Protein AF-0000000087746848 (afdb_homodimer)

Secondary structure (DSSP, 8-state):
-HHHHHHHHHHHHHHHH-SSHHHHHHHHHHHHHHTT-EEPPTTSPP-PPTT-EEEEEETTTEEEEEE--SS-TTS-EEEEEEE----EEEEEEEEEEE-GGGEEEEEEEEESS--GGGGTT--EEEEEEEEE--SSTTS-EEEEEE--S--BB-PPPPGGG-TTGGG-----TTTTTPPEEEE-SSGGGGTTHHHHHHHHHHTS-GGGEEEEEEEEEE-SPPEEESTTS-EEEETTHHHHHHHHHHHHHHHT----SSEEEEEEES-GGGTS-STTSTTSSHHHHHHHHHHHHTT--HHHHHHHHHT-EEEEE--EEPPPTT-GGGS-SSS---TTS--EEEE-TTSSSS--HHHHHHHHHHHHHHT---EEEE--TTSPPPP-HHHHHTTTS--EEEEEE-EEESTTSSSEEEEHHHHHHHHHHHHHHHH-/-HHHHHHHHHHHHHHHH-SSHHHHHHHHHHHHHHTT-EEPPTTSPP-PPTT-EEEEEETTTEEEEEE--SS-TTS-EEEEEEE----EEEEEEEEEEE-GGGEEEEEEEEESS--GGGGTT--EEEEEEEEEEEEETTEEEEEEEE--S--BB-PPPPGGG-TTGGG-----TTTTTPPEEEE-SSGGGGTTHHHHHHHHHHTS-GGGEEEEEEEEEE-SPPEEESTTS-EEEETTHHHHHHHHHHHHHHHT----SSEEEEEEES-GGGTS-STTSTTSSHHHHHHHHHHHHTT--HHHHHHHHHT-EEEEE--EEPPPTT-GGGS-SSS---TTS--EEEE-TTSSSS--HHHHHHHHHHHHHHT---EEEE--TTSPPPP-HHHHHTTTS--EEEEEE-EEESTTSSSEEEEHHHHHHHHHHHHHHHH-

Organism: NCBI:txid2094150

Solvent-accessible surface area (backbone atoms only — not comparable to full-atom values): 42728 Å² total; per-residue (Å²): 109,71,64,35,54,51,49,43,51,52,48,36,51,53,45,62,62,26,70,43,23,43,38,34,38,51,50,50,48,54,56,38,48,75,71,63,36,40,79,55,60,89,88,54,88,75,83,67,48,71,61,34,45,35,29,39,72,38,93,61,26,15,39,38,35,36,34,33,26,67,68,52,30,49,44,20,38,40,35,38,31,26,30,41,40,56,50,41,42,30,55,44,95,85,22,79,41,78,36,82,70,30,33,30,29,36,42,49,42,80,37,51,67,50,44,62,65,50,53,38,46,40,55,19,23,48,33,33,39,38,34,28,69,44,96,39,91,92,53,56,40,78,43,78,50,72,53,93,55,38,29,25,35,24,65,43,78,31,36,83,82,40,81,54,48,52,64,33,51,59,62,48,71,81,47,60,64,42,31,38,35,45,72,36,93,46,77,76,64,51,67,55,46,67,49,48,52,53,17,59,76,69,72,52,60,56,85,40,52,73,48,72,53,39,30,48,35,74,62,71,68,47,45,57,24,20,82,76,49,49,26,36,36,28,52,44,48,57,20,43,52,41,41,50,30,44,52,50,19,62,74,72,43,78,51,34,62,26,24,36,33,36,39,33,21,19,46,59,63,71,70,9,82,42,81,44,11,46,59,24,60,54,64,53,51,49,55,48,50,54,16,42,49,57,74,29,54,72,68,28,37,57,49,8,38,70,61,21,43,32,40,24,34,48,57,38,68,21,57,46,79,67,47,62,86,69,45,28,93,85,35,56,28,32,50,62,46,21,30,27,41,36,46,39,96,84,51,40,27,47,25,44,73,67,35,45,50,51,51,51,50,36,21,54,73,47,71,35,58,69,33,44,35,37,62,22,89,88,47,77,72,72,77,50,65,36,38,43,31,44,74,65,38,82,57,50,28,28,24,25,20,43,29,27,36,11,51,46,32,61,28,24,37,32,25,31,56,19,55,48,37,39,28,42,26,44,29,44,55,53,50,89,109,70,64,34,54,52,48,43,52,52,48,33,52,52,44,63,60,27,71,43,25,44,38,35,36,51,51,51,47,53,54,39,48,76,71,62,37,41,78,55,60,89,88,53,88,74,84,66,48,71,61,34,44,35,28,41,73,38,94,60,27,16,38,40,35,38,35,33,24,68,68,51,30,48,47,19,39,40,34,37,32,26,31,41,41,54,52,40,41,30,54,45,94,85,23,81,41,78,34,80,68,30,33,29,30,37,43,46,42,79,36,51,66,48,42,62,64,50,54,38,46,39,55,18,23,48,34,33,40,36,33,27,69,44,97,40,92,93,53,55,39,78,45,77,51,73,51,93,54,36,30,27,35,23,63,43,78,31,36,83,82,39,80,56,49,51,64,30,52,60,62,49,72,82,48,59,62,42,30,39,36,43,72,38,92,45,76,77,63,51,67,56,45,67,50,48,51,52,17,61,76,70,72,51,57,56,86,41,52,73,50,70,53,39,31,48,36,73,62,71,69,46,44,58,24,18,81,77,48,49,27,36,35,27,52,44,48,58,20,43,53,41,41,51,31,45,51,51,20,61,72,72,43,79,50,36,62,26,24,37,32,38,38,32,21,20,46,59,63,73,69,9,82,42,83,46,11,46,60,25,60,56,65,53,52,49,54,47,49,53,17,42,50,56,71,28,54,72,66,28,36,57,49,9,39,70,61,20,43,32,39,24,35,47,58,38,69,21,59,46,80,66,48,62,86,68,47,29,93,83,36,55,27,32,50,61,44,21,29,28,41,37,47,40,96,84,51,42,26,46,26,44,75,67,36,45,48,51,53,51,49,35,19,54,75,48,72,35,60,70,34,44,34,37,63,22,89,88,47,75,71,73,78,48,64,36,38,43,31,44,74,65,36,83,56,49,29,26,24,26,19,45,28,27,36,10,50,46,32,60,27,22,37,30,25,32,55,18,54,45,37,38,29,43,26,43,30,42,56,55,49,90

InterPro domains:
  IPR001948 Peptidase M18 [PF02127] (14-430)
  IPR001948 Peptidase M18 [PR00932] (77-93)
  IPR001948 Peptidase M18 [PR00932] (111-131)
  IPR001948 Peptidase M18 [PR00932] (148-165)
  IPR001948 Peptidase M18 [PR00932] (265-283)
  IPR001948 Peptidase M18 [PR00932] (308-324)
  IPR001948 Peptidase M18 [PR00932] (397-412)
  IPR001948 Peptidase M18 [PTHR28570] (4-431)
  IPR023358 Peptidase M18, domain 2 [G3DSA:2.30.250.10] (88-221)

Sequence (864 aa):
MEDIKVTARNLMEFLNESPVNFLAVKTVRRHLDAAGFTMLDPAARWQLQPGGKYYLVKNSSAIFAFTVTTEGPDAGFRIISAHSDSPCLRIKPKAEMISEGGVVRLNVEVYGGPILYTWFDRPLSVAGRVVLRGEDPLHPRTEIVKFDRPLLIIPHLAIHFNRAVNEGNPLSKQKDMLPVIAIVRDAAEKDNLLLRTVADALGCRVDDILDFDLSLFDTTPACTVGLDDEFLTSGRLDDLSMVHGAMTALLETSSTAQTRVMAVFDNEETGSGTKQGAASPVLAQLLRRIVGCLGGCEEDYLRSIDKSFMISADNAHAFHPNYAEKYDPTNHPVVGGGPVIKINANCKYMTDAESAAVFRSICDKAGVPCQYFVNHSDVAGGSTLGNILTSQIDLRGVDMGEAIWAMHSIRETMATKDHAYTIAAFKTFFDLMEDIKVTARNLMEFLNESPVNFLAVKTVRRHLDAAGFTMLDPAARWQLQPGGKYYLVKNSSAIFAFTVTTEGPDAGFRIISAHSDSPCLRIKPKAEMISEGGVVRLNVEVYGGPILYTWFDRPLSVAGRVVLRGEDPLHPRTEIVKFDRPLLIIPHLAIHFNRAVNEGNPLSKQKDMLPVIAIVRDAAEKDNLLLRTVADALGCRVDDILDFDLSLFDTTPACTVGLDDEFLTSGRLDDLSMVHGAMTALLETSSTAQTRVMAVFDNEETGSGTKQGAASPVLAQLLRRIVGCLGGCEEDYLRSIDKSFMISADNAHAFHPNYAEKYDPTNHPVVGGGPVIKINANCKYMTDAESAAVFRSICDKAGVPCQYFVNHSDVAGGSTLGNILTSQIDLRGVDMGEAIWAMHSIRETMATKDHAYTIAAFKTFFDL

Structure (mmCIF, N/CA/C/O backbone):
data_AF-0000000087746848-model_v1
#
loop_
_entity.id
_entity.type
_entity.pdbx_description
1 polymer 'M18 family aminopeptidase'
#
loop_
_atom_site.group_PDB
_atom_site.id
_atom_site.type_symbol
_atom_site.label_atom_id
_atom_site.label_alt_id
_atom_site.label_comp_id
_atom_site.label_asym_id
_atom_site.label_entity_id
_atom_site.label_seq_id
_atom_site.pdbx_PDB_ins_code
_atom_site.Cartn_x
_atom_site.Cartn_y
_atom_site.Cartn_z
_atom_site.occupancy
_atom_site.B_iso_or_equiv
_atom_site.auth_seq_id
_atom_site.auth_comp_id
_atom_site.auth_asym_id
_atom_site.auth_atom_id
_atom_site.pdbx_PDB_model_num
ATOM 1 N N . MET A 1 1 ? -23.5 17.422 -1.558 1 66.38 1 MET A N 1
ATOM 2 C CA . MET A 1 1 ? -22.828 16.219 -2.045 1 66.38 1 MET A CA 1
ATOM 3 C C . MET A 1 1 ? -21.766 16.578 -3.076 1 66.38 1 MET A C 1
ATOM 5 O O . MET A 1 1 ? -20.609 16.141 -2.971 1 66.38 1 MET A O 1
ATOM 9 N N . GLU A 1 2 ? -22.141 17.453 -3.986 1 74.5 2 GLU A N 1
ATOM 10 C CA . GLU A 1 2 ? -21.172 17.859 -5.016 1 74.5 2 GLU A CA 1
ATOM 11 C C . GLU A 1 2 ? -20.047 18.672 -4.422 1 74.5 2 GLU A C 1
ATOM 13 O O . GLU A 1 2 ? -18.875 18.5 -4.785 1 74.5 2 GLU A O 1
ATOM 18 N N . ASP A 1 3 ? -20.344 19.438 -3.373 1 89.25 3 ASP A N 1
ATOM 19 C CA . ASP A 1 3 ? -19.344 20.281 -2.732 1 89.25 3 ASP A CA 1
ATOM 20 C C . ASP A 1 3 ? -18.312 19.438 -1.961 1 89.25 3 ASP A C 1
ATOM 22 O O . ASP A 1 3 ? -17.125 19.734 -1.996 1 89.25 3 ASP A O 1
ATOM 26 N N . ILE A 1 4 ? -18.828 18.359 -1.446 1 94.56 4 ILE A N 1
ATOM 27 C CA . ILE A 1 4 ? -17.969 17.453 -0.682 1 94.56 4 ILE A CA 1
ATOM 28 C C . ILE A 1 4 ? -16.984 16.766 -1.622 1 94.56 4 ILE A C 1
ATOM 30 O O . ILE A 1 4 ? -15.805 16.625 -1.309 1 94.56 4 ILE A O 1
ATOM 34 N N . LYS A 1 5 ? -17.469 16.344 -2.799 1 94.25 5 LYS A N 1
ATOM 35 C CA . LYS A 1 5 ? -16.625 15.656 -3.773 1 94.25 5 LYS A CA 1
ATOM 36 C C . LYS A 1 5 ? -15.539 16.578 -4.309 1 94.25 5 LYS A C 1
ATOM 38 O O . LYS A 1 5 ? -14.398 16.141 -4.504 1 94.25 5 LYS A O 1
ATOM 43 N N . VAL A 1 6 ? -15.938 17.812 -4.551 1 96.31 6 VAL A N 1
ATOM 44 C CA . VAL A 1 6 ? -14.977 18.781 -5.062 1 96.31 6 VAL A CA 1
ATOM 45 C C . VAL A 1 6 ? -13.906 19.062 -4.008 1 96.31 6 VAL A C 1
ATOM 47 O O . VAL A 1 6 ? -12.711 19.109 -4.32 1 96.31 6 VAL A O 1
ATOM 50 N N . THR A 1 7 ? -14.328 19.25 -2.764 1 97.38 7 THR A N 1
ATOM 51 C CA . THR A 1 7 ? -13.398 19.5 -1.664 1 97.38 7 THR A CA 1
ATOM 52 C C . THR A 1 7 ? -12.445 18.312 -1.495 1 97.38 7 THR A C 1
ATOM 54 O O . THR A 1 7 ? -11.242 18.516 -1.283 1 97.38 7 THR A O 1
ATOM 57 N N . ALA A 1 8 ? -13 17.141 -1.567 1 97.81 8 ALA A N 1
ATOM 58 C CA . ALA A 1 8 ? -12.18 15.93 -1.451 1 97.81 8 ALA A CA 1
ATOM 59 C C . ALA A 1 8 ? -11.141 15.859 -2.572 1 97.81 8 ALA A C 1
ATOM 61 O O . ALA A 1 8 ? -9.984 15.508 -2.336 1 97.81 8 ALA A O 1
ATOM 62 N N . ARG A 1 9 ? -11.547 16.141 -3.779 1 97.81 9 ARG A N 1
ATOM 63 C CA . ARG A 1 9 ? -10.641 16.141 -4.922 1 97.81 9 ARG A CA 1
ATOM 64 C C . ARG A 1 9 ? -9.516 17.156 -4.734 1 97.81 9 ARG A C 1
ATOM 66 O O . ARG A 1 9 ? -8.359 16.859 -5.047 1 97.81 9 ARG A O 1
ATOM 73 N N . ASN A 1 10 ? -9.875 18.344 -4.27 1 98.44 10 ASN A N 1
ATOM 74 C CA . ASN A 1 10 ? -8.867 19.375 -4.031 1 98.44 10 ASN A CA 1
ATOM 75 C C . ASN A 1 10 ? -7.859 18.938 -2.971 1 98.44 10 ASN A C 1
ATOM 77 O O . ASN A 1 10 ? -6.66 19.188 -3.104 1 98.44 10 ASN A O 1
ATOM 81 N N . LEU A 1 11 ? -8.367 18.359 -1.938 1 98.69 11 LEU A N 1
ATOM 82 C CA . LEU A 1 11 ? -7.473 17.859 -0.902 1 98.69 11 LEU A CA 1
ATOM 83 C C . LEU A 1 11 ? -6.551 16.781 -1.46 1 98.69 11 LEU A C 1
ATOM 85 O O . LEU A 1 11 ? -5.352 16.766 -1.166 1 98.69 11 LEU A O 1
ATOM 89 N N . MET A 1 12 ? -7.113 15.82 -2.215 1 98.69 12 MET A N 1
ATOM 90 C CA . MET A 1 12 ? -6.316 14.742 -2.791 1 98.69 12 MET A CA 1
ATOM 91 C C . MET A 1 12 ? -5.203 15.297 -3.674 1 98.69 12 MET A C 1
ATOM 93 O O . MET A 1 12 ? -4.074 14.812 -3.637 1 98.69 12 MET A O 1
ATOM 97 N N . GLU A 1 13 ? -5.52 16.281 -4.465 1 98.5 13 GLU A N 1
ATOM 98 C CA . GLU A 1 13 ? -4.512 16.906 -5.305 1 98.5 13 GLU A CA 1
ATOM 99 C C . GLU A 1 13 ? -3.412 17.547 -4.461 1 98.5 13 GLU A C 1
ATOM 101 O O . GLU A 1 13 ? -2.227 17.406 -4.773 1 98.5 13 GLU A O 1
ATOM 106 N N . PHE A 1 14 ? -3.809 18.312 -3.459 1 98.75 14 PHE A N 1
ATOM 107 C CA . PHE A 1 14 ? -2.854 18.938 -2.551 1 98.75 14 PHE A CA 1
ATOM 108 C C . PHE A 1 14 ? -1.935 17.891 -1.929 1 98.75 14 PHE A C 1
ATOM 110 O O . PHE A 1 14 ? -0.719 18.078 -1.866 1 98.75 14 PHE A O 1
ATOM 117 N N . LEU A 1 15 ? -2.502 16.781 -1.419 1 98.69 15 LEU A N 1
ATOM 118 C CA . LEU A 1 15 ? -1.746 15.703 -0.785 1 98.69 15 LEU A CA 1
ATOM 119 C C . LEU A 1 15 ? -0.771 15.07 -1.772 1 98.69 15 LEU A C 1
ATOM 121 O O . LEU A 1 15 ? 0.383 14.812 -1.429 1 98.69 15 LEU A O 1
ATOM 125 N N . ASN A 1 16 ? -1.223 14.812 -2.996 1 98.44 16 ASN A N 1
ATOM 126 C CA . ASN A 1 16 ? -0.386 14.188 -4.016 1 98.44 16 ASN A CA 1
ATOM 127 C C . ASN A 1 16 ? 0.803 15.07 -4.383 1 98.44 16 ASN A C 1
ATOM 129 O O . ASN A 1 16 ? 1.878 14.57 -4.715 1 98.44 16 ASN A O 1
ATOM 133 N N . GLU A 1 17 ? 0.638 16.375 -4.27 1 98.12 17 GLU A N 1
ATOM 134 C CA . GLU A 1 17 ? 1.69 17.328 -4.621 1 98.12 17 GLU A CA 1
ATOM 135 C C . GLU A 1 17 ? 2.625 17.578 -3.439 1 98.12 17 GLU A C 1
ATOM 137 O O . GLU A 1 17 ? 3.67 18.203 -3.59 1 98.12 17 GLU A O 1
ATOM 142 N N . SER A 1 18 ? 2.281 17.047 -2.275 1 98.62 18 SER A N 1
ATOM 143 C CA . SER A 1 18 ? 2.986 17.391 -1.047 1 98.62 18 SER A CA 1
ATOM 144 C C . SER A 1 18 ? 3.463 16.156 -0.312 1 98.62 18 SER A C 1
ATOM 146 O O . SER A 1 18 ? 3.1 15.93 0.845 1 98.62 18 SER A O 1
ATOM 148 N N . PRO A 1 19 ? 4.367 15.406 -0.892 1 97.94 19 PRO A N 1
ATOM 149 C CA . PRO A 1 19 ? 4.758 14.133 -0.292 1 97.94 19 PRO A CA 1
ATOM 150 C C . PRO A 1 19 ? 5.691 14.305 0.907 1 97.94 19 PRO A C 1
ATOM 152 O O . PRO A 1 19 ? 5.895 13.359 1.673 1 97.94 19 PRO A O 1
ATOM 155 N N . VAL A 1 20 ? 6.316 15.484 1.051 1 97.94 20 VAL A N 1
ATOM 156 C CA . VAL A 1 20 ? 7.156 15.805 2.201 1 97.94 20 VAL A CA 1
ATOM 157 C C . VAL A 1 20 ? 6.926 17.25 2.617 1 97.94 20 VAL A C 1
ATOM 159 O O . VAL A 1 20 ? 6.309 18.031 1.881 1 97.94 20 VAL A O 1
ATOM 162 N N . ASN A 1 21 ? 7.406 17.641 3.775 1 98.44 21 ASN A N 1
ATOM 163 C CA . ASN A 1 21 ? 7.152 18.953 4.355 1 98.44 21 ASN A CA 1
ATOM 164 C C . ASN A 1 21 ? 7.617 20.062 3.428 1 98.44 21 ASN A C 1
ATOM 166 O O . ASN A 1 21 ? 6.914 21.062 3.254 1 98.44 21 ASN A O 1
ATOM 170 N N . PHE A 1 22 ? 8.805 19.938 2.719 1 98.44 22 PHE A N 1
ATOM 171 C CA . PHE A 1 22 ? 9.328 20.953 1.817 1 98.44 22 PHE A CA 1
ATOM 172 C C . PHE A 1 22 ? 8.375 21.188 0.65 1 98.44 22 PHE A C 1
ATOM 174 O O . PHE A 1 22 ? 8.148 22.328 0.245 1 98.44 22 PHE A O 1
ATOM 181 N N . LEU A 1 23 ? 7.902 20.125 0.123 1 98.62 23 LEU A N 1
ATOM 182 C CA . LEU A 1 23 ? 6.977 20.219 -1 1 98.62 23 LEU A CA 1
ATOM 183 C C . LEU A 1 23 ? 5.617 20.734 -0.539 1 98.62 23 LEU A C 1
ATOM 185 O O . LEU A 1 23 ? 4.934 21.453 -1.282 1 98.62 23 LEU A O 1
ATOM 189 N N . ALA A 1 24 ? 5.184 20.375 0.688 1 98.75 24 ALA A N 1
ATOM 190 C CA . ALA A 1 24 ? 3.951 20.938 1.237 1 98.75 24 ALA A CA 1
ATOM 191 C C . ALA A 1 24 ? 4.004 22.453 1.273 1 98.75 24 ALA A C 1
ATOM 193 O O . ALA A 1 24 ? 3.068 23.125 0.835 1 98.75 24 ALA A O 1
ATOM 194 N N . VAL A 1 25 ? 5.094 22.969 1.78 1 98.75 25 VAL A N 1
ATOM 195 C CA . VAL A 1 25 ? 5.262 24.406 1.874 1 98.75 25 VAL A CA 1
ATOM 196 C C . VAL A 1 25 ? 5.328 25.016 0.473 1 98.75 25 VAL A C 1
ATOM 198 O O . VAL A 1 25 ? 4.738 26.062 0.216 1 98.75 25 VAL A O 1
ATOM 201 N N . LYS A 1 26 ? 6.066 24.375 -0.442 1 98.56 26 LYS A N 1
ATOM 202 C CA . LYS A 1 26 ? 6.133 24.828 -1.826 1 98.56 26 LYS A CA 1
ATOM 203 C C . LY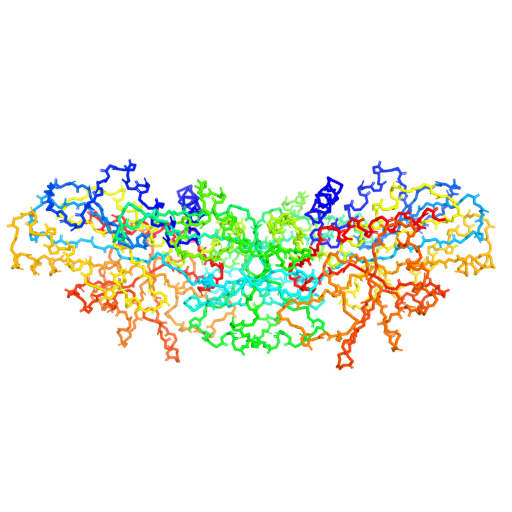S A 1 26 ? 4.746 24.891 -2.455 1 98.56 26 LYS A C 1
ATOM 205 O O . LYS A 1 26 ? 4.422 25.828 -3.182 1 98.56 26 LYS A O 1
ATOM 210 N N . THR A 1 27 ? 3.939 23.891 -2.193 1 98.75 27 THR A N 1
ATOM 211 C CA . THR A 1 27 ? 2.58 23.828 -2.723 1 98.75 27 THR A CA 1
ATOM 212 C C . THR A 1 27 ? 1.734 24.969 -2.148 1 98.75 27 THR A C 1
ATOM 214 O O . THR A 1 27 ? 0.999 25.641 -2.881 1 98.75 27 THR A O 1
ATOM 217 N N . VAL A 1 28 ? 1.801 25.188 -0.864 1 98.88 28 VAL A N 1
ATOM 218 C CA . VAL A 1 28 ? 1.076 26.281 -0.228 1 98.88 28 VAL A CA 1
ATOM 219 C C . VAL A 1 28 ? 1.511 27.609 -0.839 1 98.88 28 VAL A C 1
ATOM 221 O O . VAL A 1 28 ? 0.673 28.453 -1.157 1 98.88 28 VAL A O 1
ATOM 224 N N . ARG A 1 29 ? 2.801 27.812 -1.017 1 98.62 29 ARG A N 1
ATOM 225 C CA . ARG A 1 29 ? 3.34 29.031 -1.606 1 98.62 29 ARG A CA 1
ATOM 226 C C . ARG A 1 29 ? 2.732 29.297 -2.98 1 98.62 29 ARG A C 1
ATOM 228 O O . ARG A 1 29 ? 2.373 30.422 -3.303 1 98.62 29 ARG A O 1
ATOM 235 N N . ARG A 1 30 ? 2.686 28.25 -3.781 1 98.62 30 ARG A N 1
ATOM 236 C CA . ARG A 1 30 ? 2.123 28.391 -5.121 1 98.62 30 ARG A CA 1
ATOM 237 C C . ARG A 1 30 ? 0.692 28.906 -5.062 1 98.62 30 ARG A C 1
ATOM 239 O O . ARG A 1 30 ? 0.31 29.781 -5.852 1 98.62 30 ARG A O 1
ATOM 246 N N . HIS A 1 31 ? -0.113 28.406 -4.164 1 98.81 31 HIS A N 1
ATOM 247 C CA . HIS A 1 31 ? -1.493 28.859 -4.012 1 98.81 31 HIS A CA 1
ATOM 248 C C . HIS A 1 31 ? -1.552 30.297 -3.521 1 98.81 31 HIS A C 1
ATOM 250 O O . HIS A 1 31 ? -2.387 31.078 -3.982 1 98.81 31 HIS A O 1
ATOM 256 N N . LEU A 1 32 ? -0.706 30.641 -2.582 1 98.81 32 LEU A N 1
ATOM 257 C CA . LEU A 1 32 ? -0.66 32 -2.064 1 98.81 32 LEU A CA 1
ATOM 258 C C . LEU A 1 32 ? -0.259 33 -3.158 1 98.81 32 LEU A C 1
ATOM 260 O O . LEU A 1 32 ? -0.88 34.031 -3.307 1 98.81 32 LEU A O 1
ATOM 264 N N . ASP A 1 33 ? 0.78 32.656 -3.928 1 98.75 33 ASP A N 1
ATOM 265 C CA . ASP A 1 33 ? 1.215 33.469 -5.039 1 98.75 33 ASP A CA 1
ATOM 266 C C . ASP A 1 33 ? 0.076 33.719 -6.027 1 98.75 33 ASP A C 1
ATOM 268 O O . ASP A 1 33 ? -0.153 34.844 -6.465 1 98.75 33 ASP A O 1
ATOM 272 N N . ALA A 1 34 ? -0.58 32.688 -6.363 1 98.62 34 ALA A N 1
ATOM 273 C CA . ALA A 1 34 ? -1.685 32.75 -7.312 1 98.62 34 ALA A CA 1
ATOM 274 C C . ALA A 1 34 ? -2.795 33.656 -6.785 1 98.62 34 ALA A C 1
ATOM 276 O O . ALA A 1 34 ? -3.521 34.281 -7.566 1 98.62 34 ALA A O 1
ATOM 277 N N . ALA A 1 35 ? -2.914 33.781 -5.465 1 98.5 35 ALA A N 1
ATOM 278 C CA . ALA A 1 35 ? -3.971 34.562 -4.84 1 98.5 35 ALA A CA 1
ATOM 279 C C . ALA A 1 35 ? -3.496 35.969 -4.547 1 98.5 35 ALA A C 1
ATOM 281 O O . ALA A 1 35 ? -4.211 36.75 -3.914 1 98.5 35 ALA A O 1
ATOM 282 N N . GLY A 1 36 ? -2.264 36.312 -4.914 1 98.38 36 GLY A N 1
ATOM 283 C CA . GLY A 1 36 ? -1.792 37.688 -4.836 1 98.38 36 GLY A CA 1
ATOM 284 C C . GLY A 1 36 ? -1.058 38 -3.547 1 98.38 36 GLY A C 1
ATOM 285 O O . GLY A 1 36 ? -0.837 39.156 -3.215 1 98.38 36 GLY A O 1
ATOM 286 N N . PHE A 1 37 ? -0.725 37 -2.752 1 98.81 37 PHE A N 1
ATOM 287 C CA . PHE A 1 37 ? 0.089 37.25 -1.565 1 98.81 37 PHE A CA 1
ATOM 288 C C . PHE A 1 37 ? 1.521 37.594 -1.95 1 98.81 37 PHE A C 1
ATOM 290 O O . PHE A 1 37 ? 2.053 37.062 -2.93 1 98.81 37 PHE A O 1
ATOM 297 N N . THR A 1 38 ? 2.127 38.406 -1.121 1 98.5 38 THR A N 1
ATOM 298 C CA . THR A 1 38 ? 3.508 38.812 -1.343 1 98.5 38 THR A CA 1
ATOM 299 C C . THR A 1 38 ? 4.438 38.188 -0.312 1 98.5 38 THR A C 1
ATOM 301 O O . THR A 1 38 ? 4.188 38.281 0.892 1 98.5 38 THR A O 1
ATOM 304 N N . MET A 1 39 ? 5.48 37.531 -0.773 1 98.38 39 MET A N 1
ATOM 305 C CA . MET A 1 39 ? 6.473 36.969 0.133 1 98.38 39 MET A CA 1
ATOM 306 C C . MET A 1 39 ? 7.324 38.062 0.769 1 98.38 39 MET A C 1
ATOM 308 O O . MET A 1 39 ? 7.812 38.969 0.075 1 98.38 39 MET A O 1
ATOM 312 N N . LEU A 1 40 ? 7.508 38.031 2.01 1 98.31 40 LEU A N 1
ATOM 313 C CA . LEU A 1 40 ? 8.305 39 2.75 1 98.31 40 LEU A CA 1
ATOM 314 C C . LEU A 1 40 ? 9.711 38.438 3.014 1 98.31 40 LEU A C 1
ATOM 316 O O . LEU A 1 40 ? 9.883 37.25 3.264 1 98.31 40 LEU A O 1
ATOM 320 N N . ASP A 1 41 ? 10.664 39.312 2.947 1 96.06 41 ASP A N 1
ATOM 321 C CA . ASP A 1 41 ? 12.023 39.031 3.404 1 96.06 41 ASP A CA 1
ATOM 322 C C . ASP A 1 41 ? 12.156 39.281 4.902 1 96.06 41 ASP A C 1
ATOM 324 O O . ASP A 1 41 ? 12.023 40.438 5.359 1 96.06 41 ASP A O 1
ATOM 328 N N . PRO A 1 42 ? 12.469 38.25 5.633 1 93.88 42 PRO A N 1
ATOM 329 C CA . PRO A 1 42 ? 12.531 38.406 7.086 1 93.88 42 PRO A CA 1
ATOM 330 C C . PRO A 1 42 ? 13.609 39.406 7.52 1 93.88 42 PRO A C 1
ATOM 332 O O . PRO A 1 42 ? 13.531 39.969 8.617 1 93.88 42 PRO A O 1
ATOM 335 N N . ALA A 1 43 ? 14.555 39.656 6.723 1 94.12 43 ALA A N 1
ATOM 336 C CA . ALA A 1 43 ? 15.672 40.531 7.09 1 94.12 43 ALA A CA 1
ATOM 337 C C . ALA A 1 43 ? 15.383 41.969 6.691 1 94.12 43 ALA A C 1
ATOM 339 O O . ALA A 1 43 ? 16.078 42.906 7.133 1 94.12 43 ALA A O 1
ATOM 340 N N . ALA A 1 44 ? 14.398 42.219 5.969 1 96.38 44 ALA A N 1
ATOM 341 C CA . ALA A 1 44 ? 14.078 43.562 5.48 1 96.38 44 ALA A CA 1
ATOM 342 C C . ALA A 1 44 ? 13.086 44.25 6.402 1 96.38 44 ALA A C 1
ATOM 344 O O . ALA A 1 44 ? 12.383 43.594 7.176 1 96.38 44 ALA A O 1
ATOM 345 N N . ARG A 1 45 ? 13.055 45.594 6.277 1 96.94 45 ARG A N 1
ATOM 346 C CA . ARG A 1 45 ? 11.961 46.344 6.887 1 96.94 45 ARG A CA 1
ATOM 347 C C . ARG A 1 45 ? 10.672 46.156 6.098 1 96.94 45 ARG A C 1
ATOM 349 O O . ARG A 1 45 ? 10.648 46.375 4.883 1 96.94 45 ARG A O 1
ATOM 356 N N . TRP A 1 46 ? 9.625 45.844 6.848 1 97.44 46 TRP A N 1
ATOM 357 C CA . TRP A 1 46 ? 8.359 45.594 6.18 1 97.44 46 TRP A CA 1
ATOM 358 C C . TRP A 1 46 ? 7.516 46.844 6.086 1 97.44 46 TRP A C 1
ATOM 360 O O . TRP A 1 46 ? 7.582 47.719 6.965 1 97.44 46 TRP A O 1
ATOM 370 N N . GLN A 1 47 ? 6.902 47.062 4.961 1 95.75 47 GLN A N 1
ATOM 371 C CA . GLN A 1 47 ? 5.836 48.031 4.789 1 95.75 47 GLN A CA 1
ATOM 372 C C . GLN A 1 47 ? 4.5 47.344 4.504 1 95.75 47 GLN A C 1
ATOM 374 O O . GLN A 1 47 ? 4.094 47.219 3.346 1 95.75 47 GLN A O 1
ATOM 379 N N . LEU A 1 48 ? 3.824 47.094 5.566 1 97.81 48 LEU A N 1
ATOM 380 C CA . LEU A 1 48 ? 2.555 46.375 5.426 1 97.81 48 LEU A CA 1
ATOM 381 C C . LEU A 1 48 ? 1.41 47.375 5.203 1 97.81 48 LEU A C 1
ATOM 383 O O . LEU A 1 48 ? 1.37 48.438 5.82 1 97.81 48 LEU A O 1
ATOM 387 N N . GLN A 1 49 ? 0.553 47.062 4.305 1 96.81 49 GLN A N 1
ATOM 388 C CA . GLN A 1 49 ? -0.631 47.875 4.035 1 96.81 49 GLN A CA 1
ATOM 389 C C . GLN A 1 49 ? -1.875 47.25 4.664 1 96.81 49 GLN A C 1
ATOM 391 O O . GLN A 1 49 ? -2.031 46.031 4.676 1 96.81 49 GLN A O 1
ATOM 396 N N . PRO A 1 50 ? -2.752 48.156 5.246 1 96.38 50 PRO A N 1
ATOM 397 C CA . PRO A 1 50 ? -4.043 47.594 5.672 1 96.38 50 PRO A CA 1
ATOM 398 C C . PRO A 1 50 ? -4.742 46.812 4.562 1 96.38 50 PRO A C 1
ATOM 400 O O . PRO A 1 50 ? -4.828 47.281 3.428 1 96.38 50 PRO A O 1
ATOM 403 N N . GLY A 1 51 ? -5.168 45.625 4.883 1 97.12 51 GLY A N 1
ATOM 404 C CA . GLY A 1 51 ? -5.82 44.781 3.898 1 97.12 51 GLY A CA 1
ATOM 405 C C . GLY A 1 51 ? -4.844 44.031 3.027 1 97.12 51 GLY A C 1
ATOM 406 O O . GLY A 1 51 ? -5.246 43.156 2.238 1 97.12 51 GLY A O 1
ATOM 407 N N . GLY A 1 52 ? -3.629 44.281 3.189 1 98.19 52 GLY A N 1
ATOM 408 C CA . GLY A 1 52 ? -2.605 43.656 2.387 1 98.19 52 GLY A CA 1
ATOM 409 C C . GLY A 1 52 ? -2.439 42.156 2.713 1 98.19 52 GLY A C 1
ATOM 410 O O . GLY A 1 52 ? -2.799 41.719 3.805 1 98.19 52 GLY A O 1
ATOM 411 N N . LYS A 1 53 ? -1.967 41.375 1.765 1 98.69 53 LYS A N 1
ATOM 412 C CA . LYS A 1 53 ? -1.747 39.938 1.874 1 98.69 53 LYS A CA 1
ATOM 413 C C . LYS A 1 53 ? -0.261 39.594 1.799 1 98.69 53 LYS A C 1
ATOM 415 O O . LYS A 1 53 ? 0.413 39.969 0.83 1 98.69 53 LYS A O 1
ATOM 420 N N . TYR A 1 54 ? 0.251 38.875 2.814 1 98.88 54 TYR A N 1
ATOM 421 C CA . TYR A 1 54 ? 1.685 38.594 2.895 1 98.88 54 TYR A CA 1
ATOM 422 C C . TYR A 1 54 ? 1.959 37.219 3.445 1 98.88 54 TYR A C 1
ATOM 424 O O . TYR A 1 54 ? 1.077 36.594 4.043 1 98.88 54 TYR A O 1
ATOM 432 N N . TYR A 1 55 ? 3.174 36.688 3.15 1 98.75 55 TYR A N 1
ATOM 433 C CA . TYR A 1 55 ? 3.611 35.469 3.822 1 98.75 55 TYR A CA 1
ATOM 434 C C . TYR A 1 55 ? 5.129 35.406 3.945 1 98.75 55 TYR A C 1
ATOM 436 O O . TYR A 1 55 ? 5.832 36.188 3.291 1 98.75 55 TYR A O 1
ATOM 444 N N . LEU A 1 56 ? 5.602 34.625 4.805 1 97.5 56 LEU A N 1
ATOM 445 C CA . LEU A 1 56 ? 7.023 34.312 4.965 1 97.5 56 LEU A CA 1
ATOM 446 C C . LEU A 1 56 ? 7.258 32.812 5.074 1 97.5 56 LEU A C 1
ATOM 448 O O . LEU A 1 56 ? 6.367 32.062 5.496 1 97.5 56 LEU A O 1
ATOM 452 N N . VAL A 1 57 ? 8.398 32.375 4.609 1 97.44 57 VAL A N 1
ATOM 453 C CA . VAL A 1 57 ? 8.82 30.969 4.676 1 97.44 57 VAL A CA 1
ATOM 454 C C . VAL A 1 57 ? 10.039 30.828 5.582 1 97.44 57 VAL A C 1
ATOM 456 O O . VAL A 1 57 ? 10.945 31.656 5.539 1 97.44 57 VAL A O 1
ATOM 459 N N . LYS A 1 58 ? 9.977 29.844 6.469 1 96 58 LYS A N 1
ATOM 460 C CA . LYS A 1 58 ? 11.109 29.531 7.34 1 96 58 LYS A CA 1
ATOM 461 C C . LYS A 1 58 ? 11.664 28.141 7.043 1 96 58 LYS A C 1
ATOM 463 O O . LYS A 1 58 ? 10.914 27.172 7.016 1 96 58 LYS A O 1
ATOM 468 N N . ASN A 1 59 ? 12.984 28.031 6.785 1 94.31 59 ASN A N 1
ATOM 469 C CA . ASN A 1 59 ? 13.727 26.781 6.598 1 94.31 59 ASN A CA 1
ATOM 470 C C . ASN A 1 59 ? 13.141 25.938 5.469 1 94.31 59 ASN A C 1
ATOM 472 O O . ASN A 1 59 ? 13.227 24.719 5.496 1 94.31 59 ASN A O 1
ATOM 476 N N . SER A 1 60 ? 12.391 26.516 4.57 1 95.62 60 SER A N 1
ATOM 477 C CA . SER A 1 60 ? 11.742 25.891 3.428 1 95.62 60 SER A CA 1
ATOM 478 C C . SER A 1 60 ? 10.672 24.891 3.877 1 95.62 60 SER A C 1
ATOM 480 O O . SER A 1 60 ? 10.062 24.219 3.049 1 95.62 60 SER A O 1
ATOM 482 N N . SER A 1 61 ? 10.414 24.75 5.195 1 97.81 61 SER A N 1
ATOM 483 C CA . SER A 1 61 ? 9.547 23.688 5.68 1 97.81 61 SER A CA 1
ATOM 484 C C . SER A 1 61 ? 8.43 24.234 6.566 1 97.81 61 SER A C 1
ATOM 486 O O . SER A 1 61 ? 7.566 23.484 7.027 1 97.81 61 SER A O 1
ATOM 488 N N . ALA A 1 62 ? 8.414 25.516 6.879 1 98.44 62 ALA A N 1
ATOM 489 C CA . ALA A 1 62 ? 7.348 26.219 7.59 1 98.44 62 ALA A CA 1
ATOM 490 C C . ALA A 1 62 ? 6.914 27.469 6.836 1 98.44 62 ALA A C 1
ATOM 492 O O . ALA A 1 62 ? 7.711 28.078 6.117 1 98.44 62 ALA A O 1
ATOM 493 N N . ILE A 1 63 ? 5.656 27.828 6.984 1 98.81 63 ILE A N 1
ATOM 494 C CA . ILE A 1 63 ? 5.141 28.969 6.242 1 98.81 63 ILE A CA 1
ATOM 495 C C . ILE A 1 63 ? 4.082 29.688 7.07 1 98.81 63 ILE A C 1
ATOM 497 O O . ILE A 1 63 ? 3.264 29.047 7.734 1 98.81 63 ILE A O 1
ATOM 501 N N . PHE A 1 64 ? 4.121 31.016 7.094 1 98.81 64 PHE A N 1
ATOM 502 C CA . PHE A 1 64 ? 3.217 31.906 7.816 1 98.81 64 PHE A CA 1
ATOM 503 C C . PHE A 1 64 ? 2.609 32.938 6.875 1 98.81 64 PHE A C 1
ATOM 505 O O . PHE A 1 64 ? 3.326 33.75 6.305 1 98.81 64 PHE A O 1
ATOM 512 N N . ALA A 1 65 ? 1.338 32.844 6.68 1 98.94 65 ALA A N 1
ATOM 513 C CA . ALA A 1 65 ? 0.623 33.75 5.781 1 98.94 65 ALA A CA 1
ATOM 514 C C . ALA A 1 65 ? -0.431 34.562 6.539 1 98.94 65 ALA A C 1
ATOM 516 O O . ALA A 1 65 ? -1.027 34.062 7.496 1 98.94 65 ALA A O 1
ATOM 517 N N . PHE A 1 66 ? -0.647 35.812 6.09 1 98.81 66 PHE A N 1
ATOM 518 C CA . PHE A 1 66 ? -1.616 36.625 6.816 1 98.81 66 PHE A CA 1
ATOM 519 C C . PHE A 1 66 ? -2.182 37.719 5.922 1 98.81 66 PHE A C 1
ATOM 521 O O . PHE A 1 66 ? -1.549 38.125 4.938 1 98.81 66 PHE A O 1
ATOM 528 N N . THR A 1 67 ? -3.379 38.125 6.199 1 98.69 67 THR A N 1
ATOM 529 C CA . THR A 1 67 ? -4.035 39.312 5.656 1 98.69 67 THR A CA 1
ATOM 530 C C . THR A 1 67 ? -4.211 40.375 6.742 1 98.69 67 THR A C 1
ATOM 532 O O . THR A 1 67 ? -4.844 40.125 7.766 1 98.69 67 THR A O 1
ATOM 535 N N . VAL A 1 68 ? -3.734 41.562 6.488 1 98.44 68 VAL A N 1
ATOM 536 C CA . VAL A 1 68 ? -3.6 42.594 7.496 1 98.44 68 VAL A CA 1
ATOM 537 C C . VAL A 1 68 ? -4.961 43.25 7.762 1 98.44 68 VAL A C 1
ATOM 539 O O . VAL A 1 68 ? -5.719 43.531 6.828 1 98.44 68 VAL A O 1
ATOM 542 N N . THR A 1 69 ? -5.281 43.438 9.039 1 98.25 69 THR A N 1
ATOM 543 C CA . THR A 1 69 ? -6.5 44.125 9.445 1 98.25 69 THR A CA 1
ATOM 544 C C . THR A 1 69 ? -6.523 45.562 8.914 1 98.25 69 THR A C 1
ATOM 546 O O . THR A 1 69 ? -5.469 46.156 8.641 1 98.25 69 THR A O 1
ATOM 549 N N . THR A 1 70 ? -7.77 46.156 8.797 1 97.94 70 THR A N 1
ATOM 550 C CA . THR A 1 70 ? -7.938 47.562 8.445 1 9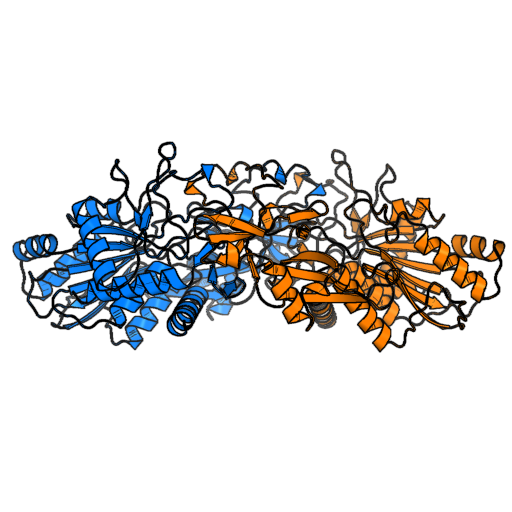7.94 70 THR A CA 1
ATOM 551 C C . THR A 1 70 ? -8.344 48.375 9.664 1 97.94 70 THR A C 1
ATOM 553 O O . THR A 1 70 ? -8.617 49.562 9.555 1 97.94 70 THR A O 1
ATOM 556 N N . GLU A 1 71 ? -8.359 47.781 10.867 1 97.38 71 GLU A N 1
ATOM 557 C CA . GLU A 1 71 ? -8.969 48.406 12.031 1 97.38 71 GLU A CA 1
ATOM 558 C C . GLU A 1 71 ? -7.906 49 12.945 1 97.38 71 GLU A C 1
ATOM 560 O O . GLU A 1 71 ? -8.234 49.781 13.867 1 97.38 71 GLU A O 1
ATOM 565 N N . GLY A 1 72 ? -6.637 48.656 12.734 1 95.94 72 GLY A N 1
ATOM 566 C CA . GLY A 1 72 ? -5.582 49.281 13.531 1 95.94 72 GLY A CA 1
ATOM 567 C C . GLY A 1 72 ? -4.688 48.281 14.219 1 95.94 72 GLY A C 1
ATOM 568 O O . GLY A 1 72 ? -4.902 47.062 14.102 1 95.94 72 GLY A O 1
ATOM 569 N N . PRO A 1 73 ? -3.705 48.75 14.891 1 96.56 73 PRO A N 1
ATOM 570 C CA . PRO A 1 73 ? -2.652 47.875 15.414 1 96.56 73 PRO A CA 1
ATOM 571 C C . PRO A 1 73 ? -3.125 47.031 16.594 1 96.56 73 PRO A C 1
ATOM 573 O O . PRO A 1 73 ? -2.48 46.031 16.938 1 96.56 73 PRO A O 1
ATOM 576 N N . ASP A 1 74 ? -4.199 47.406 17.234 1 96.69 74 ASP A N 1
ATOM 577 C CA . ASP A 1 74 ? -4.633 46.656 18.406 1 96.69 74 ASP A CA 1
ATOM 578 C C . ASP A 1 74 ? -5.879 45.812 18.094 1 96.69 74 ASP A C 1
ATOM 580 O O . ASP A 1 74 ? -6.578 45.375 19.016 1 96.69 74 ASP A O 1
ATOM 584 N N . ALA A 1 75 ? -6.16 45.625 16.859 1 97.12 75 ALA A N 1
ATOM 585 C CA . ALA A 1 75 ? -7.402 44.969 16.438 1 97.12 75 ALA A CA 1
ATOM 586 C C . ALA A 1 75 ? -7.414 43.5 16.828 1 97.12 75 ALA A C 1
ATOM 588 O O . ALA A 1 75 ? -8.477 42.906 17.031 1 97.12 75 ALA A O 1
ATOM 589 N N . GLY A 1 76 ? -6.238 42.906 16.891 1 97.69 76 GLY A N 1
ATOM 590 C CA . GLY A 1 76 ? -6.152 41.5 17.234 1 97.69 76 GLY A CA 1
ATOM 591 C C . GLY A 1 76 ? -5.945 40.594 16.047 1 97.69 76 GLY A C 1
ATOM 592 O O . GLY A 1 76 ? -5.848 41.062 14.906 1 97.69 76 GLY A O 1
ATOM 593 N N . PHE A 1 77 ? -5.84 39.281 16.375 1 98.31 77 PHE A N 1
ATOM 594 C CA . PHE A 1 77 ? -5.523 38.281 15.359 1 98.31 77 PHE A CA 1
ATOM 595 C C . PHE A 1 77 ? -6.508 37.125 15.414 1 98.31 77 PHE A C 1
ATOM 597 O O . PHE A 1 77 ? -6.977 36.75 16.484 1 98.31 77 PHE A O 1
ATOM 604 N N . ARG A 1 78 ? -6.883 36.594 14.289 1 98.56 78 ARG A N 1
ATOM 605 C CA . ARG A 1 78 ? -7.453 35.25 14.141 1 98.56 78 ARG A CA 1
ATOM 606 C C . ARG A 1 78 ? -6.441 34.312 13.516 1 98.56 78 ARG A C 1
ATOM 608 O O . ARG A 1 78 ? -6.062 34.469 12.352 1 98.56 78 ARG A O 1
ATOM 615 N N . ILE A 1 79 ? -6.102 33.25 14.281 1 98.38 79 ILE A N 1
ATOM 616 C CA . ILE A 1 79 ? -4.969 32.438 13.891 1 98.38 79 ILE A CA 1
ATOM 617 C C . ILE A 1 79 ? -5.414 30.969 13.727 1 98.38 79 ILE A C 1
ATOM 619 O O . ILE A 1 79 ? -6.129 30.438 14.578 1 98.38 79 ILE A O 1
ATOM 623 N N . ILE A 1 80 ? -5.102 30.359 12.609 1 98.69 80 ILE A N 1
ATOM 624 C CA . ILE A 1 80 ? -5.18 28.922 12.461 1 98.69 80 ILE A CA 1
ATOM 625 C C . ILE A 1 80 ? -3.775 28.344 12.281 1 98.69 80 ILE A C 1
ATOM 627 O O . ILE A 1 80 ? -3.047 28.734 11.367 1 98.69 80 ILE A O 1
ATOM 631 N N . SER A 1 81 ? -3.396 27.469 13.172 1 97.81 81 SER A N 1
ATOM 632 C CA . SER A 1 81 ? -2.076 26.859 13.109 1 97.81 81 SER A CA 1
ATOM 633 C C . SER A 1 81 ? -2.172 25.375 12.758 1 97.81 81 SER A C 1
ATOM 635 O O . SER A 1 81 ? -3.164 24.719 13.078 1 97.81 81 SER A O 1
ATOM 637 N N . ALA A 1 82 ? -1.235 24.844 12.062 1 98.25 82 ALA A N 1
ATOM 638 C CA . ALA A 1 82 ? -1.073 23.453 11.664 1 98.25 82 ALA A CA 1
ATOM 639 C C . ALA A 1 82 ? 0.401 23.109 11.477 1 98.25 82 ALA A C 1
ATOM 641 O O . ALA A 1 82 ? 1.282 23.859 11.891 1 98.25 82 ALA A O 1
ATOM 642 N N . HIS A 1 83 ? 0.704 21.875 11.023 1 98.12 83 HIS A N 1
ATOM 643 C CA . HIS A 1 83 ? 2.107 21.547 10.805 1 98.12 83 HIS A CA 1
ATOM 644 C C . HIS A 1 83 ? 2.303 20.812 9.492 1 98.12 83 HIS A C 1
ATOM 646 O O . HIS A 1 83 ? 1.399 20.109 9.031 1 98.12 83 HIS A O 1
ATOM 652 N N . SER A 1 84 ? 3.494 20.953 8.953 1 98.44 84 SER A N 1
ATOM 653 C CA . SER A 1 84 ? 3.764 20.5 7.594 1 98.44 84 SER A CA 1
ATOM 654 C C . SER A 1 84 ? 4.367 19.094 7.578 1 98.44 84 SER A C 1
ATOM 656 O O . SER A 1 84 ? 4.344 18.422 6.547 1 98.44 84 SER A O 1
ATOM 658 N N . ASP A 1 85 ? 4.957 18.688 8.703 1 97.69 85 ASP A N 1
ATOM 659 C CA . ASP A 1 85 ? 5.734 17.453 8.703 1 97.69 85 ASP A CA 1
ATOM 660 C C . ASP A 1 85 ? 4.855 16.25 9.039 1 97.69 85 ASP A C 1
ATOM 662 O O . ASP A 1 85 ? 3.736 16.422 9.531 1 97.69 85 ASP A O 1
ATOM 666 N N . SER A 1 86 ? 5.23 15.117 8.695 1 97.69 86 SER A N 1
ATOM 667 C CA . SER A 1 86 ? 4.652 13.812 9 1 97.69 86 SER A CA 1
ATOM 668 C C . SER A 1 86 ? 5.738 12.773 9.281 1 97.69 86 SER A C 1
ATOM 670 O O . SER A 1 86 ? 6.871 12.914 8.805 1 97.69 86 SER A O 1
ATOM 672 N N . PRO A 1 87 ? 5.441 11.75 10.078 1 97.62 87 PRO A N 1
ATOM 673 C CA . PRO A 1 87 ? 6.43 10.688 10.25 1 97.62 87 PRO A CA 1
ATOM 674 C C . PRO A 1 87 ? 6.887 10.078 8.93 1 97.62 87 PRO A C 1
ATOM 676 O O . PRO A 1 87 ? 6.082 9.914 8.008 1 97.62 87 PRO A O 1
ATOM 679 N N . CYS A 1 88 ? 8.195 9.773 8.875 1 97.88 88 CYS A N 1
ATOM 680 C CA . CYS A 1 88 ? 8.734 9.219 7.641 1 97.88 88 CYS A CA 1
ATOM 681 C C . CYS A 1 88 ? 10.109 8.602 7.879 1 97.88 88 CYS A C 1
ATOM 683 O O . CYS A 1 88 ? 10.523 8.43 9.023 1 97.88 88 CYS A O 1
ATOM 685 N N . LEU A 1 89 ? 10.742 8.094 6.828 1 98.12 89 LEU A N 1
ATOM 686 C CA . LEU A 1 89 ? 12.117 7.605 6.816 1 98.12 89 LEU A CA 1
ATOM 687 C C . LEU A 1 89 ? 13.023 8.57 6.062 1 98.12 89 LEU A C 1
ATOM 689 O O . LEU A 1 89 ? 12.758 8.898 4.902 1 98.12 89 LEU A O 1
ATOM 693 N N . ARG A 1 90 ? 14.078 9.023 6.688 1 97.62 90 ARG A N 1
ATOM 694 C CA . ARG A 1 90 ? 15.016 9.969 6.102 1 97.62 90 ARG A CA 1
ATOM 695 C C . ARG A 1 90 ? 16.312 9.281 5.695 1 97.62 90 ARG A C 1
ATOM 697 O O . ARG A 1 90 ? 16.812 8.414 6.414 1 97.62 90 ARG A O 1
ATOM 704 N N . ILE A 1 91 ? 16.812 9.617 4.551 1 97.5 91 ILE A N 1
ATOM 705 C CA . ILE A 1 91 ? 18.047 9.023 4.051 1 97.5 91 ILE A CA 1
ATOM 706 C C . ILE A 1 91 ? 19.25 9.664 4.754 1 97.5 91 ILE A C 1
ATOM 708 O O . ILE A 1 91 ? 19.344 10.883 4.848 1 97.5 91 ILE A O 1
ATOM 712 N N . LYS A 1 92 ? 20.125 8.844 5.266 1 95.62 92 LYS A N 1
ATOM 713 C CA . LYS A 1 92 ? 21.328 9.328 5.938 1 95.62 92 LYS A CA 1
ATOM 714 C C . LYS A 1 92 ? 22.344 9.852 4.93 1 95.62 92 LYS A C 1
ATOM 716 O O . LYS A 1 92 ? 22.266 9.539 3.74 1 95.62 92 LYS A O 1
ATOM 721 N N . PRO A 1 93 ? 23.328 10.695 5.328 1 91.69 93 PRO A N 1
ATOM 722 C CA . PRO A 1 93 ? 24.281 11.328 4.41 1 91.69 93 PRO A CA 1
ATOM 723 C C . PRO A 1 93 ? 25.094 10.305 3.613 1 91.69 93 PRO A C 1
ATOM 725 O O . PRO A 1 93 ? 25.266 10.469 2.4 1 91.69 93 PRO A O 1
ATOM 728 N N . LYS A 1 94 ? 25.656 9.305 4.246 1 91.44 94 LYS A N 1
ATOM 729 C CA . LYS A 1 94 ? 26.312 8.164 3.607 1 91.44 94 LYS A CA 1
ATOM 730 C C . LYS A 1 94 ? 25.406 6.938 3.602 1 91.44 94 LYS A C 1
ATOM 732 O O . LYS A 1 94 ? 25.516 6.078 4.48 1 91.44 94 LYS A O 1
ATOM 737 N N . ALA A 1 95 ? 24.641 6.809 2.533 1 92.75 95 ALA A N 1
ATOM 738 C CA . ALA A 1 95 ? 23.469 5.957 2.65 1 92.75 95 ALA A CA 1
ATOM 739 C C . ALA A 1 95 ? 23.688 4.621 1.951 1 92.75 95 ALA A C 1
ATOM 741 O O . ALA A 1 95 ? 23.078 3.611 2.33 1 92.75 95 ALA A O 1
ATOM 742 N N . GLU A 1 96 ? 24.484 4.496 0.975 1 93.38 96 GLU A N 1
ATOM 743 C CA . GLU A 1 96 ? 24.5 3.334 0.092 1 93.38 96 GLU A CA 1
ATOM 744 C C . GLU A 1 96 ? 25.219 2.158 0.748 1 93.38 96 GLU A C 1
ATOM 746 O O . GLU A 1 96 ? 26.344 2.301 1.218 1 93.38 96 GLU A O 1
ATOM 751 N N . MET A 1 97 ? 24.531 1.092 0.814 1 93.62 97 MET A N 1
ATOM 752 C CA . MET A 1 97 ? 25.047 -0.173 1.331 1 93.62 97 MET A CA 1
ATOM 753 C C . MET A 1 97 ? 24.828 -1.301 0.327 1 93.62 97 MET A C 1
ATOM 755 O O . MET A 1 97 ? 23.734 -1.445 -0.223 1 93.62 97 MET A O 1
ATOM 759 N N . ILE A 1 98 ? 25.812 -2.145 0.083 1 92.25 98 ILE A N 1
ATOM 760 C CA . ILE A 1 98 ? 25.688 -3.221 -0.895 1 92.25 98 ILE A CA 1
ATOM 761 C C . ILE A 1 98 ? 25.531 -4.559 -0.175 1 92.25 98 ILE A C 1
ATOM 763 O O . ILE A 1 98 ? 26.188 -4.812 0.831 1 92.25 98 ILE A O 1
ATOM 767 N N . SER A 1 99 ? 24.578 -5.312 -0.657 1 91.44 99 SER A N 1
ATOM 768 C CA . SER A 1 99 ? 24.328 -6.66 -0.157 1 91.44 99 SER A CA 1
ATOM 769 C C . SER A 1 99 ? 24.656 -7.711 -1.213 1 91.44 99 SER A C 1
ATOM 771 O O . SER A 1 99 ? 25.109 -7.375 -2.312 1 91.44 99 SER A O 1
ATOM 773 N N . GLU A 1 100 ? 24.562 -8.953 -0.792 1 89.06 100 GLU A N 1
ATOM 774 C CA . GLU A 1 100 ? 24.766 -10.062 -1.718 1 89.06 100 GLU A CA 1
ATOM 775 C C . GLU A 1 100 ? 23.922 -9.906 -2.973 1 89.06 100 GLU A C 1
ATOM 777 O O . GLU A 1 100 ? 22.781 -9.445 -2.898 1 89.06 100 GLU A O 1
ATOM 782 N N . GLY A 1 101 ? 24.531 -10.328 -4.098 1 87.44 101 GLY A N 1
ATOM 783 C CA . GLY A 1 101 ? 23.828 -10.234 -5.371 1 87.44 101 GLY A CA 1
ATOM 784 C C . GLY A 1 101 ? 23.891 -8.844 -5.98 1 87.44 101 GLY A C 1
ATOM 785 O O . GLY A 1 101 ? 23.297 -8.602 -7.035 1 87.44 101 GLY A O 1
ATOM 786 N N . GLY A 1 102 ? 24.578 -7.938 -5.273 1 91.75 102 GLY A N 1
ATOM 787 C CA . GLY A 1 102 ? 24.719 -6.59 -5.805 1 91.75 102 GLY A CA 1
ATOM 788 C C . GLY A 1 102 ? 23.547 -5.695 -5.469 1 91.75 102 GLY A C 1
ATOM 789 O O . GLY A 1 102 ? 23.422 -4.598 -6.016 1 91.75 102 GLY A O 1
ATOM 790 N N . VAL A 1 103 ? 22.672 -6.172 -4.613 1 94.38 103 VAL A N 1
ATOM 791 C CA . VAL A 1 103 ? 21.516 -5.383 -4.223 1 94.38 103 VAL A CA 1
ATOM 792 C C . VAL A 1 103 ? 21.953 -4.188 -3.383 1 94.38 103 VAL A C 1
ATOM 794 O O . VAL A 1 103 ? 22.688 -4.348 -2.406 1 94.38 103 VAL A O 1
ATOM 797 N N . VAL A 1 104 ? 21.578 -2.973 -3.799 1 95.31 104 VAL A N 1
ATOM 798 C CA . VAL A 1 104 ? 21.953 -1.752 -3.096 1 95.31 104 VAL A CA 1
ATOM 799 C C . VAL A 1 104 ? 20.812 -1.306 -2.186 1 95.31 104 VAL A C 1
ATOM 801 O O . VAL A 1 104 ? 19.688 -1.115 -2.645 1 95.31 104 VAL A O 1
ATOM 804 N N . ARG A 1 105 ? 21.109 -1.206 -0.882 1 96.12 105 ARG A N 1
ATOM 805 C CA . ARG A 1 105 ? 20.188 -0.669 0.116 1 96.12 105 ARG A CA 1
ATOM 806 C C . ARG A 1 105 ? 20.625 0.716 0.577 1 96.12 105 ARG A C 1
ATOM 808 O O . ARG A 1 105 ? 21.797 1.08 0.439 1 96.12 105 ARG A O 1
ATOM 815 N N . LEU A 1 106 ? 19.703 1.481 1.029 1 96.69 106 LEU A N 1
ATOM 816 C CA . LEU A 1 106 ? 20.016 2.803 1.56 1 96.69 106 LEU A CA 1
ATOM 817 C C . LEU A 1 106 ? 19.875 2.83 3.078 1 96.69 106 LEU A C 1
ATOM 819 O O . LEU A 1 106 ? 18.875 2.338 3.617 1 96.69 106 LEU A O 1
ATOM 823 N N . ASN A 1 107 ? 20.875 3.33 3.805 1 97.12 107 ASN A N 1
ATOM 824 C CA . ASN A 1 107 ? 20.797 3.621 5.23 1 97.12 107 ASN A CA 1
ATOM 825 C C . ASN A 1 107 ? 19.828 4.762 5.523 1 97.12 107 ASN A C 1
ATOM 827 O O . ASN A 1 107 ? 20 5.867 5 1 97.12 107 ASN A O 1
ATOM 831 N N . VAL A 1 108 ? 18.828 4.512 6.348 1 97.56 108 VAL A N 1
ATOM 832 C CA . VAL A 1 108 ? 17.812 5.52 6.645 1 97.56 108 VAL A CA 1
ATOM 833 C C . VAL A 1 108 ? 17.641 5.652 8.156 1 97.56 108 VAL A C 1
ATOM 835 O O . VAL A 1 108 ? 18.109 4.801 8.914 1 97.56 108 VAL A O 1
ATOM 838 N N . GLU A 1 109 ? 17.062 6.699 8.57 1 96.88 109 GLU A N 1
ATOM 839 C CA . GLU A 1 109 ? 16.688 6.945 9.961 1 96.88 109 GLU A CA 1
ATOM 840 C C . GLU A 1 109 ? 15.219 7.301 10.086 1 96.88 109 GLU A C 1
ATOM 842 O O . GLU A 1 109 ? 14.664 7.98 9.219 1 96.88 109 GLU A O 1
ATOM 847 N N . VAL A 1 110 ? 14.641 6.828 11.156 1 96.81 110 VAL A N 1
ATOM 848 C CA . VAL A 1 110 ? 13.219 7.055 11.406 1 96.81 110 VAL A CA 1
ATOM 849 C C . VAL A 1 110 ? 13 8.484 11.891 1 96.81 110 VAL A C 1
ATOM 851 O O . VAL A 1 110 ? 13.719 8.969 12.773 1 96.81 110 VAL A O 1
ATOM 854 N N . TYR A 1 111 ? 12.117 9.188 11.273 1 96.56 111 TYR A N 1
ATOM 855 C CA . TYR A 1 111 ? 11.664 10.516 11.688 1 96.56 111 TYR A CA 1
ATOM 856 C C . TYR A 1 111 ? 10.273 10.445 12.312 1 96.56 111 TYR A C 1
ATOM 858 O O . TYR A 1 111 ? 9.336 9.961 11.688 1 96.56 111 TYR A O 1
ATOM 866 N N . GLY A 1 112 ? 10.117 10.961 13.539 1 95.19 112 GLY A N 1
ATOM 867 C CA . GLY A 1 112 ? 8.836 10.922 14.234 1 95.19 112 GLY A CA 1
ATOM 868 C C . GLY A 1 112 ? 8.477 9.531 14.727 1 95.19 112 GLY A C 1
ATOM 869 O O . GLY A 1 112 ? 9.352 8.773 15.148 1 95.19 112 GLY A O 1
ATOM 870 N N . GLY A 1 113 ? 7.18 9.297 14.922 1 95.19 113 GLY A N 1
ATOM 871 C CA . GLY A 1 113 ? 6.688 8.031 15.445 1 95.19 113 GLY A CA 1
ATOM 872 C C . GLY A 1 113 ? 5.824 7.27 14.453 1 95.19 113 GLY A C 1
ATOM 873 O O . GLY A 1 113 ? 4.629 7.078 14.688 1 95.19 113 GLY A O 1
ATOM 874 N N . PRO A 1 114 ? 6.461 6.793 13.367 1 96.94 114 PRO A N 1
ATOM 875 C CA . PRO A 1 114 ? 5.68 6.062 12.367 1 96.94 114 PRO A CA 1
ATOM 876 C C . PRO A 1 114 ? 5.328 4.645 12.812 1 96.94 114 PRO A C 1
ATOM 878 O O . PRO A 1 114 ? 5.988 4.09 13.695 1 96.94 114 PRO A O 1
ATOM 881 N N . ILE A 1 115 ? 4.199 4.105 12.297 1 97.25 115 ILE A N 1
ATOM 882 C CA . ILE A 1 115 ? 3.953 2.666 12.328 1 97.25 115 ILE A CA 1
ATOM 883 C C . ILE A 1 115 ? 4.789 1.979 11.25 1 97.25 115 ILE A C 1
ATOM 885 O O . ILE A 1 115 ? 4.387 1.912 10.086 1 97.25 115 ILE A O 1
ATOM 889 N N . LEU A 1 116 ? 5.879 1.379 11.648 1 96.88 116 LEU A N 1
ATOM 890 C CA . LEU A 1 116 ? 6.93 0.942 10.727 1 96.88 116 LEU A CA 1
ATOM 891 C C . LEU A 1 116 ? 6.422 -0.164 9.812 1 96.88 116 LEU A C 1
ATOM 893 O O . LEU A 1 116 ? 6.762 -0.195 8.625 1 96.88 116 LEU A O 1
ATOM 897 N N . TYR A 1 117 ? 5.57 -1.045 10.273 1 94.69 117 TYR A N 1
ATOM 898 C CA . TYR A 1 117 ? 5.098 -2.184 9.5 1 94.69 117 TYR A CA 1
ATOM 899 C C . TYR A 1 117 ? 4.355 -1.722 8.25 1 94.69 117 TYR A C 1
ATOM 901 O O . TYR A 1 117 ? 4.34 -2.424 7.234 1 94.69 117 TYR A O 1
ATOM 909 N N . THR A 1 118 ? 3.771 -0.571 8.32 1 96.69 118 THR A N 1
ATOM 910 C CA . THR A 1 118 ? 2.93 -0.104 7.223 1 96.69 118 THR A CA 1
ATOM 911 C C . THR A 1 118 ? 3.785 0.374 6.055 1 96.69 118 THR A C 1
ATOM 913 O O . THR A 1 118 ? 3.264 0.646 4.969 1 96.69 118 THR A O 1
ATOM 916 N N . TRP A 1 119 ? 5.105 0.412 6.184 1 97.62 119 TRP A N 1
ATOM 917 C CA . TRP A 1 119 ? 6.016 0.881 5.145 1 97.62 119 TRP A CA 1
ATOM 918 C C . TRP A 1 119 ? 6.477 -0.274 4.262 1 97.62 119 TRP A C 1
ATOM 920 O O . TRP A 1 119 ? 7.035 -0.055 3.184 1 97.62 119 TRP A O 1
ATOM 930 N N . PHE A 1 120 ? 6.293 -1.553 4.73 1 97.88 120 PHE A N 1
ATOM 931 C CA . PHE A 1 120 ? 6.777 -2.711 3.988 1 97.88 120 PHE A CA 1
ATOM 932 C C . PHE A 1 120 ? 5.965 -2.918 2.717 1 97.88 120 PHE A C 1
ATOM 934 O O . PHE A 1 120 ? 4.746 -2.723 2.711 1 97.88 120 PHE A O 1
ATOM 941 N N . ASP A 1 121 ? 6.684 -3.311 1.702 1 98.06 121 ASP A N 1
ATOM 942 C CA . ASP A 1 121 ? 6.109 -3.842 0.471 1 98.06 121 ASP A CA 1
ATOM 943 C C . ASP A 1 121 ? 5.176 -2.824 -0.182 1 98.06 121 ASP A C 1
ATOM 945 O O . ASP A 1 121 ? 4.043 -3.152 -0.539 1 98.06 121 ASP A O 1
ATOM 949 N N . ARG A 1 122 ? 5.586 -1.584 -0.237 1 97.44 122 ARG A N 1
ATOM 950 C CA . ARG A 1 122 ? 4.969 -0.483 -0.97 1 97.44 122 ARG A CA 1
ATOM 951 C C . ARG A 1 122 ? 5.957 0.142 -1.951 1 97.44 122 ARG A C 1
ATOM 953 O O . ARG A 1 122 ? 7.145 0.273 -1.647 1 97.44 122 ARG A O 1
ATOM 960 N N . PRO A 1 123 ? 5.41 0.458 -3.184 1 97.69 123 PRO A N 1
ATOM 961 C CA . PRO A 1 123 ? 6.277 1.291 -4.02 1 97.69 123 PRO A CA 1
ATOM 962 C C . PRO A 1 123 ? 6.578 2.65 -3.391 1 97.69 123 PRO A C 1
ATOM 964 O O . PRO A 1 123 ? 5.664 3.443 -3.158 1 97.69 123 PRO A O 1
ATOM 967 N N . LEU A 1 124 ? 7.805 2.869 -3.049 1 98.56 124 LEU A N 1
ATOM 968 C CA . LEU A 1 124 ? 8.227 4.109 -2.412 1 98.56 124 LEU A CA 1
ATOM 969 C C . LEU A 1 124 ? 9.07 4.949 -3.365 1 98.56 124 LEU A C 1
ATOM 971 O O . LEU A 1 124 ? 9.562 4.441 -4.375 1 98.56 124 LEU A O 1
ATOM 975 N N . SER A 1 125 ? 9.203 6.207 -3.113 1 98.56 125 SER A N 1
ATOM 976 C CA . SER A 1 125 ? 10.086 7.121 -3.834 1 98.56 125 SER A CA 1
ATOM 977 C C . SER A 1 125 ? 10.742 8.117 -2.885 1 98.56 125 SER A C 1
ATOM 979 O O . SER A 1 125 ? 10.758 7.906 -1.67 1 98.56 125 SER A O 1
ATOM 981 N N . VAL A 1 126 ? 11.422 9.125 -3.477 1 98.12 126 VAL A N 1
ATOM 982 C CA . VAL A 1 126 ? 12.234 10.055 -2.699 1 98.12 126 VAL A CA 1
ATOM 983 C C . VAL A 1 126 ? 11.859 11.492 -3.047 1 98.12 126 VAL A C 1
ATOM 985 O O . VAL A 1 126 ? 11.594 11.812 -4.207 1 98.12 126 VAL A O 1
ATOM 988 N N . ALA A 1 127 ? 11.797 12.328 -2.053 1 98.56 127 ALA A N 1
ATOM 989 C CA . ALA A 1 127 ? 11.633 13.766 -2.219 1 98.56 127 ALA A CA 1
ATOM 990 C C . ALA A 1 127 ? 12.289 14.531 -1.066 1 98.56 127 ALA A C 1
ATOM 992 O O . ALA A 1 127 ? 12.539 13.961 -0.002 1 98.56 127 ALA A O 1
ATOM 993 N N . GLY A 1 128 ? 12.594 15.75 -1.32 1 98.19 128 GLY A N 1
ATOM 994 C CA . GLY A 1 128 ? 13.164 16.594 -0.285 1 98.19 128 GLY A CA 1
ATOM 995 C C . GLY A 1 128 ? 13.922 17.797 -0.84 1 98.19 128 GLY A C 1
ATOM 996 O O . GLY A 1 128 ? 13.547 18.344 -1.879 1 98.19 128 GLY A O 1
ATOM 997 N N . ARG A 1 129 ? 14.852 18.281 -0.083 1 97.75 129 ARG A N 1
ATOM 998 C CA . ARG A 1 129 ? 15.641 19.438 -0.516 1 97.75 129 ARG A CA 1
ATOM 999 C C . ARG A 1 129 ? 17.109 19.047 -0.678 1 97.75 129 ARG A C 1
ATOM 1001 O O . ARG A 1 129 ? 17.609 18.156 0.013 1 97.75 129 ARG A O 1
ATOM 1008 N N . VAL A 1 130 ? 17.75 19.656 -1.599 1 97.25 130 VAL A N 1
ATOM 1009 C CA . VAL A 1 130 ? 19.172 19.531 -1.884 1 97.25 130 VAL A CA 1
ATOM 1010 C C . VAL A 1 130 ? 19.844 20.891 -1.784 1 97.25 130 VAL A C 1
ATOM 1012 O O . VAL A 1 130 ? 19.312 21.891 -2.277 1 97.25 130 VAL A O 1
ATOM 1015 N N . VAL A 1 131 ? 20.938 21 -1.054 1 96.31 131 VAL A N 1
ATOM 1016 C CA . VAL A 1 131 ? 21.688 22.234 -0.884 1 96.31 131 VAL A CA 1
ATOM 1017 C C . VAL A 1 131 ? 22.891 22.25 -1.829 1 96.31 131 VAL A C 1
ATOM 1019 O O . VAL A 1 131 ? 23.766 21.375 -1.749 1 96.31 131 VAL A O 1
ATOM 1022 N N . LEU A 1 132 ? 22.938 23.156 -2.693 1 96.38 132 LEU A N 1
ATOM 1023 C CA . LEU A 1 132 ? 23.969 23.297 -3.705 1 96.38 132 LEU A CA 1
ATOM 1024 C C . LEU A 1 132 ? 24.922 24.438 -3.352 1 96.38 132 LEU A C 1
ATOM 1026 O O . LEU A 1 132 ? 24.531 25.375 -2.643 1 96.38 132 LEU A O 1
ATOM 1030 N N . ARG A 1 133 ? 26.094 24.312 -3.885 1 94.38 133 ARG A N 1
ATOM 1031 C CA . ARG A 1 133 ? 27.062 25.391 -3.73 1 94.38 133 ARG A CA 1
ATOM 1032 C C . ARG A 1 133 ? 26.531 26.688 -4.336 1 94.38 133 ARG A C 1
ATOM 1034 O O . ARG A 1 133 ? 25.969 26.688 -5.43 1 94.38 133 ARG A O 1
ATOM 1041 N N . GLY A 1 134 ? 26.609 27.734 -3.537 1 91.62 134 GLY A N 1
ATOM 1042 C CA . GLY A 1 134 ? 26.25 29.078 -4.008 1 91.62 134 GLY A CA 1
ATOM 1043 C C . GLY A 1 134 ? 27.469 29.953 -4.246 1 91.62 134 GLY A C 1
ATOM 1044 O O . GLY A 1 134 ? 28.594 29.469 -4.293 1 91.62 134 GLY A O 1
ATOM 1045 N N . GLU A 1 135 ? 27.172 31.219 -4.527 1 91.06 135 GLU A N 1
ATOM 1046 C CA . GLU A 1 135 ? 28.25 32.188 -4.742 1 91.06 135 GLU A CA 1
ATOM 1047 C C . GLU A 1 135 ? 28.969 32.5 -3.441 1 91.06 135 GLU A C 1
ATOM 1049 O O . GLU A 1 135 ? 30.172 32.781 -3.449 1 91.06 135 GLU A O 1
ATOM 1054 N N . ASP A 1 136 ? 28.266 32.438 -2.402 1 91.94 136 ASP A N 1
ATOM 1055 C CA . ASP A 1 136 ? 28.797 32.719 -1.07 1 91.94 136 ASP A CA 1
ATOM 1056 C C . ASP A 1 136 ? 28.547 31.547 -0.122 1 91.94 136 ASP A C 1
ATOM 1058 O O . ASP A 1 136 ? 27.453 30.984 -0.096 1 91.94 136 ASP A O 1
ATOM 1062 N N . PRO A 1 137 ? 29.531 31.219 0.636 1 89.5 137 PRO A N 1
ATOM 1063 C CA . PRO A 1 137 ? 29.422 30.047 1.516 1 89.5 137 PRO A CA 1
ATOM 1064 C C . PRO A 1 137 ? 28.328 30.203 2.568 1 89.5 137 PRO A C 1
ATOM 1066 O O . PRO A 1 137 ? 27.828 29.219 3.088 1 89.5 137 PRO A O 1
ATOM 1069 N N . LEU A 1 138 ? 27.969 31.391 2.928 1 92.31 138 LEU A N 1
ATOM 1070 C CA . LEU A 1 138 ? 26.953 31.609 3.949 1 92.31 138 LEU A CA 1
ATOM 1071 C C . LEU A 1 138 ? 25.547 31.547 3.35 1 92.31 138 LEU A C 1
ATOM 1073 O O . LEU A 1 138 ? 24.562 31.469 4.082 1 92.31 138 LEU A O 1
ATOM 1077 N N . HIS A 1 139 ? 25.469 31.547 2.066 1 92.25 139 HIS A N 1
ATOM 1078 C CA . HIS A 1 139 ? 24.188 31.531 1.378 1 92.25 139 HIS A CA 1
ATOM 1079 C C . HIS A 1 139 ? 24.172 30.5 0.254 1 92.25 139 HIS A C 1
ATOM 1081 O O . HIS A 1 139 ? 24.094 30.859 -0.923 1 92.25 139 HIS A O 1
ATOM 1087 N N . PRO A 1 140 ? 24.141 29.234 0.671 1 92.94 140 PRO A N 1
ATOM 1088 C CA . PRO A 1 140 ? 24.016 28.188 -0.352 1 92.94 140 PRO A CA 1
ATOM 1089 C C . PRO A 1 140 ? 22.656 28.188 -1.04 1 92.94 140 PRO A C 1
ATOM 1091 O O . PRO A 1 140 ? 21.734 28.859 -0.585 1 92.94 140 PRO A O 1
ATOM 1094 N N . ARG A 1 141 ? 22.609 27.578 -2.182 1 94.75 141 ARG A N 1
ATOM 1095 C CA . ARG A 1 141 ? 21.359 27.5 -2.947 1 94.75 141 ARG A CA 1
ATOM 1096 C C . ARG A 1 141 ? 20.578 26.234 -2.582 1 94.75 141 ARG A C 1
ATOM 1098 O O . ARG A 1 141 ? 21.156 25.156 -2.463 1 94.75 141 ARG A O 1
ATOM 1105 N N . THR A 1 142 ? 19.281 26.422 -2.311 1 95.38 142 THR A N 1
ATOM 1106 C CA . THR A 1 142 ? 18.422 25.297 -1.961 1 95.38 142 THR A CA 1
ATOM 1107 C C . THR A 1 142 ? 17.516 24.938 -3.125 1 95.38 142 THR A C 1
ATOM 1109 O O . THR A 1 142 ? 16.859 25.812 -3.701 1 95.38 142 THR A O 1
ATOM 1112 N N . GLU A 1 143 ? 17.5 23.656 -3.516 1 96.81 143 GLU A N 1
ATOM 1113 C CA . GLU A 1 143 ? 16.609 23.125 -4.535 1 96.81 143 GLU A CA 1
ATOM 1114 C C . GLU A 1 143 ? 15.719 22.016 -3.969 1 96.81 143 GLU A C 1
ATOM 1116 O O . GLU A 1 143 ? 16.156 21.25 -3.113 1 96.81 143 GLU A O 1
ATOM 1121 N N . ILE A 1 144 ? 14.453 22.047 -4.371 1 97.5 144 ILE A N 1
ATOM 1122 C CA . ILE A 1 144 ? 13.523 21 -3.977 1 97.5 144 ILE A CA 1
ATOM 1123 C C . ILE A 1 144 ? 13.43 19.938 -5.082 1 97.5 144 ILE A C 1
ATOM 1125 O O . ILE A 1 144 ? 13.305 20.281 -6.262 1 97.5 144 ILE A O 1
ATOM 1129 N N . VAL A 1 145 ? 13.555 18.641 -4.766 1 97.31 145 VAL A N 1
ATOM 1130 C CA . VAL A 1 145 ? 13.5 17.562 -5.738 1 97.31 145 VAL A CA 1
ATOM 1131 C C . VAL A 1 145 ? 12.406 16.578 -5.352 1 97.31 145 VAL A C 1
ATOM 1133 O O . VAL A 1 145 ? 12.125 16.375 -4.164 1 97.31 145 VAL A O 1
ATOM 1136 N N . LYS A 1 146 ? 11.727 16.031 -6.258 1 97.88 146 LYS A N 1
ATOM 1137 C CA . LYS A 1 146 ? 10.734 14.969 -6.121 1 97.88 146 LYS A CA 1
ATOM 1138 C C . LYS A 1 146 ? 10.812 13.992 -7.289 1 97.88 146 LYS A C 1
ATOM 1140 O O . LYS A 1 146 ? 10.781 14.398 -8.453 1 97.88 146 LYS A O 1
ATOM 1145 N N . PHE A 1 147 ? 10.969 12.734 -7.012 1 97.12 147 PHE A N 1
ATOM 1146 C CA . PHE A 1 147 ? 10.883 11.711 -8.047 1 97.12 147 PHE A CA 1
ATOM 1147 C C . PHE A 1 147 ? 9.477 11.133 -8.125 1 97.12 147 PHE A C 1
ATOM 1149 O O . PHE A 1 147 ? 8.977 10.586 -7.137 1 97.12 147 PHE A O 1
ATOM 1156 N N . ASP A 1 148 ? 8.828 11.125 -9.289 1 94.25 148 ASP A N 1
ATOM 1157 C CA . ASP A 1 148 ? 7.41 10.805 -9.438 1 94.25 148 ASP A CA 1
ATOM 1158 C C . ASP A 1 148 ? 7.215 9.312 -9.719 1 94.25 148 ASP A C 1
ATOM 1160 O O . ASP A 1 148 ? 6.082 8.836 -9.789 1 94.25 148 ASP A O 1
ATOM 1164 N N . ARG A 1 149 ? 8.203 8.555 -9.859 1 95.31 149 ARG A N 1
ATOM 1165 C CA . ARG A 1 149 ? 8.102 7.121 -10.109 1 95.31 149 ARG A CA 1
ATOM 1166 C C . ARG A 1 149 ? 8.609 6.32 -8.914 1 95.31 149 ARG A C 1
ATOM 1168 O O . ARG A 1 149 ? 9.43 6.805 -8.133 1 95.31 149 ARG A O 1
ATOM 1175 N N . PRO A 1 150 ? 8.117 5.043 -8.758 1 97.5 150 PRO A N 1
ATOM 1176 C CA . PRO A 1 150 ? 8.656 4.199 -7.691 1 97.5 150 PRO A CA 1
ATOM 1177 C C . PRO A 1 150 ? 10.156 3.924 -7.855 1 97.5 150 PRO A C 1
ATOM 1179 O O . PRO A 1 150 ? 10.586 3.469 -8.914 1 97.5 150 PRO A O 1
ATOM 1182 N N . LEU A 1 151 ? 10.953 4.23 -6.809 1 97.5 151 LEU A N 1
ATOM 1183 C CA . LEU A 1 151 ? 12.398 4.055 -6.863 1 97.5 151 LEU A CA 1
ATOM 1184 C C . LEU A 1 151 ? 12.859 2.998 -5.867 1 97.5 151 LEU A C 1
ATOM 1186 O O . LEU A 1 151 ? 13.922 2.396 -6.039 1 97.5 151 LEU A O 1
ATOM 1190 N N . LEU A 1 152 ? 12.055 2.842 -4.84 1 97.38 152 LEU A N 1
ATOM 1191 C CA . LEU A 1 152 ? 12.523 2.039 -3.719 1 97.38 152 LEU A CA 1
ATOM 1192 C C . LEU A 1 152 ? 11.422 1.108 -3.217 1 97.38 152 LEU A C 1
ATOM 1194 O O . LEU A 1 152 ? 10.242 1.373 -3.426 1 97.38 152 LEU A O 1
ATOM 1198 N N . ILE A 1 153 ? 11.852 0.077 -2.521 1 98.19 153 ILE A N 1
ATOM 1199 C CA . ILE A 1 153 ? 10.938 -0.808 -1.802 1 98.19 153 ILE A CA 1
ATOM 1200 C C . ILE A 1 153 ? 11.633 -1.358 -0.558 1 98.19 153 ILE A C 1
ATOM 1202 O O . ILE A 1 153 ? 12.844 -1.578 -0.562 1 98.19 153 ILE A O 1
ATOM 1206 N N . ILE A 1 154 ? 10.938 -1.438 0.494 1 98.38 154 ILE A N 1
ATOM 1207 C CA . ILE A 1 154 ? 11.375 -2.164 1.681 1 98.38 154 ILE A CA 1
ATOM 1208 C C . ILE A 1 154 ? 10.672 -3.516 1.748 1 98.38 154 ILE A C 1
ATOM 1210 O O . ILE A 1 154 ? 9.539 -3.609 2.23 1 98.38 154 ILE A O 1
ATOM 1214 N N . PRO A 1 155 ? 11.32 -4.547 1.288 1 97.75 155 PRO A N 1
ATOM 1215 C CA . PRO A 1 155 ? 10.641 -5.848 1.295 1 97.75 155 PRO A CA 1
ATOM 1216 C C . PRO A 1 155 ? 10.523 -6.441 2.695 1 97.75 155 PRO A C 1
ATOM 1218 O O . PRO A 1 155 ? 11.477 -6.375 3.48 1 97.75 155 PRO A O 1
ATOM 1221 N N . HIS A 1 156 ? 9.414 -6.996 3.01 1 96.69 156 HIS A N 1
ATOM 1222 C CA . HIS A 1 156 ? 9.227 -7.777 4.227 1 96.69 156 HIS A CA 1
ATOM 1223 C C . HIS A 1 156 ? 9.961 -9.109 4.145 1 96.69 156 HIS A C 1
ATOM 1225 O O . HIS A 1 156 ? 10.25 -9.602 3.049 1 96.69 156 HIS A O 1
ATOM 1231 N N . LEU A 1 157 ? 10.289 -9.664 5.266 1 94.62 157 LEU A N 1
ATOM 1232 C CA . LEU A 1 157 ? 10.742 -11.055 5.312 1 94.62 157 LEU A CA 1
ATOM 1233 C C . LEU A 1 157 ? 9.594 -12.008 5.012 1 94.62 157 LEU A C 1
ATOM 1235 O O . LEU A 1 157 ? 8.477 -11.82 5.508 1 94.62 157 LEU A O 1
ATOM 1239 N N . ALA A 1 158 ? 9.875 -13 4.152 1 93.19 158 ALA A N 1
ATOM 1240 C CA . ALA A 1 158 ? 8.859 -14.008 3.863 1 93.19 158 ALA A CA 1
ATOM 1241 C C . ALA A 1 158 ? 8.375 -14.68 5.145 1 93.19 158 ALA A C 1
ATOM 1243 O O . ALA A 1 158 ? 9.164 -14.961 6.047 1 93.19 158 ALA A O 1
ATOM 1244 N N . ILE A 1 159 ? 7.105 -15.031 5.172 1 92.5 159 ILE A N 1
ATOM 1245 C CA . ILE A 1 159 ? 6.492 -15.594 6.371 1 92.5 159 ILE A CA 1
ATOM 1246 C C . ILE A 1 159 ? 7.156 -16.938 6.707 1 92.5 159 ILE A C 1
ATOM 1248 O O . ILE A 1 159 ? 7.215 -17.328 7.875 1 92.5 159 ILE A O 1
ATOM 1252 N N . HIS A 1 160 ? 7.652 -17.609 5.695 1 89.56 160 HIS A N 1
ATOM 1253 C CA . HIS A 1 160 ? 8.258 -18.938 5.848 1 89.56 160 HIS A CA 1
ATOM 1254 C C . HIS A 1 160 ? 9.5 -18.859 6.73 1 89.56 160 HIS A C 1
ATOM 1256 O O . HIS A 1 160 ? 9.938 -19.891 7.277 1 89.56 160 HIS A O 1
ATOM 1262 N N . PHE A 1 161 ? 10.094 -17.688 6.898 1 90.88 161 PHE A N 1
ATOM 1263 C CA . PHE A 1 161 ? 11.281 -17.516 7.719 1 90.88 161 PHE A CA 1
ATOM 1264 C C . PHE A 1 161 ? 10.922 -16.953 9.086 1 90.88 161 PHE A C 1
ATOM 1266 O O . PHE A 1 161 ? 11.781 -16.812 9.961 1 90.88 161 PHE A O 1
ATOM 1273 N N . ASN A 1 162 ? 9.711 -16.562 9.25 1 89.69 162 ASN A N 1
ATOM 1274 C CA . ASN A 1 162 ? 9.141 -16.109 10.516 1 89.69 162 ASN A CA 1
ATOM 1275 C C . ASN A 1 162 ? 7.648 -16.422 10.602 1 89.69 162 ASN A C 1
ATOM 1277 O O . ASN A 1 162 ? 6.816 -15.516 10.508 1 89.69 162 ASN A O 1
ATOM 1281 N N . ARG A 1 163 ? 7.281 -17.625 10.898 1 88.5 163 ARG A N 1
ATOM 1282 C CA . ARG A 1 163 ? 5.906 -18.109 10.891 1 88.5 163 ARG A CA 1
ATOM 1283 C C . ARG A 1 163 ? 5.078 -17.422 11.977 1 88.5 163 ARG A C 1
ATOM 1285 O O . ARG A 1 163 ? 3.852 -17.344 11.867 1 88.5 163 ARG A O 1
ATOM 1292 N N . ALA A 1 164 ? 5.754 -16.891 12.984 1 90 164 ALA A N 1
ATOM 1293 C CA . ALA A 1 164 ? 5.074 -16.234 14.102 1 90 164 ALA A CA 1
ATOM 1294 C C . ALA A 1 164 ? 4.945 -14.742 13.867 1 90 164 ALA A C 1
ATOM 1296 O O . ALA A 1 164 ? 4.668 -13.977 14.797 1 90 164 ALA A O 1
ATOM 1297 N N . VAL A 1 165 ? 5.125 -14.32 12.695 1 92.38 165 VAL A N 1
ATOM 1298 C CA . VAL A 1 165 ? 5.164 -12.898 12.367 1 92.38 165 VAL A CA 1
ATOM 1299 C C . VAL A 1 165 ? 3.869 -12.234 12.828 1 92.38 165 VAL A C 1
ATOM 1301 O O . VAL A 1 165 ? 3.887 -11.094 13.297 1 92.38 165 VAL A O 1
ATOM 1304 N N . ASN A 1 166 ? 2.73 -12.891 12.75 1 93.75 166 ASN A N 1
ATOM 1305 C CA . ASN A 1 166 ? 1.432 -12.305 13.062 1 93.75 166 ASN A CA 1
ATOM 1306 C C . ASN A 1 166 ? 1.16 -12.32 14.562 1 93.75 166 ASN A C 1
ATOM 1308 O O . ASN A 1 166 ? 0.206 -11.695 15.031 1 93.75 166 ASN A O 1
ATOM 1312 N N . GLU A 1 167 ? 1.98 -12.992 15.297 1 92.5 167 GLU A N 1
ATOM 1313 C CA . GLU A 1 167 ? 1.866 -13.039 16.75 1 92.5 167 GLU A CA 1
ATOM 1314 C C . GLU A 1 167 ? 2.67 -11.922 17.406 1 92.5 167 GLU A C 1
ATOM 1316 O O . GLU A 1 167 ? 2.648 -11.766 18.625 1 92.5 167 GLU A O 1
ATOM 1321 N N . GLY A 1 168 ? 3.26 -11.125 16.672 1 89.19 168 GLY A N 1
ATOM 1322 C CA . GLY A 1 168 ? 4.102 -10.031 17.141 1 89.19 168 GLY A CA 1
ATOM 1323 C C . GLY A 1 168 ? 5.551 -10.172 16.719 1 89.19 168 GLY A C 1
ATOM 1324 O O . GLY A 1 168 ? 6.176 -11.211 16.938 1 89.19 168 GLY A O 1
ATOM 1325 N N . ASN A 1 169 ? 6.09 -9.242 15.953 1 89.06 169 ASN A N 1
ATOM 1326 C CA . ASN A 1 169 ? 7.457 -9.234 15.453 1 89.06 169 ASN A CA 1
ATOM 1327 C C . ASN A 1 169 ? 8.125 -7.879 15.664 1 89.06 169 ASN A C 1
ATOM 1329 O O . ASN A 1 169 ? 7.801 -6.91 14.977 1 89.06 169 ASN A O 1
ATOM 1333 N N . PRO A 1 170 ? 9.047 -7.844 16.625 1 92.81 170 PRO A N 1
ATOM 1334 C CA . PRO A 1 170 ? 9.75 -6.57 16.812 1 92.81 170 PRO A CA 1
ATOM 1335 C C . PRO A 1 170 ? 10.57 -6.164 15.594 1 92.81 170 PRO A C 1
ATOM 1337 O O . PRO A 1 170 ? 11.195 -7.016 14.953 1 92.81 170 PRO A O 1
ATOM 1340 N N . LEU A 1 171 ? 10.594 -4.938 15.297 1 94.94 171 LEU A N 1
ATOM 1341 C CA . LEU A 1 171 ? 11.359 -4.422 14.164 1 94.94 171 LEU A CA 1
ATOM 1342 C C . LEU A 1 171 ? 12.539 -3.576 14.648 1 94.94 171 LEU A C 1
ATOM 1344 O O . LEU A 1 171 ? 12.398 -2.787 15.586 1 94.94 171 LEU A O 1
ATOM 1348 N N . SER A 1 172 ? 13.695 -3.844 14.047 1 95.5 172 SER A N 1
ATOM 1349 C CA . SER A 1 172 ? 14.852 -2.975 14.227 1 95.5 172 SER A CA 1
ATOM 1350 C C . SER A 1 172 ? 14.82 -1.803 13.25 1 95.5 172 SER A C 1
ATOM 1352 O O . SER A 1 172 ? 14.875 -1.997 12.039 1 95.5 172 SER A O 1
ATOM 1354 N N . LYS A 1 173 ? 14.852 -0.584 13.773 1 94.31 173 LYS A N 1
ATOM 1355 C CA . LYS A 1 173 ? 14.875 0.618 12.945 1 94.31 173 LYS A CA 1
ATOM 1356 C C . LYS A 1 173 ? 16.141 0.662 12.078 1 94.31 173 LYS A C 1
ATOM 1358 O O . LYS A 1 173 ? 16.094 1.119 10.938 1 94.31 173 LYS A O 1
ATOM 1363 N N . GLN A 1 174 ? 17.203 0.175 12.586 1 94.69 174 GLN A N 1
ATOM 1364 C CA . GLN A 1 174 ? 18.516 0.238 11.93 1 94.69 174 GLN A CA 1
ATOM 1365 C C . GLN A 1 174 ? 18.641 -0.857 10.875 1 94.69 174 GLN A C 1
ATOM 1367 O O . GLN A 1 174 ? 19.344 -0.674 9.867 1 94.69 174 GLN A O 1
ATOM 1372 N N . LYS A 1 175 ? 17.984 -1.919 11.039 1 95 175 LYS A N 1
ATOM 1373 C CA . LYS A 1 175 ? 18.281 -3.098 10.227 1 95 175 LYS A CA 1
ATOM 1374 C C . LYS A 1 175 ? 17.125 -3.41 9.281 1 95 175 LYS A C 1
ATOM 1376 O O . LYS A 1 175 ? 17.328 -3.639 8.086 1 95 175 LYS A O 1
ATOM 1381 N N . ASP A 1 176 ? 15.922 -3.402 9.789 1 95.94 176 ASP A N 1
ATOM 1382 C CA . ASP A 1 176 ? 14.797 -4.004 9.078 1 95.94 176 ASP A CA 1
ATOM 1383 C C . ASP A 1 176 ? 14.188 -3.018 8.086 1 95.94 176 ASP A C 1
ATOM 1385 O O . ASP A 1 176 ? 13.477 -3.42 7.16 1 95.94 176 ASP A O 1
ATOM 1389 N N . MET A 1 177 ? 14.445 -1.737 8.219 1 96.44 177 MET A N 1
ATOM 1390 C CA . MET A 1 177 ? 13.68 -0.724 7.5 1 96.44 177 MET A CA 1
ATOM 1391 C C . MET A 1 177 ? 14.477 -0.178 6.32 1 96.44 177 MET A C 1
ATOM 1393 O O . MET A 1 177 ? 14.109 0.846 5.738 1 96.44 177 MET A O 1
ATOM 1397 N N . LEU A 1 178 ? 15.594 -0.829 5.938 1 97.94 178 LEU A N 1
ATOM 1398 C CA . LEU A 1 178 ? 16.453 -0.32 4.871 1 97.94 178 LEU A CA 1
ATOM 1399 C C . LEU A 1 178 ? 15.836 -0.603 3.504 1 97.94 178 LEU A C 1
ATOM 1401 O O . LEU A 1 178 ? 15.625 -1.762 3.143 1 97.94 178 LEU A O 1
ATOM 1405 N N . PRO A 1 179 ? 15.562 0.413 2.678 1 98.19 179 PRO A N 1
ATOM 1406 C CA . PRO A 1 179 ? 14.977 0.223 1.349 1 98.19 179 PRO A CA 1
ATOM 1407 C C . PRO A 1 179 ? 16 -0.21 0.305 1 98.19 179 PRO A C 1
ATOM 1409 O O . PRO A 1 179 ? 17.172 0.2 0.37 1 98.19 179 PRO A O 1
ATOM 1412 N N . VAL A 1 180 ? 15.555 -0.993 -0.651 1 97.75 180 VAL A N 1
ATOM 1413 C CA . VAL A 1 180 ? 16.344 -1.407 -1.806 1 97.75 180 VAL A CA 1
ATOM 1414 C C . VAL A 1 180 ? 16.094 -0.457 -2.973 1 97.75 180 VAL A C 1
ATOM 1416 O O . VAL A 1 180 ? 14.953 -0.087 -3.244 1 97.75 180 VAL A O 1
ATOM 1419 N N . ILE A 1 181 ? 17.172 -0.094 -3.727 1 96.31 181 ILE A N 1
ATOM 1420 C CA . ILE A 1 181 ? 16.984 0.926 -4.75 1 96.31 181 ILE A CA 1
ATOM 1421 C C . ILE A 1 181 ? 17.547 0.427 -6.082 1 96.31 181 ILE A C 1
ATOM 1423 O O . ILE A 1 181 ? 17.188 0.939 -7.145 1 96.31 181 ILE A O 1
ATOM 1427 N N . ALA A 1 182 ? 18.453 -0.617 -6.059 1 95.12 182 ALA A N 1
ATOM 1428 C CA . ALA A 1 182 ? 19.094 -1.009 -7.312 1 95.12 182 ALA A CA 1
ATOM 1429 C C . ALA A 1 182 ? 19.781 -2.365 -7.18 1 95.12 182 ALA A C 1
ATOM 1431 O O . ALA A 1 182 ? 19.922 -2.891 -6.07 1 95.12 182 ALA A O 1
ATOM 1432 N N . ILE A 1 183 ? 20.062 -2.965 -8.289 1 93.25 183 ILE A N 1
ATOM 1433 C CA . ILE A 1 183 ? 21.016 -4.055 -8.422 1 93.25 183 ILE A CA 1
ATOM 1434 C C . ILE A 1 183 ? 22.219 -3.588 -9.242 1 93.25 183 ILE A C 1
ATOM 1436 O O . ILE A 1 183 ? 22.062 -3.086 -10.352 1 93.25 183 ILE A O 1
ATOM 1440 N N . VAL A 1 184 ? 23.359 -3.709 -8.672 1 91 184 VAL A N 1
ATOM 1441 C CA . VAL A 1 184 ? 24.562 -3.299 -9.391 1 91 184 VAL A CA 1
ATOM 1442 C C . VAL A 1 184 ? 25.453 -4.516 -9.648 1 91 184 VAL A C 1
ATOM 1444 O O . VAL A 1 184 ? 25.359 -5.516 -8.93 1 91 184 VAL A O 1
ATOM 1447 N N . ARG A 1 185 ? 26.281 -4.438 -10.625 1 81.88 185 ARG A N 1
ATOM 1448 C CA . ARG A 1 185 ? 27.172 -5.531 -11 1 81.88 185 ARG A CA 1
ATOM 1449 C C . ARG A 1 185 ? 28.453 -5.512 -10.156 1 81.88 185 ARG A C 1
ATOM 1451 O O . ARG A 1 185 ? 29 -6.566 -9.828 1 81.88 185 ARG A O 1
ATOM 1458 N N . ASP A 1 186 ? 28.906 -4.336 -9.969 1 80.62 186 ASP A N 1
ATOM 1459 C CA . ASP A 1 186 ? 30.109 -4.195 -9.164 1 80.62 186 ASP A CA 1
ATOM 1460 C C . ASP A 1 186 ? 29.969 -3.07 -8.141 1 80.62 186 ASP A C 1
ATOM 1462 O O . ASP A 1 186 ? 29.172 -2.146 -8.336 1 80.62 186 ASP A O 1
ATOM 1466 N N . ALA A 1 187 ? 30.766 -3.248 -7.16 1 74.94 187 ALA A N 1
ATOM 1467 C CA . ALA A 1 187 ? 30.703 -2.305 -6.047 1 74.94 187 ALA A CA 1
ATOM 1468 C C . ALA A 1 187 ? 31 -0.884 -6.516 1 74.94 187 ALA A C 1
ATOM 1470 O O . ALA A 1 187 ? 30.469 0.083 -5.961 1 74.94 187 ALA A O 1
ATOM 1471 N N . ALA A 1 188 ? 31.797 -0.785 -7.504 1 72.44 188 ALA A N 1
ATOM 1472 C CA . ALA A 1 188 ? 32.188 0.537 -7.988 1 72.44 188 ALA A CA 1
ATOM 1473 C C . ALA A 1 188 ? 31 1.271 -8.594 1 72.44 188 ALA A C 1
ATOM 1475 O O . ALA A 1 188 ? 30.953 2.504 -8.578 1 72.44 188 ALA A O 1
ATOM 1476 N N . GLU A 1 189 ? 30 0.508 -8.953 1 76.81 189 GLU A N 1
ATOM 1477 C CA . GLU A 1 189 ? 28.844 1.094 -9.625 1 76.81 189 GLU A CA 1
ATOM 1478 C C . GLU A 1 189 ? 27.891 1.725 -8.617 1 76.81 189 GLU A C 1
ATOM 1480 O O . GLU A 1 189 ? 27.047 2.541 -8.984 1 76.81 189 GLU A O 1
ATOM 1485 N N . LYS A 1 190 ? 28.141 1.308 -7.441 1 72.06 190 LYS A N 1
ATOM 1486 C CA . LYS A 1 190 ? 27.219 1.824 -6.43 1 72.06 190 LYS A CA 1
ATOM 1487 C C . LYS A 1 190 ? 27.625 3.229 -5.988 1 72.06 190 LYS A C 1
ATOM 1489 O O . LYS A 1 190 ? 26.797 3.977 -5.453 1 72.06 190 LYS A O 1
ATOM 1494 N N . ASP A 1 191 ? 28.844 3.539 -6.246 1 78 191 ASP A N 1
ATOM 1495 C CA . ASP A 1 191 ? 29.344 4.777 -5.656 1 78 191 ASP A CA 1
ATOM 1496 C C . ASP A 1 191 ? 28.578 5.988 -6.18 1 78 191 ASP A C 1
ATOM 1498 O O . ASP A 1 191 ? 28.625 6.289 -7.375 1 78 191 ASP A O 1
ATOM 1502 N N . ASN A 1 192 ? 27.859 6.672 -5.289 1 85.62 192 ASN A N 1
ATOM 1503 C CA . ASN A 1 192 ? 27.125 7.918 -5.465 1 85.62 192 ASN A CA 1
ATOM 1504 C C . ASN A 1 192 ? 25.922 7.73 -6.387 1 85.62 192 ASN A C 1
ATOM 1506 O O . ASN A 1 192 ? 25.578 8.625 -7.156 1 85.62 192 ASN A O 1
ATOM 1510 N N . LEU A 1 193 ? 25.453 6.539 -6.305 1 90.44 193 LEU A N 1
ATOM 1511 C CA . LEU A 1 193 ? 24.312 6.246 -7.152 1 90.44 193 LEU A CA 1
ATOM 1512 C C . LEU A 1 193 ? 23.156 7.215 -6.871 1 90.44 193 LEU A C 1
ATOM 1514 O O . LEU A 1 193 ? 22.578 7.777 -7.801 1 90.44 193 LEU A O 1
ATOM 1518 N N . LEU A 1 194 ? 22.844 7.406 -5.656 1 90.69 194 LEU A N 1
ATOM 1519 C CA . LEU A 1 194 ? 21.75 8.289 -5.27 1 90.69 194 LEU A CA 1
ATOM 1520 C C . LEU A 1 194 ? 22.062 9.734 -5.652 1 90.69 194 LEU A C 1
ATOM 1522 O O . LEU A 1 194 ? 21.219 10.422 -6.227 1 90.69 194 LEU A O 1
ATOM 1526 N N . LEU A 1 195 ? 23.266 10.172 -5.363 1 92.94 195 LEU A N 1
ATOM 1527 C CA . LEU A 1 195 ? 23.656 11.547 -5.645 1 92.94 195 LEU A CA 1
ATOM 1528 C C . LEU A 1 195 ? 23.656 11.82 -7.145 1 92.94 195 LEU A C 1
ATOM 1530 O O . LEU A 1 195 ? 23.266 12.898 -7.59 1 92.94 195 LEU A O 1
ATOM 1534 N N . ARG A 1 196 ? 24.156 10.828 -7.867 1 94.62 196 ARG A N 1
ATOM 1535 C CA . ARG A 1 196 ? 24.141 10.961 -9.32 1 94.62 196 ARG A CA 1
ATOM 1536 C C . ARG A 1 196 ? 22.719 11.094 -9.844 1 94.62 196 ARG A C 1
ATOM 1538 O O . ARG A 1 196 ? 22.438 11.914 -10.727 1 94.62 196 ARG A O 1
ATOM 1545 N N . THR A 1 197 ? 21.891 10.32 -9.297 1 94.75 197 THR A N 1
ATOM 1546 C CA . THR A 1 197 ? 20.484 10.359 -9.695 1 94.75 197 THR A CA 1
ATOM 1547 C C . THR A 1 197 ? 19.875 11.727 -9.375 1 94.75 197 THR A C 1
ATOM 1549 O O . THR A 1 197 ? 19.172 12.297 -10.195 1 94.75 197 THR A O 1
ATOM 1552 N N . VAL A 1 198 ? 20.141 12.273 -8.227 1 96.5 198 VAL A N 1
ATOM 1553 C CA . VAL A 1 198 ? 19.625 13.57 -7.789 1 96.5 198 VAL A CA 1
ATOM 1554 C C . VAL A 1 198 ? 20.219 14.672 -8.656 1 96.5 198 VAL A C 1
ATOM 1556 O O . VAL A 1 198 ? 19.516 15.586 -9.086 1 96.5 198 VAL A O 1
ATOM 1559 N N . ALA A 1 199 ? 21.531 14.602 -8.938 1 96.88 199 ALA A N 1
ATOM 1560 C CA . ALA A 1 199 ? 22.219 15.594 -9.766 1 96.88 199 ALA A CA 1
ATOM 1561 C C . ALA A 1 199 ? 21.609 15.641 -11.164 1 96.88 199 ALA A C 1
ATOM 1563 O O . ALA A 1 199 ? 21.391 16.719 -11.719 1 96.88 199 ALA A O 1
ATOM 1564 N N . ASP A 1 200 ? 21.359 14.469 -11.68 1 96.31 200 ASP A N 1
ATOM 1565 C CA . ASP A 1 200 ? 20.75 14.383 -13 1 96.31 200 ASP A CA 1
ATOM 1566 C C . ASP A 1 200 ? 19.375 15.047 -13.016 1 96.31 200 ASP A C 1
ATOM 1568 O O . ASP A 1 200 ? 19.031 15.781 -13.945 1 96.31 200 ASP A O 1
ATOM 1572 N N . ALA A 1 201 ? 18.562 14.812 -11.992 1 95.94 201 ALA A N 1
ATOM 1573 C CA . ALA A 1 201 ? 17.219 15.375 -11.891 1 95.94 201 ALA A CA 1
ATOM 1574 C C . ALA A 1 201 ? 17.266 16.906 -11.789 1 95.94 201 ALA A C 1
ATOM 1576 O O . ALA A 1 201 ? 16.391 17.594 -12.297 1 95.94 201 ALA A O 1
ATOM 1577 N N . LEU A 1 202 ? 18.297 17.422 -11.172 1 96.56 202 LEU A N 1
ATOM 1578 C CA . LEU A 1 202 ? 18.406 18.859 -10.922 1 96.56 202 LEU A CA 1
ATOM 1579 C C . LEU A 1 202 ? 19.203 19.547 -12.016 1 96.56 202 LEU A C 1
ATOM 1581 O O . LEU A 1 202 ? 19.297 20.781 -12.062 1 96.56 202 LEU A O 1
ATOM 1585 N N . GLY A 1 203 ? 19.812 18.766 -12.922 1 96.69 203 GLY A N 1
ATOM 1586 C CA . GLY A 1 203 ? 20.641 19.344 -13.961 1 96.69 203 GLY A CA 1
ATOM 1587 C C . GLY A 1 203 ? 21.906 20 -13.43 1 96.69 203 GLY A C 1
ATOM 1588 O O . GLY A 1 203 ? 22.281 21.078 -13.891 1 96.69 203 GLY A O 1
ATOM 1589 N N . CYS A 1 204 ? 22.516 19.438 -12.438 1 95.62 204 CYS A N 1
ATOM 1590 C CA . CYS A 1 204 ? 23.75 19.969 -11.867 1 95.62 204 CYS A CA 1
ATOM 1591 C C . CYS A 1 204 ? 24.828 18.906 -11.781 1 95.62 204 CYS A C 1
ATOM 1593 O O . CYS A 1 204 ? 24.594 17.75 -12.141 1 95.62 204 CYS A O 1
ATOM 1595 N N . ARG A 1 205 ? 26.172 19.344 -11.422 1 94.38 205 ARG A N 1
ATOM 1596 C CA . ARG A 1 205 ? 27.234 18.391 -11.18 1 94.38 205 ARG A CA 1
ATOM 1597 C C . ARG A 1 205 ? 27.125 17.781 -9.789 1 94.38 205 ARG A C 1
ATOM 1599 O O . ARG A 1 205 ? 26.703 18.453 -8.844 1 94.38 205 ARG A O 1
ATOM 1606 N N . VAL A 1 206 ? 27.391 16.516 -9.547 1 95.06 206 VAL A N 1
ATOM 1607 C CA . VAL A 1 206 ? 27.375 15.836 -8.25 1 95.06 206 VAL A CA 1
ATOM 1608 C C . VAL A 1 206 ? 28.156 16.656 -7.23 1 95.06 206 VAL A C 1
ATOM 1610 O O . VAL A 1 206 ? 27.75 16.797 -6.078 1 95.06 206 VAL A O 1
ATOM 1613 N N . ASP A 1 207 ? 29.25 17.266 -7.68 1 94 207 ASP A N 1
ATOM 1614 C CA . ASP A 1 207 ? 30.141 17.984 -6.785 1 94 207 ASP A CA 1
ATOM 1615 C C . ASP A 1 207 ? 29.516 19.297 -6.332 1 94 207 ASP A C 1
ATOM 1617 O O . ASP A 1 207 ? 29.984 19.922 -5.375 1 94 207 ASP A O 1
ATOM 1621 N N . ASP A 1 208 ? 28.562 19.734 -7.039 1 95.12 208 ASP A N 1
ATOM 1622 C CA . ASP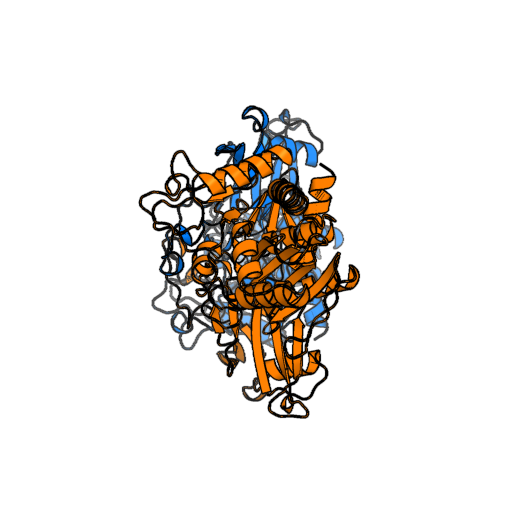 A 1 208 ? 27.859 20.953 -6.645 1 95.12 208 ASP A CA 1
ATOM 1623 C C . ASP A 1 208 ? 26.969 20.688 -5.434 1 95.12 208 ASP A C 1
ATOM 1625 O O . ASP A 1 208 ? 26.531 21.641 -4.766 1 95.12 208 ASP A O 1
ATOM 1629 N N . ILE A 1 209 ? 26.594 19.406 -5.188 1 95.38 209 ILE A N 1
ATOM 1630 C CA . ILE A 1 209 ? 25.734 19.047 -4.074 1 95.38 209 ILE A CA 1
ATOM 1631 C C . ILE A 1 209 ? 26.531 19.031 -2.773 1 95.38 209 ILE A C 1
ATOM 1633 O O . ILE A 1 209 ? 27.453 18.234 -2.621 1 95.38 209 ILE A O 1
ATOM 1637 N N . LEU A 1 210 ? 26.203 19.938 -1.877 1 94.69 210 LEU A N 1
ATOM 1638 C CA . LEU A 1 210 ? 26.906 20.031 -0.598 1 94.69 210 LEU A CA 1
ATOM 1639 C C . LEU A 1 210 ? 26.25 19.125 0.441 1 94.69 210 LEU A C 1
ATOM 1641 O O . LEU A 1 210 ? 26.938 18.562 1.292 1 94.69 210 LEU A O 1
ATOM 1645 N N . ASP A 1 211 ? 24.953 19.109 0.448 1 94.25 211 ASP A N 1
ATOM 1646 C CA . ASP A 1 211 ? 24.172 18.328 1.406 1 94.25 211 ASP A CA 1
ATOM 1647 C C . ASP A 1 211 ? 22.734 18.156 0.937 1 94.25 211 ASP A C 1
ATOM 1649 O O . ASP A 1 211 ? 22.328 18.734 -0.074 1 94.25 211 ASP A O 1
ATOM 1653 N N . PHE A 1 212 ? 21.984 17.25 1.652 1 96 212 PHE A N 1
ATOM 1654 C CA . PHE A 1 212 ? 20.594 17.047 1.277 1 96 212 PHE A CA 1
ATOM 1655 C C . PHE A 1 212 ? 19.766 16.625 2.482 1 96 212 PHE A C 1
ATOM 1657 O O . PHE A 1 212 ? 20.312 16.156 3.486 1 96 212 PHE A O 1
ATOM 1664 N N . ASP A 1 213 ? 18.438 16.875 2.518 1 96.88 213 ASP A N 1
ATOM 1665 C CA . ASP A 1 213 ? 17.375 16.312 3.34 1 96.88 213 ASP A CA 1
ATOM 1666 C C . ASP A 1 213 ? 16.359 15.578 2.48 1 96.88 213 ASP A C 1
ATOM 1668 O O . ASP A 1 213 ? 15.398 16.188 1.995 1 96.88 213 ASP A O 1
ATOM 1672 N N . LEU A 1 214 ? 16.594 14.273 2.346 1 97.81 214 LEU A N 1
ATOM 1673 C CA . LEU A 1 214 ? 15.719 13.469 1.502 1 97.81 214 LEU A CA 1
ATOM 1674 C C . LEU A 1 214 ? 14.93 12.461 2.336 1 97.81 214 LEU A C 1
ATOM 1676 O O . LEU A 1 214 ? 15.477 11.852 3.26 1 97.81 214 LEU A O 1
ATOM 1680 N N . SER A 1 215 ? 13.648 12.375 2.062 1 98.25 215 SER A N 1
ATOM 1681 C CA . SER A 1 215 ? 12.758 11.445 2.758 1 98.25 215 SER A CA 1
ATOM 1682 C C . SER A 1 215 ? 12.031 10.539 1.775 1 98.25 215 SER A C 1
ATOM 1684 O O . SER A 1 215 ? 11.852 10.898 0.608 1 98.25 215 SER A O 1
ATOM 1686 N N . LEU A 1 216 ? 11.688 9.359 2.289 1 98.5 216 LEU A N 1
ATOM 1687 C CA . LEU A 1 216 ? 10.891 8.43 1.499 1 98.5 216 LEU A CA 1
ATOM 1688 C C . LEU A 1 216 ? 9.406 8.766 1.601 1 98.5 216 LEU A C 1
ATOM 1690 O O . LEU A 1 216 ? 8.961 9.344 2.594 1 98.5 216 LEU A O 1
ATOM 1694 N N . PHE A 1 217 ? 8.648 8.461 0.562 1 98.44 217 PHE A N 1
ATOM 1695 C CA . PHE A 1 217 ? 7.195 8.57 0.601 1 98.44 217 PHE A CA 1
ATOM 1696 C C . PHE A 1 217 ? 6.551 7.484 -0.25 1 98.44 217 PHE A C 1
ATOM 1698 O O . PHE A 1 217 ? 7.195 6.914 -1.135 1 98.44 217 PHE A O 1
ATOM 1705 N N . ASP A 1 218 ? 5.32 7.102 0.129 1 97.88 218 ASP A N 1
ATOM 1706 C CA . ASP A 1 218 ? 4.496 6.16 -0.623 1 97.88 218 ASP A CA 1
ATOM 1707 C C . ASP A 1 218 ? 4.012 6.781 -1.932 1 97.88 218 ASP A C 1
ATOM 1709 O O . ASP A 1 218 ? 3.4 7.852 -1.93 1 97.88 218 ASP A O 1
ATOM 1713 N N . THR A 1 219 ? 4.238 6.078 -3.104 1 97.19 219 THR A N 1
ATOM 1714 C CA . THR A 1 219 ? 3.891 6.648 -4.402 1 97.19 219 THR A CA 1
ATOM 1715 C C . THR A 1 219 ? 2.418 6.41 -4.719 1 97.19 219 THR A C 1
ATOM 1717 O O . THR A 1 219 ? 1.883 6.98 -5.672 1 97.19 219 THR A O 1
ATOM 1720 N N . THR A 1 220 ? 1.688 5.543 -3.951 1 96.38 220 THR A N 1
ATOM 1721 C CA . THR A 1 220 ? 0.262 5.328 -4.172 1 96.38 220 THR A CA 1
ATOM 1722 C C . THR A 1 220 ? -0.522 6.617 -3.945 1 96.38 220 THR A C 1
ATOM 1724 O O . THR A 1 220 ? -0.48 7.191 -2.855 1 96.38 220 THR A O 1
ATOM 1727 N N . PRO A 1 221 ? -1.261 7.098 -4.938 1 97.25 221 PRO A N 1
ATOM 1728 C CA . PRO A 1 221 ? -1.948 8.383 -4.801 1 97.25 221 PRO A CA 1
ATOM 1729 C C . PRO A 1 221 ? -3.09 8.336 -3.789 1 97.25 221 PRO A C 1
ATOM 1731 O O . PRO A 1 221 ? -3.609 7.262 -3.484 1 97.25 221 PRO A O 1
ATOM 1734 N N . ALA A 1 222 ? -3.406 9.508 -3.254 1 98.38 222 ALA A N 1
ATOM 1735 C CA . ALA A 1 222 ? -4.641 9.641 -2.484 1 98.38 222 ALA A CA 1
ATOM 1736 C C . ALA A 1 222 ? -5.848 9.172 -3.295 1 98.38 222 ALA A C 1
ATOM 1738 O O . ALA A 1 222 ? -5.879 9.328 -4.52 1 98.38 222 ALA A O 1
ATOM 1739 N N . CYS A 1 223 ? -6.812 8.594 -2.596 1 98 223 CYS A N 1
ATOM 1740 C CA . CYS A 1 223 ? -8.023 8.172 -3.299 1 98 223 CYS A CA 1
ATOM 1741 C C . CYS A 1 223 ? -9.203 8.062 -2.34 1 98 223 CYS A C 1
ATOM 1743 O O . CYS A 1 223 ? -9.023 8.109 -1.121 1 98 223 CYS A O 1
ATOM 1745 N N . THR A 1 224 ? -10.406 8.039 -2.912 1 97.69 224 THR A N 1
ATOM 1746 C CA . THR A 1 224 ? -11.594 7.754 -2.113 1 97.69 224 THR A CA 1
ATOM 1747 C C . THR A 1 224 ? -11.844 6.254 -2.033 1 97.69 224 THR A C 1
ATOM 1749 O O . THR A 1 224 ? -11.398 5.496 -2.898 1 97.69 224 THR A O 1
ATOM 1752 N N . VAL A 1 225 ? -12.43 5.855 -0.964 1 97.19 225 VAL A N 1
ATOM 1753 C CA . VAL A 1 225 ? -12.805 4.469 -0.69 1 97.19 225 VAL A CA 1
ATOM 1754 C C . VAL A 1 225 ? -14.219 4.414 -0.125 1 97.19 225 VAL A C 1
ATOM 1756 O O . VAL A 1 225 ? -14.711 5.402 0.423 1 97.19 225 VAL A O 1
ATOM 1759 N N . GLY A 1 226 ? -14.836 3.258 -0.234 1 95.75 226 GLY A N 1
ATOM 1760 C CA . GLY A 1 226 ? -16.188 3.057 0.262 1 95.75 226 GLY A CA 1
ATOM 1761 C C . GLY A 1 226 ? -17.219 2.941 -0.845 1 95.75 226 GLY A C 1
ATOM 1762 O O . GLY A 1 226 ? -16.938 3.295 -1.993 1 95.75 226 GLY A O 1
ATOM 1763 N N . LEU A 1 227 ? -18.406 2.467 -0.538 1 94.25 227 LEU A N 1
ATOM 1764 C CA . LEU A 1 227 ? -19.469 2.232 -1.523 1 94.25 227 LEU A CA 1
ATOM 1765 C C . LEU A 1 227 ? -19.891 3.541 -2.174 1 94.25 227 LEU A C 1
ATOM 1767 O O . LEU A 1 227 ? -20.219 3.57 -3.365 1 94.25 227 LEU A O 1
ATOM 1771 N N . ASP A 1 228 ? -19.828 4.645 -1.403 1 92.56 228 ASP A N 1
ATOM 1772 C CA . ASP A 1 228 ? -20.25 5.945 -1.916 1 92.56 228 ASP A CA 1
ATOM 1773 C C . ASP A 1 228 ? -19.109 6.965 -1.804 1 92.56 228 ASP A C 1
ATOM 1775 O O . ASP A 1 228 ? -19.359 8.148 -1.572 1 92.56 228 ASP A O 1
ATOM 1779 N N . ASP A 1 229 ? -17.906 6.449 -1.814 1 94.38 229 ASP A N 1
ATOM 1780 C CA . ASP A 1 229 ? -16.75 7.324 -1.717 1 94.38 229 ASP A CA 1
ATOM 1781 C C . ASP A 1 229 ? -16.797 8.156 -0.438 1 94.38 229 ASP A C 1
ATOM 1783 O O . ASP A 1 229 ? -16.469 9.352 -0.453 1 94.38 229 ASP A O 1
ATOM 1787 N N . GLU A 1 230 ? -17.188 7.492 0.663 1 94.81 230 GLU A N 1
ATOM 1788 C CA . GLU A 1 230 ? -17.375 8.188 1.934 1 94.81 230 GLU A CA 1
ATOM 1789 C C . GLU A 1 230 ? -16.047 8.492 2.596 1 94.81 230 GLU A C 1
ATOM 1791 O O . GLU A 1 230 ? -15.953 9.383 3.447 1 94.81 230 GLU A O 1
ATOM 1796 N N . PHE A 1 231 ? -15.031 7.715 2.205 1 97.81 231 PHE A N 1
ATOM 1797 C CA . PHE A 1 231 ? -13.75 7.84 2.883 1 97.81 231 PHE A CA 1
ATOM 1798 C C . PHE A 1 231 ? -12.68 8.352 1.926 1 97.81 231 PHE A C 1
ATOM 1800 O O . PHE A 1 231 ? -12.773 8.148 0.714 1 97.81 231 PHE A O 1
ATOM 1807 N N . LEU A 1 232 ? -11.781 9.086 2.414 1 98.56 232 LEU A N 1
ATOM 1808 C CA . LEU A 1 232 ? -10.555 9.5 1.738 1 98.56 232 LEU A CA 1
ATOM 1809 C C . LEU A 1 232 ? -9.328 8.93 2.438 1 98.56 232 LEU A C 1
ATOM 1811 O O . LEU A 1 232 ? -9.203 9.031 3.658 1 98.56 232 LEU A O 1
ATOM 1815 N N . THR A 1 233 ? -8.5 8.211 1.693 1 98.62 233 THR A N 1
ATOM 1816 C CA . THR A 1 233 ? -7.293 7.621 2.262 1 98.62 233 THR A CA 1
ATOM 1817 C C . THR A 1 233 ? -6.047 8.141 1.547 1 98.62 233 THR A C 1
ATOM 1819 O O . THR A 1 233 ? -6.047 8.297 0.325 1 98.62 233 THR A O 1
ATOM 1822 N N . SER A 1 234 ? -5.047 8.492 2.311 1 98.44 234 SER A N 1
ATOM 1823 C CA . SER A 1 234 ? -3.797 9.055 1.807 1 98.44 234 SER A CA 1
ATOM 1824 C C . SER A 1 234 ? -2.715 9.055 2.883 1 98.44 234 SER A C 1
ATOM 1826 O O . SER A 1 234 ? -2.994 8.773 4.051 1 98.44 234 SER A O 1
ATOM 1828 N N . GLY A 1 235 ? -1.485 9.273 2.389 1 97.5 235 GLY A N 1
ATOM 1829 C CA . GLY A 1 235 ? -0.45 9.641 3.342 1 97.5 235 GLY A CA 1
ATOM 1830 C C . GLY A 1 235 ? -0.572 11.07 3.834 1 97.5 235 GLY A C 1
ATOM 1831 O O . GLY A 1 235 ? -1.054 11.938 3.109 1 97.5 235 GLY A O 1
ATOM 1832 N N . ARG A 1 236 ? -0.221 11.289 5.109 1 98.31 236 ARG A N 1
ATOM 1833 C CA . ARG A 1 236 ? 0.066 12.602 5.676 1 98.31 236 ARG A CA 1
ATOM 1834 C C . ARG A 1 236 ? -1.218 13.391 5.91 1 98.31 236 ARG A C 1
ATOM 1836 O O . ARG A 1 236 ? -1.205 14.625 5.914 1 98.31 236 ARG A O 1
ATOM 1843 N N . LEU A 1 237 ? -2.404 12.648 6.008 1 98.69 237 LEU A N 1
ATOM 1844 C CA . LEU A 1 237 ? -3.57 13.406 6.449 1 98.69 237 LEU A CA 1
ATOM 1845 C C . LEU A 1 237 ? -3.254 14.219 7.703 1 98.69 237 LEU A C 1
ATOM 1847 O O . LEU A 1 237 ? -3.643 15.383 7.812 1 98.69 237 LEU A O 1
ATOM 1851 N N . ASP A 1 238 ? -2.588 13.555 8.617 1 97.62 238 ASP A N 1
ATOM 1852 C CA . ASP A 1 238 ? -1.992 14.227 9.766 1 97.62 238 ASP A CA 1
ATOM 1853 C C . ASP A 1 238 ? -0.664 14.883 9.391 1 97.62 238 ASP A C 1
ATOM 1855 O O . ASP A 1 238 ? 0.347 14.195 9.227 1 97.62 238 ASP A O 1
ATOM 1859 N N . ASP A 1 239 ? -0.589 16.125 9.125 1 97.94 239 ASP A N 1
ATOM 1860 C CA . ASP A 1 239 ? -1.595 17.141 9.414 1 97.94 239 ASP A CA 1
ATOM 1861 C C . ASP A 1 239 ? -1.928 17.969 8.172 1 97.94 239 ASP A C 1
ATOM 1863 O O . ASP A 1 239 ? -2.371 19.109 8.281 1 97.94 239 ASP A O 1
ATOM 1867 N N . LEU A 1 240 ? -1.631 17.422 7.023 1 98.81 240 LEU A N 1
ATOM 1868 C CA . LEU A 1 240 ? -1.737 18.203 5.797 1 98.81 240 LEU A CA 1
ATOM 1869 C C . LEU A 1 240 ? -3.197 18.484 5.457 1 98.81 240 LEU A C 1
ATOM 1871 O O . LEU A 1 240 ? -3.496 19.438 4.719 1 98.81 240 LEU A O 1
ATOM 1875 N N . SER A 1 241 ? -4.125 17.688 5.965 1 98.81 241 SER A N 1
ATOM 1876 C CA . SER A 1 241 ? -5.523 18.062 5.777 1 98.81 241 SER A CA 1
ATOM 1877 C C . SER A 1 241 ? -5.836 19.391 6.465 1 98.81 241 SER A C 1
ATOM 1879 O O . SER A 1 241 ? -6.574 20.203 5.926 1 98.81 241 SER A O 1
ATOM 1881 N N . MET A 1 242 ? -5.246 19.609 7.625 1 98.75 242 MET A N 1
ATOM 1882 C CA . MET A 1 242 ? -5.449 20.859 8.352 1 98.75 242 MET A CA 1
ATOM 1883 C C . MET A 1 242 ? -4.758 22.016 7.648 1 98.75 242 MET A C 1
ATOM 1885 O O . MET A 1 242 ? -5.289 23.125 7.602 1 98.75 242 MET A O 1
ATOM 1889 N N . VAL A 1 243 ? -3.566 21.734 7.113 1 98.88 243 VAL A N 1
ATOM 1890 C CA . VAL A 1 243 ? -2.873 22.75 6.332 1 98.88 243 VAL A CA 1
ATOM 1891 C C . VAL A 1 243 ? -3.74 23.172 5.148 1 98.88 243 VAL A C 1
ATOM 1893 O O . VAL A 1 243 ? -3.924 24.375 4.906 1 98.88 243 VAL A O 1
ATOM 1896 N N . HIS A 1 244 ? -4.277 22.203 4.449 1 98.94 244 HIS A N 1
ATOM 1897 C CA . HIS A 1 244 ? -5.145 22.484 3.309 1 98.94 244 HIS A CA 1
ATOM 1898 C C . HIS A 1 244 ? -6.379 23.266 3.73 1 98.94 244 HIS A C 1
ATOM 1900 O O . HIS A 1 244 ? -6.793 24.203 3.039 1 98.94 244 HIS A O 1
ATOM 1906 N N . GLY A 1 245 ? -6.996 22.875 4.812 1 98.81 245 GLY A N 1
ATOM 1907 C CA . GLY A 1 245 ? -8.164 23.578 5.32 1 98.81 245 GLY A CA 1
ATOM 1908 C C . GLY A 1 245 ? -7.883 25.016 5.684 1 98.81 245 GLY A C 1
ATOM 1909 O O . GLY A 1 245 ? -8.641 25.922 5.316 1 98.81 245 GLY A O 1
ATOM 1910 N N . ALA A 1 246 ? -6.812 25.25 6.438 1 98.88 246 ALA A N 1
ATOM 1911 C CA . ALA A 1 246 ? -6.43 26.594 6.848 1 98.88 246 ALA A CA 1
ATOM 1912 C C . ALA A 1 246 ? -6.141 27.484 5.633 1 98.88 246 ALA A C 1
ATOM 1914 O O . ALA A 1 246 ? -6.574 28.625 5.578 1 98.88 246 ALA A O 1
ATOM 1915 N N . MET A 1 247 ? -5.383 26.906 4.688 1 98.88 247 MET A N 1
ATOM 1916 C CA . MET A 1 247 ? -5.055 27.641 3.465 1 98.88 247 MET A CA 1
ATOM 1917 C C . MET A 1 247 ? -6.316 28 2.693 1 98.88 247 MET A C 1
ATOM 1919 O O . MET A 1 247 ? -6.477 29.141 2.26 1 98.88 247 MET A O 1
ATOM 1923 N N . THR A 1 248 ? -7.203 27.016 2.557 1 98.81 248 THR A N 1
ATOM 1924 C CA . THR A 1 248 ? -8.453 27.25 1.834 1 98.81 248 THR A CA 1
ATOM 1925 C C . THR A 1 248 ? -9.266 28.359 2.498 1 98.81 248 THR A C 1
ATOM 1927 O O . THR A 1 248 ? -9.789 29.234 1.818 1 98.81 248 THR A O 1
ATOM 1930 N N . ALA A 1 249 ? -9.375 28.297 3.779 1 98.88 249 ALA A N 1
ATOM 1931 C CA . ALA A 1 249 ? -10.133 29.312 4.516 1 98.88 249 ALA A CA 1
ATOM 1932 C C . ALA A 1 249 ? -9.523 30.703 4.332 1 98.88 249 ALA A C 1
ATOM 1934 O O . ALA A 1 249 ? -10.242 31.672 4.105 1 98.88 249 ALA A O 1
ATOM 1935 N N . LEU A 1 250 ? -8.211 30.797 4.441 1 98.81 250 LEU A N 1
ATOM 1936 C CA . LEU A 1 250 ? -7.539 32.094 4.293 1 98.81 250 LEU A CA 1
ATOM 1937 C C . LEU A 1 250 ? -7.785 32.656 2.91 1 98.81 250 LEU A C 1
ATOM 1939 O O . LEU A 1 250 ? -8.008 33.875 2.775 1 98.81 250 LEU A O 1
ATOM 1943 N N . LEU A 1 251 ? -7.738 31.828 1.902 1 98.69 251 LEU A N 1
ATOM 1944 C CA . LEU A 1 251 ? -7.852 32.25 0.516 1 98.69 251 LEU A CA 1
ATOM 1945 C C . LEU A 1 251 ? -9.289 32.625 0.175 1 98.69 251 LEU A C 1
ATOM 1947 O O . LEU A 1 251 ? -9.531 33.438 -0.723 1 98.69 251 LEU A O 1
ATOM 1951 N N . GLU A 1 252 ? -10.234 32.062 0.948 1 98.19 252 GLU A N 1
ATOM 1952 C CA . GLU A 1 252 ? -11.625 32.188 0.524 1 98.19 252 GLU A CA 1
ATOM 1953 C C . GLU A 1 252 ? -12.406 33.094 1.477 1 98.19 252 GLU A C 1
ATOM 1955 O O . GLU A 1 252 ? -13.641 33.125 1.441 1 98.19 252 GLU A O 1
ATOM 1960 N N . THR A 1 253 ? -11.781 33.75 2.35 1 98.25 253 THR A N 1
ATOM 1961 C CA . THR A 1 253 ? -12.422 34.75 3.225 1 98.25 253 THR A CA 1
ATOM 1962 C C . THR A 1 253 ? -11.836 36.125 3.004 1 98.25 253 THR A C 1
ATOM 1964 O O . THR A 1 253 ? -10.742 36.281 2.459 1 98.25 253 THR A O 1
ATOM 1967 N N . SER A 1 254 ? -12.641 37.188 3.438 1 96.31 254 SER A N 1
ATOM 1968 C CA . SER A 1 254 ? -12.219 38.531 3.061 1 96.31 254 SER A CA 1
ATOM 1969 C C . SER A 1 254 ? -12.336 39.5 4.234 1 96.31 254 SER A C 1
ATOM 1971 O O . SER A 1 254 ? -12 40.656 4.113 1 96.31 254 SER A O 1
ATOM 1973 N N . SER A 1 255 ? -12.711 38.969 5.414 1 96.12 255 SER A N 1
ATOM 1974 C CA . SER A 1 255 ? -12.836 39.875 6.555 1 96.12 255 SER A CA 1
ATOM 1975 C C . SER A 1 255 ? -11.508 40.531 6.883 1 96.12 255 SER A C 1
ATOM 1977 O O . SER A 1 255 ? -10.453 39.906 6.812 1 96.12 255 SER A O 1
ATOM 1979 N N . THR A 1 256 ? -11.594 41.844 7.258 1 94.62 256 THR A N 1
ATOM 1980 C CA . THR A 1 256 ? -10.406 42.562 7.668 1 94.62 256 THR A CA 1
ATOM 1981 C C . THR A 1 256 ? -10.586 43.156 9.07 1 94.62 256 THR A C 1
ATOM 1983 O O . THR A 1 256 ? -9.852 44.062 9.469 1 94.62 256 THR A O 1
ATOM 1986 N N . ALA A 1 257 ? -11.547 42.562 9.773 1 96.25 257 ALA A N 1
ATOM 1987 C CA . ALA A 1 257 ? -11.805 43.031 11.125 1 96.25 257 ALA A CA 1
ATOM 1988 C C . ALA A 1 257 ? -10.602 42.781 12.031 1 96.25 257 ALA A C 1
ATOM 1990 O O . ALA A 1 257 ? -10.273 43.625 12.875 1 96.25 257 ALA A O 1
ATOM 1991 N N . GLN A 1 258 ? -10.016 41.688 11.875 1 97.81 258 GLN A N 1
ATOM 1992 C CA . GLN A 1 258 ? -8.758 41.344 12.516 1 97.81 258 GLN A CA 1
ATOM 1993 C C . GLN A 1 258 ? -7.777 40.75 11.508 1 97.81 258 GLN A C 1
ATOM 1995 O O . GLN A 1 258 ? -8.164 40.375 10.391 1 97.81 258 GLN A O 1
ATOM 2000 N N . THR A 1 259 ? -6.48 40.812 11.859 1 98.5 259 THR A N 1
ATOM 2001 C CA . THR A 1 259 ? -5.504 40.156 11 1 98.5 259 THR A CA 1
ATOM 2002 C C . THR A 1 259 ? -5.707 38.656 11.008 1 98.5 259 THR A C 1
ATOM 2004 O O . THR A 1 259 ? -5.723 38.031 12.078 1 98.5 259 THR A O 1
ATOM 2007 N N . ARG A 1 260 ? -6.008 38.031 9.82 1 98.81 260 ARG A N 1
ATOM 2008 C CA . ARG A 1 260 ? -6.121 36.594 9.68 1 98.81 260 ARG A CA 1
ATOM 2009 C C . ARG A 1 260 ? -4.762 35.969 9.406 1 98.81 260 ARG A C 1
ATOM 2011 O O . ARG A 1 260 ? -4.062 36.375 8.469 1 98.81 260 ARG A O 1
ATOM 2018 N N . VAL A 1 261 ? -4.395 34.938 10.203 1 98.75 261 VAL A N 1
ATOM 2019 C CA . VAL A 1 261 ? -3.055 34.375 10.141 1 98.75 261 VAL A CA 1
ATOM 2020 C C . VAL A 1 261 ? -3.148 32.844 9.992 1 98.75 261 VAL A C 1
ATOM 2022 O O . VAL A 1 261 ? -3.832 32.188 10.781 1 98.75 261 VAL A O 1
ATOM 2025 N N . MET A 1 262 ? -2.582 32.281 8.977 1 98.88 262 MET A N 1
ATOM 2026 C CA . MET A 1 262 ? -2.281 30.859 8.891 1 98.88 262 MET A CA 1
ATOM 2027 C C . MET A 1 262 ? -0.833 30.594 9.281 1 98.88 262 MET A C 1
ATOM 2029 O O . MET A 1 262 ? 0.092 31.141 8.68 1 98.88 262 MET A O 1
ATOM 2033 N N . ALA A 1 263 ? -0.628 29.812 10.273 1 98.56 263 ALA A N 1
ATOM 2034 C CA . ALA A 1 263 ? 0.702 29.453 10.758 1 98.56 263 ALA A CA 1
ATOM 2035 C C . ALA A 1 263 ? 0.955 27.953 10.602 1 98.56 263 ALA A C 1
ATOM 2037 O O . ALA A 1 263 ? 0.478 27.156 11.406 1 98.56 263 ALA A O 1
ATOM 2038 N N . VAL A 1 264 ? 1.736 27.578 9.625 1 98.69 264 VAL A N 1
ATOM 2039 C CA . VAL A 1 264 ? 2.104 26.172 9.406 1 98.69 264 VAL A CA 1
ATOM 2040 C C . VAL A 1 264 ? 3.533 25.938 9.883 1 98.69 264 VAL A C 1
ATOM 2042 O O . VAL A 1 264 ? 4.488 26.406 9.25 1 98.69 264 VAL A O 1
ATOM 2045 N N . PHE A 1 265 ? 3.672 25.188 10.938 1 97.88 265 PHE A N 1
ATOM 2046 C CA . PHE A 1 265 ? 4.965 24.906 11.547 1 97.88 265 PHE A CA 1
ATOM 2047 C C . PHE A 1 265 ? 5.543 23.594 11.023 1 97.88 265 PHE A C 1
ATOM 2049 O O . PHE A 1 265 ? 4.848 22.828 10.359 1 97.88 265 PHE A O 1
ATOM 2056 N N . ASP A 1 266 ? 6.84 23.375 11.211 1 96.75 266 ASP A N 1
ATOM 2057 C CA . ASP A 1 266 ? 7.512 22.109 10.984 1 96.75 266 ASP A CA 1
ATOM 2058 C C . ASP A 1 266 ? 7.934 21.453 12.305 1 96.75 266 ASP A C 1
ATOM 2060 O O . ASP A 1 266 ? 7.863 22.094 13.359 1 96.75 266 ASP A O 1
ATOM 2064 N N . ASN A 1 267 ? 8.219 20.141 12.234 1 95.44 267 ASN A N 1
ATOM 2065 C CA . ASN A 1 267 ? 8.875 19.344 13.273 1 95.44 267 ASN A CA 1
ATOM 2066 C C . ASN A 1 267 ? 7.953 19.141 14.469 1 95.44 267 ASN A C 1
ATOM 2068 O O . ASN A 1 267 ? 8.422 19.016 15.602 1 95.44 267 ASN A O 1
ATOM 2072 N N . GLU A 1 268 ? 6.676 19.188 14.219 1 92.31 268 GLU A N 1
ATOM 2073 C CA . GLU A 1 268 ? 5.723 18.828 15.273 1 92.31 268 GLU A CA 1
ATOM 2074 C C . GLU A 1 268 ? 5.914 17.391 15.727 1 92.31 268 GLU A C 1
ATOM 2076 O O . GLU A 1 268 ? 5.859 17.094 16.922 1 92.31 268 GLU A O 1
ATOM 2081 N N . GLU A 1 269 ? 6.258 16.5 14.844 1 92.19 269 GLU A N 1
ATOM 2082 C CA . GLU A 1 269 ? 6.328 15.07 15.086 1 92.19 269 GLU A CA 1
ATOM 2083 C C . GLU A 1 269 ? 7.543 14.711 15.938 1 92.19 269 GLU A C 1
ATOM 2085 O O . GLU A 1 269 ? 7.68 13.578 16.391 1 92.19 269 GLU A O 1
ATOM 2090 N N . THR A 1 270 ? 8.391 15.711 16.047 1 91.62 270 THR A N 1
ATOM 2091 C CA . THR A 1 270 ? 9.594 15.453 16.844 1 91.62 270 THR A CA 1
ATOM 2092 C C . THR A 1 270 ? 9.648 16.391 18.047 1 91.62 270 THR A C 1
ATOM 2094 O O . THR A 1 270 ? 10.719 16.578 18.641 1 91.62 270 THR A O 1
ATOM 2097 N N . GLY A 1 271 ? 8.562 17.109 18.344 1 88.5 271 GLY A N 1
ATOM 2098 C CA . GLY A 1 271 ? 8.5 17.859 19.594 1 88.5 271 GLY A CA 1
ATOM 2099 C C . GLY A 1 271 ? 8.508 19.359 19.375 1 88.5 271 GLY A C 1
ATOM 2100 O O . GLY A 1 271 ? 8.398 20.125 20.344 1 88.5 271 GLY A O 1
ATOM 2101 N N . SER A 1 272 ? 8.719 19.859 18.141 1 91.06 272 SER A N 1
ATOM 2102 C CA . SER A 1 272 ? 8.547 21.25 17.75 1 91.06 272 SER A CA 1
ATOM 2103 C C . SER A 1 272 ? 9.672 22.125 18.281 1 91.06 272 SER A C 1
ATOM 2105 O O . SER A 1 272 ? 9.609 23.359 18.203 1 91.06 272 SER A O 1
ATOM 2107 N N . GLY A 1 273 ? 10.734 21.547 18.875 1 88.94 273 GLY A N 1
ATOM 2108 C CA . GLY A 1 273 ? 11.836 22.297 19.469 1 88.94 273 GLY A CA 1
ATOM 2109 C C . GLY A 1 273 ? 12.898 22.703 18.469 1 88.94 273 GLY A C 1
ATOM 2110 O O . GLY A 1 273 ? 14.086 22.453 18.672 1 88.94 273 GLY A O 1
ATOM 2111 N N . THR A 1 274 ? 12.531 23.266 17.359 1 90.69 274 THR A N 1
ATOM 2112 C CA . THR A 1 274 ? 13.414 23.75 16.312 1 90.69 274 THR A CA 1
ATOM 2113 C C . THR A 1 274 ? 13.117 25.203 15.969 1 90.69 274 THR A C 1
ATOM 2115 O O . THR A 1 274 ? 12.172 25.797 16.516 1 90.69 274 THR A O 1
ATOM 2118 N N . LYS A 1 275 ? 13.906 25.859 15.109 1 90.88 275 LYS A N 1
ATOM 2119 C CA . LYS A 1 275 ? 13.742 27.281 14.766 1 90.88 275 LYS A CA 1
ATOM 2120 C C . LYS A 1 275 ? 12.461 27.5 13.969 1 90.88 275 LYS A C 1
ATOM 2122 O O . LYS A 1 275 ? 11.969 28.625 13.875 1 90.88 275 LYS A O 1
ATOM 2127 N N . GLN A 1 276 ? 11.984 26.484 13.281 1 92 276 GLN A N 1
ATOM 2128 C CA . GLN A 1 276 ? 10.742 26.594 12.523 1 92 276 GLN A CA 1
ATOM 2129 C C . GLN A 1 276 ? 9.609 25.844 13.203 1 92 276 GLN A C 1
ATOM 2131 O O . GLN A 1 276 ? 8.539 25.656 12.625 1 92 276 GLN A O 1
ATOM 2136 N N . GLY A 1 277 ? 9.812 25.344 14.375 1 93.38 277 GLY A N 1
ATOM 2137 C CA . GLY A 1 277 ? 8.797 24.625 15.133 1 93.38 277 GLY A CA 1
ATOM 2138 C C . GLY A 1 277 ? 7.945 25.531 15.992 1 93.38 277 GLY A C 1
ATOM 2139 O O . GLY A 1 277 ? 8.266 26.719 16.172 1 93.38 277 GLY A O 1
ATOM 2140 N N . ALA A 1 278 ? 6.93 24.969 16.531 1 92.81 278 ALA A N 1
ATOM 2141 C CA . ALA A 1 278 ? 5.945 25.734 17.281 1 92.81 278 ALA A CA 1
ATOM 2142 C C . ALA A 1 278 ? 6.531 26.234 18.609 1 92.81 278 ALA A C 1
ATOM 2144 O O . ALA A 1 278 ? 6 27.172 19.219 1 92.81 278 ALA A O 1
ATOM 2145 N N . ALA A 1 279 ? 7.551 25.578 19.047 1 91.06 279 ALA A N 1
ATOM 2146 C CA . ALA A 1 279 ? 8.172 26.016 20.297 1 91.06 279 ALA A CA 1
ATOM 2147 C C . ALA A 1 279 ? 9.109 27.203 20.062 1 91.06 279 ALA A C 1
ATOM 2149 O O . ALA A 1 279 ? 9.648 27.766 21.016 1 91.06 279 ALA A O 1
ATOM 2150 N N . SER A 1 280 ? 9.297 27.578 18.859 1 91.06 280 SER A N 1
ATOM 2151 C CA . SER A 1 280 ? 10.141 28.719 18.531 1 91.06 280 SER A CA 1
ATOM 2152 C C . SER A 1 280 ? 9.375 30.031 18.672 1 91.06 280 SER A C 1
ATOM 2154 O O . SER A 1 280 ? 8.141 30.031 18.734 1 91.06 280 SER A O 1
ATOM 2156 N N . PRO A 1 281 ? 10.086 31.125 18.75 1 93.25 281 PRO A N 1
ATOM 2157 C CA . PRO A 1 281 ? 9.398 32.406 18.875 1 93.25 281 PRO A CA 1
ATOM 2158 C C . PRO A 1 281 ? 8.922 32.969 17.531 1 93.25 281 PRO A C 1
ATOM 2160 O O . PRO A 1 281 ? 8.539 34.156 17.453 1 93.25 281 PRO A O 1
ATOM 2163 N N . VAL A 1 282 ? 8.938 32.188 16.531 1 93.44 282 VAL A N 1
ATOM 2164 C CA . VAL A 1 282 ? 8.711 32.688 15.18 1 93.44 282 VAL A CA 1
ATOM 2165 C C . VAL A 1 282 ? 7.332 33.344 15.086 1 93.44 282 VAL A C 1
ATOM 2167 O O . VAL A 1 282 ? 7.199 34.438 14.555 1 93.44 282 VAL A O 1
ATOM 2170 N N . LEU A 1 283 ? 6.301 32.719 15.57 1 95.62 283 LEU A N 1
ATOM 2171 C CA . LEU A 1 283 ? 4.961 33.281 15.477 1 95.62 283 LEU A CA 1
ATOM 2172 C C . LEU A 1 283 ? 4.84 34.562 16.328 1 95.62 283 LEU A C 1
ATOM 2174 O O . LEU A 1 283 ? 4.289 35.562 15.875 1 95.62 283 LEU A O 1
ATOM 2178 N N . ALA A 1 284 ? 5.34 34.531 17.531 1 95.62 284 ALA A N 1
ATOM 2179 C CA . ALA A 1 284 ? 5.309 35.688 18.422 1 95.62 284 ALA A CA 1
ATOM 2180 C C . ALA A 1 284 ? 5.988 36.906 17.781 1 95.62 284 ALA A C 1
ATOM 2182 O O . ALA A 1 284 ? 5.477 38 17.844 1 95.62 284 ALA A O 1
ATOM 2183 N N . GLN A 1 285 ? 7.105 36.625 17.266 1 95.94 285 GLN A N 1
ATOM 2184 C CA . GLN A 1 285 ? 7.867 37.688 16.625 1 95.94 285 GLN A CA 1
ATOM 2185 C C . GLN A 1 285 ? 7.137 38.219 15.398 1 95.94 285 GLN A C 1
ATOM 2187 O O . GLN A 1 285 ? 7.141 39.438 15.148 1 95.94 285 GLN A O 1
ATOM 2192 N N . LEU A 1 286 ? 6.539 37.312 14.625 1 97 286 LEU A N 1
ATOM 2193 C CA . LEU A 1 286 ? 5.766 37.75 13.461 1 97 286 LEU A CA 1
ATOM 2194 C C . LEU A 1 286 ? 4.629 38.656 13.867 1 97 286 LEU A C 1
ATOM 2196 O O . LEU A 1 286 ? 4.449 39.719 13.273 1 97 286 LEU A O 1
ATOM 2200 N N . LEU A 1 287 ? 3.855 38.312 14.867 1 97.69 287 LEU A N 1
ATOM 2201 C CA . LEU A 1 287 ? 2.713 39.094 15.312 1 97.69 287 LEU A CA 1
ATOM 2202 C C . LEU A 1 287 ? 3.162 40.469 15.82 1 97.69 287 LEU A C 1
ATOM 2204 O O . LEU A 1 287 ? 2.521 41.469 15.531 1 97.69 287 LEU A O 1
ATOM 2208 N N . ARG A 1 288 ? 4.25 40.469 16.547 1 97.19 288 ARG A N 1
ATOM 2209 C CA . ARG A 1 288 ? 4.805 41.719 17.047 1 97.19 288 ARG A CA 1
ATOM 2210 C C . ARG A 1 288 ? 5.191 42.656 15.898 1 97.19 288 ARG A C 1
ATOM 2212 O O . ARG A 1 288 ? 4.934 43.875 15.953 1 97.19 288 ARG A O 1
ATOM 2219 N N . ARG A 1 289 ? 5.793 42.094 14.922 1 97.88 289 ARG A N 1
ATOM 2220 C CA . ARG A 1 289 ? 6.23 42.875 13.781 1 97.88 289 ARG A CA 1
ATOM 2221 C C . ARG A 1 289 ? 5.039 43.438 13.008 1 97.88 289 ARG A C 1
ATOM 2223 O O . ARG A 1 289 ? 5.082 44.562 12.508 1 97.88 289 ARG A O 1
ATOM 2230 N N . ILE A 1 290 ? 3.982 42.656 12.867 1 98 290 ILE A N 1
ATOM 2231 C CA . ILE A 1 290 ? 2.777 43.094 12.188 1 98 290 ILE A CA 1
ATOM 2232 C C . ILE A 1 290 ? 2.207 44.312 12.914 1 98 290 ILE A C 1
ATOM 2234 O O . ILE A 1 290 ? 1.91 45.344 12.281 1 98 290 ILE A O 1
ATOM 2238 N N . VAL A 1 291 ? 2.107 44.281 14.219 1 98 291 VAL A N 1
ATOM 2239 C CA . VAL A 1 291 ? 1.581 45.375 15.023 1 98 291 VAL A CA 1
ATOM 2240 C C . VAL A 1 291 ? 2.457 46.625 14.852 1 98 291 VAL A C 1
ATOM 2242 O O . VAL A 1 291 ? 1.948 47.719 14.688 1 98 291 VAL A O 1
ATOM 2245 N N . GLY A 1 292 ? 3.73 46.406 14.875 1 97.56 292 GLY A N 1
ATOM 2246 C CA . GLY A 1 292 ? 4.66 47.5 14.672 1 97.56 292 GLY A CA 1
ATOM 2247 C C . GLY A 1 292 ? 4.5 48.156 13.312 1 97.56 292 GLY A C 1
ATOM 2248 O O . GLY A 1 292 ? 4.547 49.375 13.219 1 97.56 292 GLY A O 1
ATOM 2249 N N . CYS A 1 293 ? 4.34 47.469 12.281 1 97 293 CYS A N 1
ATOM 2250 C CA . CYS A 1 293 ? 4.184 47.969 10.922 1 97 293 CYS A CA 1
ATOM 2251 C C . CYS A 1 293 ? 2.91 48.812 10.797 1 97 293 CYS A C 1
ATOM 2253 O O . CYS A 1 293 ? 2.805 49.656 9.922 1 97 293 CYS A O 1
ATOM 2255 N N . LEU A 1 294 ? 1.968 48.562 11.672 1 96.62 294 LEU A N 1
ATOM 2256 C CA . LEU A 1 294 ? 0.702 49.281 11.656 1 96.62 294 LEU A CA 1
ATOM 2257 C C . LEU A 1 294 ? 0.762 50.5 12.57 1 96.62 294 LEU A C 1
ATOM 2259 O O . LEU A 1 294 ? -0.263 51.156 12.836 1 96.62 294 LEU A O 1
ATOM 2263 N N . GLY A 1 295 ? 1.96 50.781 13.094 1 96.81 295 GLY A N 1
ATOM 2264 C CA . GLY A 1 295 ? 2.176 51.969 13.922 1 96.81 295 GLY A CA 1
ATOM 2265 C C . GLY A 1 295 ? 1.915 51.719 15.391 1 96.81 295 GLY A C 1
ATOM 2266 O O . GLY A 1 295 ? 1.828 52.656 16.188 1 96.81 295 GLY A O 1
ATOM 2267 N N . GLY A 1 296 ? 1.746 50.438 15.727 1 97.31 296 GLY A N 1
ATOM 2268 C CA . GLY A 1 296 ? 1.476 50.125 17.109 1 97.31 296 GLY A CA 1
ATOM 2269 C C . GLY A 1 296 ? 2.734 49.938 17.938 1 97.31 296 GLY A C 1
ATOM 2270 O O . GLY A 1 296 ? 3.816 49.719 17.391 1 97.31 296 GLY A O 1
ATOM 2271 N N . CYS A 1 297 ? 2.564 50.031 19.312 1 97.44 297 CYS A N 1
ATOM 2272 C CA . CYS A 1 297 ? 3.65 49.781 20.25 1 97.44 297 CYS A CA 1
ATOM 2273 C C . CYS A 1 297 ? 3.441 48.5 21.016 1 97.44 297 CYS A C 1
ATOM 2275 O O . CYS A 1 297 ? 2.559 47.688 20.672 1 97.44 297 CYS A O 1
ATOM 2277 N N . GLU A 1 298 ? 4.293 48.25 22.016 1 97.12 298 GLU A N 1
ATOM 2278 C CA . GLU A 1 298 ? 4.25 47.031 22.797 1 97.12 298 GLU A CA 1
ATOM 2279 C C . GLU A 1 298 ? 2.902 46.875 23.5 1 97.12 298 GLU A C 1
ATOM 2281 O O . GLU A 1 298 ? 2.373 45.75 23.578 1 97.12 298 GLU A O 1
ATOM 2286 N N . GLU A 1 299 ? 2.4 48 23.922 1 97.75 299 GLU A N 1
ATOM 2287 C CA . GLU A 1 299 ? 1.094 47.938 24.562 1 97.75 299 GLU A CA 1
ATOM 2288 C C . GLU A 1 299 ? 0.002 47.531 23.594 1 97.75 299 GLU A C 1
ATOM 2290 O O . GLU A 1 299 ? -0.906 46.781 23.953 1 97.75 299 GLU A O 1
ATOM 2295 N N . ASP A 1 300 ? 0.086 47.969 22.422 1 97.38 300 ASP A N 1
ATOM 2296 C CA . ASP A 1 300 ? -0.868 47.562 21.375 1 97.38 300 ASP A CA 1
ATOM 2297 C C . ASP A 1 300 ? -0.738 46.094 21.047 1 97.38 300 ASP A C 1
ATOM 2299 O O . ASP A 1 300 ? -1.738 45.406 20.812 1 97.38 300 ASP A O 1
ATOM 2303 N N . TYR A 1 301 ? 0.486 45.656 21.047 1 96.81 301 TYR A N 1
ATOM 2304 C CA . TYR A 1 301 ? 0.733 44.25 20.812 1 96.81 301 TYR A CA 1
ATOM 2305 C C . TYR A 1 301 ? 0.075 43.375 21.891 1 96.81 301 TYR A C 1
ATOM 2307 O O . TYR A 1 301 ? -0.65 42.438 21.578 1 96.81 301 TYR A O 1
ATOM 2315 N N . LEU A 1 302 ? 0.281 43.719 23.109 1 96.62 302 LEU A N 1
ATOM 2316 C CA . LEU A 1 302 ? -0.263 42.938 24.234 1 96.62 302 LEU A CA 1
ATOM 2317 C C . LEU A 1 302 ? -1.788 42.969 24.219 1 96.62 302 LEU A C 1
ATOM 2319 O O . LEU A 1 302 ? -2.432 41.938 24.469 1 96.62 302 LEU A O 1
ATOM 2323 N N . ARG A 1 303 ? -2.363 44.094 23.906 1 97.06 303 ARG A N 1
ATOM 2324 C CA . ARG A 1 303 ? -3.814 44.219 23.797 1 97.06 303 ARG A CA 1
ATOM 2325 C C . ARG A 1 303 ? -4.34 43.406 22.625 1 97.06 303 ARG A C 1
ATOM 2327 O O . ARG A 1 303 ? -5.41 42.781 22.703 1 97.06 303 ARG A O 1
ATOM 2334 N N . SER A 1 304 ? -3.605 43.438 21.562 1 96.94 304 SER A N 1
ATOM 2335 C CA . SER A 1 304 ? -3.982 42.625 20.406 1 96.94 304 SER A CA 1
ATOM 2336 C C . SER A 1 304 ? -4.02 41.156 20.734 1 96.94 304 SER A C 1
ATOM 2338 O O . SER A 1 304 ? -4.914 40.438 20.281 1 96.94 304 SER A O 1
ATOM 2340 N N . ILE A 1 305 ? -3.041 40.656 21.453 1 96.62 305 ILE A N 1
ATOM 2341 C CA . ILE A 1 305 ? -2.969 39.25 21.844 1 96.62 305 ILE A CA 1
ATOM 2342 C C . ILE A 1 305 ? -4.199 38.875 22.656 1 96.62 305 ILE A C 1
ATOM 2344 O O . ILE A 1 305 ? -4.805 37.812 22.438 1 96.62 305 ILE A O 1
ATOM 2348 N N . ASP A 1 306 ? -4.609 39.75 23.547 1 95.69 306 ASP A N 1
ATOM 2349 C CA . ASP A 1 306 ? -5.754 39.5 24.422 1 95.69 306 ASP A CA 1
ATOM 2350 C C . ASP A 1 306 ? -7.051 39.438 23.609 1 95.69 306 ASP A C 1
ATOM 2352 O O . ASP A 1 306 ? -8.023 38.812 24.031 1 95.69 306 ASP A O 1
ATOM 2356 N N . LYS A 1 307 ? -7.105 40.062 22.484 1 96.94 307 LYS A N 1
ATOM 2357 C CA . LYS A 1 307 ? -8.289 40.062 21.625 1 96.94 307 LYS A CA 1
ATOM 2358 C C . LYS A 1 307 ? -8.258 38.906 20.625 1 96.94 307 LYS A C 1
ATOM 2360 O O . LYS A 1 307 ? -9.219 38.719 19.891 1 96.94 307 LYS A O 1
ATOM 2365 N N . SER A 1 308 ? -7.207 38.188 20.672 1 97.12 308 SER A N 1
ATOM 2366 C CA . SER A 1 308 ? -6.957 37.188 19.641 1 97.12 308 SER A CA 1
ATOM 2367 C C . SER A 1 308 ? -7.457 35.812 20.047 1 97.12 308 SER A C 1
ATOM 2369 O O . SER A 1 308 ? -7.68 35.562 21.234 1 97.12 308 SER A O 1
ATOM 2371 N N . PHE A 1 309 ? -7.688 34.906 19.094 1 97.31 309 PHE A N 1
ATOM 2372 C CA . PHE A 1 309 ? -8.062 33.531 19.281 1 97.31 309 PHE A CA 1
ATOM 2373 C C . PHE A 1 309 ? -7.355 32.625 18.266 1 97.31 309 PHE A C 1
ATOM 2375 O O . PHE A 1 309 ? -7.223 33 17.094 1 97.31 309 PHE A O 1
ATOM 2382 N N . MET A 1 310 ? -6.887 31.516 18.734 1 97.31 310 MET A N 1
ATOM 2383 C CA . MET A 1 310 ? -6.172 30.594 17.844 1 97.31 310 MET A CA 1
ATOM 2384 C C . MET A 1 310 ? -6.891 29.25 17.766 1 97.31 310 MET A C 1
ATOM 2386 O O . MET A 1 310 ? -7.34 28.734 18.797 1 97.31 310 MET A O 1
ATOM 2390 N N . ILE A 1 311 ? -7.066 28.797 16.578 1 98.19 311 ILE A N 1
ATOM 2391 C CA . ILE A 1 311 ? -7.406 27.406 16.344 1 98.19 311 ILE A CA 1
ATOM 2392 C C . ILE A 1 311 ? -6.133 26.609 16.062 1 98.19 311 ILE A C 1
ATOM 2394 O O . ILE A 1 311 ? -5.504 26.766 15.023 1 98.19 311 ILE A O 1
ATOM 2398 N N . SER A 1 312 ? -5.742 25.859 17.062 1 97.56 312 SER A N 1
ATOM 2399 C CA . SER A 1 312 ? -4.672 24.891 16.859 1 97.56 312 SER A CA 1
ATOM 2400 C C . SER A 1 312 ? -5.191 23.641 16.156 1 97.56 312 SER A C 1
ATOM 2402 O O . SER A 1 312 ? -5.715 22.734 16.812 1 97.56 312 SER A O 1
ATOM 2404 N N . ALA A 1 313 ? -5.004 23.656 14.859 1 98 313 ALA A N 1
ATOM 2405 C CA . ALA A 1 313 ? -5.551 22.578 14.031 1 98 313 ALA A CA 1
ATOM 2406 C C . ALA A 1 313 ? -4.566 21.422 13.906 1 98 313 ALA A C 1
ATOM 2408 O O . ALA A 1 313 ? -3.574 21.516 13.18 1 98 313 ALA A O 1
ATOM 2409 N N . ASP A 1 314 ? -4.789 20.391 14.547 1 96.12 314 ASP A N 1
ATOM 2410 C CA . ASP A 1 314 ? -4.035 19.141 14.617 1 96.12 314 ASP A CA 1
ATOM 2411 C C . ASP A 1 314 ? -4.969 17.938 14.719 1 96.12 314 ASP A C 1
ATOM 2413 O O . ASP A 1 314 ? -5.676 17.781 15.719 1 96.12 314 ASP A O 1
ATOM 2417 N N . ASN A 1 315 ? -4.965 17.047 13.773 1 97.19 315 ASN A N 1
ATOM 2418 C CA . ASN A 1 315 ? -5.996 16.016 13.609 1 97.19 315 ASN A CA 1
ATOM 2419 C C . ASN A 1 315 ? -6.203 15.219 14.883 1 97.19 315 ASN A C 1
ATOM 2421 O O . ASN A 1 315 ? -5.332 15.188 15.758 1 97.19 315 ASN A O 1
ATOM 2425 N N . ALA A 1 316 ? -7.422 14.672 14.992 1 96.25 316 ALA A N 1
ATOM 2426 C CA . ALA A 1 316 ? -7.848 13.883 16.141 1 96.25 316 ALA A CA 1
ATOM 2427 C C . ALA A 1 316 ? -8 12.406 15.758 1 96.25 316 ALA A C 1
ATOM 2429 O O . ALA A 1 316 ? -7.988 12.062 14.578 1 96.25 316 ALA A O 1
ATOM 2430 N N . HIS A 1 317 ? -8.125 11.57 16.797 1 95.56 317 HIS A N 1
ATOM 2431 C CA . HIS A 1 317 ? -8.312 10.141 16.578 1 95.56 317 HIS A CA 1
ATOM 2432 C C . HIS A 1 317 ? -9.789 9.797 16.422 1 95.56 317 HIS A C 1
ATOM 2434 O O . HIS A 1 317 ? -10.602 10.086 17.312 1 95.56 317 HIS A O 1
ATOM 2440 N N . ALA A 1 318 ? -10.086 9.164 15.344 1 97.25 318 ALA A N 1
ATOM 2441 C CA . ALA A 1 318 ? -11.438 8.633 15.18 1 97.25 318 ALA A CA 1
ATOM 2442 C C . ALA A 1 318 ? -11.617 7.34 15.961 1 97.25 318 ALA A C 1
ATOM 2444 O O . ALA A 1 318 ? -10.695 6.52 16.031 1 97.25 318 ALA A O 1
ATOM 2445 N N . PHE A 1 319 ? -12.836 7.195 16.438 1 96.56 319 PHE A N 1
ATOM 2446 C CA . PHE A 1 319 ? -13.211 5.902 17 1 96.56 319 PHE A CA 1
ATOM 2447 C C . PHE A 1 319 ? -12.906 4.777 16.016 1 96.56 319 PHE A C 1
ATOM 2449 O O . PHE A 1 319 ? -13.352 4.812 14.867 1 96.56 319 PHE A O 1
ATOM 2456 N N . HIS A 1 320 ? -12.094 3.895 16.422 1 96.38 320 HIS A N 1
ATOM 2457 C CA . HIS A 1 320 ? -11.719 2.781 15.555 1 96.38 320 HIS A CA 1
ATOM 2458 C C . HIS A 1 320 ? -12.75 1.659 15.625 1 96.38 320 HIS A C 1
ATOM 2460 O O . HIS A 1 320 ? -13.023 1.131 16.703 1 96.38 320 HIS A O 1
ATOM 2466 N N . PRO A 1 321 ? -13.242 1.238 14.562 1 94.69 321 PRO A N 1
ATOM 2467 C CA . PRO A 1 321 ? -14.336 0.261 14.586 1 94.69 321 PRO A CA 1
ATOM 2468 C C . PRO A 1 321 ? -13.883 -1.11 15.094 1 94.69 321 PRO A C 1
ATOM 2470 O O . PRO A 1 321 ? -14.711 -1.901 15.555 1 94.69 321 PRO A O 1
ATOM 2473 N N . ASN A 1 322 ? -12.594 -1.479 15.023 1 95.06 322 ASN A N 1
ATOM 2474 C CA . ASN A 1 322 ? -12.102 -2.791 15.438 1 95.06 322 ASN A CA 1
ATOM 2475 C C . ASN A 1 322 ? -11.484 -2.746 16.828 1 95.06 322 ASN A C 1
ATOM 2477 O O . ASN A 1 322 ? -11.094 -3.779 17.375 1 95.06 322 ASN A O 1
ATOM 2481 N N . TYR A 1 323 ? -11.312 -1.542 17.453 1 94.94 323 TYR A N 1
ATOM 2482 C CA . TYR A 1 323 ? -10.609 -1.402 18.719 1 94.94 323 TYR A CA 1
ATOM 2483 C C . TYR A 1 323 ? -11.383 -0.506 19.688 1 94.94 323 TYR A C 1
ATOM 2485 O O . TYR A 1 323 ? -10.828 0.438 20.25 1 94.94 323 TYR A O 1
ATOM 2493 N N . ALA A 1 324 ? -12.594 -0.811 19.891 1 92.81 324 ALA A N 1
ATOM 2494 C CA . ALA A 1 324 ? -13.477 0.004 20.719 1 92.81 324 ALA A CA 1
ATOM 2495 C C . ALA A 1 324 ? -12.922 0.146 22.141 1 92.81 324 ALA A C 1
ATOM 2497 O O . ALA A 1 324 ? -13.07 1.196 22.766 1 92.81 324 ALA A O 1
ATOM 2498 N N . GLU A 1 325 ? -12.211 -0.871 22.625 1 91.94 325 GLU A N 1
ATOM 2499 C CA . GLU A 1 325 ? -11.727 -0.937 24 1 91.94 325 GLU A CA 1
ATOM 2500 C C . GLU A 1 325 ? -10.648 0.108 24.25 1 91.94 325 GLU A C 1
ATOM 2502 O O . GLU A 1 325 ? -10.328 0.401 25.406 1 91.94 325 GLU A O 1
ATOM 2507 N N . LYS A 1 326 ? -10.102 0.747 23.219 1 93.19 326 LYS A N 1
ATOM 2508 C CA . LYS A 1 326 ? -9 1.7 23.375 1 93.19 326 LYS A CA 1
ATOM 2509 C C . LYS A 1 326 ? -9.531 3.113 23.594 1 93.19 326 LYS A C 1
ATOM 2511 O O . LYS A 1 326 ? -8.773 4.016 23.969 1 93.19 326 LYS A O 1
ATOM 2516 N N . TYR A 1 327 ? -10.805 3.334 23.5 1 93.12 327 TYR A N 1
ATOM 2517 C CA . TYR A 1 327 ? -11.359 4.684 23.5 1 93.12 327 TYR A CA 1
ATOM 2518 C C . TYR A 1 327 ? -12.188 4.938 24.75 1 93.12 327 TYR A C 1
ATOM 2520 O O . TYR A 1 327 ? -12.68 3.998 25.375 1 93.12 327 TYR A O 1
ATOM 2528 N N . ASP A 1 328 ? -12.242 6.238 25.125 1 92.94 328 ASP A N 1
ATOM 2529 C CA . ASP A 1 328 ? -13.195 6.633 26.156 1 92.94 328 ASP A CA 1
ATOM 2530 C C . ASP A 1 328 ? -14.609 6.184 25.797 1 92.94 328 ASP A C 1
ATOM 2532 O O . ASP A 1 328 ? -15.031 6.309 24.641 1 92.94 328 ASP A O 1
ATOM 2536 N N . PRO A 1 329 ? -15.336 5.699 26.719 1 91.44 329 PRO A N 1
ATOM 2537 C CA . PRO A 1 329 ? -16.625 5.086 26.406 1 91.44 329 PRO A CA 1
ATOM 2538 C C . PRO A 1 329 ? -17.656 6.105 25.938 1 91.44 329 PRO A C 1
ATOM 2540 O O . PRO A 1 329 ? -18.609 5.746 25.234 1 91.44 329 PRO A O 1
ATOM 2543 N N . THR A 1 330 ? -17.484 7.43 26.297 1 91.88 330 THR A N 1
ATOM 2544 C CA . THR A 1 330 ? -18.578 8.367 26 1 91.88 330 THR A CA 1
ATOM 2545 C C . THR A 1 330 ? -18.047 9.578 25.234 1 91.88 330 THR A C 1
ATOM 2547 O O . THR A 1 330 ? -18.828 10.352 24.672 1 91.88 330 THR A O 1
ATOM 2550 N N . ASN A 1 331 ? -16.766 9.781 25.25 1 92.38 331 ASN A N 1
ATOM 2551 C CA . ASN A 1 331 ? -16.172 10.961 24.641 1 92.38 331 ASN A CA 1
ATOM 2552 C C . ASN A 1 331 ? -15.203 10.586 23.516 1 92.38 331 ASN A C 1
ATOM 2554 O O . ASN A 1 331 ? -14 10.812 23.625 1 92.38 331 ASN A O 1
ATOM 2558 N N . HIS A 1 332 ? -15.734 9.961 22.516 1 94.62 332 HIS A N 1
ATOM 2559 C CA . HIS A 1 332 ? -14.93 9.586 21.359 1 94.62 332 HIS A CA 1
ATOM 2560 C C . HIS A 1 332 ? -15.602 10 20.047 1 94.62 332 HIS A C 1
ATOM 2562 O O . HIS A 1 332 ? -16.812 9.789 19.875 1 94.62 332 HIS A O 1
ATOM 2568 N N . PRO A 1 333 ? -14.82 10.641 19.172 1 96.81 333 PRO A N 1
ATOM 2569 C CA . PRO A 1 333 ? -15.391 11.07 17.891 1 96.81 333 PRO A CA 1
ATOM 2570 C C . PRO A 1 333 ? -15.469 9.945 16.859 1 96.81 333 PRO A C 1
ATOM 2572 O O . PRO A 1 333 ? -14.68 8.992 16.922 1 96.81 333 PRO A O 1
ATOM 2575 N N . VAL A 1 334 ? -16.391 10.031 15.953 1 96.94 334 VAL A N 1
ATOM 2576 C CA . VAL A 1 334 ? -16.531 9.078 14.859 1 96.94 334 VAL A CA 1
ATOM 2577 C C . VAL A 1 334 ? -16.234 9.766 13.531 1 96.94 334 VAL A C 1
ATOM 2579 O O . VAL A 1 334 ? -16.375 10.984 13.414 1 96.94 334 VAL A O 1
ATOM 2582 N N . VAL A 1 335 ? -15.766 9.023 12.578 1 97.06 335 VAL A N 1
ATOM 2583 C CA . VAL A 1 335 ? -15.602 9.57 11.234 1 97.06 335 VAL A CA 1
ATOM 2584 C C . VAL A 1 335 ? -16.953 10.039 10.703 1 97.06 335 VAL A C 1
ATOM 2586 O O . VAL A 1 335 ? -17.984 9.398 10.93 1 97.06 335 VAL A O 1
ATOM 2589 N N . GLY A 1 336 ? -16.922 11.133 10.016 1 96.12 336 GLY A N 1
ATOM 2590 C CA . GLY A 1 336 ? -18.141 11.68 9.438 1 96.12 336 GLY A CA 1
ATOM 2591 C C . GLY A 1 336 ? -18.938 12.516 10.414 1 96.12 336 GLY A C 1
ATOM 2592 O O . GLY A 1 336 ? -19.953 13.094 10.047 1 96.12 336 GLY A O 1
ATOM 2593 N N . GLY A 1 337 ? -18.406 12.648 11.617 1 96.75 337 GLY A N 1
ATOM 2594 C CA . GLY A 1 337 ? -19.141 13.359 12.648 1 96.75 337 GLY A CA 1
ATOM 2595 C C . GLY A 1 337 ? -18.766 14.828 12.75 1 96.75 337 GLY A C 1
ATOM 2596 O O . GLY A 1 337 ? -19.297 15.555 13.594 1 96.75 337 GLY A O 1
ATOM 2597 N N . GLY A 1 338 ? -17.828 15.289 11.945 1 97.31 338 GLY A N 1
ATOM 2598 C CA . GLY A 1 338 ? -17.438 16.688 11.93 1 97.31 338 GLY A CA 1
ATOM 2599 C C . GLY A 1 338 ? -16.188 16.984 12.742 1 97.31 338 GLY A C 1
ATOM 2600 O O . GLY A 1 338 ? -15.539 16.062 13.234 1 97.31 338 GLY A O 1
ATOM 2601 N N . PRO A 1 339 ? -15.82 18.281 12.844 1 98.38 339 PRO A N 1
ATOM 2602 C CA . PRO A 1 339 ? -14.625 18.672 13.594 1 98.38 339 PRO A CA 1
ATOM 2603 C C . PRO A 1 339 ? -14.664 18.203 15.047 1 98.38 339 PRO A C 1
ATOM 2605 O O . PRO A 1 339 ? -15.742 18.109 15.641 1 98.38 339 PRO A O 1
ATOM 2608 N N . VAL A 1 340 ? -13.469 17.953 15.586 1 98.44 340 VAL A N 1
ATOM 2609 C CA . VAL A 1 340 ? -13.336 17.359 16.922 1 98.44 340 VAL A CA 1
ATOM 2610 C C . VAL A 1 340 ? -12.602 18.328 17.844 1 98.44 340 VAL A C 1
ATOM 2612 O O . VAL A 1 340 ? -11.461 18.719 17.578 1 98.44 340 VAL A O 1
ATOM 2615 N N . ILE A 1 341 ? -13.219 18.734 18.906 1 97.5 341 ILE A N 1
ATOM 2616 C CA . ILE A 1 341 ? -12.555 19.469 19.984 1 97.5 341 ILE A CA 1
ATOM 2617 C C . ILE A 1 341 ? -11.797 18.5 20.875 1 97.5 341 ILE A C 1
ATOM 2619 O O . ILE A 1 341 ? -12.367 17.531 21.375 1 97.5 341 ILE A O 1
ATOM 2623 N N . LYS A 1 342 ? -10.516 18.734 21.094 1 94.5 342 LYS A N 1
ATOM 2624 C CA . LYS A 1 342 ? -9.68 17.875 21.938 1 94.5 342 LYS A CA 1
ATOM 2625 C C . LYS A 1 342 ? -9.5 18.469 23.328 1 94.5 342 LYS A C 1
ATOM 2627 O O . LYS A 1 342 ? -9.062 19.625 23.469 1 94.5 342 LYS A O 1
ATOM 2632 N N . ILE A 1 343 ? -9.82 17.688 24.266 1 91.19 343 ILE A N 1
ATOM 2633 C CA . ILE A 1 343 ? -9.758 18.125 25.656 1 91.19 343 ILE A CA 1
ATOM 2634 C C . ILE A 1 343 ? -8.891 17.172 26.469 1 91.19 343 ILE A C 1
ATOM 2636 O O . ILE A 1 343 ? -8.898 15.961 26.219 1 91.19 343 ILE A O 1
ATOM 2640 N N . ASN A 1 344 ? -8.078 17.688 27.312 1 88.06 344 ASN A N 1
ATOM 2641 C CA . ASN A 1 344 ? -7.289 16.922 28.266 1 88.06 344 ASN A CA 1
ATOM 2642 C C . ASN A 1 344 ? -7.195 17.625 29.609 1 88.06 344 ASN A C 1
ATOM 2644 O O . ASN A 1 344 ? -6.762 18.781 29.672 1 88.06 344 ASN A O 1
ATOM 2648 N N . ALA A 1 345 ? -7.516 16.969 30.656 1 82.62 345 ALA A N 1
ATOM 2649 C CA . ALA A 1 345 ? -7.562 17.578 31.984 1 82.62 345 ALA A CA 1
ATOM 2650 C C . ALA A 1 345 ? -6.168 17.953 32.469 1 82.62 345 ALA A C 1
ATOM 2652 O O . ALA A 1 345 ? -6.012 18.844 33.312 1 82.62 345 ALA A O 1
ATOM 2653 N N . ASN A 1 346 ? -5.176 17.312 31.953 1 79.81 346 ASN A N 1
ATOM 2654 C CA . ASN A 1 346 ? -3.801 17.594 32.344 1 79.81 346 ASN A CA 1
ATOM 2655 C C . ASN A 1 346 ? -3.148 18.625 31.438 1 79.81 346 ASN A C 1
ATOM 2657 O O . ASN A 1 346 ? -1.921 18.719 31.375 1 79.81 346 ASN A O 1
ATOM 2661 N N . CYS A 1 347 ? -3.928 19.266 30.594 1 76.94 347 CYS A N 1
ATOM 2662 C CA . CYS A 1 347 ? -3.559 20.438 29.812 1 76.94 347 CYS A CA 1
ATOM 2663 C C . CYS A 1 347 ? -2.559 20.078 28.719 1 76.94 347 CYS A C 1
ATOM 2665 O O . CYS A 1 347 ? -1.631 20.828 28.438 1 76.94 347 CYS A O 1
ATOM 2667 N N . LYS A 1 348 ? -2.713 18.891 28.234 1 79.75 348 LYS A N 1
ATOM 2668 C CA . LYS A 1 348 ? -1.928 18.516 27.062 1 79.75 348 LYS A CA 1
ATOM 2669 C C . LYS A 1 348 ? -2.455 19.203 25.812 1 79.75 348 LYS A C 1
ATOM 2671 O O . LYS A 1 348 ? -1.801 19.188 24.766 1 79.75 348 LYS A O 1
ATOM 2676 N N . TYR A 1 349 ? -3.619 19.75 25.984 1 87.62 349 TYR A N 1
ATOM 2677 C CA . TYR A 1 349 ? -4.199 20.641 24.969 1 87.62 349 TYR A CA 1
ATOM 2678 C C . TYR A 1 349 ? -4.426 22.031 25.547 1 87.62 349 TYR A C 1
ATOM 2680 O O . TYR A 1 349 ? -4.539 22.203 26.766 1 87.62 349 TYR A O 1
ATOM 2688 N N . MET A 1 350 ? -4.523 23 24.656 1 89.5 350 MET A N 1
ATOM 2689 C CA . MET A 1 350 ? -4.762 24.359 25.125 1 89.5 350 MET A CA 1
ATOM 2690 C C . MET A 1 350 ? -6.242 24.594 25.406 1 89.5 350 MET A C 1
ATOM 2692 O O . MET A 1 350 ? -6.617 25.609 25.984 1 89.5 350 MET A O 1
ATOM 2696 N N . THR A 1 351 ? -7.016 23.625 25.125 1 91.75 351 THR A N 1
ATOM 2697 C CA . THR A 1 351 ? -8.469 23.75 25.188 1 91.75 351 THR A CA 1
ATOM 2698 C C . THR A 1 351 ? -8.953 23.797 26.625 1 91.75 351 THR A C 1
ATOM 2700 O O . THR A 1 351 ? -8.57 22.953 27.453 1 91.75 351 THR A O 1
ATOM 2703 N N . ASP A 1 352 ? -9.703 24.766 26.938 1 90.62 352 ASP A N 1
ATOM 2704 C CA . ASP A 1 352 ? -10.5 24.812 28.156 1 90.62 352 ASP A CA 1
ATOM 2705 C C . ASP A 1 352 ? -11.977 25.016 27.844 1 90.62 352 ASP A C 1
ATOM 2707 O O . ASP A 1 352 ? -12.383 25 26.688 1 90.62 352 ASP A O 1
ATOM 2711 N N . ALA A 1 353 ? -12.766 25.141 28.922 1 91.56 353 ALA A N 1
ATOM 2712 C CA . ALA A 1 353 ? -14.211 25.203 28.734 1 91.56 353 ALA A CA 1
ATOM 2713 C C . ALA A 1 353 ? -14.602 26.406 27.891 1 91.56 353 ALA A C 1
ATOM 2715 O O . ALA A 1 353 ? -15.508 26.328 27.062 1 91.56 353 ALA A O 1
ATOM 2716 N N . GLU A 1 354 ? -14.047 27.516 28.156 1 92.38 354 GLU A N 1
ATOM 2717 C CA . GLU A 1 354 ? -14.367 28.75 27.422 1 92.38 354 GLU A CA 1
ATOM 2718 C C . GLU A 1 354 ? -13.984 28.625 25.953 1 92.38 354 GLU A C 1
ATOM 2720 O O . GLU A 1 354 ? -14.789 28.953 25.078 1 92.38 354 GLU A O 1
ATOM 2725 N N . SER A 1 355 ? -12.766 28.203 25.688 1 94.38 355 SER A N 1
ATOM 2726 C CA . SER A 1 355 ? -12.297 28.141 24.312 1 94.38 355 SER A CA 1
ATOM 2727 C C . SER A 1 355 ? -13.031 27.047 23.531 1 94.38 355 SER A C 1
ATOM 2729 O O . SER A 1 355 ? -13.273 27.172 22.344 1 94.38 355 SER A O 1
ATOM 2731 N N . ALA A 1 356 ? -13.383 25.953 24.188 1 95.5 356 ALA A N 1
ATOM 2732 C CA . ALA A 1 356 ? -14.219 24.922 23.562 1 95.5 356 ALA A CA 1
ATOM 2733 C C . ALA A 1 356 ? -15.57 25.5 23.141 1 95.5 356 ALA A C 1
ATOM 2735 O O . ALA A 1 356 ? -16.062 25.203 22.062 1 95.5 356 ALA A O 1
ATOM 2736 N N . ALA A 1 357 ? -16.156 26.297 24.016 1 96.38 357 ALA A N 1
ATOM 2737 C CA . ALA A 1 357 ? -17.453 26.922 23.719 1 96.38 357 ALA A CA 1
ATOM 2738 C C . ALA A 1 357 ? -17.344 27.844 22.516 1 96.38 357 ALA A C 1
ATOM 2740 O O . ALA A 1 357 ? -18.281 27.938 21.703 1 96.38 357 ALA A O 1
ATOM 2741 N N . VAL A 1 358 ? -16.281 28.516 22.484 1 96.75 358 VAL A N 1
ATOM 2742 C CA . VAL A 1 358 ? -16.047 29.406 21.359 1 96.75 358 VAL A CA 1
ATOM 2743 C C . VAL A 1 358 ? -16.062 28.609 20.047 1 96.75 358 VAL A C 1
ATOM 2745 O O . VAL A 1 358 ? -16.781 28.953 19.109 1 96.75 358 VAL A O 1
ATOM 2748 N N . PHE A 1 359 ? -15.312 27.531 19.984 1 97.94 359 PHE A N 1
ATOM 2749 C CA . PHE A 1 359 ? -15.227 26.766 18.75 1 97.94 359 PHE A CA 1
ATOM 2750 C C . PHE A 1 359 ? -16.562 26.094 18.438 1 97.94 359 PHE A C 1
ATOM 2752 O O . PHE A 1 359 ? -16.953 25.984 17.281 1 97.94 359 PHE A O 1
ATOM 2759 N N . ARG A 1 360 ? -17.219 25.578 19.422 1 97.44 360 ARG A N 1
ATOM 2760 C CA . ARG A 1 360 ? -18.547 25.016 19.219 1 97.44 360 ARG A CA 1
ATOM 2761 C C . ARG A 1 360 ? -19.5 26.047 18.594 1 97.44 360 ARG A C 1
ATOM 2763 O O . ARG A 1 360 ? -20.281 25.719 17.703 1 97.44 360 ARG A O 1
ATOM 2770 N N . SER A 1 361 ? -19.453 27.25 19.094 1 98.19 361 SER A N 1
ATOM 2771 C CA . SER A 1 361 ? -20.281 28.328 18.562 1 98.19 361 SER A CA 1
ATOM 2772 C C . SER A 1 361 ? -19.938 28.609 17.094 1 98.19 361 SER A C 1
ATOM 2774 O O . SER A 1 361 ? -20.812 28.922 16.297 1 98.19 361 SER A O 1
ATOM 2776 N N . ILE A 1 362 ? -18.641 28.578 16.844 1 98.31 362 ILE A N 1
ATOM 2777 C CA . ILE A 1 362 ? -18.188 28.766 15.461 1 98.31 362 ILE A CA 1
ATOM 2778 C C . ILE A 1 362 ? -18.781 27.672 14.578 1 98.31 362 ILE A C 1
ATOM 2780 O O . ILE A 1 362 ? -19.281 27.953 13.484 1 98.31 362 ILE A O 1
ATOM 2784 N N . CYS A 1 363 ? -18.719 26.406 14.977 1 98.44 363 CYS A N 1
ATOM 2785 C CA . CYS A 1 363 ? -19.312 25.297 14.227 1 98.44 363 CYS A CA 1
ATOM 2786 C C . CYS A 1 363 ? -20.812 25.5 14.031 1 98.44 363 CYS A C 1
ATOM 2788 O O . CYS A 1 363 ? -21.328 25.281 12.938 1 98.44 363 CYS A O 1
ATOM 2790 N N . ASP A 1 364 ? -21.5 25.953 15.094 1 97.69 364 ASP A N 1
ATOM 2791 C CA . ASP A 1 364 ? -22.922 26.234 15.008 1 97.69 364 ASP A CA 1
ATOM 2792 C C . ASP A 1 364 ? -23.219 27.297 13.953 1 97.69 364 ASP A C 1
ATOM 2794 O O . ASP A 1 364 ? -24.125 27.125 13.133 1 97.69 364 ASP A O 1
ATOM 2798 N N . LYS A 1 365 ? -22.5 28.328 14.031 1 97.88 365 LYS A N 1
ATOM 2799 C CA . LYS A 1 365 ? -22.688 29.406 13.07 1 97.88 365 LYS A CA 1
ATOM 2800 C C . LYS A 1 365 ? -22.422 28.922 11.648 1 97.88 365 LYS A C 1
ATOM 2802 O O . LYS A 1 365 ? -23.062 29.391 10.703 1 97.88 365 LYS A O 1
ATOM 2807 N N . ALA A 1 366 ? -21.438 28.062 11.484 1 97.94 366 ALA A N 1
ATOM 2808 C CA . ALA A 1 366 ? -21.078 27.5 10.18 1 97.94 366 ALA A CA 1
ATOM 2809 C C . ALA A 1 366 ? -22.109 26.469 9.727 1 97.94 366 ALA A C 1
ATOM 2811 O O . ALA A 1 366 ? -22.125 26.078 8.562 1 97.94 366 ALA A O 1
ATOM 2812 N N . GLY A 1 367 ? -23 26.016 10.609 1 98 367 GLY A N 1
ATOM 2813 C CA . GLY A 1 367 ? -23.984 24.984 10.305 1 98 367 GLY A CA 1
ATOM 2814 C C . GLY A 1 367 ? -23.375 23.594 10.188 1 98 367 GLY A C 1
ATOM 2815 O O . GLY A 1 367 ? -23.812 22.797 9.367 1 98 367 GLY A O 1
ATOM 2816 N N . VAL A 1 368 ? -22.297 23.312 10.922 1 97.94 368 VAL A N 1
ATOM 2817 C CA . VAL A 1 368 ? -21.656 22.016 10.859 1 97.94 368 VAL A CA 1
ATOM 2818 C C . VAL A 1 368 ? -21.672 21.359 12.242 1 97.94 368 VAL A C 1
ATOM 2820 O O . VAL A 1 368 ? -21.734 22.062 13.258 1 97.94 368 VAL A O 1
ATOM 2823 N N . PRO A 1 369 ? -21.641 19.984 12.273 1 97.81 369 PRO A N 1
ATOM 2824 C CA . PRO A 1 369 ? -21.578 19.312 13.578 1 97.81 369 PRO A CA 1
ATOM 2825 C C . PRO A 1 369 ? -20.234 19.531 14.281 1 97.81 369 PRO A C 1
ATOM 2827 O O . PRO A 1 369 ? -19.312 20.109 13.703 1 97.81 369 PRO A O 1
ATOM 2830 N N . CYS A 1 370 ? -20.156 19.141 15.555 1 97.56 370 CYS A N 1
ATOM 2831 C CA . CYS A 1 370 ? -18.953 19.234 16.359 1 97.56 370 CYS A CA 1
ATOM 2832 C C . CYS A 1 370 ? -18.891 18.109 17.391 1 97.56 370 CYS A C 1
ATOM 2834 O O . CYS A 1 370 ? -19.906 17.75 17.984 1 97.56 370 CYS A O 1
ATOM 2836 N N . GLN A 1 371 ? -17.719 17.516 17.5 1 97.69 371 GLN A N 1
ATOM 2837 C CA . GLN A 1 371 ? -17.5 16.375 18.391 1 97.69 371 GLN A CA 1
ATOM 2838 C C . GLN A 1 371 ? -16.438 16.703 19.453 1 97.69 371 GLN A C 1
ATOM 2840 O O . GLN A 1 371 ? -15.805 17.766 19.406 1 97.69 371 GLN A O 1
ATOM 2845 N N . TYR A 1 372 ? -16.375 15.844 20.438 1 95.81 372 TYR A N 1
ATOM 2846 C CA . TYR A 1 372 ? -15.367 15.945 21.484 1 95.81 372 TYR A CA 1
ATOM 2847 C C . TYR A 1 372 ? -14.508 14.688 21.547 1 95.81 372 TYR A C 1
ATOM 2849 O O . TYR A 1 372 ? -14.992 13.586 21.281 1 95.81 372 TYR A O 1
ATOM 2857 N N . PHE A 1 373 ? -13.273 14.859 21.828 1 95.56 373 PHE A N 1
ATOM 2858 C CA . PHE A 1 373 ? -12.344 13.766 22.078 1 95.56 373 PHE A CA 1
ATOM 2859 C C . PHE A 1 373 ? -11.672 13.93 23.438 1 95.56 373 PHE A C 1
ATOM 2861 O O . PHE A 1 373 ? -11.094 14.984 23.734 1 95.56 373 PHE A O 1
ATOM 2868 N N . VAL A 1 374 ? -11.734 12.938 24.219 1 92.19 374 VAL A N 1
ATOM 2869 C CA . VAL A 1 374 ? -10.969 12.781 25.453 1 92.19 374 VAL A CA 1
ATOM 2870 C C . VAL A 1 374 ? -10.305 11.406 25.469 1 92.19 374 VAL A C 1
ATOM 2872 O O . VAL A 1 374 ? -10.93 10.406 25.109 1 92.19 374 VAL A O 1
ATOM 2875 N N . ASN A 1 375 ? -9.086 11.344 25.766 1 89.69 375 ASN A N 1
ATOM 2876 C CA . ASN A 1 375 ? -8.367 10.07 25.812 1 89.69 375 ASN A CA 1
ATOM 2877 C C . ASN A 1 375 ? -8.984 9.117 26.828 1 89.69 375 ASN A C 1
ATOM 2879 O O . ASN A 1 375 ? -9.57 9.555 27.828 1 89.69 375 ASN A O 1
ATOM 2883 N N . HIS A 1 376 ? -8.797 7.824 26.469 1 89.5 376 HIS A N 1
ATOM 2884 C CA . HIS A 1 376 ? -9.039 6.844 27.516 1 89.5 376 HIS A CA 1
ATOM 2885 C C . HIS A 1 376 ? -8.242 7.176 28.781 1 89.5 376 HIS A C 1
ATOM 2887 O O . HIS A 1 376 ? -7.07 7.539 28.703 1 89.5 376 HIS A O 1
ATOM 2893 N N . SER A 1 377 ? -8.82 7.059 29.875 1 86.62 377 SER A N 1
ATOM 2894 C CA . SER A 1 377 ? -8.219 7.566 31.109 1 86.62 377 SER A CA 1
ATOM 2895 C C . SER A 1 377 ? -6.93 6.824 31.438 1 86.62 377 SER A C 1
ATOM 2897 O O . SER A 1 377 ? -6.105 7.316 32.219 1 86.62 377 SER A O 1
ATOM 2899 N N . ASP A 1 378 ? -6.781 5.637 30.875 1 84.38 378 ASP A N 1
ATOM 2900 C CA . ASP A 1 378 ? -5.582 4.848 31.156 1 84.38 378 ASP A CA 1
ATOM 2901 C C . ASP A 1 378 ? -4.457 5.207 30.188 1 84.38 378 ASP A C 1
ATOM 2903 O O . ASP A 1 378 ? -3.342 4.703 30.312 1 84.38 378 ASP A O 1
ATOM 2907 N N . VAL A 1 379 ? -4.754 5.91 29.172 1 81.5 379 VAL A N 1
ATOM 2908 C CA . VAL A 1 379 ? -3.789 6.219 28.125 1 81.5 379 VAL A CA 1
ATOM 2909 C C . VAL A 1 379 ? -3.422 7.699 28.172 1 81.5 379 VAL A C 1
ATOM 2911 O O . VAL A 1 379 ? -4.301 8.562 28.25 1 81.5 379 VAL A O 1
ATOM 2914 N N . ALA A 1 380 ? -2.049 7.836 28.203 1 73.12 380 ALA A N 1
ATOM 2915 C CA . ALA A 1 380 ? -1.571 9.219 28.172 1 73.12 380 ALA A CA 1
ATOM 2916 C C . ALA A 1 380 ? -1.77 9.836 26.781 1 73.12 380 ALA A C 1
ATOM 2918 O O . ALA A 1 380 ? -1.608 9.156 25.766 1 73.12 380 ALA A O 1
ATOM 2919 N N . GLY A 1 381 ? -2.457 10.898 26.672 1 67.5 381 GLY A N 1
ATOM 2920 C CA . GLY A 1 381 ? -2.604 11.586 25.406 1 67.5 381 GLY A CA 1
ATOM 2921 C C . GLY A 1 381 ? -1.336 12.281 24.953 1 67.5 381 GLY A C 1
ATOM 2922 O O . GLY A 1 381 ? -0.344 12.312 25.688 1 67.5 381 GLY A O 1
ATOM 2923 N N . GLY A 1 382 ? -1.18 12.516 23.516 1 66.75 382 GLY A N 1
ATOM 2924 C CA . GLY A 1 382 ? -0.048 13.258 22.984 1 66.75 382 GLY A CA 1
ATOM 2925 C C . GLY A 1 382 ? -0.186 14.758 23.141 1 66.75 382 GLY A C 1
ATOM 2926 O O . GLY A 1 382 ? -1.196 15.242 23.641 1 66.75 382 GLY A O 1
ATOM 2927 N N . SER A 1 383 ? 0.994 15.461 22.969 1 73.12 383 SER A N 1
ATOM 2928 C CA . SER A 1 383 ? 0.992 16.922 22.953 1 73.12 383 SER A CA 1
ATOM 2929 C C . SER A 1 383 ? 0.734 17.453 21.547 1 73.12 383 SER A C 1
ATOM 2931 O O . SER A 1 383 ? 0.928 16.734 20.562 1 73.12 383 SER A O 1
ATOM 2933 N N . THR A 1 384 ? 0.085 18.562 21.578 1 79.69 384 THR A N 1
ATOM 2934 C CA . THR A 1 384 ? -0.236 19.172 20.281 1 79.69 384 THR A CA 1
ATOM 2935 C C . THR A 1 384 ? 0.494 20.5 20.109 1 79.69 384 THR A C 1
ATOM 2937 O O . THR A 1 384 ? 1.205 20.953 21.016 1 79.69 384 THR A O 1
ATOM 2940 N N . LEU A 1 385 ? 0.344 21.109 18.984 1 84.94 385 LEU A N 1
ATOM 2941 C CA . LEU A 1 385 ? 0.854 22.422 18.609 1 84.94 385 LEU A CA 1
ATOM 2942 C C . LEU A 1 385 ? 0.391 23.484 19.594 1 84.94 385 LEU A C 1
ATOM 2944 O O . LEU A 1 385 ? 1.178 24.344 20 1 84.94 385 LEU A O 1
ATOM 2948 N N . GLY A 1 386 ? -0.81 23.422 20.031 1 84.19 386 GLY A N 1
ATOM 2949 C CA . GLY A 1 386 ? -1.437 24.469 20.828 1 84.19 386 GLY A CA 1
ATOM 2950 C C . GLY A 1 386 ? -0.769 24.656 22.172 1 84.19 386 GLY A C 1
ATOM 2951 O O . GLY A 1 386 ? -0.422 25.781 22.547 1 84.19 386 GLY A O 1
ATOM 2952 N N . ASN A 1 387 ? -0.57 23.594 22.828 1 82.62 387 ASN A N 1
ATOM 2953 C CA . ASN A 1 387 ? 0.015 23.688 24.156 1 82.62 387 ASN A CA 1
ATOM 2954 C C . ASN A 1 387 ? 1.462 24.172 24.094 1 82.62 387 ASN A C 1
ATOM 2956 O O . ASN A 1 387 ? 1.919 24.891 24.984 1 82.62 387 ASN A O 1
ATOM 2960 N N . ILE A 1 388 ? 2.109 23.844 23.062 1 84.81 388 ILE A N 1
ATOM 2961 C CA . ILE A 1 388 ? 3.496 24.266 22.906 1 84.81 388 ILE A CA 1
ATOM 2962 C C . ILE A 1 388 ? 3.545 25.766 22.578 1 84.81 388 ILE A C 1
ATOM 2964 O O . ILE A 1 388 ? 4.375 26.5 23.109 1 84.81 388 ILE A O 1
ATOM 2968 N N . LEU A 1 389 ? 2.672 26.156 21.797 1 87.38 389 LEU A N 1
ATOM 2969 C CA . LEU A 1 389 ? 2.629 27.547 21.344 1 87.38 389 LEU A CA 1
ATOM 2970 C C . LEU A 1 389 ? 2.273 28.469 22.5 1 87.38 389 LEU A C 1
ATOM 2972 O O . LEU A 1 389 ? 2.705 29.625 22.516 1 87.38 389 LEU A O 1
ATOM 2976 N N . THR A 1 390 ? 1.5 28.016 23.453 1 83.25 390 THR A N 1
ATOM 2977 C CA . THR A 1 390 ? 1.066 28.844 24.578 1 83.25 390 THR A CA 1
ATOM 2978 C C . THR A 1 390 ? 2.248 29.203 25.469 1 83.25 390 THR A C 1
ATOM 2980 O O . THR A 1 390 ? 2.172 30.141 26.25 1 83.25 390 THR A O 1
ATOM 2983 N N . SER A 1 391 ? 3.232 28.453 25.312 1 83.44 391 SER A N 1
ATOM 2984 C CA . SER A 1 391 ? 4.438 28.797 26.062 1 83.44 391 SER A CA 1
ATOM 2985 C C . SER A 1 391 ? 5.137 30 25.469 1 83.44 391 SER A C 1
ATOM 2987 O O . SER A 1 391 ? 5.941 30.656 26.141 1 83.44 391 SER A O 1
ATOM 2989 N N . GLN A 1 392 ? 4.844 30.328 24.281 1 86.75 392 GLN A N 1
ATOM 2990 C CA . GLN A 1 392 ? 5.477 31.438 23.594 1 86.75 392 GLN A CA 1
ATOM 2991 C C . GLN A 1 392 ? 4.57 32.688 23.578 1 86.75 392 GLN A C 1
ATOM 2993 O O . GLN A 1 392 ? 5.055 33.812 23.547 1 86.75 392 GLN A O 1
ATOM 2998 N N . ILE A 1 393 ? 3.324 32.438 23.484 1 91.25 393 ILE A N 1
ATOM 2999 C CA . ILE A 1 393 ? 2.342 33.5 23.359 1 91.25 393 ILE A CA 1
ATOM 3000 C C . ILE A 1 393 ? 1.154 33.219 24.281 1 91.25 393 ILE A C 1
ATOM 3002 O O . ILE A 1 393 ? 0.606 32.125 24.266 1 91.25 393 ILE A O 1
ATOM 3006 N N . ASP A 1 394 ? 0.791 34.188 25.125 1 89.75 394 ASP A N 1
ATOM 3007 C CA . ASP A 1 394 ? -0.393 34.062 25.969 1 89.75 394 ASP A CA 1
ATOM 3008 C C . ASP A 1 394 ? -1.671 34.25 25.156 1 89.75 394 ASP A C 1
ATOM 3010 O O . ASP A 1 394 ? -2.291 35.312 25.188 1 89.75 394 ASP A O 1
ATOM 3014 N N . LEU A 1 395 ? -2.105 33.25 24.484 1 90.81 395 LEU A N 1
ATOM 3015 C CA . LEU A 1 395 ? -3.211 33.281 23.531 1 90.81 395 LEU A CA 1
ATOM 3016 C C . LEU A 1 395 ? -4.324 32.312 23.969 1 90.81 395 LEU A C 1
ATOM 3018 O O . LEU A 1 395 ? -4.059 31.203 24.422 1 90.81 395 LEU A O 1
ATOM 3022 N N . ARG A 1 396 ? -5.57 32.812 23.859 1 93.62 396 ARG A N 1
ATOM 3023 C CA . ARG A 1 396 ? -6.707 31.906 23.938 1 93.62 396 ARG A CA 1
ATOM 3024 C C . ARG A 1 396 ? -6.805 31.031 22.688 1 93.62 396 ARG A C 1
ATOM 3026 O O . ARG A 1 396 ? -6.562 31.516 21.578 1 93.62 396 ARG A O 1
ATOM 3033 N N . GLY A 1 397 ? -7.129 29.781 22.938 1 94.88 397 GLY A N 1
ATOM 3034 C CA . GLY A 1 397 ? -7.262 28.953 21.734 1 94.88 397 GLY A CA 1
ATOM 3035 C C . GLY A 1 397 ? -7.852 27.578 22.031 1 94.88 397 GLY A C 1
ATOM 3036 O O . GLY A 1 397 ? -8.156 27.25 23.172 1 94.88 397 GLY A O 1
ATOM 3037 N N . VAL A 1 398 ? -8.086 26.844 20.969 1 96.5 398 VAL A N 1
ATOM 3038 C CA . VAL A 1 398 ? -8.695 25.516 21.031 1 96.5 398 VAL A CA 1
ATOM 3039 C C . VAL A 1 398 ? -7.875 24.547 20.188 1 96.5 398 VAL A C 1
ATOM 3041 O O . VAL A 1 398 ? -7.383 24.891 19.109 1 96.5 398 VAL A O 1
ATOM 3044 N N . ASP A 1 399 ? -7.613 23.391 20.781 1 96.5 399 ASP A N 1
ATOM 3045 C CA . ASP A 1 399 ? -7.086 22.281 19.984 1 96.5 399 ASP A CA 1
ATOM 3046 C C . ASP A 1 399 ? -8.219 21.484 19.344 1 96.5 399 ASP A C 1
ATOM 3048 O O . ASP A 1 399 ? -9.117 21 20.016 1 96.5 399 ASP A O 1
ATOM 3052 N N . MET A 1 400 ? -8.148 21.438 18.078 1 97.38 400 MET A N 1
ATOM 3053 C CA . MET A 1 400 ? -9.164 20.688 17.359 1 97.38 400 MET A CA 1
ATOM 3054 C C . MET A 1 400 ? -8.57 20 16.125 1 97.38 400 MET A C 1
ATOM 3056 O O . MET A 1 400 ? -7.453 20.328 15.711 1 97.38 400 MET A O 1
ATOM 3060 N N . GLY A 1 401 ? -9.234 19.078 15.547 1 97.62 401 GLY A N 1
ATOM 3061 C CA . GLY A 1 401 ? -8.828 18.406 14.32 1 97.62 401 GLY A CA 1
ATOM 3062 C C . GLY A 1 401 ? -9.945 17.594 13.703 1 97.62 401 GLY A C 1
ATOM 3063 O O . GLY A 1 401 ? -11.094 17.656 14.141 1 97.62 401 GLY A O 1
ATOM 3064 N N . GLU A 1 402 ? -9.664 16.984 12.609 1 98.19 402 GLU A N 1
ATOM 3065 C CA . GLU A 1 402 ? -10.562 16.031 11.977 1 98.19 402 GLU A CA 1
ATOM 3066 C C . GLU A 1 402 ? -10.336 14.617 12.508 1 98.19 402 GLU A C 1
ATOM 3068 O O . GLU A 1 402 ? -9.219 14.273 12.906 1 98.19 402 GLU A O 1
ATOM 3073 N N . ALA A 1 403 ? -11.406 13.805 12.539 1 97.81 403 ALA A N 1
ATOM 3074 C CA . ALA A 1 403 ? -11.297 12.422 12.992 1 97.81 403 ALA A CA 1
ATOM 3075 C C . ALA A 1 403 ? -10.672 11.531 11.922 1 97.81 403 ALA A C 1
ATOM 3077 O O . ALA A 1 403 ? -11.227 11.391 10.828 1 97.81 403 ALA A O 1
ATOM 3078 N N . ILE A 1 404 ? -9.523 10.93 12.234 1 98.25 404 ILE A N 1
ATOM 3079 C CA . ILE A 1 404 ? -8.883 10.078 11.234 1 98.25 404 ILE A CA 1
ATOM 3080 C C . ILE A 1 404 ? -8.531 8.727 11.859 1 98.25 404 ILE A C 1
ATOM 3082 O O . ILE A 1 404 ? -8.359 8.625 13.078 1 98.25 404 ILE A O 1
ATOM 3086 N N . TRP A 1 405 ? -8.547 7.688 11.055 1 98.12 405 TRP A N 1
ATOM 3087 C CA . TRP A 1 405 ? -8.031 6.375 11.43 1 98.12 405 TRP A CA 1
ATOM 3088 C C . TRP A 1 405 ? -6.547 6.254 11.086 1 98.12 405 TRP A C 1
ATOM 3090 O O . TRP A 1 405 ? -6.062 6.922 10.172 1 98.12 405 TRP A O 1
ATOM 3100 N N . ALA A 1 406 ? -5.832 5.438 11.852 1 98.25 406 ALA A N 1
ATOM 3101 C CA . ALA A 1 406 ? -4.496 4.945 11.539 1 98.25 406 ALA A CA 1
ATOM 3102 C C . ALA A 1 406 ? -3.48 6.086 11.531 1 98.25 406 ALA A C 1
ATOM 3104 O O . ALA A 1 406 ? -2.557 6.098 10.711 1 98.25 406 ALA A O 1
ATOM 3105 N N . MET A 1 407 ? -3.697 7.098 12.438 1 97.31 407 MET A N 1
ATOM 3106 C CA . MET A 1 407 ? -2.754 8.211 12.539 1 97.31 407 MET A CA 1
ATOM 3107 C C . MET A 1 407 ? -1.324 7.695 12.68 1 97.31 407 MET A C 1
ATOM 3109 O O . MET A 1 407 ? -1.059 6.789 13.469 1 97.31 407 MET A O 1
ATOM 3113 N N . HIS A 1 408 ? -0.373 8.219 11.914 1 97.12 408 HIS A N 1
ATOM 3114 C CA . HIS A 1 408 ? 1.059 7.941 11.883 1 97.12 408 HIS A CA 1
ATOM 3115 C C . HIS A 1 408 ? 1.359 6.691 11.062 1 97.12 408 HIS A C 1
ATOM 3117 O O . HIS A 1 408 ? 2.51 6.258 10.984 1 97.12 408 HIS A O 1
ATOM 3123 N N . SER A 1 409 ? 0.354 6.043 10.516 1 98.12 409 SER A N 1
ATOM 3124 C CA . SER A 1 409 ? 0.585 5.074 9.445 1 98.12 409 SER A CA 1
ATOM 3125 C C . SER A 1 409 ? 1.095 5.758 8.18 1 98.12 409 SER A C 1
ATOM 3127 O O . SER A 1 409 ? 0.969 6.973 8.031 1 98.12 409 SER A O 1
ATOM 3129 N N . ILE A 1 410 ? 1.764 4.965 7.336 1 98 410 ILE A N 1
ATOM 3130 C CA . ILE A 1 410 ? 2.197 5.527 6.059 1 98 410 ILE A CA 1
ATOM 3131 C C . ILE A 1 410 ? 0.982 6 5.266 1 98 410 ILE A C 1
ATOM 3133 O O . ILE A 1 410 ? 1.101 6.863 4.395 1 98 410 ILE A O 1
ATOM 3137 N N . ARG A 1 411 ? -0.198 5.48 5.57 1 98.31 411 ARG A N 1
ATOM 3138 C CA . ARG A 1 411 ? -1.475 5.867 4.98 1 98.31 411 ARG A CA 1
ATOM 3139 C C . ARG A 1 411 ? -2.566 5.945 6.039 1 98.31 411 ARG A C 1
ATOM 3141 O O . ARG A 1 411 ? -2.697 5.047 6.875 1 98.31 411 ARG A O 1
ATOM 3148 N N . GLU A 1 412 ? -3.291 7.031 6.039 1 98.69 412 GLU A N 1
ATOM 3149 C CA . GLU A 1 412 ? -4.363 7.324 6.984 1 98.69 412 GLU A CA 1
ATOM 3150 C C . GLU A 1 412 ? -5.703 7.477 6.27 1 98.69 412 GLU A C 1
ATOM 3152 O O . GLU A 1 412 ? -5.75 7.543 5.039 1 98.69 412 GLU A O 1
ATOM 3157 N N . THR A 1 413 ? -6.832 7.438 7.078 1 98.69 413 THR A N 1
ATOM 3158 C CA . THR A 1 413 ? -8.148 7.5 6.457 1 98.69 413 THR A CA 1
ATOM 3159 C C . THR A 1 413 ? -9.07 8.438 7.242 1 98.69 413 THR A C 1
ATOM 3161 O O . THR A 1 413 ? -9.062 8.43 8.477 1 98.69 413 THR A O 1
ATOM 3164 N N . MET A 1 414 ? -9.812 9.242 6.547 1 98.44 414 MET A N 1
ATOM 3165 C CA . MET A 1 414 ? -10.828 10.125 7.121 1 98.44 414 MET A CA 1
ATOM 3166 C C . MET A 1 414 ? -12.117 10.062 6.316 1 98.44 414 MET A C 1
ATOM 3168 O O . MET A 1 414 ? -12.156 9.484 5.23 1 98.44 414 MET A O 1
ATOM 3172 N N . ALA A 1 415 ? -13.203 10.555 6.875 1 97.94 415 ALA A N 1
ATOM 3173 C CA . ALA A 1 415 ? -14.422 10.766 6.09 1 97.94 415 ALA A CA 1
ATOM 3174 C C . ALA A 1 415 ? -14.312 12.023 5.234 1 97.94 415 ALA A C 1
ATOM 3176 O O . ALA A 1 415 ? -13.867 13.07 5.711 1 97.94 415 ALA A O 1
ATOM 3177 N N . THR A 1 416 ? -14.781 11.961 3.988 1 97.56 416 THR A N 1
ATOM 3178 C CA . THR A 1 416 ? -14.695 13.094 3.074 1 97.56 416 THR A CA 1
ATOM 3179 C C . THR A 1 416 ? -15.5 14.281 3.605 1 97.56 416 THR A C 1
ATOM 3181 O O . THR A 1 416 ? -15.078 15.43 3.479 1 97.56 416 THR A O 1
ATOM 3184 N N . LYS A 1 417 ? -16.578 14.047 4.242 1 97.06 417 LYS A N 1
ATOM 3185 C CA . LYS A 1 417 ? -17.453 15.125 4.719 1 97.06 417 LYS A CA 1
ATOM 3186 C C . LYS A 1 417 ? -16.797 15.906 5.852 1 97.06 417 LYS A C 1
ATOM 3188 O O . LYS A 1 417 ? -17.047 17.094 6.016 1 97.06 417 LYS A O 1
ATOM 3193 N N . ASP A 1 418 ? -15.969 15.242 6.629 1 98.25 418 ASP A N 1
ATOM 3194 C CA . ASP A 1 418 ? -15.336 15.898 7.766 1 98.25 418 ASP A CA 1
ATOM 3195 C C . ASP A 1 418 ? -14.453 17.062 7.305 1 98.25 418 ASP A C 1
ATOM 3197 O O . ASP A 1 418 ? -14.375 18.094 7.977 1 98.25 418 ASP A O 1
ATOM 3201 N N . HIS A 1 419 ? -13.781 16.859 6.191 1 98.56 419 HIS A N 1
ATOM 3202 C CA . HIS A 1 419 ? -12.922 17.922 5.68 1 98.56 419 HIS A CA 1
ATOM 3203 C C . HIS A 1 419 ? -13.75 19.125 5.223 1 98.56 419 HIS A C 1
ATOM 3205 O O . HIS A 1 419 ? -13.367 20.266 5.449 1 98.56 419 HIS A O 1
ATOM 3211 N N . ALA A 1 420 ? -14.852 18.859 4.586 1 98.31 420 ALA A N 1
ATOM 3212 C CA . ALA A 1 420 ? -15.742 19.938 4.164 1 98.31 420 ALA A CA 1
ATOM 3213 C C . ALA A 1 420 ? -16.281 20.703 5.367 1 98.31 420 ALA A C 1
ATOM 3215 O O . ALA A 1 420 ? -16.344 21.922 5.352 1 98.31 420 ALA A O 1
ATOM 3216 N N . TYR A 1 421 ? -16.703 19.969 6.375 1 98.5 421 TYR A N 1
ATOM 3217 C CA . TYR A 1 421 ? -17.188 20.594 7.605 1 98.5 421 TYR A CA 1
ATOM 3218 C C . TYR A 1 421 ? -16.109 21.484 8.219 1 98.5 421 TYR A C 1
ATOM 3220 O O . TYR A 1 421 ? -16.391 22.594 8.656 1 98.5 421 TYR A O 1
ATOM 3228 N N . THR A 1 422 ? -14.922 20.969 8.266 1 98.62 422 THR A N 1
ATOM 3229 C CA . THR A 1 422 ? -13.82 21.703 8.891 1 98.62 422 THR A CA 1
ATOM 3230 C C . THR A 1 422 ? -13.531 23 8.133 1 98.62 422 THR A C 1
ATOM 3232 O O . THR A 1 422 ? -13.336 24.047 8.75 1 98.62 422 THR A O 1
ATOM 3235 N N . ILE A 1 423 ? -13.508 22.922 6.824 1 98.75 423 ILE A N 1
ATOM 3236 C CA . ILE A 1 423 ? -13.25 24.109 6.016 1 98.75 423 ILE A CA 1
ATOM 3237 C C . ILE A 1 423 ? -14.344 25.141 6.262 1 98.75 423 ILE A C 1
ATOM 3239 O O . ILE A 1 423 ? -14.055 26.344 6.387 1 98.75 423 ILE A O 1
ATOM 3243 N N . ALA A 1 424 ? -15.594 24.688 6.344 1 98.62 424 ALA A N 1
ATOM 3244 C CA . ALA A 1 424 ? -16.703 25.594 6.625 1 98.62 424 ALA A CA 1
ATOM 3245 C C . ALA A 1 424 ? -16.5 26.297 7.969 1 98.62 424 ALA A C 1
ATOM 3247 O O . ALA A 1 424 ? -16.734 27.5 8.086 1 98.62 424 ALA A O 1
ATOM 3248 N N . ALA A 1 425 ? -16.062 25.562 8.961 1 98.81 425 ALA A N 1
ATOM 3249 C CA . ALA A 1 425 ? -15.805 26.141 10.281 1 98.81 425 ALA A CA 1
ATOM 3250 C C . ALA A 1 425 ? -14.656 27.141 10.219 1 98.81 425 ALA A C 1
ATOM 3252 O O . ALA A 1 425 ? -14.734 28.219 10.82 1 98.81 425 ALA A O 1
ATOM 3253 N N . PHE A 1 426 ? -13.586 26.812 9.523 1 98.88 426 PHE A N 1
ATOM 3254 C CA . PHE A 1 426 ? -12.414 27.688 9.406 1 98.88 426 PHE A CA 1
ATOM 3255 C C . PHE A 1 426 ? -12.773 28.984 8.703 1 98.88 426 PHE A C 1
ATOM 3257 O O . PHE A 1 426 ? -12.328 30.062 9.109 1 98.88 426 PHE A O 1
ATOM 3264 N N . LYS A 1 427 ? -13.602 28.859 7.641 1 98.81 427 LYS A N 1
ATOM 3265 C CA . LYS A 1 427 ? -14.039 30.062 6.93 1 98.81 427 LYS A CA 1
ATOM 3266 C C . LYS A 1 427 ? -14.867 30.969 7.836 1 98.81 427 LYS A C 1
ATOM 3268 O O . LYS A 1 427 ? -14.68 32.188 7.84 1 98.81 427 LYS A O 1
ATOM 3273 N N . THR A 1 428 ? -15.75 30.328 8.562 1 98.75 428 THR A N 1
ATOM 3274 C CA . THR A 1 428 ? -16.578 31.094 9.492 1 98.75 428 THR A CA 1
ATOM 3275 C C . THR A 1 428 ? -15.727 31.797 10.523 1 98.75 428 THR A C 1
ATOM 3277 O O . THR A 1 428 ? -15.953 32.969 10.828 1 98.75 428 THR A O 1
ATOM 3280 N N . PHE A 1 429 ? -14.727 31.172 11.07 1 98.75 429 PHE A N 1
ATOM 3281 C CA . PHE A 1 429 ? -13.812 31.734 12.062 1 98.75 429 PHE A CA 1
ATOM 3282 C C . PHE A 1 429 ? -13.094 32.969 11.5 1 98.75 429 PHE A C 1
ATOM 3284 O O . PHE A 1 429 ? -13.078 34 12.133 1 98.75 429 PHE A O 1
ATOM 3291 N N . PHE A 1 430 ? -12.516 32.812 10.305 1 98.62 430 PHE A N 1
ATOM 3292 C CA . PHE A 1 430 ? -11.734 33.875 9.703 1 98.62 430 PHE A CA 1
ATOM 3293 C C . PHE A 1 430 ? -12.633 35.062 9.344 1 98.62 430 PHE A C 1
ATOM 3295 O O . PHE A 1 430 ? -12.18 36.188 9.312 1 98.62 430 PHE A O 1
ATOM 3302 N N . ASP A 1 431 ? -13.938 34.812 9.211 1 97.56 431 ASP A N 1
ATOM 3303 C CA . ASP A 1 431 ? -14.844 35.875 8.773 1 97.56 431 ASP A CA 1
ATOM 3304 C C . ASP A 1 431 ? -15.5 36.562 9.961 1 97.56 431 ASP A C 1
ATOM 3306 O O . ASP A 1 431 ? -16.25 37.531 9.789 1 97.56 431 ASP A O 1
ATOM 3310 N N . LEU A 1 432 ? -15.297 36.062 11.078 1 94.12 432 LEU A N 1
ATOM 3311 C CA . LEU A 1 432 ? -15.844 36.719 12.258 1 94.12 432 LEU A CA 1
ATOM 3312 C C . LEU A 1 432 ? -15.188 38.094 12.469 1 94.12 432 LEU A C 1
ATOM 3314 O O . LEU A 1 432 ? -14.023 38.281 12.133 1 94.12 432 LEU A O 1
ATOM 3318 N N . MET B 1 1 ? 17.453 -6.305 -23.25 1 65.06 1 MET B N 1
ATOM 3319 C CA . MET B 1 1 ? 16.875 -5.281 -22.391 1 65.06 1 MET B CA 1
ATOM 3320 C C . MET B 1 1 ? 15.43 -4.98 -22.781 1 65.06 1 MET B C 1
ATOM 3322 O O . MET B 1 1 ? 14.531 -4.984 -21.938 1 65.06 1 MET B O 1
ATOM 3326 N N . GLU B 1 2 ? 15.211 -4.852 -24.078 1 73.5 2 GLU B N 1
ATOM 3327 C CA . GLU B 1 2 ? 13.859 -4.559 -24.547 1 73.5 2 GLU B CA 1
ATOM 3328 C C . GLU B 1 2 ? 12.93 -5.75 -24.328 1 73.5 2 GLU B C 1
ATOM 3330 O O . GLU B 1 2 ? 11.773 -5.582 -23.922 1 73.5 2 GLU B O 1
ATOM 3335 N N . ASP B 1 3 ? 13.492 -6.949 -24.391 1 89.06 3 ASP B N 1
ATOM 3336 C CA . ASP B 1 3 ? 12.703 -8.164 -24.219 1 89.06 3 ASP B CA 1
ATOM 3337 C C . ASP B 1 3 ? 12.273 -8.344 -22.766 1 89.06 3 ASP B C 1
ATOM 3339 O O . ASP B 1 3 ? 11.133 -8.727 -22.484 1 89.06 3 ASP B O 1
ATOM 3343 N N . ILE B 1 4 ? 13.148 -7.859 -21.906 1 94.56 4 ILE B N 1
ATOM 3344 C CA . ILE B 1 4 ? 12.867 -7.965 -20.484 1 94.56 4 ILE B CA 1
ATOM 3345 C C . ILE B 1 4 ? 11.734 -7.008 -20.109 1 94.56 4 ILE B C 1
ATOM 3347 O O . ILE B 1 4 ? 10.836 -7.367 -19.344 1 94.56 4 ILE B O 1
ATOM 3351 N N . LYS B 1 5 ? 11.766 -5.801 -20.672 1 94.31 5 LYS B N 1
ATOM 3352 C CA . LYS B 1 5 ? 10.742 -4.797 -20.375 1 94.31 5 LYS B CA 1
ATOM 3353 C C . LYS B 1 5 ? 9.375 -5.238 -20.891 1 94.31 5 LYS B C 1
ATOM 3355 O O . LYS B 1 5 ? 8.359 -5.02 -20.219 1 94.31 5 LYS B O 1
ATOM 3360 N N . VAL B 1 6 ? 9.391 -5.832 -22.062 1 96.38 6 VAL B N 1
ATOM 3361 C CA . VAL B 1 6 ? 8.141 -6.301 -22.656 1 96.38 6 VAL B CA 1
ATOM 3362 C C . VAL B 1 6 ? 7.57 -7.441 -21.812 1 96.38 6 VAL B C 1
ATOM 3364 O O . VAL B 1 6 ? 6.371 -7.477 -21.531 1 96.38 6 VAL B O 1
ATOM 3367 N N . THR B 1 7 ? 8.43 -8.375 -21.422 1 97.31 7 THR B N 1
ATOM 3368 C CA . THR B 1 7 ? 8.016 -9.492 -20.594 1 97.31 7 THR B CA 1
ATOM 3369 C C . THR B 1 7 ? 7.449 -9.008 -19.266 1 97.31 7 THR B C 1
ATOM 3371 O O . THR B 1 7 ? 6.434 -9.516 -18.797 1 97.31 7 THR B O 1
ATOM 3374 N N . ALA B 1 8 ? 8.141 -8.055 -18.688 1 97.81 8 ALA B N 1
ATOM 3375 C CA . ALA B 1 8 ? 7.684 -7.48 -17.422 1 97.81 8 ALA B CA 1
ATOM 3376 C C . ALA B 1 8 ? 6.312 -6.828 -17.578 1 97.81 8 ALA B C 1
ATOM 3378 O O . ALA B 1 8 ? 5.441 -6.984 -16.719 1 97.81 8 ALA B O 1
ATOM 3379 N N . ARG B 1 9 ? 6.129 -6.09 -18.625 1 97.88 9 ARG B N 1
ATOM 3380 C CA . ARG B 1 9 ? 4.852 -5.434 -18.891 1 97.88 9 ARG B CA 1
ATOM 3381 C C . ARG B 1 9 ? 3.732 -6.461 -19.047 1 97.88 9 ARG B C 1
ATOM 3383 O O . ARG B 1 9 ? 2.625 -6.262 -18.547 1 97.88 9 ARG B O 1
ATOM 3390 N N . ASN B 1 10 ? 4.012 -7.523 -19.781 1 98.44 10 ASN B N 1
ATOM 3391 C CA . ASN B 1 10 ? 3.018 -8.578 -19.984 1 98.44 10 ASN B CA 1
ATOM 3392 C C . ASN B 1 10 ? 2.641 -9.234 -18.656 1 98.44 10 ASN B C 1
ATOM 3394 O O . ASN B 1 10 ? 1.47 -9.531 -18.422 1 98.44 10 ASN B O 1
ATOM 3398 N N . LEU B 1 11 ? 3.633 -9.492 -17.875 1 98.69 11 LEU B N 1
ATOM 3399 C CA . LEU B 1 11 ? 3.355 -10.062 -16.562 1 98.69 11 LEU B CA 1
ATOM 3400 C C . LEU B 1 11 ? 2.502 -9.117 -15.727 1 98.69 11 LEU B C 1
ATOM 3402 O O . LEU B 1 11 ? 1.558 -9.547 -15.062 1 98.69 11 LEU B O 1
ATOM 3406 N N . MET B 1 12 ? 2.873 -7.828 -15.695 1 98.69 12 MET B N 1
ATOM 3407 C CA . MET B 1 12 ? 2.129 -6.84 -14.914 1 98.69 12 MET B CA 1
ATOM 3408 C C . MET B 1 12 ? 0.67 -6.789 -15.352 1 98.69 12 MET B C 1
ATOM 3410 O O . MET B 1 12 ? -0.231 -6.703 -14.516 1 98.69 12 MET B O 1
ATOM 3414 N N . GLU B 1 13 ? 0.444 -6.82 -16.625 1 98.5 13 GLU B N 1
ATOM 3415 C CA . GLU B 1 13 ? -0.922 -6.836 -17.141 1 98.5 13 GLU B CA 1
ATOM 3416 C C . GLU B 1 13 ? -1.677 -8.078 -16.672 1 98.5 13 GLU B C 1
ATOM 3418 O O . GLU B 1 13 ? -2.834 -7.984 -16.25 1 98.5 13 GLU B O 1
ATOM 3423 N N . PHE B 1 14 ? -1.066 -9.227 -16.797 1 98.75 14 PHE B N 1
ATOM 3424 C CA . PHE B 1 14 ? -1.662 -10.477 -16.344 1 98.75 14 PHE B CA 1
ATOM 3425 C C . PHE B 1 14 ? -2.027 -10.398 -14.867 1 98.75 14 PHE B C 1
ATOM 3427 O O . PHE B 1 14 ? -3.121 -10.797 -14.469 1 98.75 14 PHE B O 1
ATOM 3434 N N . LEU B 1 15 ? -1.094 -9.906 -14.031 1 98.75 15 LEU B N 1
ATOM 3435 C CA . LEU B 1 15 ? -1.304 -9.781 -12.594 1 98.75 15 LEU B CA 1
ATOM 3436 C C . LEU B 1 15 ? -2.461 -8.836 -12.289 1 98.75 15 LEU B C 1
ATOM 3438 O O . LEU B 1 15 ? -3.299 -9.125 -11.438 1 98.75 15 LEU B O 1
ATOM 3442 N N . ASN B 1 16 ? -2.51 -7.699 -12.977 1 98.44 16 ASN B N 1
ATOM 3443 C CA . ASN B 1 16 ? -3.559 -6.711 -12.758 1 98.44 16 ASN B CA 1
ATOM 3444 C C . ASN B 1 16 ? -4.938 -7.266 -13.102 1 98.44 16 ASN B C 1
ATOM 3446 O O . ASN B 1 16 ? -5.934 -6.895 -12.484 1 98.44 16 ASN B O 1
ATOM 3450 N N . GLU B 1 17 ? -4.988 -8.188 -14.039 1 98.19 17 GLU B N 1
ATOM 3451 C CA . GLU B 1 17 ? -6.254 -8.773 -14.484 1 98.19 17 GLU B CA 1
ATOM 3452 C C . GLU B 1 17 ? -6.645 -9.961 -13.609 1 98.19 17 GLU B C 1
ATOM 3454 O O . GLU B 1 17 ? -7.762 -10.477 -13.711 1 98.19 17 GLU B O 1
ATOM 3459 N N . SER B 1 18 ? -5.766 -10.391 -12.719 1 98.62 18 SER B N 1
ATOM 3460 C CA . SER B 1 18 ? -5.953 -11.641 -11.984 1 98.62 18 SER B CA 1
ATOM 3461 C C . SER B 1 18 ? -5.84 -11.414 -10.484 1 98.62 18 SER B C 1
ATOM 3463 O O . SER B 1 18 ? -4.996 -12.023 -9.82 1 98.62 18 SER B O 1
ATOM 3465 N N . PRO B 1 19 ? -6.738 -10.664 -9.906 1 97.94 19 PRO B N 1
ATOM 3466 C CA . PRO B 1 19 ? -6.598 -10.312 -8.492 1 97.94 19 PRO B CA 1
ATOM 3467 C C . PRO B 1 19 ? -6.965 -11.461 -7.559 1 97.94 19 PRO B C 1
ATOM 3469 O O . PRO B 1 19 ? -6.648 -11.414 -6.363 1 97.94 19 PRO B O 1
ATOM 3472 N N . VAL B 1 20 ? -7.688 -12.477 -8.062 1 97.88 20 VAL B N 1
ATOM 3473 C CA . VAL B 1 20 ? -8.023 -13.68 -7.301 1 97.88 20 VAL B CA 1
ATOM 3474 C C . VAL B 1 20 ? -7.926 -14.906 -8.203 1 97.88 20 VAL B C 1
ATOM 3476 O O . VAL B 1 20 ? -7.824 -14.781 -9.422 1 97.88 20 VAL B O 1
ATOM 3479 N N . ASN B 1 21 ? -7.945 -16.094 -7.617 1 98.44 21 ASN B N 1
ATOM 3480 C CA . ASN B 1 21 ? -7.734 -17.344 -8.336 1 98.44 21 ASN B CA 1
ATOM 3481 C C . ASN B 1 21 ? -8.742 -17.516 -9.469 1 98.44 21 ASN B C 1
ATOM 3483 O O . ASN B 1 21 ? -8.383 -17.922 -10.57 1 98.44 21 ASN B O 1
ATOM 3487 N N . PHE B 1 22 ? -10.062 -17.125 -9.289 1 98.44 22 PHE B N 1
ATOM 3488 C CA . PHE B 1 22 ? -11.094 -17.266 -10.305 1 98.44 22 PHE B CA 1
ATOM 3489 C C . PHE B 1 22 ? -10.773 -16.406 -11.523 1 98.44 22 PHE B C 1
ATOM 3491 O O . PHE B 1 22 ? -10.945 -16.844 -12.664 1 98.44 22 PHE B O 1
ATOM 3498 N N . LEU B 1 23 ? -10.359 -15.227 -11.258 1 98.62 23 LEU B N 1
ATOM 3499 C CA . LEU B 1 23 ? -10.016 -14.32 -12.344 1 98.62 23 LEU B CA 1
ATOM 3500 C C . LEU B 1 23 ? -8.711 -14.742 -13.016 1 98.62 23 LEU B C 1
ATOM 3502 O O . LEU B 1 23 ? -8.539 -14.555 -14.227 1 98.62 23 LEU B O 1
ATOM 3506 N N . ALA B 1 24 ? -7.762 -15.297 -12.242 1 98.75 24 ALA B N 1
ATOM 3507 C CA . ALA B 1 24 ? -6.543 -15.836 -12.844 1 98.75 24 ALA B CA 1
ATOM 3508 C C . ALA B 1 24 ? -6.871 -16.891 -13.891 1 98.75 24 ALA B C 1
ATOM 3510 O O . ALA B 1 24 ? -6.344 -16.859 -15.008 1 98.75 24 ALA B O 1
ATOM 3511 N N . VAL B 1 25 ? -7.719 -17.797 -13.516 1 98.75 25 VAL B N 1
ATOM 3512 C CA . VAL B 1 25 ? -8.109 -18.875 -14.43 1 98.75 25 VAL B CA 1
ATOM 3513 C C . VAL B 1 25 ? -8.859 -18.297 -15.617 1 98.75 25 VAL B C 1
ATOM 3515 O O . VAL B 1 25 ? -8.641 -18.703 -16.766 1 98.75 25 VAL B O 1
ATOM 3518 N N . LYS B 1 26 ? -9.773 -17.344 -15.375 1 98.56 26 LYS B N 1
ATOM 3519 C CA . LYS B 1 26 ? -10.484 -16.672 -16.453 1 98.56 26 LYS B CA 1
ATOM 3520 C C . LYS B 1 26 ? -9.516 -16 -17.422 1 98.56 26 LYS B C 1
ATOM 3522 O O . LYS B 1 26 ? -9.711 -16.047 -18.641 1 98.56 26 LYS B O 1
ATOM 3527 N N . THR B 1 27 ? -8.5 -15.359 -16.891 1 98.75 27 THR B N 1
ATOM 3528 C CA . THR B 1 27 ? -7.5 -14.688 -17.719 1 98.75 27 THR B CA 1
ATOM 3529 C C . THR B 1 27 ? -6.727 -15.703 -18.547 1 98.75 27 THR B C 1
ATOM 3531 O O . THR B 1 27 ? -6.5 -15.492 -19.734 1 98.75 27 THR B O 1
ATOM 3534 N N . VAL B 1 28 ? -6.297 -16.781 -17.953 1 98.88 28 VAL B N 1
ATOM 3535 C CA . VAL B 1 28 ? -5.598 -17.844 -18.672 1 98.88 28 VAL B CA 1
ATOM 3536 C C . VAL B 1 28 ? -6.492 -18.375 -19.797 1 98.88 28 VAL B C 1
ATOM 3538 O O . VAL B 1 28 ? -6.039 -18.562 -20.922 1 98.88 28 VAL B O 1
ATOM 3541 N N . ARG B 1 29 ? -7.75 -18.609 -19.5 1 98.62 29 ARG B N 1
ATOM 3542 C CA . ARG B 1 29 ? -8.711 -19.125 -20.484 1 98.62 29 ARG B CA 1
ATOM 3543 C C . ARG B 1 29 ? -8.781 -18.188 -21.688 1 98.62 29 ARG B C 1
ATOM 3545 O O . ARG B 1 29 ? -8.812 -18.656 -22.828 1 98.62 29 ARG B O 1
ATOM 3552 N N . ARG B 1 30 ? -8.867 -16.922 -21.406 1 98.62 30 ARG B N 1
ATOM 3553 C CA . ARG B 1 30 ? -8.945 -15.945 -22.5 1 98.62 30 ARG B CA 1
ATOM 3554 C C . ARG B 1 30 ? -7.75 -16.062 -23.438 1 98.62 30 ARG B C 1
ATOM 3556 O O . ARG B 1 30 ? -7.898 -16.016 -24.656 1 98.62 30 ARG B O 1
ATOM 3563 N N . HIS B 1 31 ? -6.566 -16.219 -22.891 1 98.81 31 HIS B N 1
ATOM 3564 C CA . HIS B 1 31 ? -5.359 -16.375 -23.688 1 98.81 31 HIS B CA 1
ATOM 3565 C C . HIS B 1 31 ? -5.379 -17.672 -24.469 1 98.81 31 HIS B C 1
ATOM 3567 O O . HIS B 1 31 ? -4.977 -17.719 -25.641 1 98.81 31 HIS B O 1
ATOM 3573 N N . LEU B 1 32 ? -5.816 -18.75 -23.859 1 98.81 32 LEU B N 1
ATOM 3574 C CA . LEU B 1 32 ? -5.898 -20.047 -24.516 1 98.81 32 LEU B CA 1
ATOM 3575 C C . LEU B 1 32 ? -6.895 -20 -25.672 1 98.81 32 LEU B C 1
ATOM 3577 O O . LEU B 1 32 ? -6.605 -20.484 -26.766 1 98.81 32 LEU B O 1
ATOM 3581 N N . ASP B 1 33 ? -8.062 -19.406 -25.422 1 98.75 33 ASP B N 1
ATOM 3582 C CA . ASP B 1 33 ? -9.062 -19.25 -26.469 1 98.75 33 ASP B CA 1
ATOM 3583 C C . ASP B 1 33 ? -8.508 -18.484 -27.656 1 98.75 33 ASP B C 1
ATOM 3585 O O . ASP B 1 33 ? -8.695 -18.891 -28.812 1 98.75 33 ASP B O 1
ATOM 3589 N N . ALA B 1 34 ? -7.871 -17.422 -27.375 1 98.62 34 ALA B N 1
ATOM 3590 C CA . ALA B 1 34 ? -7.297 -16.594 -28.438 1 98.62 34 ALA B CA 1
ATOM 3591 C C . ALA B 1 34 ? -6.258 -17.359 -29.234 1 98.62 34 ALA B C 1
ATOM 3593 O O . ALA B 1 34 ? -6.047 -17.078 -30.422 1 98.62 34 ALA B O 1
ATOM 3594 N N . ALA B 1 35 ? -5.637 -18.359 -28.625 1 98.44 35 ALA B N 1
ATOM 3595 C CA . ALA B 1 35 ? -4.582 -19.141 -29.266 1 98.44 35 ALA B CA 1
ATOM 3596 C C . ALA B 1 35 ? -5.156 -20.391 -29.938 1 98.44 35 ALA B C 1
ATOM 3598 O O . ALA B 1 35 ? -4.406 -21.234 -30.438 1 98.44 35 ALA B O 1
ATOM 3599 N N . GLY B 1 36 ? -6.469 -20.578 -29.859 1 98.38 36 GLY B N 1
ATOM 3600 C CA . GLY B 1 36 ? -7.121 -21.641 -30.609 1 98.38 36 GLY B CA 1
ATOM 3601 C C . GLY B 1 36 ? -7.297 -22.922 -29.797 1 98.38 36 GLY B C 1
ATOM 3602 O O . GLY B 1 36 ? -7.566 -23.984 -30.359 1 98.38 36 GLY B O 1
ATOM 3603 N N . PHE B 1 37 ? -7.082 -22.922 -28.516 1 98.81 37 PHE B N 1
ATOM 3604 C CA . PHE B 1 37 ? -7.359 -24.078 -27.672 1 98.81 37 PHE B CA 1
ATOM 3605 C C . PHE B 1 37 ? -8.859 -24.312 -27.562 1 98.81 37 PHE B C 1
ATOM 3607 O O . PHE B 1 37 ? -9.641 -23.359 -27.516 1 98.81 37 PHE B O 1
ATOM 3614 N N . THR B 1 38 ? -9.211 -25.547 -27.406 1 98.5 38 THR B N 1
ATOM 3615 C CA . THR B 1 38 ? -10.617 -25.922 -27.266 1 98.5 38 THR B CA 1
ATOM 3616 C C . THR B 1 38 ? -10.891 -26.406 -25.844 1 98.5 38 THR B C 1
ATOM 3618 O O . THR B 1 38 ? -10.195 -27.281 -25.328 1 98.5 38 THR B O 1
ATOM 3621 N N . MET B 1 39 ? -11.891 -25.859 -25.219 1 98.38 39 MET B N 1
ATOM 3622 C CA . MET B 1 39 ? -12.289 -26.312 -23.891 1 98.38 39 MET B CA 1
ATOM 3623 C C . MET B 1 39 ? -12.992 -27.656 -23.969 1 98.38 39 MET B C 1
ATOM 3625 O O . MET B 1 39 ? -13.883 -27.859 -24.797 1 98.38 39 MET B O 1
ATOM 3629 N N . LEU B 1 40 ? -12.641 -28.547 -23.156 1 98.25 40 LEU B N 1
ATOM 3630 C CA . LEU B 1 40 ? -13.227 -29.875 -23.109 1 98.25 40 LEU B CA 1
ATOM 3631 C C . LEU B 1 40 ? -14.266 -29.969 -21.984 1 98.25 40 LEU B C 1
ATOM 3633 O O . LEU B 1 40 ? -14.078 -29.391 -20.922 1 98.25 40 LEU B O 1
ATOM 3637 N N . ASP B 1 41 ? -15.305 -30.688 -22.25 1 96 41 ASP B N 1
ATOM 3638 C CA . ASP B 1 41 ? -16.266 -31.078 -21.234 1 96 41 ASP B CA 1
ATOM 3639 C C . ASP B 1 41 ? -15.828 -32.344 -20.516 1 96 41 ASP B C 1
ATOM 3641 O O . ASP B 1 41 ? -15.734 -33.406 -21.141 1 96 41 ASP B O 1
ATOM 3645 N N . PRO B 1 42 ? -15.602 -32.25 -19.234 1 93.69 42 PRO B N 1
ATOM 3646 C CA . PRO B 1 42 ? -15.094 -33.406 -18.516 1 93.69 42 PRO B CA 1
ATOM 3647 C C . PRO B 1 42 ? -16.062 -34.594 -18.531 1 93.69 42 PRO B C 1
ATOM 3649 O O . PRO B 1 42 ? -15.656 -35.75 -18.359 1 93.69 42 PRO B O 1
ATOM 3652 N N . ALA B 1 43 ? -17.281 -34.344 -18.766 1 94 43 ALA B N 1
ATOM 3653 C CA . ALA B 1 43 ? -18.297 -35.406 -18.719 1 94 43 ALA B CA 1
ATOM 3654 C C . ALA B 1 43 ? -18.484 -36.031 -20.094 1 94 43 ALA B C 1
ATOM 3656 O O . ALA B 1 43 ? -19.094 -37.094 -20.219 1 94 43 ALA B O 1
ATOM 3657 N N . ALA B 1 44 ? -17.953 -35.5 -21.094 1 96.31 44 ALA B N 1
ATOM 3658 C CA . ALA B 1 44 ? -18.125 -36 -22.453 1 96.31 44 ALA B CA 1
ATOM 3659 C C . ALA B 1 44 ? -16.984 -36.938 -22.844 1 96.31 44 ALA B C 1
ATOM 3661 O O . ALA B 1 44 ? -15.922 -36.906 -22.219 1 96.31 44 ALA B O 1
ATOM 3662 N N . ARG B 1 45 ? -17.25 -37.719 -23.875 1 96.81 45 ARG B N 1
ATOM 3663 C CA . ARG B 1 45 ? -16.172 -38.469 -24.516 1 96.81 45 ARG B CA 1
ATOM 3664 C C . ARG B 1 45 ? -15.312 -37.531 -25.375 1 96.81 45 ARG B C 1
ATOM 3666 O O . ARG B 1 45 ? -15.836 -36.812 -26.219 1 96.81 45 ARG B O 1
ATOM 3673 N N . TRP B 1 46 ? -14.023 -37.656 -25.172 1 97.44 46 TRP B N 1
ATOM 3674 C CA . TRP B 1 46 ? -13.125 -36.781 -25.891 1 97.44 46 TRP B CA 1
ATOM 3675 C C . TRP B 1 46 ? -12.648 -37.406 -27.188 1 97.44 46 TRP B C 1
ATOM 3677 O O . TRP B 1 46 ? -12.516 -38.625 -27.281 1 97.44 46 TRP B O 1
ATOM 3687 N N . GLN B 1 47 ? -12.594 -36.625 -28.219 1 95.69 47 GLN B N 1
ATOM 3688 C CA . GLN B 1 47 ? -11.898 -36.969 -29.453 1 95.69 47 GLN B CA 1
ATOM 3689 C C . GLN B 1 47 ? -10.703 -36.031 -29.688 1 95.69 47 GLN B C 1
ATOM 3691 O O . GLN B 1 47 ? -10.797 -35.062 -30.422 1 95.69 47 GLN B O 1
ATOM 3696 N N . LEU B 1 48 ? -9.617 -36.5 -29.172 1 97.81 48 LEU B N 1
ATOM 3697 C CA . LEU B 1 48 ? -8.414 -35.688 -29.281 1 97.81 48 LEU B CA 1
ATOM 3698 C C . LEU B 1 48 ? -7.676 -35.969 -30.578 1 97.81 48 LEU B C 1
ATOM 3700 O O . LEU B 1 48 ? -7.582 -37.094 -31.016 1 97.81 48 LEU B O 1
ATOM 3704 N N . GLN B 1 49 ? -7.227 -34.938 -31.219 1 96.75 49 GLN B N 1
ATOM 3705 C CA . GLN B 1 49 ? -6.438 -35.062 -32.438 1 96.75 49 GLN B CA 1
ATOM 3706 C C . GLN B 1 49 ? -4.953 -34.875 -32.156 1 96.75 49 GLN B C 1
ATOM 3708 O O . GLN B 1 49 ? -4.574 -34.031 -31.344 1 96.75 49 GLN B O 1
ATOM 3713 N N . PRO B 1 50 ? -4.105 -35.719 -32.844 1 96.19 50 PRO B N 1
ATOM 3714 C CA . PRO B 1 50 ? -2.678 -35.406 -32.75 1 96.19 50 PRO B CA 1
ATOM 3715 C C . PRO B 1 50 ? -2.361 -33.938 -33.094 1 96.19 50 PRO B C 1
ATOM 3717 O O . PRO B 1 50 ? -2.84 -33.438 -34.125 1 96.19 50 PRO B O 1
ATOM 3720 N N . GLY B 1 51 ? -1.611 -33.312 -32.25 1 97.12 51 GLY B N 1
ATOM 3721 C CA . GLY B 1 51 ? -1.273 -31.906 -32.438 1 97.12 51 GLY B CA 1
ATOM 3722 C C . GLY B 1 51 ? -2.359 -30.953 -31.984 1 97.12 51 GLY B C 1
ATOM 3723 O O . GLY B 1 51 ? -2.166 -29.734 -31.984 1 97.12 51 GLY B O 1
ATOM 3724 N N . GLY B 1 52 ? -3.436 -31.5 -31.578 1 98.12 52 GLY B N 1
ATOM 3725 C CA . GLY B 1 52 ? -4.555 -30.672 -31.141 1 98.12 52 GLY B CA 1
ATOM 3726 C C . GLY B 1 52 ? -4.289 -29.953 -29.844 1 98.12 52 GLY B C 1
ATOM 3727 O O . GLY B 1 52 ? -3.434 -30.359 -29.047 1 98.12 52 GLY B O 1
ATOM 3728 N N . LYS B 1 53 ? -4.949 -28.828 -29.609 1 98.69 53 LYS B N 1
ATOM 3729 C CA . LYS B 1 53 ? -4.828 -27.984 -28.422 1 98.69 53 LYS B CA 1
ATOM 3730 C C . LYS B 1 53 ? -6.117 -27.984 -27.609 1 98.69 53 LYS B C 1
ATOM 3732 O O . LYS B 1 53 ? -7.188 -27.656 -28.141 1 98.69 53 LYS B O 1
ATOM 3737 N N . TYR B 1 54 ? -6.004 -28.312 -26.312 1 98.88 54 TYR B N 1
ATOM 3738 C CA . TYR B 1 54 ? -7.199 -28.469 -25.484 1 98.88 54 TYR B CA 1
ATOM 3739 C C . TYR B 1 54 ? -6.953 -27.984 -24.062 1 98.88 54 TYR B C 1
ATOM 3741 O O . TYR B 1 54 ? -5.801 -27.812 -23.656 1 98.88 54 TYR B O 1
ATOM 3749 N N . TYR B 1 55 ? -8.055 -27.641 -23.344 1 98.75 55 TYR B N 1
ATOM 3750 C CA . TYR B 1 55 ? -7.941 -27.375 -21.922 1 98.75 55 TYR B CA 1
ATOM 3751 C C . TYR B 1 55 ? -9.234 -27.734 -21.203 1 98.75 55 TYR B C 1
ATOM 3753 O O . TYR B 1 55 ? -10.273 -27.922 -21.828 1 98.75 55 TYR B O 1
ATOM 3761 N N . LEU B 1 56 ? -9.148 -27.891 -19.938 1 97.5 56 LEU B N 1
ATOM 3762 C CA . LEU B 1 56 ? -10.289 -28.078 -19.047 1 97.5 56 LEU B CA 1
ATOM 3763 C C . LEU B 1 56 ? -10.172 -27.188 -17.812 1 97.5 56 LEU B C 1
ATOM 3765 O O . LEU B 1 56 ? -9.062 -26.812 -17.422 1 97.5 56 LEU B O 1
ATOM 3769 N N . VAL B 1 57 ? -11.297 -26.781 -17.281 1 97.44 57 VAL B N 1
ATOM 3770 C CA . VAL B 1 57 ? -11.375 -25.953 -16.062 1 97.44 57 VAL B CA 1
ATOM 3771 C C . VAL B 1 57 ? -12.062 -26.75 -14.953 1 97.44 57 VAL B C 1
ATOM 3773 O O . VAL B 1 57 ? -13.047 -27.453 -15.195 1 97.44 57 VAL B O 1
ATOM 3776 N N . LYS B 1 58 ? -11.453 -26.719 -13.781 1 95.94 58 LYS B N 1
ATOM 3777 C CA . LYS B 1 58 ? -12.047 -27.344 -12.602 1 95.94 58 LYS B CA 1
ATOM 3778 C C . LYS B 1 58 ? -12.398 -26.297 -11.547 1 95.94 58 LYS B C 1
ATOM 3780 O O . LYS B 1 58 ? -11.562 -25.484 -11.164 1 95.94 58 LYS B O 1
ATOM 3785 N N . ASN B 1 59 ? -13.656 -26.297 -11.062 1 94.31 59 ASN B N 1
ATOM 3786 C CA . ASN B 1 59 ? -14.164 -25.469 -9.969 1 94.31 59 ASN B CA 1
ATOM 3787 C C . ASN B 1 59 ? -13.953 -23.984 -10.242 1 94.31 59 ASN B C 1
ATOM 3789 O O . ASN B 1 59 ? -13.789 -23.188 -9.312 1 94.31 59 ASN B O 1
ATOM 3793 N N . SER B 1 60 ? -13.75 -23.578 -11.469 1 95.56 60 SER B N 1
ATOM 3794 C CA . SER B 1 60 ? -13.523 -22.203 -11.93 1 95.56 60 SER B CA 1
ATOM 3795 C C . SER B 1 60 ? -12.203 -21.656 -11.406 1 95.56 60 SER B C 1
ATOM 3797 O O . SER B 1 60 ? -11.875 -20.484 -11.625 1 95.56 60 SER B O 1
ATOM 3799 N N . SER B 1 61 ? -11.398 -22.469 -10.68 1 97.75 61 SER B N 1
ATOM 3800 C CA . SER B 1 61 ? -10.227 -21.938 -10 1 97.75 61 SER B CA 1
ATOM 3801 C C . SER B 1 61 ? -8.969 -22.734 -10.352 1 97.75 61 SER B C 1
ATOM 3803 O O . SER B 1 61 ? -7.871 -22.391 -9.906 1 97.75 61 SER B O 1
ATOM 3805 N N . ALA B 1 62 ? -9.07 -23.797 -11.109 1 98.44 62 ALA B N 1
ATOM 3806 C CA . ALA B 1 62 ? -7.953 -24.578 -11.648 1 98.44 62 ALA B CA 1
ATOM 3807 C C . ALA B 1 62 ? -8.117 -24.797 -13.148 1 98.44 62 ALA B C 1
ATOM 3809 O O . ALA B 1 62 ? -9.234 -24.828 -13.656 1 98.44 62 ALA B O 1
ATOM 3810 N N . ILE B 1 63 ? -6.996 -24.906 -13.828 1 98.81 63 ILE B N 1
ATOM 3811 C CA . ILE B 1 63 ? -7.066 -25.047 -15.281 1 98.81 63 ILE B CA 1
ATOM 3812 C C . ILE B 1 63 ? -5.914 -25.922 -15.766 1 98.81 63 ILE B C 1
ATOM 3814 O O . ILE B 1 63 ? -4.789 -25.812 -15.273 1 98.81 63 ILE B O 1
ATOM 3818 N N . PHE B 1 64 ? -6.195 -26.844 -16.688 1 98.75 64 PHE B N 1
ATOM 3819 C CA . PHE B 1 64 ? -5.258 -27.781 -17.281 1 98.75 64 PHE B CA 1
ATOM 3820 C C . PHE B 1 64 ? -5.301 -27.688 -18.812 1 98.75 64 PHE B C 1
ATOM 3822 O O . PHE B 1 64 ? -6.332 -27.969 -19.422 1 98.75 64 PHE B O 1
ATOM 3829 N N . ALA B 1 65 ? -4.234 -27.25 -19.391 1 98.94 65 ALA B N 1
ATOM 3830 C CA . ALA B 1 65 ? -4.141 -27.078 -20.828 1 98.94 65 ALA B CA 1
ATOM 3831 C C . ALA B 1 65 ? -3.039 -27.969 -21.422 1 98.94 65 ALA B C 1
ATOM 3833 O O . ALA B 1 65 ? -2.02 -28.203 -20.766 1 98.94 65 ALA B O 1
ATOM 3834 N N . PHE B 1 66 ? -3.277 -28.438 -22.656 1 98.81 66 PHE B N 1
ATOM 3835 C CA . PHE B 1 66 ? -2.268 -29.328 -23.234 1 98.81 66 PHE B CA 1
ATOM 3836 C C . PHE B 1 66 ? -2.342 -29.312 -24.766 1 98.81 66 PHE B C 1
ATOM 3838 O O . PHE B 1 66 ? -3.385 -29 -25.328 1 98.81 66 PHE B O 1
ATOM 3845 N N . THR B 1 67 ? -1.234 -29.547 -25.375 1 98.69 67 THR B N 1
ATOM 3846 C CA . THR B 1 67 ? -1.1 -29.844 -26.797 1 98.69 67 THR B CA 1
ATOM 3847 C C . THR B 1 67 ? -0.695 -31.297 -27.016 1 98.69 67 THR B C 1
ATOM 3849 O O . THR B 1 67 ? 0.344 -31.734 -26.531 1 98.69 67 THR B O 1
ATOM 3852 N N . VAL B 1 68 ? -1.459 -32 -27.812 1 98.44 68 VAL B N 1
ATOM 3853 C CA . VAL B 1 68 ? -1.361 -33.438 -27.938 1 98.44 68 VAL B CA 1
ATOM 3854 C C . VAL B 1 68 ? -0.159 -33.812 -28.812 1 98.44 68 VAL B C 1
ATOM 3856 O O . VAL B 1 68 ? 0.072 -33.188 -29.844 1 98.44 68 VAL B O 1
ATOM 3859 N N . THR B 1 69 ? 0.612 -34.812 -28.375 1 98.25 69 THR B N 1
ATOM 3860 C CA . THR B 1 69 ? 1.737 -35.312 -29.141 1 98.25 69 THR B CA 1
ATOM 3861 C C . THR B 1 69 ? 1.264 -35.906 -30.469 1 98.25 69 THR B C 1
ATOM 3863 O O . THR B 1 69 ? 0.106 -36.312 -30.594 1 98.25 69 THR B O 1
ATOM 3866 N N . THR B 1 70 ? 2.207 -35.969 -31.453 1 97.94 70 THR B N 1
ATOM 3867 C CA . THR B 1 70 ? 1.942 -36.625 -32.719 1 97.94 70 THR B CA 1
ATOM 3868 C C . THR B 1 70 ? 2.652 -37.969 -32.812 1 97.94 70 THR B C 1
ATOM 3870 O O . THR B 1 70 ? 2.619 -38.656 -33.844 1 97.94 70 THR B O 1
ATOM 3873 N N . GLU B 1 71 ? 3.277 -38.438 -31.703 1 97.31 71 GLU B N 1
ATOM 3874 C CA . GLU B 1 71 ? 4.18 -39.594 -31.766 1 97.31 71 GLU B CA 1
ATOM 3875 C C . GLU B 1 71 ? 3.506 -40.844 -31.234 1 97.31 71 GLU B C 1
ATOM 3877 O O . GLU B 1 71 ? 4.035 -41.938 -31.391 1 97.31 71 GLU B O 1
ATOM 3882 N N . GLY B 1 72 ? 2.344 -40.688 -30.594 1 95.81 72 GLY B N 1
ATOM 3883 C CA . GLY B 1 72 ? 1.619 -41.875 -30.141 1 95.81 72 GLY B CA 1
ATOM 3884 C C . GLY B 1 72 ? 1.297 -41.875 -28.672 1 95.81 72 GLY B C 1
ATOM 3885 O O . GLY B 1 72 ? 1.673 -40.938 -27.953 1 95.81 72 GLY B O 1
ATOM 3886 N N . PRO B 1 73 ? 0.606 -42.875 -28.219 1 96.56 73 PRO B N 1
ATOM 3887 C CA . PRO B 1 73 ? 0.054 -42.844 -26.859 1 96.56 73 PRO B CA 1
ATOM 3888 C C . PRO B 1 73 ? 1.123 -43.031 -25.781 1 96.56 73 PRO B C 1
ATOM 3890 O O . PRO B 1 73 ? 0.883 -42.75 -24.609 1 96.56 73 PRO B O 1
ATOM 3893 N N . ASP B 1 74 ? 2.273 -43.531 -26.141 1 96.69 74 ASP B N 1
ATOM 3894 C CA . ASP B 1 74 ? 3.287 -43.781 -25.125 1 96.69 74 ASP B CA 1
ATOM 3895 C C . ASP B 1 74 ? 4.43 -42.781 -25.219 1 96.69 74 ASP B C 1
ATOM 3897 O O . ASP B 1 74 ? 5.516 -43 -24.688 1 96.69 74 ASP B O 1
ATOM 3901 N N . ALA B 1 75 ? 4.203 -41.719 -25.906 1 97.12 75 ALA B N 1
ATOM 3902 C CA . ALA B 1 75 ? 5.258 -40.75 -26.188 1 97.12 75 ALA B CA 1
ATOM 3903 C C . ALA B 1 75 ? 5.707 -40.031 -24.922 1 97.12 75 ALA B C 1
ATOM 3905 O O . ALA B 1 75 ? 6.852 -39.562 -24.828 1 97.12 75 ALA B O 1
ATOM 3906 N N . GLY B 1 76 ? 4.789 -39.875 -23.953 1 97.69 76 GLY B N 1
ATOM 3907 C CA . GLY B 1 76 ? 5.125 -39.188 -22.719 1 97.69 76 GLY B CA 1
ATOM 3908 C C . GLY B 1 76 ? 4.625 -37.75 -22.656 1 97.69 76 GLY B C 1
ATOM 3909 O O . GLY B 1 76 ? 3.979 -37.281 -23.578 1 97.69 76 GLY B O 1
ATOM 3910 N N . PHE B 1 77 ? 4.914 -37.156 -21.516 1 98.25 77 PHE B N 1
ATOM 3911 C CA . PHE B 1 77 ? 4.406 -35.812 -21.234 1 98.25 77 PHE B CA 1
ATOM 3912 C C . PHE B 1 77 ? 5.531 -34.906 -20.781 1 98.25 77 PHE B C 1
ATOM 3914 O O . PHE B 1 77 ? 6.465 -35.344 -20.094 1 98.25 77 PHE B O 1
ATOM 3921 N N . ARG B 1 78 ? 5.508 -33.656 -21.172 1 98.56 78 ARG B N 1
ATOM 3922 C CA . ARG B 1 78 ? 6.207 -32.531 -20.531 1 98.56 78 ARG B CA 1
ATOM 3923 C C . ARG B 1 78 ? 5.23 -31.641 -19.781 1 98.56 78 ARG B C 1
ATOM 3925 O O . ARG B 1 78 ? 4.379 -31 -20.391 1 98.56 78 ARG B O 1
ATOM 3932 N N . ILE B 1 79 ? 5.445 -31.547 -18.453 1 98.38 79 ILE B N 1
ATOM 3933 C CA . ILE B 1 79 ? 4.426 -30.922 -17.625 1 98.38 79 ILE B CA 1
ATOM 3934 C C . ILE B 1 79 ? 5.035 -29.75 -16.859 1 98.38 79 ILE B C 1
ATOM 3936 O O . ILE B 1 79 ? 6.129 -29.875 -16.297 1 98.38 79 ILE B O 1
ATOM 3940 N N . ILE B 1 80 ? 4.418 -28.594 -16.922 1 98.69 80 ILE B N 1
ATOM 3941 C CA . ILE B 1 80 ? 4.699 -27.5 -15.992 1 98.69 80 ILE B CA 1
ATOM 3942 C C . ILE B 1 80 ? 3.488 -27.25 -15.102 1 98.69 80 ILE B C 1
ATOM 3944 O O . ILE B 1 80 ? 2.389 -27 -15.594 1 98.69 80 ILE B O 1
ATOM 3948 N N . SER B 1 81 ? 3.678 -27.375 -13.82 1 97.81 81 SER B N 1
ATOM 3949 C CA . SER B 1 81 ? 2.594 -27.172 -12.867 1 97.81 81 SER B CA 1
ATOM 3950 C C . SER B 1 81 ? 2.814 -25.906 -12.047 1 97.81 81 SER B C 1
ATOM 3952 O O . SER B 1 81 ? 3.955 -25.516 -11.797 1 97.81 81 SER B O 1
ATOM 3954 N N . ALA B 1 82 ? 1.792 -25.234 -11.68 1 98.25 82 ALA B N 1
ATOM 3955 C CA . ALA B 1 82 ? 1.748 -24.047 -10.836 1 98.25 82 ALA B CA 1
ATOM 3956 C C . ALA B 1 82 ? 0.424 -23.953 -10.078 1 98.25 82 ALA B C 1
ATOM 3958 O O . ALA B 1 82 ? -0.335 -24.922 -10.031 1 98.25 82 ALA B O 1
ATOM 3959 N N . HIS B 1 83 ? 0.204 -22.875 -9.328 1 98.12 83 HIS B N 1
ATOM 3960 C CA . HIS B 1 83 ? -1.077 -22.766 -8.641 1 98.12 83 HIS B CA 1
ATOM 3961 C C . HIS B 1 83 ? -1.653 -21.359 -8.773 1 98.12 83 HIS B C 1
ATOM 3963 O O . HIS B 1 83 ? -0.905 -20.375 -8.898 1 98.12 83 HIS B O 1
ATOM 3969 N N . SER B 1 84 ? -2.959 -21.281 -8.68 1 98.44 84 SER B N 1
ATOM 3970 C CA . SER B 1 84 ? -3.678 -20.062 -9.016 1 98.44 84 SER B CA 1
ATOM 3971 C C . SER B 1 84 ? -3.957 -19.219 -7.773 1 98.44 84 SER B C 1
ATOM 3973 O O . SER B 1 84 ? -4.223 -18.031 -7.875 1 98.44 84 SER B O 1
ATOM 3975 N N . ASP B 1 85 ? -3.938 -19.875 -6.605 1 97.69 85 ASP B N 1
ATOM 3976 C CA . ASP B 1 85 ? -4.398 -19.188 -5.402 1 97.69 85 ASP B CA 1
ATOM 3977 C C . ASP B 1 85 ? -3.248 -18.453 -4.715 1 97.69 85 ASP B C 1
ATOM 3979 O O . ASP B 1 85 ? -2.078 -18.719 -5.008 1 97.69 85 ASP B O 1
ATOM 3983 N N . SER B 1 86 ? -3.502 -17.516 -3.936 1 97.69 86 SER B N 1
ATOM 3984 C CA . SER B 1 86 ? -2.615 -16.734 -3.07 1 97.69 86 SER B CA 1
ATOM 3985 C C . SER B 1 86 ? -3.271 -16.453 -1.724 1 97.69 86 SER B C 1
ATOM 3987 O O . SER B 1 86 ? -4.5 -16.406 -1.622 1 97.69 86 SER B O 1
ATOM 3989 N N . PRO B 1 87 ? -2.484 -16.281 -0.662 1 97.56 87 PRO B N 1
ATOM 3990 C CA . PRO B 1 87 ? -3.092 -15.875 0.607 1 97.56 87 PRO B CA 1
ATOM 3991 C C . PRO B 1 87 ? -3.928 -14.602 0.484 1 97.56 87 PRO B C 1
ATOM 3993 O O . PRO B 1 87 ? -3.555 -13.68 -0.251 1 97.56 87 PRO B O 1
ATOM 3996 N N . CYS B 1 88 ? -5.051 -14.602 1.203 1 97.88 88 CYS B N 1
ATOM 3997 C CA . CYS B 1 88 ? -5.938 -13.445 1.133 1 97.88 88 CYS B CA 1
ATOM 3998 C C . CYS B 1 88 ? -6.945 -13.461 2.275 1 97.88 88 CYS B C 1
ATOM 4000 O O . CYS B 1 88 ? -6.812 -14.242 3.217 1 97.88 88 CYS B O 1
ATOM 4002 N N . LEU B 1 89 ? -7.84 -12.477 2.305 1 98.06 89 LEU B N 1
ATOM 4003 C CA . LEU B 1 89 ? -8.977 -12.406 3.215 1 98.06 89 LEU B CA 1
ATOM 4004 C C . LEU B 1 89 ? -10.281 -12.68 2.477 1 98.06 89 LEU B C 1
ATOM 4006 O O . LEU B 1 89 ? -10.586 -12.023 1.478 1 98.06 89 LEU B O 1
ATOM 4010 N N . ARG B 1 90 ? -11.047 -13.641 2.939 1 97.5 90 ARG B N 1
ATOM 4011 C CA . ARG B 1 90 ? -12.305 -14.031 2.32 1 97.5 90 ARG B CA 1
ATOM 4012 C C . ARG B 1 90 ? -13.5 -13.516 3.123 1 97.5 90 ARG B C 1
ATOM 4014 O O . ARG B 1 90 ? -13.477 -13.547 4.355 1 97.5 90 ARG B O 1
ATOM 4021 N N . ILE B 1 91 ? 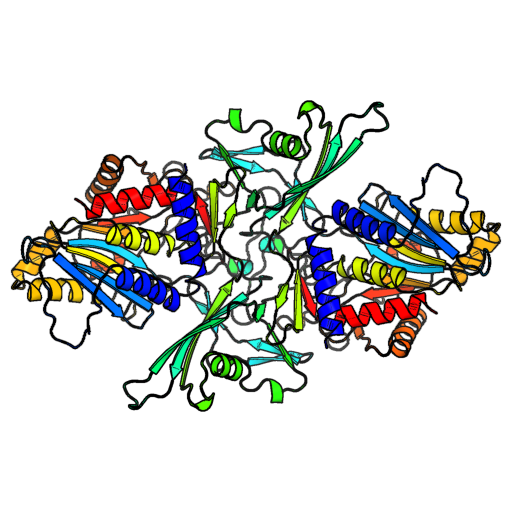-14.469 -13.023 2.438 1 97.38 91 ILE B N 1
ATOM 4022 C CA . ILE B 1 91 ? -15.656 -12.492 3.096 1 97.38 91 ILE B CA 1
ATOM 4023 C C . ILE B 1 91 ? -16.562 -13.648 3.531 1 97.38 91 ILE B C 1
ATOM 4025 O O . ILE B 1 91 ? -16.844 -14.555 2.742 1 97.38 91 ILE B O 1
ATOM 4029 N N . LYS B 1 92 ? -16.984 -13.641 4.766 1 95.25 92 LYS B N 1
ATOM 4030 C CA . LYS B 1 92 ? -17.859 -14.672 5.289 1 95.25 92 LYS B CA 1
ATOM 4031 C C . LYS B 1 92 ? -19.297 -14.492 4.77 1 95.25 92 LYS B C 1
ATOM 4033 O O . LYS B 1 92 ? -19.656 -13.414 4.293 1 95.25 92 LYS B O 1
ATOM 4038 N N . PRO B 1 93 ? -20.156 -15.531 4.781 1 91.31 93 PRO B N 1
ATOM 4039 C CA . PRO B 1 93 ? -21.5 -15.477 4.203 1 91.31 93 PRO B CA 1
ATOM 4040 C C . PRO B 1 93 ? -22.359 -14.375 4.82 1 91.31 93 PRO B C 1
ATOM 4042 O O . PRO B 1 93 ? -23.031 -13.641 4.102 1 91.31 93 PRO B O 1
ATOM 4045 N N . LYS B 1 94 ? -22.422 -14.258 6.137 1 91.19 94 LYS B N 1
ATOM 4046 C CA . LYS B 1 94 ? -23.047 -13.164 6.867 1 91.19 94 LYS B CA 1
ATOM 4047 C C . LYS B 1 94 ? -22.016 -12.164 7.367 1 91.19 94 LYS B C 1
ATOM 4049 O O . LYS B 1 94 ? -21.578 -12.227 8.516 1 91.19 94 LYS B O 1
ATOM 4054 N N . ALA B 1 95 ? -21.734 -11.172 6.539 1 92.44 95 ALA B N 1
ATOM 4055 C CA . ALA B 1 95 ? -20.469 -10.461 6.727 1 92.44 95 ALA B CA 1
ATOM 4056 C C . ALA B 1 95 ? -20.703 -9.102 7.383 1 92.44 95 ALA B C 1
ATOM 4058 O O . ALA B 1 95 ? -19.812 -8.586 8.07 1 92.44 95 ALA B O 1
ATOM 4059 N N . GLU B 1 96 ? -21.812 -8.469 7.258 1 93.31 96 GLU B N 1
ATOM 4060 C CA . GLU B 1 96 ? -21.969 -7.062 7.602 1 93.31 96 GLU B CA 1
ATOM 4061 C C . GLU B 1 96 ? -22.109 -6.875 9.109 1 93.31 96 GLU B C 1
ATOM 4063 O O . GLU B 1 96 ? -22.953 -7.508 9.742 1 93.31 96 GLU B O 1
ATOM 4068 N N . MET B 1 97 ? -21.266 -6.09 9.625 1 93.5 97 MET B N 1
ATOM 4069 C CA . MET B 1 97 ? -21.266 -5.703 11.031 1 93.5 97 MET B CA 1
ATOM 4070 C C . MET B 1 97 ? -21.281 -4.188 11.188 1 93.5 97 MET B C 1
ATOM 4072 O O . MET B 1 97 ? -20.516 -3.488 10.508 1 93.5 97 MET B O 1
ATOM 4076 N N . ILE B 1 98 ? -22.078 -3.629 12.062 1 92.12 98 ILE B N 1
ATOM 4077 C CA . ILE B 1 98 ? -22.188 -2.184 12.234 1 92.12 98 ILE B CA 1
ATOM 4078 C C . ILE B 1 98 ? -21.484 -1.769 13.531 1 92.12 98 ILE B C 1
ATOM 4080 O O . ILE B 1 98 ? -21.625 -2.441 14.555 1 92.12 98 ILE B O 1
ATOM 4084 N N . SER B 1 99 ? -20.688 -0.75 13.406 1 91.25 99 SER B N 1
ATOM 4085 C CA . SER B 1 99 ? -20 -0.157 14.547 1 91.25 99 SER B CA 1
ATOM 4086 C C . SER B 1 99 ? -20.531 1.246 14.836 1 91.25 99 SER B C 1
ATOM 4088 O O . SER B 1 99 ? -21.438 1.725 14.164 1 91.25 99 SER B O 1
ATOM 4090 N N . GLU B 1 100 ? -20.047 1.785 15.914 1 88.62 100 GLU B N 1
ATOM 4091 C CA . GLU B 1 100 ? -20.406 3.154 16.266 1 88.62 100 GLU B CA 1
ATOM 4092 C C . GLU B 1 100 ? -20.203 4.105 15.102 1 88.62 100 GLU B C 1
ATOM 4094 O O . GLU B 1 100 ? -19.234 3.959 14.344 1 88.62 100 GLU B O 1
ATOM 4099 N N . GLY B 1 101 ? -21.125 5.078 15.023 1 87.25 101 GLY B N 1
ATOM 4100 C CA . GLY B 1 101 ? -21.031 6.059 13.945 1 87.25 101 GLY B CA 1
ATOM 4101 C C . GLY B 1 101 ? -21.594 5.555 12.633 1 87.25 101 GLY B C 1
ATOM 4102 O O . GLY B 1 101 ? -21.547 6.258 11.617 1 87.25 101 GLY B O 1
ATOM 4103 N N . GLY B 1 102 ? -22.109 4.32 12.688 1 91.5 102 GLY B N 1
ATOM 4104 C CA . GLY B 1 102 ? -22.703 3.768 11.484 1 91.5 102 GLY B CA 1
ATOM 4105 C C . GLY B 1 102 ? -21.688 3.15 10.539 1 91.5 102 GLY B C 1
ATOM 4106 O O . GLY B 1 102 ? -22.016 2.836 9.391 1 91.5 102 GLY B O 1
ATOM 4107 N N . VAL B 1 103 ? -20.469 3.023 11 1 94.12 103 VAL B N 1
ATOM 4108 C CA . VAL B 1 103 ? -19.422 2.436 10.172 1 94.12 103 VAL B CA 1
ATOM 4109 C C . VAL B 1 103 ? -19.703 0.947 9.969 1 94.12 103 VAL B C 1
ATOM 4111 O O . VAL B 1 103 ? -19.922 0.214 10.938 1 94.12 103 VAL B O 1
ATOM 4114 N N . VAL B 1 104 ? -19.766 0.508 8.711 1 95.19 104 VAL B N 1
ATOM 4115 C CA . VAL B 1 104 ? -20.047 -0.888 8.391 1 95.19 104 VAL B CA 1
ATOM 4116 C C . VAL B 1 104 ? -18.734 -1.622 8.109 1 95.19 104 VAL B C 1
ATOM 4118 O O . VAL B 1 104 ? -17.953 -1.206 7.25 1 95.19 104 VAL B O 1
ATOM 4121 N N . ARG B 1 105 ? -18.484 -2.67 8.891 1 96.19 105 ARG B N 1
ATOM 4122 C CA . ARG B 1 105 ? -17.359 -3.572 8.688 1 96.19 105 ARG B CA 1
ATOM 4123 C C . ARG B 1 105 ? -17.812 -4.914 8.133 1 96.19 105 ARG B C 1
ATOM 4125 O O . ARG B 1 105 ? -18.984 -5.277 8.273 1 96.19 105 ARG B O 1
ATOM 4132 N N . LEU B 1 106 ? -16.953 -5.582 7.465 1 96.56 106 LEU B N 1
ATOM 4133 C CA . LEU B 1 106 ? -17.266 -6.91 6.949 1 96.56 106 LEU B CA 1
ATOM 4134 C C . LEU B 1 106 ? -16.5 -7.984 7.727 1 96.56 106 LEU B C 1
ATOM 4136 O O . LEU B 1 106 ? -15.305 -7.852 7.973 1 96.56 106 LEU B O 1
ATOM 4140 N N . ASN B 1 107 ? -17.203 -9.031 8.195 1 97 107 ASN B N 1
ATOM 4141 C CA . ASN B 1 107 ? -16.594 -10.234 8.766 1 97 107 ASN B CA 1
ATOM 4142 C C . ASN B 1 107 ? -15.836 -11.031 7.711 1 97 107 ASN B C 1
ATOM 4144 O O . ASN B 1 107 ? -16.406 -11.438 6.699 1 97 107 ASN B O 1
ATOM 4148 N N . VAL B 1 108 ? -14.539 -11.25 7.934 1 97.44 108 VAL B N 1
ATOM 4149 C CA . VAL B 1 108 ? -13.703 -11.945 6.961 1 97.44 108 VAL B CA 1
ATOM 4150 C C . VAL B 1 108 ? -12.961 -13.094 7.645 1 97.44 108 VAL B C 1
ATOM 4152 O O . VAL B 1 108 ? -12.898 -13.148 8.875 1 97.44 108 VAL B O 1
ATOM 4155 N N . GLU B 1 109 ? -12.484 -13.984 6.891 1 96.69 109 GLU B N 1
ATOM 4156 C CA . GLU B 1 109 ? -11.633 -15.078 7.344 1 96.69 109 GLU B CA 1
ATOM 4157 C C . GLU B 1 109 ? -10.328 -15.133 6.551 1 96.69 109 GLU B C 1
ATOM 4159 O O . GLU B 1 109 ? -10.32 -14.867 5.348 1 96.69 109 GLU B O 1
ATOM 4164 N N . VAL B 1 110 ? -9.297 -15.469 7.254 1 96.62 110 VAL B N 1
ATOM 4165 C CA . VAL B 1 110 ? -7.977 -15.523 6.645 1 96.62 110 VAL B CA 1
ATOM 4166 C C . VAL B 1 110 ? -7.848 -16.797 5.805 1 96.62 110 VAL B C 1
ATOM 4168 O O . VAL B 1 110 ? -8.211 -17.875 6.258 1 96.62 110 VAL B O 1
ATOM 4171 N N . TYR B 1 111 ? -7.457 -16.656 4.59 1 96.5 111 TYR B N 1
ATOM 4172 C CA . TYR B 1 111 ? -7.137 -17.766 3.695 1 96.5 111 TYR B CA 1
ATOM 4173 C C . TYR B 1 111 ? -5.629 -17.906 3.518 1 96.5 111 TYR B C 1
ATOM 4175 O O . TYR B 1 111 ? -4.953 -16.953 3.121 1 96.5 111 TYR B O 1
ATOM 4183 N N . GLY B 1 112 ? -5.086 -19.109 3.777 1 95.06 112 GLY B N 1
ATOM 4184 C CA . GLY B 1 112 ? -3.652 -19.344 3.672 1 95.06 112 GLY B CA 1
ATOM 4185 C C . GLY B 1 112 ? -2.863 -18.703 4.801 1 95.06 112 GLY B C 1
ATOM 4186 O O . GLY B 1 112 ? -3.322 -18.656 5.941 1 95.06 112 GLY B O 1
ATOM 4187 N N . GLY B 1 113 ? -1.574 -18.422 4.535 1 95.19 113 GLY B N 1
ATOM 4188 C CA . GLY B 1 113 ? -0.681 -17.859 5.535 1 95.19 113 GLY B CA 1
ATOM 4189 C C . GLY B 1 113 ? -0.171 -16.484 5.168 1 95.19 113 GLY B C 1
ATOM 4190 O O . GLY B 1 113 ? 1.027 -16.297 4.945 1 95.19 113 GLY B O 1
ATOM 4191 N N . PRO B 1 114 ? -1.092 -15.492 5.148 1 96.88 114 PRO B N 1
ATOM 4192 C CA . PRO B 1 114 ? -0.665 -14.141 4.789 1 96.88 114 PRO B CA 1
ATOM 4193 C C . PRO B 1 114 ? 0.102 -13.445 5.91 1 96.88 114 PRO B C 1
ATOM 4195 O O . PRO B 1 114 ? -0.017 -13.828 7.074 1 96.88 114 PRO B O 1
ATOM 4198 N N . ILE B 1 115 ? 1.001 -12.5 5.543 1 97.19 115 ILE B N 1
ATOM 4199 C CA . ILE B 1 115 ? 1.505 -11.508 6.488 1 97.19 115 ILE B CA 1
ATOM 4200 C C . ILE B 1 115 ? 0.447 -10.438 6.719 1 97.19 115 ILE B C 1
ATOM 4202 O O . ILE B 1 115 ? 0.339 -9.484 5.941 1 97.19 115 ILE B O 1
ATOM 4206 N N . LEU B 1 116 ? -0.244 -10.508 7.824 1 96.94 116 LEU B N 1
ATOM 4207 C CA . LEU B 1 116 ? -1.479 -9.766 8.047 1 96.94 116 LEU B CA 1
ATOM 4208 C C . LEU B 1 116 ? -1.207 -8.266 8.109 1 96.94 116 LEU B C 1
ATOM 4210 O O . LEU B 1 116 ? -1.993 -7.469 7.59 1 96.94 116 LEU B O 1
ATOM 4214 N N . TYR B 1 117 ? -0.098 -7.836 8.656 1 94.69 117 TYR B N 1
ATOM 4215 C CA . TYR B 1 117 ? 0.187 -6.418 8.844 1 94.69 117 TYR B CA 1
ATOM 4216 C C . TYR B 1 117 ? 0.261 -5.691 7.508 1 94.69 117 TYR B C 1
ATOM 4218 O O . TYR B 1 117 ? -0.005 -4.488 7.434 1 94.69 117 TYR B O 1
ATOM 4226 N N . THR B 1 118 ? 0.626 -6.414 6.48 1 96.69 118 THR B N 1
ATOM 4227 C CA . THR B 1 118 ? 0.841 -5.781 5.184 1 96.69 118 THR B CA 1
ATOM 4228 C C . THR B 1 118 ? -0.49 -5.418 4.531 1 96.69 118 THR B C 1
ATOM 4230 O O . THR B 1 118 ? -0.521 -4.711 3.523 1 96.69 118 THR B O 1
ATOM 4233 N N . TRP B 1 119 ? -1.627 -5.785 5.113 1 97.62 119 TRP B N 1
ATOM 4234 C CA . TRP B 1 119 ? -2.955 -5.523 4.566 1 97.62 119 TRP B CA 1
ATOM 4235 C C . TRP B 1 119 ? -3.508 -4.199 5.086 1 97.62 119 TRP B C 1
ATOM 4237 O O . TRP B 1 119 ? -4.488 -3.678 4.547 1 97.62 119 TRP B O 1
ATOM 4247 N N . PHE B 1 120 ? -2.91 -3.648 6.191 1 97.88 120 PHE B N 1
ATOM 4248 C CA . PHE B 1 120 ? -3.43 -2.43 6.805 1 97.88 120 PHE B CA 1
ATOM 4249 C C . PHE B 1 120 ? -3.193 -1.227 5.898 1 97.88 120 PHE B C 1
ATOM 4251 O O . PHE B 1 120 ? -2.145 -1.122 5.258 1 97.88 120 PHE B O 1
ATOM 4258 N N . ASP B 1 121 ? -4.18 -0.382 5.895 1 98 121 ASP B N 1
ATOM 4259 C CA . ASP B 1 121 ? -4.074 0.965 5.344 1 98 121 ASP B CA 1
ATOM 4260 C C . ASP B 1 121 ? -3.709 0.925 3.861 1 98 121 ASP B C 1
ATOM 4262 O O . ASP B 1 121 ? -2.785 1.615 3.424 1 98 121 ASP B O 1
ATOM 4266 N N . ARG B 1 122 ? -4.324 0.038 3.123 1 97.44 122 ARG B N 1
ATOM 4267 C CA . ARG B 1 122 ? -4.285 -0.06 1.668 1 97.44 122 ARG B CA 1
ATOM 4268 C C . ARG B 1 122 ? -5.688 0.042 1.076 1 97.44 122 ARG B C 1
ATOM 4270 O O . ARG B 1 122 ? -6.645 -0.486 1.644 1 97.44 122 ARG B O 1
ATOM 4277 N N . PRO B 1 123 ? -5.766 0.827 -0.069 1 97.69 123 PRO B N 1
ATOM 4278 C CA . PRO B 1 123 ? -7.039 0.703 -0.779 1 97.69 123 PRO B CA 1
ATOM 4279 C C . PRO B 1 123 ? -7.305 -0.718 -1.273 1 97.69 123 PRO B C 1
ATOM 4281 O O . PRO B 1 123 ? -6.547 -1.242 -2.092 1 97.69 123 PRO B O 1
ATOM 4284 N N . LEU B 1 124 ? -8.305 -1.347 -0.726 1 98.5 124 LEU B N 1
ATOM 4285 C CA . LEU B 1 124 ? -8.656 -2.717 -1.081 1 98.5 124 LEU B CA 1
ATOM 4286 C C . LEU B 1 124 ? -9.961 -2.758 -1.866 1 98.5 124 LEU B C 1
ATOM 4288 O O . LEU B 1 124 ? -10.719 -1.789 -1.862 1 98.5 124 LEU B O 1
ATOM 4292 N N . SER B 1 125 ? -10.203 -3.803 -2.574 1 98.56 125 SER B N 1
ATOM 4293 C CA . SER B 1 125 ? -11.453 -4.066 -3.27 1 98.56 125 SER B CA 1
ATOM 4294 C C . SER B 1 125 ? -11.844 -5.539 -3.174 1 98.56 125 SER B C 1
ATOM 4296 O O . SER B 1 125 ? -11.312 -6.27 -2.334 1 98.56 125 SER B O 1
ATOM 4298 N N . VAL B 1 126 ? -12.883 -5.922 -3.945 1 98.12 126 VAL B N 1
ATOM 4299 C CA . VAL B 1 126 ? -13.469 -7.254 -3.836 1 98.12 126 VAL B CA 1
ATOM 4300 C C . VAL B 1 126 ? -13.547 -7.902 -5.219 1 98.12 126 VAL B C 1
ATOM 4302 O O . VAL B 1 126 ? -13.852 -7.23 -6.207 1 98.12 126 VAL B O 1
ATOM 4305 N N . ALA B 1 127 ? -13.234 -9.164 -5.285 1 98.56 127 ALA B N 1
ATOM 4306 C CA . ALA B 1 127 ? -13.43 -9.984 -6.48 1 98.56 127 ALA B CA 1
ATOM 4307 C C . ALA B 1 127 ? -13.68 -11.445 -6.109 1 98.56 127 ALA B C 1
ATOM 4309 O O . ALA B 1 127 ? -13.352 -11.875 -5 1 98.56 127 ALA B O 1
ATOM 4310 N N . GLY B 1 128 ? -14.297 -12.148 -6.992 1 98.19 128 GLY B N 1
ATOM 4311 C CA . GLY B 1 128 ? -14.539 -13.562 -6.781 1 98.19 128 GLY B CA 1
ATOM 4312 C C . GLY B 1 128 ? -15.664 -14.109 -7.637 1 98.19 128 GLY B C 1
ATOM 4313 O O . GLY B 1 128 ? -15.859 -13.672 -8.773 1 98.19 128 GLY B O 1
ATOM 4314 N N . ARG B 1 129 ? -16.297 -15.148 -7.172 1 97.75 129 ARG B N 1
ATOM 4315 C CA . ARG B 1 129 ? -17.406 -15.758 -7.91 1 97.75 129 ARG B CA 1
ATOM 4316 C C . ARG B 1 129 ? -18.703 -15.664 -7.121 1 97.75 129 ARG B C 1
ATOM 4318 O O . ARG B 1 129 ? -18.688 -15.648 -5.891 1 97.75 129 ARG B O 1
ATOM 4325 N N . VAL B 1 130 ? -19.766 -15.531 -7.809 1 97.12 130 VAL B N 1
ATOM 4326 C CA . VAL B 1 130 ? -21.125 -15.508 -7.289 1 97.12 130 VAL B CA 1
ATOM 4327 C C . VAL B 1 130 ? -21.938 -16.625 -7.934 1 97.12 130 VAL B C 1
ATOM 4329 O O . VAL B 1 130 ? -21.859 -16.844 -9.148 1 97.12 130 VAL B O 1
ATOM 4332 N N . VAL B 1 131 ? -22.625 -17.438 -7.145 1 96.06 131 VAL B N 1
ATOM 4333 C CA . VAL B 1 131 ? -23.453 -18.531 -7.625 1 96.06 131 VAL B CA 1
ATOM 4334 C C . VAL B 1 131 ? -24.906 -18.094 -7.672 1 96.06 131 VAL B C 1
ATOM 4336 O O . VAL B 1 131 ? -25.484 -17.719 -6.645 1 96.06 131 VAL B O 1
ATOM 4339 N N . LEU B 1 132 ? -25.469 -18.078 -8.805 1 96.19 132 LEU B N 1
ATOM 4340 C CA . LEU B 1 132 ? -26.844 -17.656 -9.047 1 96.19 132 LEU B CA 1
ATOM 4341 C C . LEU B 1 132 ? -27.766 -18.844 -9.266 1 96.19 132 LEU B C 1
ATOM 4343 O O . LEU B 1 132 ? -27.312 -19.906 -9.695 1 96.19 132 LEU B O 1
ATOM 4347 N N . ARG B 1 133 ? -29 -18.609 -8.977 1 94.19 133 ARG B N 1
ATOM 4348 C CA . ARG B 1 133 ? -30 -19.625 -9.258 1 94.19 133 ARG B CA 1
ATOM 4349 C C . ARG B 1 133 ? -30.031 -19.969 -10.742 1 94.19 133 ARG B C 1
ATOM 4351 O O . ARG B 1 133 ? -29.984 -19.078 -11.594 1 94.19 133 ARG B O 1
ATOM 4358 N N . GLY B 1 134 ? -29.969 -21.25 -11.023 1 91.25 134 GLY B N 1
ATOM 4359 C CA . GLY B 1 134 ? -30.109 -21.75 -12.383 1 91.25 134 GLY B CA 1
ATOM 4360 C C . GLY B 1 134 ? -31.438 -22.422 -12.641 1 91.25 134 GLY B C 1
ATOM 4361 O O . GLY B 1 134 ? -32.375 -22.281 -11.836 1 91.25 134 GLY B O 1
ATOM 4362 N N . GLU B 1 135 ? -31.547 -23.016 -13.812 1 90.75 135 GLU B N 1
ATOM 4363 C CA . GLU B 1 135 ? -32.781 -23.719 -14.18 1 90.75 135 GLU B CA 1
ATOM 4364 C C . GLU B 1 135 ? -32.906 -25.016 -13.375 1 90.75 135 GLU B C 1
ATOM 4366 O O . GLU B 1 135 ? -34.031 -25.438 -13.062 1 90.75 135 GLU B O 1
ATOM 4371 N N . ASP B 1 136 ? -31.812 -25.562 -13.047 1 91.62 136 ASP B N 1
ATOM 4372 C CA . ASP B 1 136 ? -31.734 -26.812 -12.305 1 91.62 136 ASP B CA 1
ATOM 4373 C C . ASP B 1 136 ? -30.922 -26.641 -11.023 1 91.62 136 ASP B C 1
ATOM 4375 O O . ASP B 1 136 ? -29.828 -26.062 -11.047 1 91.62 136 ASP B O 1
ATOM 4379 N N . PRO B 1 137 ? -31.453 -27.141 -9.953 1 89.06 137 PRO B N 1
ATOM 4380 C CA . PRO B 1 137 ? -30.766 -26.953 -8.664 1 89.06 137 PRO B CA 1
ATOM 4381 C C . PRO B 1 137 ? -29.391 -27.609 -8.633 1 89.06 137 PRO B C 1
ATOM 4383 O O . PRO B 1 137 ? -28.531 -27.203 -7.844 1 89.06 137 PRO B O 1
ATOM 4386 N N . LEU B 1 138 ? -29.141 -28.609 -9.414 1 92.12 138 LEU B N 1
ATOM 4387 C CA . LEU B 1 138 ? -27.859 -29.297 -9.422 1 92.12 138 LEU B CA 1
ATOM 4388 C C . LEU B 1 138 ? -26.844 -28.547 -10.289 1 92.12 138 LEU B C 1
ATOM 4390 O O . LEU B 1 138 ? -25.641 -28.828 -10.234 1 92.12 138 LEU B O 1
ATOM 4394 N N . HIS B 1 139 ? -27.328 -27.609 -11.031 1 92.06 139 HIS B N 1
ATOM 4395 C CA . HIS B 1 139 ? -26.469 -26.875 -11.945 1 92.06 139 HIS B CA 1
ATOM 4396 C C . HIS B 1 139 ? -26.734 -25.375 -11.852 1 92.06 139 HIS B C 1
ATOM 4398 O O . HIS B 1 139 ? -27.234 -24.766 -12.805 1 92.06 139 HIS B O 1
ATOM 4404 N N . PRO B 1 140 ? -26.297 -24.797 -10.719 1 92.75 140 PRO B N 1
ATOM 4405 C CA . PRO B 1 140 ? -26.438 -23.344 -10.602 1 92.75 140 PRO B CA 1
ATOM 4406 C C . PRO B 1 140 ? -25.5 -22.594 -11.547 1 92.75 140 PRO B C 1
ATOM 4408 O O . PRO B 1 140 ? -24.609 -23.188 -12.141 1 92.75 140 PRO B O 1
ATOM 4411 N N . ARG B 1 141 ? -25.828 -21.359 -11.789 1 94.56 141 ARG B N 1
ATOM 4412 C CA . ARG B 1 141 ? -25.031 -20.516 -12.68 1 94.56 141 ARG B CA 1
ATOM 4413 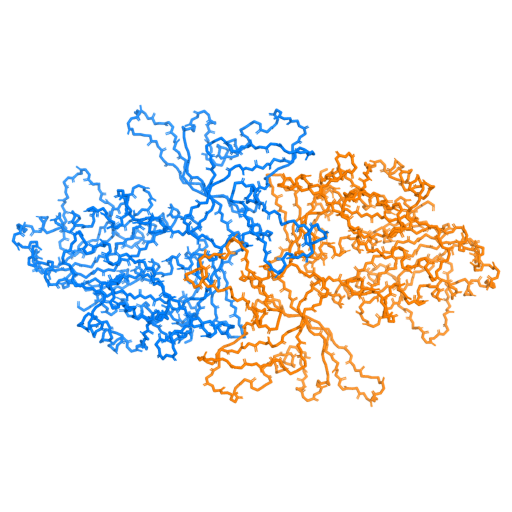C C . ARG B 1 141 ? -23.938 -19.797 -11.898 1 94.56 141 ARG B C 1
ATOM 4415 O O . ARG B 1 141 ? -24.188 -19.25 -10.82 1 94.56 141 ARG B O 1
ATOM 4422 N N . THR B 1 142 ? -22.719 -19.875 -12.414 1 95.31 142 THR B N 1
ATOM 4423 C CA . THR B 1 142 ? -21.594 -19.203 -11.766 1 95.31 142 THR B CA 1
ATOM 4424 C C . THR B 1 142 ? -21.188 -17.969 -12.547 1 95.31 142 THR B C 1
ATOM 4426 O O . THR B 1 142 ? -21 -18.016 -13.766 1 95.31 142 THR B O 1
ATOM 4429 N N . GLU B 1 143 ? -21.094 -16.812 -11.859 1 96.81 143 GLU B N 1
ATOM 4430 C CA . GLU B 1 143 ? -20.609 -15.562 -12.43 1 96.81 143 GLU B CA 1
ATOM 4431 C C . GLU B 1 143 ? -19.375 -15.055 -11.688 1 96.81 143 GLU B C 1
ATOM 4433 O O . GLU B 1 143 ? -19.266 -15.234 -10.469 1 96.81 143 GLU B O 1
ATOM 4438 N N . ILE B 1 144 ? -18.438 -14.531 -12.445 1 97.44 144 ILE B N 1
ATOM 4439 C CA . ILE B 1 144 ? -17.234 -13.938 -11.859 1 97.44 144 ILE B CA 1
ATOM 4440 C C . ILE B 1 144 ? -17.406 -12.422 -11.766 1 97.44 144 ILE B C 1
ATOM 4442 O O . ILE B 1 144 ? -17.859 -11.781 -12.719 1 97.44 144 ILE B O 1
ATOM 4446 N N . VAL B 1 145 ? -17.125 -11.805 -10.617 1 97.38 145 VAL B N 1
ATOM 4447 C CA . VAL B 1 145 ? -17.266 -10.367 -10.406 1 97.38 145 VAL B CA 1
ATOM 4448 C C . VAL B 1 145 ? -15.945 -9.773 -9.938 1 97.38 145 VAL B C 1
ATOM 4450 O O . VAL B 1 145 ? -15.164 -10.438 -9.25 1 97.38 145 VAL B O 1
ATOM 4453 N N . LYS B 1 146 ? -15.609 -8.633 -10.328 1 97.88 146 LYS B N 1
ATOM 4454 C CA . LYS B 1 146 ? -14.461 -7.832 -9.914 1 97.88 146 LYS B CA 1
ATOM 4455 C C . LYS B 1 146 ? -14.828 -6.352 -9.836 1 97.88 146 LYS B C 1
ATOM 4457 O O . LYS B 1 146 ? -15.359 -5.789 -10.797 1 97.88 146 LYS B O 1
ATOM 4462 N N . PHE B 1 147 ? -14.617 -5.73 -8.711 1 97.19 147 PHE B N 1
ATOM 4463 C CA . PHE B 1 147 ? -14.773 -4.285 -8.602 1 97.19 147 PHE B CA 1
ATOM 4464 C C . PHE B 1 147 ? -13.445 -3.574 -8.805 1 97.19 147 PHE B C 1
ATOM 4466 O O . PHE B 1 147 ? -12.484 -3.812 -8.07 1 97.19 147 PHE B O 1
ATOM 4473 N N . ASP B 1 148 ? -13.352 -2.619 -9.727 1 94.31 148 ASP B N 1
ATOM 4474 C CA . ASP B 1 148 ? -12.086 -2.021 -10.164 1 94.31 148 ASP B CA 1
ATOM 4475 C C . ASP B 1 148 ? -11.758 -0.786 -9.328 1 94.31 148 ASP B C 1
ATOM 4477 O O . ASP B 1 148 ? -10.68 -0.206 -9.477 1 94.31 148 ASP B O 1
ATOM 4481 N N . ARG B 1 149 ? -12.562 -0.362 -8.461 1 95.31 149 ARG B N 1
ATOM 4482 C CA . ARG B 1 149 ? -12.305 0.8 -7.617 1 95.31 149 ARG B CA 1
ATOM 4483 C C . ARG B 1 149 ? -12.109 0.387 -6.16 1 95.31 149 ARG B C 1
ATOM 4485 O O . ARG B 1 149 ? -12.609 -0.656 -5.734 1 95.31 149 ARG B O 1
ATOM 4492 N N . PRO B 1 150 ? -11.359 1.212 -5.363 1 97.38 150 PRO B N 1
ATOM 4493 C CA . PRO B 1 150 ? -11.234 0.91 -3.936 1 97.38 150 PRO B CA 1
ATOM 4494 C C . PRO B 1 150 ? -12.578 0.93 -3.211 1 97.38 150 PRO B C 1
ATOM 4496 O O . PRO B 1 150 ? -13.32 1.915 -3.297 1 97.38 150 PRO B O 1
ATOM 4499 N N . LEU B 1 151 ? -12.93 -0.163 -2.516 1 97.44 151 LEU B N 1
ATOM 4500 C CA . LEU B 1 151 ? -14.203 -0.28 -1.824 1 97.44 151 LEU B CA 1
ATOM 4501 C C . LEU B 1 151 ? -14 -0.369 -0.315 1 97.44 151 LEU B C 1
ATOM 4503 O O . LEU B 1 151 ? -14.906 -0.045 0.458 1 97.44 151 LEU B O 1
ATOM 4507 N N . LEU B 1 152 ? -12.82 -0.86 0.039 1 97.31 152 LEU B N 1
ATOM 4508 C CA . LEU B 1 152 ? -12.625 -1.213 1.44 1 97.31 152 LEU B CA 1
ATOM 4509 C C . LEU B 1 152 ? -11.266 -0.737 1.935 1 97.31 152 LEU B C 1
ATOM 4511 O O . LEU B 1 152 ? -10.344 -0.541 1.139 1 97.31 152 LEU B O 1
ATOM 4515 N N . ILE B 1 153 ? -11.164 -0.612 3.24 1 98.12 153 ILE B N 1
ATOM 4516 C CA . ILE B 1 153 ? -9.891 -0.36 3.906 1 98.12 153 ILE B CA 1
ATOM 4517 C C . ILE B 1 153 ? -9.891 -1.015 5.285 1 98.12 153 ILE B C 1
ATOM 4519 O O . ILE B 1 153 ? -10.93 -1.093 5.941 1 98.12 153 ILE B O 1
ATOM 4523 N N . ILE B 1 154 ? -8.82 -1.587 5.641 1 98.31 154 ILE B N 1
ATOM 4524 C CA . ILE B 1 154 ? -8.586 -2.031 7.012 1 98.31 154 ILE B CA 1
ATOM 4525 C C . ILE B 1 154 ? -7.672 -1.036 7.727 1 98.31 154 ILE B C 1
ATOM 4527 O O . ILE B 1 154 ? -6.449 -1.097 7.59 1 98.31 154 ILE B O 1
ATOM 4531 N N . PRO B 1 155 ? -8.25 -0.133 8.477 1 97.69 155 PRO B N 1
ATOM 4532 C CA . PRO B 1 155 ? -7.398 0.865 9.133 1 97.69 155 PRO B CA 1
ATOM 4533 C C . PRO B 1 155 ? -6.598 0.287 10.297 1 97.69 155 PRO B C 1
ATOM 4535 O O . PRO B 1 155 ? -7.125 -0.5 11.086 1 97.69 155 PRO B O 1
ATOM 4538 N N . HIS B 1 156 ? -5.367 0.628 10.406 1 96.56 156 HIS B N 1
ATOM 4539 C CA . HIS B 1 156 ? -4.539 0.322 11.57 1 96.56 156 HIS B CA 1
ATOM 4540 C C . HIS B 1 156 ? -4.98 1.129 12.789 1 96.56 156 HIS B C 1
ATOM 4542 O O . HIS B 1 156 ? -5.586 2.191 12.648 1 96.56 156 HIS B O 1
ATOM 4548 N N . LEU B 1 157 ? -4.73 0.635 13.953 1 94.44 157 LEU B N 1
ATOM 4549 C CA . LEU B 1 157 ? -4.848 1.445 15.156 1 94.44 157 LEU B CA 1
ATOM 4550 C C . LEU B 1 157 ? -3.766 2.52 15.195 1 94.44 157 LEU B C 1
ATOM 4552 O O . LEU B 1 157 ? -2.604 2.25 14.883 1 94.44 157 LEU B O 1
ATOM 4556 N N . ALA B 1 158 ? -4.18 3.748 15.539 1 93.06 158 ALA B N 1
ATOM 4557 C CA . ALA B 1 158 ? -3.201 4.824 15.672 1 93.06 158 ALA B CA 1
ATOM 4558 C C . ALA B 1 158 ? -2.113 4.457 16.672 1 93.06 158 ALA B C 1
ATOM 4560 O O . ALA B 1 158 ? -2.395 3.85 17.719 1 93.06 158 ALA B O 1
ATOM 4561 N N . ILE B 1 159 ? -0.893 4.914 16.422 1 92.56 159 ILE B N 1
ATOM 4562 C CA . ILE B 1 159 ? 0.253 4.551 17.25 1 92.56 159 ILE B CA 1
ATOM 4563 C C . ILE B 1 159 ? 0.054 5.086 18.672 1 92.56 159 ILE B C 1
ATOM 4565 O O . ILE B 1 159 ? 0.563 4.508 19.625 1 92.56 159 ILE B O 1
ATOM 4569 N N . HIS B 1 160 ? -0.69 6.164 18.797 1 89.56 160 HIS B N 1
ATOM 4570 C CA . HIS B 1 160 ? -0.922 6.824 20.078 1 89.56 160 HIS B CA 1
ATOM 4571 C C . HIS B 1 160 ? -1.672 5.91 21.031 1 89.56 160 HIS B C 1
ATOM 4573 O O . HIS B 1 160 ? -1.642 6.121 22.25 1 89.56 160 HIS B O 1
ATOM 4579 N N . PHE B 1 161 ? -2.354 4.887 20.516 1 90.75 161 PHE B N 1
ATOM 4580 C CA . PHE B 1 161 ? -3.107 3.953 21.344 1 90.75 161 PHE B CA 1
ATOM 4581 C C . PHE B 1 161 ? -2.318 2.668 21.578 1 90.75 161 PHE B C 1
ATOM 4583 O O . PHE B 1 161 ? -2.752 1.789 22.312 1 90.75 161 PHE B O 1
ATOM 4590 N N . ASN B 1 162 ? -1.255 2.518 20.891 1 89.75 162 ASN B N 1
ATOM 4591 C CA . ASN B 1 162 ? -0.312 1.414 21.031 1 89.75 162 ASN B CA 1
ATOM 4592 C C . ASN B 1 162 ? 1.111 1.844 20.688 1 89.75 162 ASN B C 1
ATOM 4594 O O . ASN B 1 162 ? 1.644 1.464 19.641 1 89.75 162 ASN B O 1
ATOM 4598 N N . ARG B 1 163 ? 1.796 2.518 21.562 1 88.62 163 ARG B N 1
ATOM 4599 C CA . ARG B 1 163 ? 3.109 3.111 21.328 1 88.62 163 ARG B CA 1
ATOM 4600 C C . ARG B 1 163 ? 4.164 2.033 21.109 1 88.62 163 ARG B C 1
ATOM 4602 O O . ARG B 1 163 ? 5.199 2.289 20.484 1 88.62 163 ARG B O 1
ATOM 4609 N N . ALA B 1 164 ? 3.879 0.816 21.578 1 90 164 ALA B N 1
ATOM 4610 C CA . ALA B 1 164 ? 4.824 -0.291 21.453 1 90 164 ALA B CA 1
ATOM 4611 C C . ALA B 1 164 ? 4.559 -1.104 20.188 1 90 164 ALA B C 1
ATOM 4613 O O . ALA B 1 164 ? 5.047 -2.229 20.062 1 90 164 ALA B O 1
ATOM 4614 N N . VAL B 1 165 ? 3.838 -0.574 19.312 1 92.44 165 VAL B N 1
ATOM 4615 C CA . VAL B 1 165 ? 3.398 -1.3 18.125 1 92.44 165 VAL B CA 1
ATOM 4616 C C . VAL B 1 165 ? 4.609 -1.836 17.375 1 92.44 165 VAL B C 1
ATOM 4618 O O . VAL B 1 165 ? 4.57 -2.941 16.828 1 92.44 165 VAL B O 1
ATOM 4621 N N . ASN B 1 166 ? 5.723 -1.124 17.328 1 93.81 166 ASN B N 1
ATOM 4622 C CA . ASN B 1 166 ? 6.898 -1.5 16.547 1 93.81 166 ASN B CA 1
ATOM 4623 C C . ASN B 1 166 ? 7.762 -2.518 17.281 1 93.81 166 ASN B C 1
ATOM 4625 O O . ASN B 1 166 ? 8.68 -3.094 16.703 1 93.81 166 ASN B O 1
ATOM 4629 N N . GLU B 1 167 ? 7.461 -2.762 18.531 1 92.5 167 GLU B N 1
ATOM 4630 C CA . GLU B 1 167 ? 8.172 -3.754 19.328 1 92.5 167 GLU B CA 1
ATOM 4631 C C . GLU B 1 167 ? 7.508 -5.125 19.219 1 92.5 167 GLU B C 1
ATOM 4633 O O . GLU B 1 167 ? 8 -6.102 19.797 1 92.5 167 GLU B O 1
ATOM 4638 N N . GLY B 1 168 ? 6.547 -5.238 18.484 1 89.19 168 GLY B N 1
ATOM 4639 C CA . GLY B 1 168 ? 5.781 -6.461 18.312 1 89.19 168 GLY B CA 1
ATOM 4640 C C . GLY B 1 168 ? 4.336 -6.324 18.766 1 89.19 168 GLY B C 1
ATOM 4641 O O . GLY B 1 168 ? 4.066 -5.895 19.891 1 89.19 168 GLY B O 1
ATOM 4642 N N . ASN B 1 169 ? 3.367 -6.512 17.891 1 89 169 ASN B N 1
ATOM 4643 C CA . ASN B 1 169 ? 1.938 -6.406 18.156 1 89 169 ASN B CA 1
ATOM 4644 C C . ASN B 1 169 ? 1.169 -7.598 17.594 1 89 169 ASN B C 1
ATOM 4646 O O . ASN B 1 169 ? 0.967 -7.691 16.375 1 89 169 ASN B O 1
ATOM 4650 N N . PRO B 1 170 ? 0.753 -8.484 18.5 1 92.69 170 PRO B N 1
ATOM 4651 C CA . PRO B 1 170 ? -0.037 -9.609 17.984 1 92.69 170 PRO B CA 1
ATOM 4652 C C . PRO B 1 170 ? -1.354 -9.164 17.344 1 92.69 170 PRO B C 1
ATOM 4654 O O . PRO B 1 170 ? -2.01 -8.25 17.859 1 92.69 170 PRO B O 1
ATOM 4657 N N . LEU B 1 171 ? -1.73 -9.766 16.312 1 94.94 171 LEU B N 1
ATOM 4658 C CA . LEU B 1 171 ? -2.975 -9.445 15.617 1 94.94 171 LEU B CA 1
ATOM 4659 C C . LEU B 1 171 ? -3.986 -10.578 15.758 1 94.94 171 LEU B C 1
ATOM 4661 O O . LEU B 1 171 ? -3.627 -11.758 15.656 1 94.94 171 LEU B O 1
ATOM 4665 N N . SER B 1 172 ? -5.215 -10.195 16.109 1 95.44 172 SER B N 1
ATOM 4666 C CA . SER B 1 172 ? -6.332 -11.133 16.078 1 95.44 172 SER B CA 1
ATOM 4667 C C . SER B 1 172 ? -6.938 -11.219 14.68 1 95.44 172 SER B C 1
ATOM 4669 O O . SER B 1 172 ? -7.453 -10.219 14.156 1 95.44 172 SER B O 1
ATOM 4671 N N . LYS B 1 173 ? -6.984 -12.414 14.109 1 94.06 173 LYS B N 1
ATOM 4672 C CA . LYS B 1 173 ? -7.586 -12.633 12.797 1 94.06 173 LYS B CA 1
ATOM 4673 C C . LYS B 1 173 ? -9.07 -12.281 12.805 1 94.06 173 LYS B C 1
ATOM 4675 O O . LYS B 1 173 ? -9.594 -11.758 11.828 1 94.06 173 LYS B O 1
ATOM 4680 N N . GLN B 1 174 ? -9.719 -12.523 13.883 1 94.62 174 GLN B N 1
ATOM 4681 C CA . GLN B 1 174 ? -11.164 -12.336 14.016 1 94.62 174 GLN B CA 1
ATOM 4682 C C . GLN B 1 174 ? -11.508 -10.875 14.258 1 94.62 174 GLN B C 1
ATOM 4684 O O . GLN B 1 174 ? -12.57 -10.406 13.844 1 94.62 174 GLN B O 1
ATOM 4689 N N . LYS B 1 175 ? -10.648 -10.148 14.836 1 94.94 175 LYS B N 1
ATOM 4690 C CA . LYS B 1 175 ? -11.016 -8.828 15.344 1 94.94 175 LYS B CA 1
ATOM 4691 C C . LYS B 1 175 ? -10.32 -7.723 14.555 1 94.94 175 LYS B C 1
ATOM 4693 O O . LYS B 1 175 ? -10.961 -6.758 14.133 1 94.94 175 LYS B O 1
ATOM 4698 N N . ASP B 1 176 ? -9.031 -7.859 14.336 1 95.69 176 ASP B N 1
ATOM 4699 C CA . ASP B 1 176 ? -8.211 -6.734 13.898 1 95.69 176 ASP B CA 1
ATOM 4700 C C . ASP B 1 176 ? -8.273 -6.57 12.383 1 95.69 176 ASP B C 1
ATOM 4702 O O . ASP B 1 176 ? -7.953 -5.504 11.852 1 95.69 176 ASP B O 1
ATOM 4706 N N . MET B 1 177 ? -8.688 -7.578 11.648 1 96.31 177 MET B N 1
ATOM 4707 C CA . MET B 1 177 ? -8.492 -7.598 10.203 1 96.31 177 MET B CA 1
ATOM 4708 C C . MET B 1 177 ? -9.789 -7.27 9.477 1 96.31 177 MET B C 1
ATOM 4710 O O . MET B 1 177 ? -9.898 -7.469 8.266 1 96.31 177 MET B O 1
ATOM 4714 N N . LEU B 1 178 ? -10.82 -6.773 10.195 1 97.81 178 LEU B N 1
ATOM 4715 C CA . LEU B 1 178 ? -12.125 -6.516 9.578 1 97.81 178 LEU B CA 1
ATOM 4716 C C . LEU B 1 178 ? -12.094 -5.23 8.766 1 97.81 178 LEU B C 1
ATOM 4718 O O . LEU B 1 178 ? -11.836 -4.152 9.305 1 97.81 178 LEU B O 1
ATOM 4722 N N . PRO B 1 179 ? -12.383 -5.27 7.457 1 98.12 179 PRO B N 1
ATOM 4723 C CA . PRO B 1 179 ? -12.375 -4.078 6.605 1 98.12 179 PRO B CA 1
ATOM 4724 C C . PRO B 1 179 ? -13.641 -3.234 6.754 1 98.12 179 PRO B C 1
ATOM 4726 O O . PRO B 1 179 ? -14.719 -3.777 6.977 1 98.12 179 PRO B O 1
ATOM 4729 N N . VAL B 1 180 ? -13.484 -1.94 6.59 1 97.69 180 VAL B N 1
ATOM 4730 C CA . VAL B 1 180 ? -14.594 -0.985 6.559 1 97.69 180 VAL B CA 1
ATOM 4731 C C . VAL B 1 180 ? -15.023 -0.743 5.117 1 97.69 180 VAL B C 1
ATOM 4733 O O . VAL B 1 180 ? -14.188 -0.582 4.227 1 97.69 180 VAL B O 1
ATOM 4736 N N . ILE B 1 181 ? -16.375 -0.654 4.879 1 96.19 181 ILE B N 1
ATOM 4737 C CA . ILE B 1 181 ? -16.828 -0.569 3.492 1 96.19 181 ILE B CA 1
ATOM 4738 C C . ILE B 1 181 ? -17.781 0.617 3.33 1 96.19 181 ILE B C 1
ATOM 4740 O O . ILE B 1 181 ? -17.984 1.104 2.217 1 96.19 181 ILE B O 1
ATOM 4744 N N . ALA B 1 182 ? -18.375 1.129 4.469 1 95 182 ALA B N 1
ATOM 4745 C CA . ALA B 1 182 ? -19.375 2.172 4.309 1 95 182 ALA B CA 1
ATOM 4746 C C . ALA B 1 182 ? -19.688 2.855 5.641 1 95 182 ALA B C 1
ATOM 4748 O O . ALA B 1 182 ? -19.25 2.389 6.695 1 95 182 ALA B O 1
ATOM 4749 N N . ILE B 1 183 ? -20.266 3.996 5.562 1 93.12 183 ILE B N 1
ATOM 4750 C CA . ILE B 1 183 ? -20.969 4.637 6.668 1 93.12 183 ILE B CA 1
ATOM 4751 C C . ILE B 1 183 ? -22.469 4.684 6.371 1 93.12 183 ILE B C 1
ATOM 4753 O O . ILE B 1 183 ? -22.875 5.168 5.316 1 93.12 183 ILE B O 1
ATOM 4757 N N . VAL B 1 184 ? -23.219 4.156 7.258 1 90.69 184 VAL B N 1
ATOM 4758 C CA . VAL B 1 184 ? -24.672 4.176 7.055 1 90.69 184 VAL B CA 1
ATOM 4759 C C . VAL B 1 184 ? -25.328 5.008 8.148 1 90.69 184 VAL B C 1
ATOM 4761 O O . VAL B 1 184 ? -24.781 5.184 9.234 1 90.69 184 VAL B O 1
ATOM 4764 N N . ARG B 1 185 ? -26.469 5.512 7.91 1 82.25 185 ARG B N 1
ATOM 4765 C CA . ARG B 1 185 ? -27.219 6.344 8.852 1 82.25 185 ARG B CA 1
ATOM 4766 C C . ARG B 1 185 ? -28.016 5.488 9.82 1 82.25 185 ARG B C 1
ATOM 4768 O O . ARG B 1 185 ? -28.172 5.836 11 1 82.25 185 ARG B O 1
ATOM 4775 N N . ASP B 1 186 ? -28.547 4.504 9.281 1 80.88 186 ASP B N 1
ATOM 4776 C CA . ASP B 1 186 ? -29.344 3.607 10.109 1 80.88 186 ASP B CA 1
ATOM 4777 C C . ASP B 1 186 ? -29 2.146 9.828 1 80.88 186 ASP B C 1
ATOM 4779 O O . ASP B 1 186 ? -28.531 1.817 8.734 1 80.88 186 ASP B O 1
ATOM 4783 N N . ALA B 1 187 ? -29.219 1.41 10.852 1 74.69 187 ALA B N 1
ATOM 4784 C CA . ALA B 1 187 ? -28.875 -0.007 10.781 1 74.69 187 ALA B CA 1
ATOM 4785 C C . ALA B 1 187 ? -29.594 -0.691 9.625 1 74.69 187 ALA B C 1
ATOM 4787 O O . ALA B 1 187 ? -29.062 -1.627 9.016 1 74.69 187 ALA B O 1
ATOM 4788 N N . ALA B 1 188 ? -30.812 -0.206 9.32 1 70.75 188 ALA B N 1
ATOM 4789 C CA . ALA B 1 188 ? -31.594 -0.841 8.266 1 70.75 188 ALA B CA 1
ATOM 4790 C C . ALA B 1 188 ? -30.938 -0.679 6.902 1 70.75 188 ALA B C 1
ATOM 4792 O O . ALA B 1 188 ? -31.109 -1.513 6.012 1 70.75 188 ALA B O 1
ATOM 4793 N N . GLU B 1 189 ? -30.031 0.252 6.828 1 76.62 189 GLU B N 1
ATOM 4794 C CA . GLU B 1 189 ? -29.406 0.564 5.551 1 76.62 189 GLU B CA 1
ATOM 4795 C C . GLU B 1 189 ? -28.25 -0.398 5.258 1 76.62 189 GLU B C 1
ATOM 4797 O O . GLU B 1 189 ? -27.812 -0.519 4.109 1 76.62 189 GLU B O 1
ATOM 4802 N N . LYS B 1 190 ? -27.875 -0.974 6.316 1 72.44 190 LYS B N 1
ATOM 4803 C CA . LYS B 1 190 ? -26.734 -1.87 6.121 1 72.44 190 LYS B CA 1
ATOM 4804 C C . LYS B 1 190 ? -27.188 -3.203 5.527 1 72.44 190 LYS B C 1
ATOM 4806 O O . LYS B 1 190 ? -26.375 -3.926 4.934 1 72.44 190 LYS B O 1
ATOM 4811 N N . ASP B 1 191 ? -28.453 -3.482 5.691 1 77.94 191 ASP B N 1
ATOM 4812 C CA . ASP B 1 191 ? -28.891 -4.832 5.348 1 77.94 191 ASP B CA 1
ATOM 4813 C C . ASP B 1 191 ? -28.672 -5.121 3.865 1 77.94 191 ASP B C 1
ATOM 4815 O O . ASP B 1 191 ? -29.281 -4.469 3.008 1 77.94 191 ASP B O 1
ATOM 4819 N N . ASN B 1 192 ? -27.797 -6.078 3.568 1 85.62 192 ASN B N 1
ATOM 4820 C CA . ASN B 1 192 ? -27.469 -6.641 2.264 1 85.62 192 ASN B CA 1
ATOM 4821 C C . ASN B 1 192 ? -26.734 -5.629 1.385 1 85.62 192 ASN B C 1
ATOM 4823 O O . ASN B 1 192 ? -26.922 -5.613 0.166 1 85.62 192 ASN B O 1
ATOM 4827 N N . LEU B 1 193 ? -26.062 -4.801 2.1 1 90.5 193 LEU B N 1
ATOM 4828 C CA . LEU B 1 193 ? -25.328 -3.779 1.356 1 90.5 193 LEU B CA 1
ATOM 4829 C C . LEU B 1 193 ? -24.375 -4.422 0.349 1 90.5 193 LEU B C 1
ATOM 4831 O O . LEU B 1 193 ? -24.344 -4.023 -0.818 1 90.5 193 LEU B O 1
ATOM 4835 N N . LEU B 1 194 ? -23.625 -5.359 0.774 1 90.62 194 LEU B N 1
ATOM 4836 C CA . LEU B 1 194 ? -22.672 -6.035 -0.092 1 90.62 194 LEU B CA 1
ATOM 4837 C C . LEU B 1 194 ? -23.375 -6.785 -1.213 1 90.62 194 LEU B C 1
ATOM 4839 O O . LEU B 1 194 ? -23 -6.672 -2.381 1 90.62 194 LEU B O 1
ATOM 4843 N N . LEU B 1 195 ? -24.406 -7.516 -0.872 1 92.62 195 LEU B N 1
ATOM 4844 C CA . LEU B 1 195 ? -25.141 -8.312 -1.857 1 92.62 195 LEU B CA 1
ATOM 4845 C C . LEU B 1 195 ? -25.812 -7.418 -2.893 1 92.62 195 LEU B C 1
ATOM 4847 O O . LEU B 1 195 ? -25.844 -7.758 -4.078 1 92.62 195 LEU B O 1
ATOM 4851 N N . ARG B 1 196 ? -26.359 -6.32 -2.383 1 94.56 196 ARG B N 1
ATOM 4852 C CA . ARG B 1 196 ? -26.969 -5.371 -3.307 1 94.56 196 ARG B CA 1
ATOM 4853 C C . ARG B 1 196 ? -25.938 -4.816 -4.285 1 94.56 196 ARG B C 1
ATOM 4855 O O . ARG B 1 196 ? -26.219 -4.684 -5.477 1 94.56 196 ARG B O 1
ATOM 4862 N N . THR B 1 197 ? -24.828 -4.527 -3.76 1 94.75 197 THR B N 1
ATOM 4863 C CA . THR B 1 197 ? -23.75 -4.016 -4.594 1 94.75 197 THR B CA 1
ATOM 4864 C C . THR B 1 197 ? -23.344 -5.047 -5.641 1 94.75 197 THR B C 1
ATOM 4866 O O . THR B 1 197 ? -23.156 -4.711 -6.812 1 94.75 197 THR B O 1
ATOM 4869 N N . VAL B 1 198 ? -23.172 -6.285 -5.281 1 96.38 198 VAL B N 1
ATOM 4870 C CA . VAL B 1 198 ? -22.797 -7.383 -6.164 1 96.38 198 VAL B CA 1
ATOM 4871 C C . VAL B 1 198 ? -23.891 -7.617 -7.203 1 96.38 198 VAL B C 1
ATOM 4873 O O . VAL B 1 198 ? -23.609 -7.789 -8.391 1 96.38 198 VAL B O 1
ATOM 4876 N N . ALA B 1 199 ? -25.172 -7.605 -6.762 1 96.81 199 ALA B N 1
ATOM 4877 C CA . ALA B 1 199 ? -26.297 -7.801 -7.66 1 96.81 199 ALA B CA 1
ATOM 4878 C C . ALA B 1 199 ? -26.344 -6.719 -8.734 1 96.81 199 ALA B C 1
ATOM 4880 O O . ALA B 1 199 ? -26.578 -7.012 -9.906 1 96.81 199 ALA B O 1
ATOM 4881 N N . ASP B 1 200 ? -26.125 -5.523 -8.297 1 96.38 200 ASP B N 1
ATOM 4882 C CA . ASP B 1 200 ? -26.109 -4.406 -9.234 1 96.38 200 ASP B CA 1
ATOM 4883 C C . ASP B 1 200 ? -25.016 -4.59 -10.289 1 96.38 200 ASP B C 1
ATOM 4885 O O . ASP B 1 200 ? -25.234 -4.352 -11.477 1 96.38 200 ASP B O 1
ATOM 4889 N N . ALA B 1 201 ? -23.844 -5.004 -9.867 1 95.81 201 ALA B N 1
ATOM 4890 C CA . ALA B 1 201 ? -22.719 -5.199 -10.773 1 95.81 201 ALA B CA 1
ATOM 4891 C C . ALA B 1 201 ? -23 -6.309 -11.781 1 95.81 201 ALA B C 1
ATOM 4893 O O . ALA B 1 201 ? -22.562 -6.246 -12.93 1 95.81 201 ALA B O 1
ATOM 4894 N N . LEU B 1 202 ? -23.734 -7.309 -11.383 1 96.44 202 LEU B N 1
ATOM 4895 C CA . LEU B 1 202 ? -24 -8.477 -12.219 1 96.44 202 LEU B CA 1
ATOM 4896 C C . LEU B 1 202 ? -25.312 -8.305 -12.992 1 96.44 202 LEU B C 1
ATOM 4898 O O . LEU B 1 202 ? -25.641 -9.117 -13.859 1 96.44 202 LEU B O 1
ATOM 4902 N N . GLY B 1 203 ? -26.047 -7.242 -12.719 1 96.75 203 GLY B N 1
ATOM 4903 C CA . GLY B 1 203 ? -27.328 -7.031 -13.359 1 96.75 203 GLY B CA 1
ATOM 4904 C C . GLY B 1 203 ? -28.359 -8.094 -13.016 1 96.75 203 GLY B C 1
ATOM 4905 O O . GLY B 1 203 ? -29.109 -8.555 -13.883 1 96.75 203 GLY B O 1
ATOM 4906 N N . CYS B 1 204 ? -28.391 -8.562 -11.812 1 96.12 204 CYS B N 1
ATOM 4907 C CA . CYS B 1 204 ? -29.359 -9.562 -11.367 1 96.12 204 CYS B CA 1
ATOM 4908 C C . CYS B 1 204 ? -30.062 -9.102 -10.094 1 96.12 204 CYS B C 1
ATOM 4910 O O . CYS B 1 204 ? -29.781 -8.016 -9.578 1 96.12 204 CYS B O 1
ATOM 4912 N N . ARG B 1 205 ? -31.109 -9.852 -9.648 1 95.25 205 ARG B N 1
ATOM 4913 C CA . ARG B 1 205 ? -31.766 -9.578 -8.375 1 95.25 205 ARG B CA 1
ATOM 4914 C C . ARG B 1 205 ? -30.984 -10.164 -7.211 1 95.25 205 ARG B C 1
ATOM 4916 O O . ARG B 1 205 ? -30.391 -11.234 -7.336 1 95.25 205 ARG B O 1
ATOM 4923 N N . VAL B 1 206 ? -30.984 -9.531 -6.07 1 95.31 206 VAL B N 1
ATOM 4924 C CA . VAL B 1 206 ? -30.312 -10 -4.863 1 95.31 206 VAL B CA 1
ATOM 4925 C C . VAL B 1 206 ? -30.75 -11.422 -4.547 1 95.31 206 VAL B C 1
ATOM 4927 O O . VAL B 1 206 ? -29.938 -12.266 -4.172 1 95.31 206 VAL B O 1
ATOM 4930 N N . ASP B 1 207 ? -32.031 -11.719 -4.781 1 93.88 207 ASP B N 1
ATOM 4931 C CA . ASP B 1 207 ? -32.594 -13.016 -4.426 1 93.88 207 ASP B CA 1
ATOM 4932 C C . ASP B 1 207 ? -32.125 -14.109 -5.371 1 93.88 207 ASP B C 1
ATOM 4934 O O . ASP B 1 207 ? -32.281 -15.297 -5.086 1 93.88 207 ASP B O 1
ATOM 4938 N N . ASP B 1 208 ? -31.594 -13.75 -6.473 1 95 208 ASP B N 1
ATOM 4939 C CA . ASP B 1 208 ? -31.047 -14.719 -7.414 1 95 208 ASP B CA 1
ATOM 4940 C C . ASP B 1 208 ? -29.703 -15.25 -6.918 1 95 208 ASP B C 1
ATOM 4942 O O . ASP B 1 208 ? -29.219 -16.281 -7.406 1 95 208 ASP B O 1
ATOM 4946 N N . ILE B 1 209 ? -29.062 -14.484 -6.008 1 95.31 209 ILE B N 1
ATOM 4947 C CA . ILE B 1 209 ? -27.75 -14.875 -5.484 1 95.31 209 ILE B CA 1
ATOM 4948 C C . ILE B 1 209 ? -27.938 -15.945 -4.41 1 95.31 209 ILE B C 1
ATOM 4950 O O . ILE B 1 209 ? -28.547 -15.695 -3.369 1 95.31 209 ILE B O 1
ATOM 4954 N N . LEU B 1 210 ? -27.453 -17.141 -4.688 1 94.31 210 LEU B N 1
ATOM 4955 C CA . LEU B 1 210 ? -27.547 -18.25 -3.744 1 94.31 210 LEU B CA 1
ATOM 4956 C C . LEU B 1 210 ? -26.375 -18.25 -2.779 1 94.31 210 LEU B C 1
ATOM 4958 O O . LEU B 1 210 ? -26.531 -18.609 -1.607 1 94.31 210 LEU B O 1
ATOM 4962 N N . ASP B 1 211 ? -25.203 -18 -3.293 1 93.88 211 ASP B N 1
ATOM 4963 C CA . ASP B 1 211 ? -23.969 -18.016 -2.514 1 93.88 211 ASP B CA 1
ATOM 4964 C C . ASP B 1 211 ? -22.844 -17.297 -3.254 1 93.88 211 ASP B C 1
ATOM 4966 O O . ASP B 1 211 ? -23.016 -16.891 -4.402 1 93.88 211 ASP B O 1
ATOM 4970 N N . PHE B 1 212 ? -21.719 -17.047 -2.52 1 95.81 212 PHE B N 1
ATOM 4971 C CA . PHE B 1 212 ? -20.594 -16.391 -3.162 1 95.81 212 PHE B CA 1
ATOM 4972 C C . PHE B 1 212 ? -19.281 -16.812 -2.52 1 95.81 212 PHE B C 1
ATOM 4974 O O . PHE B 1 212 ? -19.266 -17.312 -1.399 1 95.81 212 PHE B O 1
ATOM 4981 N N . ASP B 1 213 ? -18.156 -16.75 -3.229 1 96.75 213 ASP B N 1
ATOM 4982 C CA . ASP B 1 213 ? -16.766 -16.766 -2.799 1 96.75 213 ASP B CA 1
ATOM 4983 C C . ASP B 1 213 ? -16.062 -15.461 -3.182 1 96.75 213 ASP B C 1
ATOM 4985 O O . ASP B 1 213 ? -15.539 -15.336 -4.289 1 96.75 213 ASP B O 1
ATOM 4989 N N . LEU B 1 214 ? -16.062 -14.539 -2.215 1 97.81 214 LEU B N 1
ATOM 4990 C CA . LEU B 1 214 ? -15.484 -13.227 -2.479 1 97.81 214 LEU B CA 1
ATOM 4991 C C . LEU B 1 214 ? -14.25 -13 -1.614 1 97.81 214 LEU B C 1
ATOM 4993 O O . LEU B 1 214 ? -14.234 -13.352 -0.433 1 97.81 214 LEU B O 1
ATOM 4997 N N . SER B 1 215 ? -13.219 -12.5 -2.234 1 98.25 215 SER B N 1
ATOM 4998 C CA . SER B 1 215 ? -11.961 -12.211 -1.549 1 98.25 215 SER B CA 1
ATOM 4999 C C . SER B 1 215 ? -11.539 -10.758 -1.758 1 98.25 215 SER B C 1
ATOM 5001 O O . SER B 1 215 ? -11.93 -10.125 -2.744 1 98.25 215 SER B O 1
ATOM 5003 N N . LEU B 1 216 ? -10.797 -10.266 -0.774 1 98.5 216 LEU B N 1
ATOM 5004 C CA . LEU B 1 216 ? -10.234 -8.93 -0.882 1 98.5 216 LEU B CA 1
ATOM 5005 C C . LEU B 1 216 ? -8.938 -8.945 -1.68 1 98.5 216 LEU B C 1
ATOM 5007 O O . LEU B 1 216 ? -8.242 -9.961 -1.729 1 98.5 216 LEU B O 1
ATOM 5011 N N . PHE B 1 217 ? -8.625 -7.848 -2.348 1 98.44 217 PHE B N 1
ATOM 5012 C CA . PHE B 1 217 ? -7.34 -7.672 -3.004 1 98.44 217 PHE B CA 1
ATOM 5013 C C . PHE B 1 217 ? -6.906 -6.211 -2.971 1 98.44 217 PHE B C 1
ATOM 5015 O O . PHE B 1 217 ? -7.738 -5.32 -2.793 1 98.44 217 PHE B O 1
ATOM 5022 N N . ASP B 1 218 ? -5.578 -5.984 -2.99 1 97.88 218 ASP B N 1
ATOM 5023 C CA . ASP B 1 218 ? -4.977 -4.66 -3.08 1 97.88 218 ASP B CA 1
ATOM 5024 C C . ASP B 1 218 ? -5.199 -4.047 -4.461 1 97.88 218 ASP B C 1
ATOM 5026 O O . ASP B 1 218 ? -4.852 -4.652 -5.477 1 97.88 218 ASP B O 1
ATOM 5030 N N . THR B 1 219 ? -5.762 -2.779 -4.531 1 97.19 219 THR B N 1
ATOM 5031 C CA . THR B 1 219 ? -6.094 -2.17 -5.812 1 97.19 219 THR B CA 1
ATOM 5032 C C . THR B 1 219 ? -4.867 -1.505 -6.43 1 97.19 219 THR B C 1
ATOM 5034 O O . THR B 1 219 ? -4.891 -1.108 -7.598 1 97.19 219 THR B O 1
ATOM 5037 N N . THR B 1 220 ? -3.736 -1.336 -5.672 1 96.5 220 THR B N 1
ATOM 5038 C CA . THR B 1 220 ? -2.516 -0.765 -6.23 1 96.5 220 THR B CA 1
ATOM 5039 C C . THR B 1 220 ? -1.969 -1.648 -7.348 1 96.5 220 THR B C 1
ATOM 5041 O O . THR B 1 220 ? -1.67 -2.824 -7.129 1 96.5 220 THR B O 1
ATOM 5044 N N . PRO B 1 221 ? -1.809 -1.118 -8.562 1 97.31 221 PRO B N 1
ATOM 5045 C CA . PRO B 1 221 ? -1.383 -1.952 -9.688 1 97.31 221 PRO B CA 1
ATOM 5046 C C . PRO B 1 221 ? 0.06 -2.434 -9.555 1 97.31 221 PRO B C 1
ATOM 5048 O O . PRO B 1 221 ? 0.851 -1.83 -8.828 1 97.31 221 PRO B O 1
ATOM 5051 N N . ALA B 1 222 ? 0.34 -3.543 -10.234 1 98.44 222 ALA B N 1
ATOM 5052 C CA . ALA B 1 222 ? 1.732 -3.951 -10.406 1 98.44 222 ALA B CA 1
ATOM 5053 C C . ALA B 1 222 ? 2.559 -2.826 -11.023 1 98.44 222 ALA B C 1
ATOM 5055 O O . ALA B 1 222 ? 2.053 -2.045 -11.828 1 98.44 222 ALA B O 1
ATOM 5056 N N . CYS B 1 223 ? 3.82 -2.754 -10.609 1 98.06 223 CYS B N 1
ATOM 5057 C CA . CYS B 1 223 ? 4.684 -1.735 -11.195 1 98.06 223 CYS B CA 1
ATOM 5058 C C . CYS B 1 223 ? 6.148 -2.121 -11.07 1 98.06 223 CYS B C 1
ATOM 5060 O O . CYS B 1 223 ? 6.488 -3.055 -10.336 1 98.06 223 CYS B O 1
ATOM 5062 N N . THR B 1 224 ? 6.988 -1.465 -11.867 1 97.69 224 THR B N 1
ATOM 5063 C CA . THR B 1 224 ? 8.43 -1.62 -11.711 1 97.69 224 THR B CA 1
ATOM 5064 C C . THR B 1 224 ? 8.977 -0.622 -10.688 1 97.69 224 THR B C 1
ATOM 5066 O O . THR B 1 224 ? 8.359 0.415 -10.438 1 97.69 224 THR B O 1
ATOM 5069 N N . VAL B 1 225 ? 10.016 -1.022 -10.047 1 97.31 225 VAL B N 1
ATOM 5070 C CA . VAL B 1 225 ? 10.719 -0.218 -9.055 1 97.31 225 VAL B CA 1
ATOM 5071 C C . VAL B 1 225 ? 12.227 -0.314 -9.273 1 97.31 225 VAL B C 1
ATOM 5073 O O . VAL B 1 225 ? 12.711 -1.273 -9.883 1 97.31 225 VAL B O 1
ATOM 5076 N N . GLY B 1 226 ? 12.945 0.666 -8.758 1 95.94 226 GLY B N 1
ATOM 5077 C CA . GLY B 1 226 ? 14.391 0.704 -8.891 1 95.94 226 GLY B CA 1
ATOM 5078 C C . GLY B 1 226 ? 14.875 1.771 -9.852 1 95.94 226 GLY B C 1
ATOM 5079 O O . GLY B 1 226 ? 14.094 2.303 -10.641 1 95.94 226 GLY B O 1
ATOM 5080 N N . LEU B 1 227 ? 16.156 2.094 -9.82 1 94.44 227 LEU B N 1
ATOM 5081 C CA . LEU B 1 227 ? 16.719 3.156 -10.641 1 94.44 227 LEU B CA 1
ATOM 5082 C C . LEU B 1 227 ? 16.594 2.824 -12.125 1 94.44 227 LEU B C 1
ATOM 5084 O O . LEU B 1 227 ? 16.391 3.719 -12.945 1 94.44 227 LEU B O 1
ATOM 5088 N N . ASP B 1 228 ? 16.641 1.525 -12.453 1 92.69 228 ASP B N 1
ATOM 5089 C CA . ASP B 1 228 ? 16.562 1.097 -13.844 1 92.69 228 ASP B CA 1
ATOM 5090 C C . ASP B 1 228 ? 15.406 0.112 -14.047 1 92.69 228 ASP B C 1
ATOM 5092 O O . ASP B 1 228 ? 15.508 -0.805 -14.867 1 92.69 228 ASP B O 1
ATOM 5096 N N . ASP B 1 229 ? 14.43 0.23 -13.195 1 94.5 229 ASP B N 1
ATOM 5097 C CA . ASP B 1 229 ? 13.266 -0.65 -13.289 1 94.5 229 ASP B CA 1
ATOM 5098 C C . ASP B 1 229 ? 13.68 -2.117 -13.188 1 94.5 229 ASP B C 1
ATOM 5100 O O . ASP B 1 229 ? 13.172 -2.965 -13.922 1 94.5 229 ASP B O 1
ATOM 5104 N N . GLU B 1 230 ? 14.617 -2.385 -12.25 1 94.94 230 GLU B N 1
ATOM 5105 C CA . GLU B 1 230 ? 15.172 -3.727 -12.109 1 94.94 230 GLU B CA 1
ATOM 5106 C C . GLU B 1 230 ? 14.188 -4.664 -11.414 1 94.94 230 GLU B C 1
ATOM 5108 O O . GLU B 1 230 ? 14.297 -5.887 -11.539 1 94.94 230 GLU B O 1
ATOM 5113 N N . PHE B 1 231 ? 13.281 -4.051 -10.672 1 97.88 231 PHE B N 1
ATOM 5114 C CA . PHE B 1 231 ? 12.391 -4.867 -9.852 1 97.88 231 PHE B CA 1
ATOM 5115 C C . PHE B 1 231 ? 10.953 -4.727 -10.312 1 97.88 231 PHE B C 1
ATOM 5117 O O . PHE B 1 231 ? 10.578 -3.705 -10.891 1 97.88 231 PHE B O 1
ATOM 5124 N N . LEU B 1 232 ? 10.211 -5.742 -10.18 1 98.56 232 LEU B N 1
ATOM 5125 C CA . LEU B 1 232 ? 8.766 -5.766 -10.352 1 98.56 232 LEU B CA 1
ATOM 5126 C C . LEU B 1 232 ? 8.062 -6.113 -9.039 1 98.56 232 LEU B C 1
ATOM 5128 O O . LEU B 1 232 ? 8.438 -7.078 -8.375 1 98.56 232 LEU B O 1
ATOM 5132 N N . THR B 1 233 ? 7.145 -5.262 -8.609 1 98.62 233 THR B N 1
ATOM 5133 C CA . THR B 1 233 ? 6.418 -5.496 -7.367 1 98.62 233 THR B CA 1
ATOM 5134 C C . THR B 1 233 ? 4.918 -5.566 -7.625 1 98.62 233 THR B C 1
ATOM 5136 O O . THR B 1 233 ? 4.383 -4.797 -8.422 1 98.62 233 THR B O 1
ATOM 5139 N N . SER B 1 234 ? 4.281 -6.539 -7.031 1 98.44 234 SER B N 1
ATOM 5140 C CA . SER B 1 234 ? 2.854 -6.797 -7.203 1 98.44 234 SER B CA 1
ATOM 5141 C C . SER B 1 234 ? 2.336 -7.77 -6.152 1 98.44 234 SER B C 1
ATOM 5143 O O . SER B 1 234 ? 3.119 -8.359 -5.402 1 98.44 234 SER B O 1
ATOM 5145 N N . GLY B 1 235 ? 0.994 -7.789 -6.086 1 97.56 235 GLY B N 1
ATOM 5146 C CA . GLY B 1 235 ? 0.396 -8.914 -5.387 1 97.56 235 GLY B CA 1
ATOM 5147 C C . GLY B 1 235 ? 0.438 -10.203 -6.184 1 97.56 235 GLY B C 1
ATOM 5148 O O . GLY B 1 235 ? 0.404 -10.18 -7.414 1 97.56 235 GLY B O 1
ATOM 5149 N N . ARG B 1 236 ? 0.616 -11.336 -5.469 1 98.31 236 ARG B N 1
ATOM 5150 C CA . ARG B 1 236 ? 0.346 -12.68 -5.973 1 98.31 236 ARG B CA 1
ATOM 5151 C C . ARG B 1 236 ? 1.44 -13.133 -6.934 1 98.31 236 ARG B C 1
ATOM 5153 O O . ARG B 1 236 ? 1.194 -13.953 -7.82 1 98.31 236 ARG B O 1
ATOM 5160 N N . LEU B 1 237 ? 2.662 -12.484 -6.84 1 98.69 237 LEU B N 1
ATOM 5161 C CA . LEU B 1 237 ? 3.738 -13.086 -7.617 1 98.69 237 LEU B CA 1
ATOM 5162 C C . LEU B 1 237 ? 3.822 -14.586 -7.355 1 98.69 237 LEU B C 1
ATOM 5164 O O . LEU B 1 237 ? 3.992 -15.375 -8.289 1 98.69 237 LEU B O 1
ATOM 5168 N N . ASP B 1 238 ? 3.729 -14.914 -6.086 1 97.62 238 ASP B N 1
ATOM 5169 C CA . ASP B 1 238 ? 3.543 -16.312 -5.684 1 97.62 238 ASP B CA 1
ATOM 5170 C C . ASP B 1 238 ? 2.08 -16.734 -5.816 1 97.62 238 ASP B C 1
ATOM 5172 O O . ASP B 1 238 ? 1.242 -16.344 -4.996 1 97.62 238 ASP B O 1
ATOM 5176 N N . ASP B 1 239 ? 1.671 -17.391 -6.832 1 97.94 239 ASP B N 1
ATOM 5177 C CA . ASP B 1 239 ? 2.498 -18.094 -7.809 1 97.94 239 ASP B CA 1
ATOM 5178 C C . ASP B 1 239 ? 2.129 -17.703 -9.234 1 97.94 239 ASP B C 1
ATOM 5180 O O . ASP B 1 239 ? 2.355 -18.453 -10.18 1 97.94 239 ASP B O 1
ATOM 5184 N N . LEU B 1 240 ? 1.497 -16.562 -9.375 1 98.81 240 LEU B N 1
ATOM 5185 C CA . LEU B 1 240 ? 0.937 -16.188 -10.672 1 98.81 240 LEU B CA 1
ATOM 5186 C C . LEU B 1 240 ? 2.043 -15.859 -11.672 1 98.81 240 LEU B C 1
ATOM 5188 O O . LEU B 1 240 ? 1.825 -15.906 -12.883 1 98.81 240 LEU B O 1
ATOM 5192 N N . SER B 1 241 ? 3.227 -15.492 -11.18 1 98.81 241 SER B N 1
ATOM 5193 C CA . SER B 1 241 ? 4.324 -15.352 -12.133 1 98.81 241 SER B CA 1
ATOM 5194 C C . SER B 1 241 ? 4.633 -16.672 -12.82 1 98.81 241 SER B C 1
ATOM 5196 O O . SER B 1 241 ? 4.914 -16.703 -14.023 1 98.81 241 SER B O 1
ATOM 5198 N N . MET B 1 242 ? 4.543 -17.766 -12.094 1 98.75 242 MET B N 1
ATOM 5199 C CA . MET B 1 242 ? 4.789 -19.094 -12.664 1 98.75 242 MET B CA 1
ATOM 5200 C C . MET B 1 242 ? 3.66 -19.5 -13.602 1 98.75 242 MET B C 1
ATOM 5202 O O . MET B 1 242 ? 3.902 -20.109 -14.641 1 98.75 242 MET B O 1
ATOM 5206 N N . VAL B 1 243 ? 2.432 -19.156 -13.203 1 98.88 243 VAL B N 1
ATOM 5207 C CA . VAL B 1 243 ? 1.298 -19.406 -14.086 1 98.88 243 VAL B CA 1
ATOM 5208 C C . VAL B 1 243 ? 1.505 -18.688 -15.414 1 98.88 243 VAL B C 1
ATOM 5210 O O . VAL B 1 243 ? 1.343 -19.281 -16.484 1 98.88 243 VAL B O 1
ATOM 5213 N N . HIS B 1 244 ? 1.881 -17.422 -15.336 1 98.94 244 HIS B N 1
ATOM 5214 C CA . HIS B 1 244 ? 2.129 -16.641 -16.531 1 98.94 244 HIS B CA 1
ATOM 5215 C C . HIS B 1 244 ? 3.256 -17.234 -17.375 1 98.94 244 HIS B C 1
ATOM 5217 O O . HIS B 1 244 ? 3.162 -17.297 -18.594 1 98.94 244 HIS B O 1
ATOM 5223 N N . GLY B 1 245 ? 4.324 -17.609 -16.719 1 98.81 245 GLY B N 1
ATOM 5224 C CA . GLY B 1 245 ? 5.438 -18.234 -17.422 1 98.81 245 GLY B CA 1
ATOM 5225 C C . GLY B 1 245 ? 5.059 -19.516 -18.141 1 98.81 245 GLY B C 1
ATOM 5226 O O . GLY B 1 245 ? 5.414 -19.719 -19.297 1 98.81 245 GLY B O 1
ATOM 5227 N N . ALA B 1 246 ? 4.375 -20.422 -17.438 1 98.88 246 ALA B N 1
ATOM 5228 C CA . ALA B 1 246 ? 3.945 -21.688 -18.016 1 98.88 246 ALA B CA 1
ATOM 5229 C C . ALA B 1 246 ? 3.02 -21.469 -19.203 1 98.88 246 ALA B C 1
ATOM 5231 O O . ALA B 1 246 ? 3.162 -22.125 -20.25 1 98.88 246 ALA B O 1
ATOM 5232 N N . MET B 1 247 ?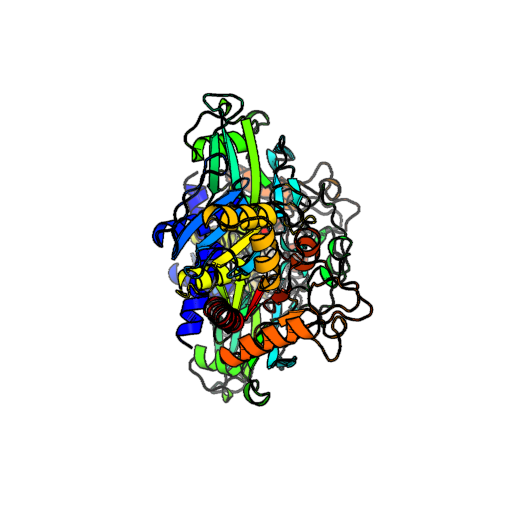 2.061 -20.562 -19.016 1 98.88 247 MET B N 1
ATOM 5233 C CA . MET B 1 247 ? 1.125 -20.234 -20.094 1 98.88 247 MET B CA 1
ATOM 5234 C C . MET B 1 247 ? 1.861 -19.688 -21.312 1 98.88 247 MET B C 1
ATOM 5236 O O . MET B 1 247 ? 1.608 -20.125 -22.438 1 98.88 247 MET B O 1
ATOM 5240 N N . THR B 1 248 ? 2.783 -18.75 -21.047 1 98.81 248 THR B N 1
ATOM 5241 C CA . THR B 1 248 ? 3.553 -18.156 -22.141 1 98.81 248 THR B CA 1
ATOM 5242 C C . THR B 1 248 ? 4.344 -19.219 -22.891 1 98.81 248 THR B C 1
ATOM 5244 O O . THR B 1 248 ? 4.355 -19.234 -24.125 1 98.81 248 THR B O 1
ATOM 5247 N N . ALA B 1 249 ? 4.984 -20.078 -22.188 1 98.81 249 ALA B N 1
ATOM 5248 C CA . ALA B 1 249 ? 5.77 -21.141 -22.797 1 98.81 249 ALA B CA 1
ATOM 5249 C C . ALA B 1 249 ? 4.883 -22.062 -23.641 1 98.81 249 ALA B C 1
ATOM 5251 O O . ALA B 1 249 ? 5.238 -22.422 -24.766 1 98.81 249 ALA B O 1
ATOM 5252 N N . LEU B 1 250 ? 3.738 -22.453 -23.109 1 98.81 250 LEU B N 1
ATOM 5253 C CA . LEU B 1 250 ? 2.832 -23.344 -23.828 1 98.81 250 LEU B CA 1
ATOM 5254 C C . LEU B 1 250 ? 2.369 -22.703 -25.141 1 98.81 250 LEU B C 1
ATOM 5256 O O . LEU B 1 250 ? 2.287 -23.375 -26.172 1 98.81 250 LEU B O 1
ATOM 5260 N N . LEU B 1 251 ? 2.07 -21.422 -25.078 1 98.69 251 LEU B N 1
ATOM 5261 C CA . LEU B 1 251 ? 1.512 -20.703 -26.219 1 98.69 251 LEU B CA 1
ATOM 5262 C C . LEU B 1 251 ? 2.584 -20.438 -27.266 1 98.69 251 LEU B C 1
ATOM 5264 O O . LEU B 1 251 ? 2.275 -20.297 -28.453 1 98.69 251 LEU B O 1
ATOM 5268 N N . GLU B 1 252 ? 3.854 -20.406 -26.812 1 98.12 252 GLU B N 1
ATOM 5269 C CA . GLU B 1 252 ? 4.887 -19.938 -27.734 1 98.12 252 GLU B CA 1
ATOM 5270 C C . GLU B 1 252 ? 5.801 -21.078 -28.156 1 98.12 252 GLU B C 1
ATOM 5272 O O . GLU B 1 252 ? 6.875 -20.844 -28.719 1 98.12 252 GLU B O 1
ATOM 5277 N N . THR B 1 253 ? 5.484 -22.281 -27.891 1 98.19 253 THR B N 1
ATOM 5278 C CA . THR B 1 253 ? 6.234 -23.438 -28.359 1 98.19 253 THR B CA 1
ATOM 5279 C C . THR B 1 253 ? 5.359 -24.328 -29.25 1 98.19 253 THR B C 1
ATOM 5281 O O . THR B 1 253 ? 4.133 -24.234 -29.188 1 98.19 253 THR B O 1
ATOM 5284 N N . SER B 1 254 ? 6.051 -25.188 -30.078 1 96.19 254 SER B N 1
ATOM 5285 C CA . SER B 1 254 ? 5.266 -25.891 -31.078 1 96.19 254 SER B CA 1
ATOM 5286 C C . SER B 1 254 ? 5.668 -27.359 -31.156 1 96.19 254 SER B C 1
ATOM 5288 O O . SER B 1 254 ? 5.09 -28.125 -31.922 1 96.19 254 SER B O 1
ATOM 5290 N N . SER B 1 255 ? 6.59 -27.781 -30.281 1 96.19 255 SER B N 1
ATOM 5291 C CA . SER B 1 255 ? 7 -29.172 -30.328 1 96.19 255 SER B CA 1
ATOM 5292 C C . SER B 1 255 ? 5.82 -30.109 -30.062 1 96.19 255 SER B C 1
ATOM 5294 O O . SER B 1 255 ? 4.98 -29.828 -29.219 1 96.19 255 SER B O 1
ATOM 5296 N N . THR B 1 256 ? 5.801 -31.234 -30.828 1 94.56 256 THR B N 1
ATOM 5297 C CA . THR B 1 256 ? 4.77 -32.25 -30.625 1 94.56 256 THR B CA 1
ATOM 5298 C C . THR B 1 256 ? 5.398 -33.625 -30.328 1 94.56 256 THR B C 1
ATOM 5300 O O . THR B 1 256 ? 4.742 -34.656 -30.469 1 94.56 256 THR B O 1
ATOM 5303 N N . ALA B 1 257 ? 6.652 -33.531 -29.906 1 96.19 257 ALA B N 1
ATOM 5304 C CA . ALA B 1 257 ? 7.355 -34.781 -29.594 1 96.19 257 ALA B CA 1
ATOM 5305 C C . ALA B 1 257 ? 6.703 -35.5 -28.422 1 96.19 257 ALA B C 1
ATOM 5307 O O . ALA B 1 257 ? 6.594 -36.719 -28.422 1 96.19 257 ALA B O 1
ATOM 5308 N N . GLN B 1 258 ? 6.324 -34.781 -27.484 1 97.88 258 GLN B N 1
ATOM 5309 C CA . GLN B 1 258 ? 5.539 -35.219 -26.328 1 97.88 258 GLN B CA 1
ATOM 5310 C C . GLN B 1 258 ? 4.359 -34.281 -26.078 1 97.88 258 GLN B C 1
ATOM 5312 O O . GLN B 1 258 ? 4.312 -33.156 -26.609 1 97.88 258 GLN B O 1
ATOM 5317 N N . THR B 1 259 ? 3.34 -34.812 -25.391 1 98.5 259 THR B N 1
ATOM 5318 C CA . THR B 1 259 ? 2.24 -33.938 -25 1 98.5 259 THR B CA 1
ATOM 5319 C C . THR B 1 259 ? 2.715 -32.906 -24 1 98.5 259 THR B C 1
ATOM 5321 O O . THR B 1 259 ? 3.285 -33.25 -22.969 1 98.5 259 THR B O 1
ATOM 5324 N N . ARG B 1 260 ? 2.617 -31.594 -24.359 1 98.81 260 ARG B N 1
ATOM 5325 C CA . ARG B 1 260 ? 2.936 -30.5 -23.453 1 98.81 260 ARG B CA 1
ATOM 5326 C C . ARG B 1 260 ? 1.73 -30.125 -22.594 1 98.81 260 ARG B C 1
ATOM 5328 O O . ARG B 1 260 ? 0.647 -29.859 -23.109 1 98.81 260 ARG B O 1
ATOM 5335 N N . VAL B 1 261 ? 1.922 -30.094 -21.266 1 98.75 261 VAL B N 1
ATOM 5336 C CA . VAL B 1 261 ? 0.81 -29.906 -20.328 1 98.75 261 VAL B CA 1
ATOM 5337 C C . VAL B 1 261 ? 1.123 -28.766 -19.375 1 98.75 261 VAL B C 1
ATOM 5339 O O . VAL B 1 261 ? 2.182 -28.75 -18.734 1 98.75 261 VAL B O 1
ATOM 5342 N N . MET B 1 262 ? 0.312 -27.781 -19.297 1 98.88 262 MET B N 1
ATOM 5343 C CA . MET B 1 262 ? 0.278 -26.812 -18.203 1 98.88 262 MET B CA 1
ATOM 5344 C C . MET B 1 262 ? -0.798 -27.172 -17.188 1 98.88 262 MET B C 1
ATOM 5346 O O . MET B 1 262 ? -1.975 -27.297 -17.531 1 98.88 262 MET B O 1
ATOM 5350 N N . ALA B 1 263 ? -0.43 -27.406 -16 1 98.56 263 ALA B N 1
ATOM 5351 C CA . ALA B 1 263 ? -1.348 -27.766 -14.914 1 98.56 263 ALA B CA 1
ATOM 5352 C C . ALA B 1 263 ? -1.358 -26.688 -13.828 1 98.56 263 ALA B C 1
ATOM 5354 O O . ALA B 1 263 ? -0.453 -26.641 -12.992 1 98.56 263 ALA B O 1
ATOM 5355 N N . VAL B 1 264 ? -2.389 -25.891 -13.773 1 98.69 264 VAL B N 1
ATOM 5356 C CA . VAL B 1 264 ? -2.543 -24.859 -12.742 1 98.69 264 VAL B CA 1
ATOM 5357 C C . VAL B 1 264 ? -3.574 -25.312 -11.711 1 98.69 264 VAL B C 1
ATOM 5359 O O . VAL B 1 264 ? -4.773 -25.359 -12 1 98.69 264 VAL B O 1
ATOM 5362 N N . PHE B 1 265 ? -3.113 -25.594 -10.539 1 97.88 265 PHE B N 1
ATOM 5363 C CA . PHE B 1 265 ? -3.957 -26.094 -9.453 1 97.88 265 PHE B CA 1
ATOM 5364 C C . PHE B 1 265 ? -4.438 -24.938 -8.57 1 97.88 265 PHE B C 1
ATOM 5366 O O . PHE B 1 265 ? -3.949 -23.812 -8.688 1 97.88 265 PHE B O 1
ATOM 5373 N N . ASP B 1 266 ? -5.469 -25.188 -7.766 1 96.69 266 ASP B N 1
ATOM 5374 C CA . ASP B 1 266 ? -5.922 -24.281 -6.707 1 96.69 266 ASP B CA 1
ATOM 5375 C C . ASP B 1 266 ? -5.637 -24.875 -5.328 1 96.69 266 ASP B C 1
ATOM 5377 O O . ASP B 1 266 ? -5.262 -26.047 -5.215 1 96.69 266 ASP B O 1
ATOM 5381 N N . ASN B 1 267 ? -5.664 -24 -4.309 1 95.31 267 ASN B N 1
ATOM 5382 C CA . ASN B 1 267 ? -5.668 -24.328 -2.887 1 95.31 267 ASN B CA 1
ATOM 5383 C C . ASN B 1 267 ? -4.316 -24.875 -2.434 1 95.31 267 ASN B C 1
ATOM 5385 O O . ASN B 1 267 ? -4.25 -25.703 -1.528 1 95.31 267 ASN B O 1
ATOM 5389 N N . GLU B 1 268 ? -3.285 -24.5 -3.135 1 92.06 268 GLU B N 1
ATOM 5390 C CA . GLU B 1 268 ? -1.938 -24.828 -2.686 1 92.06 268 GLU B CA 1
ATOM 5391 C C . GLU B 1 268 ? -1.646 -24.219 -1.315 1 92.06 268 GLU B C 1
ATOM 5393 O O . GLU B 1 268 ? -1.056 -24.875 -0.454 1 92.06 268 GLU B O 1
ATOM 5398 N N . GLU B 1 269 ? -2.16 -23.047 -1.043 1 91.88 269 GLU B N 1
ATOM 5399 C CA . GLU B 1 269 ? -1.85 -22.266 0.155 1 91.88 269 GLU B CA 1
ATOM 5400 C C . GLU B 1 269 ? -2.516 -22.875 1.389 1 91.88 269 GLU B C 1
ATOM 5402 O O . GLU B 1 269 ? -2.236 -22.453 2.516 1 91.88 269 GLU B O 1
ATOM 5407 N N . THR B 1 270 ? -3.404 -23.797 1.085 1 91.31 270 THR B N 1
ATOM 5408 C CA . THR B 1 270 ? -4.098 -24.422 2.209 1 91.31 270 THR B CA 1
ATOM 5409 C C . THR B 1 270 ? -3.838 -25.922 2.24 1 91.31 270 THR B C 1
ATOM 5411 O O . THR B 1 270 ? -4.59 -26.672 2.863 1 91.31 270 THR B O 1
ATOM 5414 N N . GLY B 1 271 ? -2.891 -26.422 1.443 1 88.25 271 GLY B N 1
ATOM 5415 C CA . GLY B 1 271 ? -2.465 -27.797 1.579 1 88.25 271 GLY B CA 1
ATOM 5416 C C . GLY B 1 271 ? -2.838 -28.656 0.384 1 88.25 271 GLY B C 1
ATOM 5417 O O . GLY B 1 271 ? -2.486 -29.844 0.326 1 88.25 271 GLY B O 1
ATOM 5418 N N . SER B 1 272 ? -3.635 -28.141 -0.582 1 90.69 272 SER B N 1
ATOM 5419 C CA . SER B 1 272 ? -3.908 -28.75 -1.877 1 90.69 272 SER B CA 1
ATOM 5420 C C . SER B 1 272 ? -4.859 -29.938 -1.737 1 90.69 272 SER B C 1
ATOM 5422 O O . SER B 1 272 ? -5.055 -30.703 -2.688 1 90.69 272 SER B O 1
ATOM 5424 N N . GLY B 1 273 ? -5.461 -30.188 -0.556 1 88.44 273 GLY B N 1
ATOM 5425 C CA . GLY B 1 273 ? -6.336 -31.312 -0.302 1 88.44 273 GLY B CA 1
ATOM 5426 C C . GLY B 1 273 ? -7.77 -31.078 -0.733 1 88.44 273 GLY B C 1
ATOM 5427 O O . GLY B 1 273 ? -8.703 -31.281 0.044 1 88.44 273 GLY B O 1
ATOM 5428 N N . THR B 1 274 ? -7.996 -30.578 -1.902 1 90.31 274 THR B N 1
ATOM 5429 C CA . THR B 1 274 ? -9.312 -30.312 -2.48 1 90.31 274 THR B CA 1
ATOM 5430 C C . THR B 1 274 ? -9.453 -31 -3.836 1 90.31 274 THR B C 1
ATOM 5432 O O . THR B 1 274 ? -8.492 -31.594 -4.34 1 90.31 274 THR B O 1
ATOM 5435 N N . LYS B 1 275 ? -10.648 -30.969 -4.457 1 90.5 275 LYS B N 1
ATOM 5436 C CA . LYS B 1 275 ? -10.906 -31.641 -5.727 1 90.5 275 LYS B CA 1
ATOM 5437 C C . LYS B 1 275 ? -10.133 -30.984 -6.863 1 90.5 275 LYS B C 1
ATOM 5439 O O . LYS B 1 275 ? -9.93 -31.578 -7.922 1 90.5 275 LYS B O 1
ATOM 5444 N N . GLN B 1 276 ? -9.797 -29.719 -6.73 1 91.69 276 GLN B N 1
ATOM 5445 C CA . GLN B 1 276 ? -9.023 -29.016 -7.746 1 91.69 276 GLN B CA 1
ATOM 5446 C C . GLN B 1 276 ? -7.59 -28.781 -7.277 1 91.69 276 GLN B C 1
ATOM 5448 O O . GLN B 1 276 ? -6.836 -28.047 -7.918 1 91.69 276 GLN B O 1
ATOM 5453 N N . GLY B 1 277 ? -7.203 -29.328 -6.18 1 93.25 277 GLY B N 1
ATOM 5454 C CA . GLY B 1 277 ? -5.855 -29.188 -5.648 1 93.25 277 GLY B CA 1
ATOM 5455 C C . GLY B 1 277 ? -4.91 -30.266 -6.168 1 93.25 277 GLY B C 1
ATOM 5456 O O . GLY B 1 277 ? -5.344 -31.25 -6.773 1 93.25 277 GLY B O 1
ATOM 5457 N N . ALA B 1 278 ? -3.668 -30.062 -5.875 1 92.62 278 ALA B N 1
ATOM 5458 C CA . ALA B 1 278 ? -2.627 -30.938 -6.41 1 92.62 278 ALA B CA 1
ATOM 5459 C C . ALA B 1 278 ? -2.697 -32.312 -5.781 1 92.62 278 ALA B C 1
ATOM 5461 O O . ALA B 1 278 ? -2.15 -33.281 -6.32 1 92.62 278 ALA B O 1
ATOM 5462 N N . ALA B 1 279 ? -3.295 -32.406 -4.641 1 90.81 279 ALA B N 1
ATOM 5463 C CA . ALA B 1 279 ? -3.42 -33.719 -3.994 1 90.81 279 ALA B CA 1
ATOM 5464 C C . ALA B 1 279 ? -4.578 -34.5 -4.586 1 90.81 279 ALA B C 1
ATOM 5466 O O . ALA B 1 279 ? -4.781 -35.688 -4.23 1 90.81 279 ALA B O 1
ATOM 5467 N N . SER B 1 280 ? -5.312 -33.938 -5.453 1 90.94 280 SER B N 1
ATOM 5468 C CA . SER B 1 280 ? -6.414 -34.625 -6.113 1 90.94 280 SER B CA 1
ATOM 5469 C C . SER B 1 280 ? -5.918 -35.469 -7.289 1 90.94 280 SER B C 1
ATOM 5471 O O . SER B 1 280 ? -4.801 -35.281 -7.77 1 90.94 280 SER B O 1
ATOM 5473 N N . PRO B 1 281 ? -6.719 -36.406 -7.75 1 93.12 281 PRO B N 1
ATOM 5474 C CA . PRO B 1 281 ? -6.301 -37.219 -8.883 1 93.12 281 PRO B CA 1
ATOM 5475 C C . PRO B 1 281 ? -6.535 -36.562 -10.234 1 93.12 281 PRO B C 1
ATOM 5477 O O . PRO B 1 281 ? -6.445 -37.188 -11.273 1 93.12 281 PRO B O 1
ATOM 5480 N N . VAL B 1 282 ? -6.82 -35.312 -10.234 1 93.38 282 VAL B N 1
ATOM 5481 C CA . VAL B 1 282 ? -7.27 -34.625 -11.438 1 93.38 282 VAL B CA 1
ATOM 5482 C C . VAL B 1 282 ? -6.207 -34.75 -12.531 1 93.38 282 VAL B C 1
ATOM 5484 O O . VAL B 1 282 ? -6.516 -35.062 -13.672 1 93.38 282 VAL B O 1
ATOM 5487 N N . LEU B 1 283 ? -4.973 -34.469 -12.242 1 95.5 283 LEU B N 1
ATOM 5488 C CA . LEU B 1 283 ? -3.932 -34.531 -13.266 1 95.5 283 LEU B CA 1
ATOM 5489 C C . LEU B 1 283 ? -3.715 -35.969 -13.734 1 95.5 283 LEU B C 1
ATOM 5491 O O . LEU B 1 283 ? -3.596 -36.219 -14.938 1 95.5 283 LEU B O 1
ATOM 5495 N N . ALA B 1 284 ? -3.65 -36.906 -12.828 1 95.56 284 ALA B N 1
ATOM 5496 C CA . ALA B 1 284 ? -3.479 -38.312 -13.164 1 95.56 284 ALA B CA 1
ATOM 5497 C C . ALA B 1 284 ? -4.578 -38.781 -14.109 1 95.56 284 ALA B C 1
ATOM 5499 O O . ALA B 1 284 ? -4.309 -39.5 -15.086 1 95.56 284 ALA B O 1
ATOM 5500 N N . GLN B 1 285 ? -5.742 -38.438 -13.742 1 95.88 285 GLN B N 1
ATOM 5501 C CA . GLN B 1 285 ? -6.887 -38.844 -14.555 1 95.88 285 GLN B CA 1
ATOM 5502 C C . GLN B 1 285 ? -6.84 -38.188 -15.93 1 95.88 285 GLN B C 1
ATOM 5504 O O . GLN B 1 285 ? -7.172 -38.844 -16.938 1 95.88 285 GLN B O 1
ATOM 5509 N N . LEU B 1 286 ? -6.457 -36.938 -15.977 1 96.94 286 LEU B N 1
ATOM 5510 C CA . LEU B 1 286 ? -6.328 -36.219 -17.25 1 96.94 286 LEU B CA 1
ATOM 5511 C C . LEU B 1 286 ? -5.324 -36.938 -18.156 1 96.94 286 LEU B C 1
ATOM 5513 O O . LEU B 1 286 ? -5.609 -37.188 -19.328 1 96.94 286 LEU B O 1
ATOM 5517 N N . LEU B 1 287 ? -4.148 -37.25 -17.656 1 97.69 287 LEU B N 1
ATOM 5518 C CA . LEU B 1 287 ? -3.098 -37.875 -18.438 1 97.69 287 LEU B CA 1
ATOM 5519 C C . LEU B 1 287 ? -3.549 -39.25 -18.938 1 97.69 287 LEU B C 1
ATOM 5521 O O . LEU B 1 287 ? -3.291 -39.594 -20.094 1 97.69 287 LEU B O 1
ATOM 5525 N N . ARG B 1 288 ? -4.227 -40 -18.094 1 97.19 288 ARG B N 1
ATOM 5526 C CA . ARG B 1 288 ? -4.75 -41.281 -18.484 1 97.19 288 ARG B CA 1
ATOM 5527 C C . ARG B 1 288 ? -5.746 -41.156 -19.625 1 97.19 288 ARG B C 1
ATOM 5529 O O . ARG B 1 288 ? -5.727 -41.969 -20.562 1 97.19 288 ARG B O 1
ATOM 5536 N N . ARG B 1 289 ? -6.574 -40.188 -19.516 1 97.81 289 ARG B N 1
ATOM 5537 C CA . ARG B 1 289 ? -7.586 -40 -20.547 1 97.81 289 ARG B CA 1
ATOM 5538 C C . ARG B 1 289 ? -6.941 -39.594 -21.875 1 97.81 289 ARG B C 1
ATOM 5540 O O . ARG B 1 289 ? -7.398 -40 -22.938 1 97.81 289 ARG B 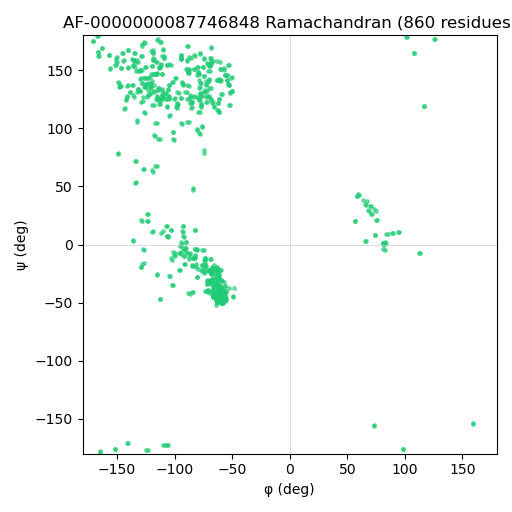O 1
ATOM 5547 N N . ILE B 1 290 ? -5.918 -38.75 -21.828 1 97.94 290 ILE B N 1
ATOM 5548 C CA . ILE B 1 290 ? -5.215 -38.344 -23.031 1 97.94 290 ILE B CA 1
ATOM 5549 C C . ILE B 1 290 ? -4.637 -39.594 -23.734 1 97.94 290 ILE B C 1
ATOM 5551 O O . ILE B 1 290 ? -4.824 -39.75 -24.938 1 97.94 290 ILE B O 1
ATOM 5555 N N . VAL B 1 291 ? -3.992 -40.469 -23.016 1 98 291 VAL B N 1
ATOM 5556 C CA . VAL B 1 291 ? -3.398 -41.688 -23.562 1 98 291 VAL B CA 1
ATOM 5557 C C . VAL B 1 291 ? -4.488 -42.562 -24.172 1 98 291 VAL B C 1
ATOM 5559 O O . VAL B 1 291 ? -4.312 -43.094 -25.266 1 98 291 VAL B O 1
ATOM 5562 N N . GLY B 1 292 ? -5.57 -42.656 -23.469 1 97.5 292 GLY B N 1
ATOM 5563 C CA . GLY B 1 292 ? -6.695 -43.438 -23.984 1 97.5 292 GLY B CA 1
ATOM 5564 C C . GLY B 1 292 ? -7.234 -42.875 -25.297 1 97.5 292 GLY B C 1
ATOM 5565 O O . GLY B 1 292 ? -7.547 -43.656 -26.219 1 97.5 292 GLY B O 1
ATOM 5566 N N . CYS B 1 293 ? -7.398 -41.625 -25.453 1 96.88 293 CYS B N 1
ATOM 5567 C CA . CYS B 1 293 ? -7.918 -41 -26.641 1 96.88 293 CYS B CA 1
ATOM 5568 C C . CYS B 1 293 ? -6.988 -41.219 -27.828 1 96.88 293 CYS B C 1
ATOM 5570 O O . CYS B 1 293 ? -7.422 -41.156 -28.984 1 96.88 293 CYS B O 1
ATOM 5572 N N . LEU B 1 294 ? -5.734 -41.5 -27.562 1 96.56 294 LEU B N 1
ATOM 5573 C CA . LEU B 1 294 ? -4.754 -41.75 -28.609 1 96.56 294 LEU B CA 1
ATOM 5574 C C . LEU B 1 294 ? -4.664 -43.25 -28.953 1 96.56 294 LEU B C 1
ATOM 5576 O O . LEU B 1 294 ? -3.764 -43.656 -29.672 1 96.56 294 LEU B O 1
ATOM 5580 N N . GLY B 1 295 ? -5.578 -44 -28.328 1 96.81 295 GLY B N 1
ATOM 5581 C CA . GLY B 1 295 ? -5.656 -45.438 -28.625 1 96.81 295 GLY B CA 1
ATOM 5582 C C . GLY B 1 295 ? -4.77 -46.281 -27.734 1 96.81 295 GLY B C 1
ATOM 5583 O O . GLY B 1 295 ? -4.547 -47.438 -28 1 96.81 295 GLY B O 1
ATOM 5584 N N . GLY B 1 296 ? -4.242 -45.625 -26.719 1 97.31 296 GLY B N 1
ATOM 5585 C CA . GLY B 1 296 ? -3.363 -46.344 -25.812 1 97.31 296 GLY B CA 1
ATOM 5586 C C . GLY B 1 296 ? -4.105 -47.062 -24.703 1 97.31 296 GLY B C 1
ATOM 5587 O O . GLY B 1 296 ? -5.242 -46.719 -24.375 1 97.31 296 GLY B O 1
ATOM 5588 N N . CYS B 1 297 ? -3.424 -48.094 -24.062 1 97.38 297 CYS B N 1
ATOM 5589 C CA . CYS B 1 297 ? -3.953 -48.812 -22.922 1 97.38 297 CYS B CA 1
ATOM 5590 C C . CYS B 1 297 ? -3.201 -48.438 -21.641 1 97.38 297 CYS B C 1
ATOM 5592 O O . CYS B 1 297 ? -2.404 -47.5 -21.641 1 97.38 297 CYS B O 1
ATOM 5594 N N . GLU B 1 298 ? -3.506 -49.156 -20.562 1 97.19 298 GLU B N 1
ATOM 5595 C CA . GLU B 1 298 ? -2.908 -48.875 -19.25 1 97.19 298 GLU B CA 1
ATOM 5596 C C . GLU B 1 298 ? -1.39 -49 -19.297 1 97.19 298 GLU B C 1
ATOM 5598 O O . GLU B 1 298 ? -0.669 -48.219 -18.672 1 97.19 298 GLU B O 1
ATOM 5603 N N . GLU B 1 299 ? -0.971 -49.969 -20.062 1 97.75 299 GLU B N 1
ATOM 5604 C CA . GLU B 1 299 ? 0.468 -50.156 -20.203 1 97.75 299 GLU B CA 1
ATOM 5605 C C . GLU B 1 299 ? 1.12 -48.969 -20.906 1 97.75 299 GLU B C 1
ATOM 5607 O O . GLU B 1 299 ? 2.227 -48.562 -20.547 1 97.75 299 GLU B O 1
ATOM 5612 N N . ASP B 1 300 ? 0.473 -48.438 -21.859 1 97.44 300 ASP B N 1
ATOM 5613 C CA . ASP B 1 300 ? 0.972 -47.25 -22.547 1 97.44 300 ASP B CA 1
ATOM 5614 C C . ASP B 1 300 ? 1.003 -46.062 -21.625 1 97.44 300 ASP B C 1
ATOM 5616 O O . ASP B 1 300 ? 1.924 -45.219 -21.688 1 97.44 300 ASP B O 1
ATOM 5620 N N . TYR B 1 301 ? -0.001 -45.969 -20.797 1 97 301 TYR B N 1
ATOM 5621 C CA . TYR B 1 301 ? -0.045 -44.875 -19.812 1 97 301 TYR B CA 1
ATOM 5622 C C . TYR B 1 301 ? 1.15 -44.969 -18.875 1 97 301 TYR B C 1
ATOM 5624 O O . TYR B 1 301 ? 1.854 -43.969 -18.672 1 97 301 TYR B O 1
ATOM 5632 N N . LEU B 1 302 ? 1.398 -46.125 -18.344 1 96.81 302 LEU B N 1
ATOM 5633 C CA . LEU B 1 302 ? 2.488 -46.281 -17.391 1 96.81 302 LEU B CA 1
ATOM 5634 C C . LEU B 1 302 ? 3.836 -46 -18.047 1 96.81 302 LEU B C 1
ATOM 5636 O O . LEU B 1 302 ? 4.707 -45.375 -17.438 1 96.81 302 LEU B O 1
ATOM 5640 N N . ARG B 1 303 ? 4.004 -46.438 -19.266 1 97.06 303 ARG B N 1
ATOM 5641 C CA . ARG B 1 303 ? 5.23 -46.156 -20.016 1 97.06 303 ARG B CA 1
ATOM 5642 C C . ARG B 1 303 ? 5.371 -44.688 -20.297 1 97.06 303 ARG B C 1
ATOM 5644 O O . ARG B 1 303 ? 6.477 -44.125 -20.266 1 97.06 303 ARG B O 1
ATOM 5651 N N . SER B 1 304 ? 4.277 -44.094 -20.609 1 97 304 SER B N 1
ATOM 5652 C CA . SER B 1 304 ? 4.285 -42.656 -20.859 1 97 304 SER B CA 1
ATOM 5653 C C . SER B 1 304 ? 4.738 -41.875 -19.625 1 97 304 SER B C 1
ATOM 5655 O O . SER B 1 304 ? 5.492 -40.906 -19.734 1 97 304 SER B O 1
ATOM 5657 N N . ILE B 1 305 ? 4.262 -42.25 -18.469 1 96.69 305 ILE B N 1
ATOM 5658 C CA . ILE B 1 305 ? 4.625 -41.594 -17.219 1 96.69 305 ILE B CA 1
ATOM 5659 C C . ILE B 1 305 ? 6.133 -41.688 -16.984 1 96.69 305 ILE B C 1
ATOM 5661 O O . ILE B 1 305 ? 6.781 -40.719 -16.609 1 96.69 305 ILE B O 1
ATOM 5665 N N . ASP B 1 306 ? 6.688 -42.812 -17.297 1 95.69 306 ASP B N 1
ATOM 5666 C CA . ASP B 1 306 ? 8.117 -43.062 -17.094 1 95.69 306 ASP B CA 1
ATOM 5667 C C . ASP B 1 306 ? 8.953 -42.219 -18.031 1 95.69 306 ASP B C 1
ATOM 5669 O O . ASP B 1 306 ? 10.117 -41.906 -17.734 1 95.69 306 ASP B O 1
ATOM 5673 N N . LYS B 1 307 ? 8.414 -41.812 -19.125 1 96.88 307 LYS B N 1
ATOM 5674 C CA . LYS B 1 307 ? 9.109 -40.969 -20.109 1 96.88 307 LYS B CA 1
ATOM 5675 C C . LYS B 1 307 ? 8.891 -39.5 -19.828 1 96.88 307 LYS B C 1
ATOM 5677 O O . LYS B 1 307 ? 9.477 -38.656 -20.5 1 96.88 307 LYS B O 1
ATOM 5682 N N . SER B 1 308 ? 8.117 -39.219 -18.859 1 97.12 308 SER B N 1
ATOM 5683 C CA . SER B 1 308 ? 7.66 -37.875 -18.625 1 97.12 308 SER B CA 1
ATOM 5684 C C . SER B 1 308 ? 8.539 -37.156 -17.625 1 97.12 308 SER B C 1
ATOM 5686 O O . SER B 1 308 ? 9.281 -37.781 -16.859 1 97.12 308 SER B O 1
ATOM 5688 N N . PHE B 1 309 ? 8.523 -35.812 -17.594 1 97.44 309 PHE B N 1
ATOM 5689 C CA . PHE B 1 309 ? 9.203 -34.938 -16.656 1 97.44 309 PHE B CA 1
ATOM 5690 C C . PHE B 1 309 ? 8.32 -33.75 -16.297 1 97.44 309 PHE B C 1
ATOM 5692 O O . PHE B 1 309 ? 7.648 -33.188 -17.156 1 97.44 309 PHE B O 1
ATOM 5699 N N . MET B 1 310 ? 8.297 -33.438 -15.047 1 97.31 310 MET B N 1
ATOM 5700 C CA . MET B 1 310 ? 7.477 -32.312 -14.586 1 97.31 310 MET B CA 1
ATOM 5701 C C . MET B 1 310 ? 8.336 -31.219 -13.961 1 97.31 310 MET B C 1
ATOM 5703 O O . MET B 1 310 ? 9.25 -31.516 -13.188 1 97.31 310 MET B O 1
ATOM 5707 N N . ILE B 1 311 ? 8.102 -30.031 -14.375 1 98.19 311 ILE B N 1
ATOM 5708 C CA . ILE B 1 311 ? 8.57 -28.859 -13.648 1 98.19 311 ILE B CA 1
ATOM 5709 C C . ILE B 1 311 ? 7.477 -28.359 -12.703 1 98.19 311 ILE B C 1
ATOM 5711 O O . ILE B 1 311 ? 6.453 -27.844 -13.148 1 98.19 311 ILE B O 1
ATOM 5715 N N . SER B 1 312 ? 7.672 -28.656 -11.453 1 97.56 312 SER B N 1
ATOM 5716 C CA . SER B 1 312 ? 6.82 -28.062 -10.43 1 97.56 312 SER B CA 1
ATOM 5717 C C . SER B 1 312 ? 7.234 -26.625 -10.141 1 97.56 312 SER B C 1
ATOM 5719 O O . SER B 1 312 ? 8.141 -26.375 -9.336 1 97.56 312 SER B O 1
ATOM 5721 N N . ALA B 1 313 ? 6.543 -25.734 -10.812 1 98 313 ALA B N 1
ATOM 5722 C CA . ALA B 1 313 ? 6.891 -24.312 -10.742 1 98 313 ALA B CA 1
ATOM 5723 C C . ALA B 1 313 ? 6.184 -23.641 -9.57 1 98 313 ALA B C 1
ATOM 5725 O O . ALA B 1 313 ? 4.98 -23.375 -9.641 1 98 313 ALA B O 1
ATOM 5726 N N . ASP B 1 314 ? 6.836 -23.359 -8.562 1 96.12 314 ASP B N 1
ATOM 5727 C CA . ASP B 1 314 ? 6.43 -22.719 -7.312 1 96.12 314 ASP B CA 1
ATOM 5728 C C . ASP B 1 314 ? 7.531 -21.812 -6.777 1 96.12 314 ASP B C 1
ATOM 5730 O O . ASP B 1 314 ? 8.602 -22.281 -6.395 1 96.12 314 ASP B O 1
ATOM 5734 N N . ASN B 1 315 ? 7.305 -20.531 -6.68 1 97.19 315 ASN B N 1
ATOM 5735 C CA . ASN B 1 315 ? 8.344 -19.516 -6.469 1 97.19 315 ASN B CA 1
ATOM 5736 C C . ASN B 1 315 ? 9.211 -19.859 -5.258 1 97.19 315 ASN B C 1
ATOM 5738 O O . ASN B 1 315 ? 8.797 -20.625 -4.387 1 97.19 315 ASN B O 1
ATOM 5742 N N . ALA B 1 316 ? 10.438 -19.344 -5.305 1 96.25 316 ALA B N 1
ATOM 5743 C CA . ALA B 1 316 ? 11.445 -19.547 -4.266 1 96.25 316 ALA B CA 1
ATOM 5744 C C . ALA B 1 316 ? 11.703 -18.25 -3.492 1 96.25 316 ALA B C 1
ATOM 5746 O O . ALA B 1 316 ? 11.258 -17.172 -3.896 1 96.25 316 ALA B O 1
ATOM 5747 N N . HIS B 1 317 ? 12.414 -18.406 -2.371 1 95.62 317 HIS B N 1
ATOM 5748 C CA . HIS B 1 317 ? 12.766 -17.25 -1.541 1 95.62 317 HIS B CA 1
ATOM 5749 C C . HIS B 1 317 ? 14.078 -16.641 -1.987 1 95.62 317 HIS B C 1
ATOM 5751 O O . HIS B 1 317 ? 15.109 -17.312 -2.027 1 95.62 317 HIS B O 1
ATOM 5757 N N . ALA B 1 318 ? 14.031 -15.375 -2.266 1 97.31 318 ALA B N 1
ATOM 5758 C CA . ALA B 1 318 ? 15.266 -14.648 -2.535 1 97.31 318 ALA B CA 1
ATOM 5759 C C . ALA B 1 318 ? 15.992 -14.305 -1.237 1 97.31 318 ALA B C 1
ATOM 5761 O O . ALA B 1 318 ? 15.359 -13.984 -0.229 1 97.31 318 ALA B O 1
ATOM 5762 N N . PHE B 1 319 ? 17.312 -14.32 -1.368 1 96.62 319 PHE B N 1
ATOM 5763 C CA . PHE B 1 319 ? 18.109 -13.781 -0.279 1 96.62 319 PHE B CA 1
ATOM 5764 C C . PHE B 1 319 ? 17.656 -12.375 0.096 1 96.62 319 PHE B C 1
ATOM 5766 O O . PHE B 1 319 ? 17.562 -11.492 -0.762 1 96.62 319 PHE B O 1
ATOM 5773 N N . HIS B 1 320 ? 17.266 -12.227 1.288 1 96.56 320 HIS B N 1
ATOM 5774 C CA . HIS B 1 320 ? 16.781 -10.93 1.747 1 96.56 320 HIS B CA 1
ATOM 5775 C C . HIS B 1 320 ? 17.953 -10.031 2.16 1 96.56 320 HIS B C 1
ATOM 5777 O O . HIS B 1 320 ? 18.75 -10.398 3.025 1 96.56 320 HIS B O 1
ATOM 5783 N N . PRO B 1 321 ? 18.016 -8.883 1.669 1 94.88 321 PRO B N 1
ATOM 5784 C CA . PRO B 1 321 ? 19.188 -8.039 1.931 1 94.88 321 PRO B CA 1
ATOM 5785 C C . PRO B 1 321 ? 19.25 -7.562 3.379 1 94.88 321 PRO B C 1
ATOM 5787 O O . PRO B 1 321 ? 20.328 -7.199 3.861 1 94.88 321 PRO B O 1
ATOM 5790 N N . ASN B 1 322 ? 18.156 -7.527 4.145 1 95.31 322 ASN B N 1
ATOM 5791 C CA . ASN B 1 322 ? 18.141 -7.031 5.52 1 95.31 322 ASN B CA 1
ATOM 5792 C C . ASN B 1 322 ? 18.141 -8.172 6.527 1 95.31 322 ASN B C 1
ATOM 5794 O O . ASN B 1 322 ? 18.219 -7.941 7.734 1 95.31 322 ASN B O 1
ATOM 5798 N N . TYR B 1 323 ? 18.016 -9.453 6.074 1 95.06 323 TYR B N 1
ATOM 5799 C CA . TYR B 1 323 ? 17.891 -10.594 6.98 1 95.06 323 TYR B CA 1
ATOM 5800 C C . TYR B 1 323 ? 18.812 -11.734 6.562 1 95.06 323 TYR B C 1
ATOM 5802 O O . TYR B 1 323 ? 18.359 -12.875 6.438 1 95.06 323 TYR B O 1
ATOM 5810 N N . ALA B 1 324 ? 20.031 -11.445 6.414 1 93 324 ALA B N 1
ATOM 5811 C CA . ALA B 1 324 ? 21 -12.422 5.934 1 93 324 ALA B CA 1
ATOM 5812 C C . ALA B 1 324 ? 21.062 -13.633 6.859 1 93 324 ALA B C 1
ATOM 5814 O O . ALA B 1 324 ? 21.266 -14.758 6.398 1 93 324 ALA B O 1
ATOM 5815 N N . GLU B 1 325 ? 20.812 -13.438 8.133 1 92 325 GLU B N 1
ATOM 5816 C CA . GLU B 1 325 ? 20.969 -14.469 9.156 1 92 325 GLU B CA 1
ATOM 5817 C C . GLU B 1 325 ? 19.922 -15.562 9 1 92 325 GLU B C 1
ATOM 5819 O O . GLU B 1 325 ? 20.047 -16.641 9.578 1 92 325 GLU B O 1
ATOM 5824 N N . LYS B 1 326 ? 18.891 -15.352 8.195 1 93.38 326 LYS B N 1
ATOM 5825 C CA . LYS B 1 326 ? 17.797 -16.312 8.055 1 93.38 326 LYS B CA 1
ATOM 5826 C C . LYS B 1 326 ? 18.094 -17.328 6.953 1 93.38 326 LYS B C 1
ATOM 5828 O O . LYS B 1 326 ? 17.406 -18.344 6.832 1 93.38 326 LYS B O 1
ATOM 5833 N N . TYR B 1 327 ? 19.141 -17.156 6.207 1 93.31 327 TYR B N 1
ATOM 5834 C CA . TYR B 1 327 ? 19.375 -17.969 5.008 1 93.31 327 TYR B CA 1
ATOM 5835 C C . TYR B 1 327 ? 20.578 -18.875 5.191 1 93.31 327 TYR B C 1
ATOM 5837 O O . TYR B 1 327 ? 21.453 -18.594 6.012 1 93.31 327 TYR B O 1
ATOM 5845 N N . ASP B 1 328 ? 20.547 -20.016 4.453 1 93.25 328 ASP B N 1
ATOM 5846 C CA . ASP B 1 328 ? 21.75 -20.844 4.355 1 93.25 328 ASP B CA 1
ATOM 5847 C C . ASP B 1 328 ? 22.938 -20.016 3.885 1 93.25 328 ASP B C 1
ATOM 5849 O O . ASP B 1 328 ? 22.812 -19.203 2.971 1 93.25 328 ASP B O 1
ATOM 5853 N N . PRO B 1 329 ? 24.047 -20.203 4.449 1 91.81 329 PRO B N 1
ATOM 5854 C CA . PRO B 1 329 ? 25.188 -19.328 4.176 1 91.81 329 PRO B CA 1
ATOM 5855 C C . PRO B 1 329 ? 25.719 -19.469 2.75 1 91.81 329 PRO B C 1
ATOM 5857 O O . PRO B 1 329 ? 26.359 -18.547 2.225 1 91.81 329 PRO B O 1
ATOM 5860 N N . THR B 1 330 ? 25.469 -20.656 2.088 1 92.12 330 THR B N 1
ATOM 5861 C CA . THR B 1 330 ? 26.125 -20.859 0.807 1 92.12 330 THR B CA 1
ATOM 5862 C C . THR B 1 330 ? 25.125 -21.219 -0.277 1 92.12 330 THR B C 1
ATOM 5864 O O . THR B 1 330 ? 25.438 -21.188 -1.468 1 92.12 330 THR B O 1
ATOM 5867 N N . ASN B 1 331 ? 23.938 -21.609 0.119 1 92.62 331 ASN B N 1
ATOM 5868 C CA . ASN B 1 331 ? 22.938 -22.078 -0.83 1 92.62 331 ASN B CA 1
ATOM 5869 C C . ASN B 1 331 ? 21.688 -21.203 -0.787 1 92.62 331 ASN B C 1
ATOM 5871 O O . ASN B 1 331 ? 20.625 -21.656 -0.371 1 92.62 331 ASN B O 1
ATOM 5875 N N . HIS B 1 332 ? 21.859 -19.984 -1.144 1 94.75 332 HIS B N 1
ATOM 5876 C CA . HIS B 1 332 ? 20.734 -19.047 -1.189 1 94.75 332 HIS B CA 1
ATOM 5877 C C . HIS B 1 332 ? 20.719 -18.266 -2.498 1 94.75 332 HIS B C 1
ATOM 5879 O O . HIS B 1 332 ? 21.75 -17.766 -2.936 1 94.75 332 HIS B O 1
ATOM 5885 N N . PRO B 1 333 ? 19.547 -18.234 -3.129 1 96.81 333 PRO B N 1
ATOM 5886 C CA . PRO B 1 333 ? 19.438 -17.5 -4.395 1 96.81 333 PRO B CA 1
ATOM 5887 C C . PRO B 1 333 ? 19.297 -15.992 -4.195 1 96.81 333 PRO B C 1
ATOM 5889 O O . PRO B 1 333 ? 18.797 -15.547 -3.152 1 96.81 333 PRO B O 1
ATOM 5892 N N . VAL B 1 334 ? 19.719 -15.203 -5.129 1 96.94 334 VAL B N 1
ATOM 5893 C CA . VAL B 1 334 ? 19.578 -13.75 -5.121 1 96.94 334 VAL B CA 1
ATOM 5894 C C . VAL B 1 334 ? 18.625 -13.32 -6.238 1 96.94 334 VAL B C 1
ATOM 5896 O O . VAL B 1 334 ? 18.469 -14.023 -7.234 1 96.94 334 VAL B O 1
ATOM 5899 N N . VAL B 1 335 ? 17.969 -12.219 -6.07 1 97.06 335 VAL B N 1
ATOM 5900 C CA . VAL B 1 335 ? 17.172 -11.664 -7.148 1 97.06 335 VAL B CA 1
ATOM 5901 C C . VAL B 1 335 ? 18.062 -11.336 -8.344 1 97.06 335 VAL B C 1
ATOM 5903 O O . VAL B 1 335 ? 19.188 -10.875 -8.172 1 97.06 335 VAL B O 1
ATOM 5906 N N . GLY B 1 336 ? 17.531 -11.578 -9.484 1 96.12 336 GLY B N 1
ATOM 5907 C CA . GLY B 1 336 ? 18.266 -11.305 -10.703 1 96.12 336 GLY B CA 1
ATOM 5908 C C . GLY B 1 336 ? 19.234 -12.414 -11.086 1 96.12 336 GLY B C 1
ATOM 5909 O O . GLY B 1 336 ? 19.891 -12.336 -12.125 1 96.12 336 GLY B O 1
ATOM 5910 N N . GLY B 1 337 ? 19.234 -13.461 -10.297 1 96.81 337 GLY B N 1
ATOM 5911 C CA . GLY B 1 337 ? 20.188 -14.539 -10.523 1 96.81 337 GLY B CA 1
ATOM 5912 C C . GLY B 1 337 ? 19.609 -15.664 -11.359 1 96.81 337 GLY B C 1
ATOM 5913 O O . GLY B 1 337 ? 20.281 -16.672 -11.617 1 96.81 337 GLY B O 1
ATOM 5914 N N . GLY B 1 338 ? 18.344 -15.586 -11.766 1 97.25 338 GLY B N 1
ATOM 5915 C CA . GLY B 1 338 ? 17.734 -16.594 -12.625 1 97.25 338 GLY B CA 1
ATOM 5916 C C . GLY B 1 338 ? 16.906 -17.594 -11.852 1 97.25 338 GLY B C 1
ATOM 5917 O O . GLY B 1 338 ? 16.703 -17.453 -10.648 1 97.25 338 GLY B O 1
ATOM 5918 N N . PRO B 1 339 ? 16.359 -18.625 -12.562 1 98.38 339 PRO B N 1
ATOM 5919 C CA . PRO B 1 339 ? 15.539 -19.641 -11.93 1 98.38 339 PRO B CA 1
ATOM 5920 C C . PRO B 1 339 ? 16.266 -20.359 -10.789 1 98.38 339 PRO B C 1
ATOM 5922 O O . PRO B 1 339 ? 17.484 -20.531 -10.828 1 98.38 339 PRO B O 1
ATOM 5925 N N . VAL B 1 340 ? 15.445 -20.828 -9.82 1 98.44 340 VAL B N 1
ATOM 5926 C CA . VAL B 1 340 ? 15.984 -21.406 -8.594 1 98.44 340 VAL B CA 1
ATOM 5927 C C . VAL B 1 340 ? 15.531 -22.859 -8.469 1 98.44 340 VAL B C 1
ATOM 5929 O O . VAL B 1 340 ? 14.336 -23.141 -8.43 1 98.44 340 VAL B O 1
ATOM 5932 N N . ILE B 1 341 ? 16.453 -23.766 -8.414 1 97.5 341 ILE B N 1
ATOM 5933 C CA . ILE B 1 341 ? 16.156 -25.156 -8.07 1 97.5 341 ILE B CA 1
ATOM 5934 C C . ILE B 1 341 ? 16.031 -25.297 -6.551 1 97.5 341 ILE B C 1
ATOM 5936 O O . ILE B 1 341 ? 16.922 -24.891 -5.812 1 97.5 341 ILE B O 1
ATOM 5940 N N . LYS B 1 342 ? 14.938 -25.859 -6.062 1 94.38 342 LYS B N 1
ATOM 5941 C CA . LYS B 1 342 ? 14.703 -26.031 -4.633 1 94.38 342 LYS B CA 1
ATOM 5942 C C . LYS B 1 342 ? 15.008 -27.453 -4.191 1 94.38 342 LYS B C 1
ATOM 5944 O O . LYS B 1 342 ? 14.461 -28.406 -4.75 1 94.38 342 LYS B O 1
ATOM 5949 N N . ILE B 1 343 ? 15.844 -27.547 -3.227 1 91.25 343 ILE B N 1
ATOM 5950 C CA . ILE B 1 343 ? 16.281 -28.859 -2.732 1 91.25 343 ILE B CA 1
ATOM 5951 C C . ILE B 1 343 ? 16.016 -28.953 -1.231 1 91.25 343 ILE B C 1
ATOM 5953 O O . ILE B 1 343 ? 16.141 -27.953 -0.509 1 91.25 343 ILE B O 1
ATOM 5957 N N . ASN B 1 344 ? 15.547 -30.062 -0.797 1 88.06 344 ASN B N 1
ATOM 5958 C CA . ASN B 1 344 ? 15.383 -30.391 0.618 1 88.06 344 ASN B CA 1
ATOM 5959 C C . ASN B 1 344 ? 15.719 -31.844 0.909 1 88.06 344 ASN B C 1
ATOM 5961 O O . ASN B 1 344 ? 15.156 -32.75 0.296 1 88.06 344 ASN B O 1
ATOM 5965 N N . ALA B 1 345 ? 16.562 -32.094 1.852 1 82.31 345 ALA B N 1
ATOM 5966 C CA . ALA B 1 345 ? 17.047 -33.438 2.15 1 82.31 345 ALA B CA 1
ATOM 5967 C C . ALA B 1 345 ? 15.922 -34.312 2.721 1 82.31 345 ALA B C 1
ATOM 5969 O O . ALA B 1 345 ? 15.953 -35.531 2.613 1 82.31 345 ALA B O 1
ATOM 5970 N N . ASN B 1 346 ? 14.938 -33.688 3.299 1 79.75 346 ASN B N 1
ATOM 5971 C CA . ASN B 1 346 ? 13.82 -34.438 3.885 1 79.75 346 ASN B CA 1
ATOM 5972 C C . ASN B 1 346 ? 12.672 -34.594 2.895 1 79.75 346 ASN B C 1
ATOM 5974 O O . ASN B 1 346 ? 11.531 -34.844 3.293 1 79.75 346 ASN B O 1
ATOM 5978 N N . CYS B 1 347 ? 12.891 -34.281 1.637 1 76.75 347 CYS B N 1
ATOM 5979 C CA . CYS B 1 347 ? 12.023 -34.562 0.501 1 76.75 347 CYS B CA 1
ATOM 5980 C C . CYS B 1 347 ? 10.75 -33.719 0.561 1 76.75 347 CYS B C 1
ATOM 5982 O O . CYS B 1 347 ? 9.664 -34.219 0.237 1 76.75 347 CYS B O 1
ATOM 5984 N N . LYS B 1 348 ? 10.906 -32.562 1.068 1 79.81 348 LYS B N 1
ATOM 5985 C CA . LYS B 1 348 ? 9.789 -31.625 1 1 79.81 348 LYS B CA 1
ATOM 5986 C C . LYS B 1 348 ? 9.609 -31.078 -0.417 1 79.81 348 LYS B C 1
ATOM 5988 O O . LYS B 1 348 ? 8.602 -30.438 -0.721 1 79.81 348 LYS B O 1
ATOM 5993 N N . TYR B 1 349 ? 10.617 -31.359 -1.196 1 87.44 349 TYR B N 1
ATOM 5994 C CA . TYR B 1 349 ? 10.555 -31.125 -2.635 1 87.44 349 TYR B CA 1
ATOM 5995 C C . TYR B 1 349 ? 10.727 -32.438 -3.406 1 87.44 349 TYR B C 1
ATOM 5997 O O . TYR B 1 349 ? 11.289 -33.406 -2.891 1 87.44 349 TYR B O 1
ATOM 6005 N N . MET B 1 350 ? 10.266 -32.406 -4.629 1 89.44 350 MET B N 1
ATOM 6006 C CA . MET B 1 350 ? 10.414 -33.625 -5.445 1 89.44 350 MET B CA 1
ATOM 6007 C C . MET B 1 350 ? 11.805 -33.688 -6.062 1 89.44 350 MET B C 1
ATOM 6009 O O . MET B 1 350 ? 12.18 -34.719 -6.629 1 89.44 350 MET B O 1
ATOM 6013 N N . THR B 1 351 ? 12.555 -32.688 -5.848 1 91.75 351 THR B N 1
ATOM 6014 C CA . THR B 1 351 ? 13.852 -32.531 -6.5 1 91.75 351 THR B CA 1
ATOM 6015 C C . THR B 1 351 ? 14.867 -33.531 -5.926 1 91.75 351 THR B C 1
ATOM 6017 O O . THR B 1 351 ? 15.031 -33.625 -4.707 1 91.75 351 THR B O 1
ATOM 6020 N N . ASP B 1 352 ? 15.484 -34.25 -6.754 1 90.75 352 ASP B N 1
ATOM 6021 C CA . ASP B 1 352 ? 16.688 -35 -6.422 1 90.75 352 ASP B CA 1
ATOM 6022 C C . ASP B 1 352 ? 17.844 -34.656 -7.363 1 90.75 352 ASP B C 1
ATOM 6024 O O . ASP B 1 352 ? 17.719 -33.719 -8.172 1 90.75 352 ASP B O 1
ATOM 6028 N N . ALA B 1 353 ? 18.969 -35.344 -7.168 1 91.94 353 ALA B N 1
ATOM 6029 C CA . ALA B 1 353 ? 20.156 -34.969 -7.914 1 91.94 353 ALA B CA 1
ATOM 6030 C C . ALA B 1 353 ? 19.938 -35.125 -9.414 1 91.94 353 ALA B C 1
ATOM 6032 O O . ALA B 1 353 ? 20.422 -34.281 -10.203 1 91.94 353 ALA B O 1
ATOM 6033 N N . GLU B 1 354 ? 19.344 -36.125 -9.836 1 92.81 354 GLU B N 1
ATOM 6034 C CA . GLU B 1 354 ? 19.094 -36.375 -11.258 1 92.81 354 GLU B CA 1
ATOM 6035 C C . GLU B 1 354 ? 18.172 -35.312 -11.844 1 92.81 354 GLU B C 1
ATOM 6037 O O . GLU B 1 354 ? 18.453 -34.75 -12.898 1 92.81 354 GLU B O 1
ATOM 6042 N N . SER B 1 355 ? 17.047 -35.094 -11.203 1 94.44 355 SER B N 1
ATOM 6043 C CA . SER B 1 355 ? 16.078 -34.125 -11.734 1 94.44 355 SER B CA 1
ATOM 6044 C C . SER B 1 355 ? 16.609 -32.719 -11.688 1 94.44 355 SER B C 1
ATOM 6046 O O . SER B 1 355 ? 16.312 -31.891 -12.562 1 94.44 355 SER B O 1
ATOM 6048 N N . ALA B 1 356 ? 17.406 -32.375 -10.68 1 95.75 356 ALA B N 1
ATOM 6049 C CA . ALA B 1 356 ? 18.094 -31.078 -10.633 1 95.75 356 ALA B CA 1
ATOM 6050 C C . ALA B 1 356 ? 19.016 -30.906 -11.844 1 95.75 356 ALA B C 1
ATOM 6052 O O . ALA B 1 356 ? 19.062 -29.828 -12.438 1 95.75 356 ALA B O 1
ATOM 6053 N N . ALA B 1 357 ? 19.734 -31.938 -12.148 1 96.62 357 ALA B N 1
ATOM 6054 C CA . ALA B 1 357 ? 20.641 -31.906 -13.289 1 96.62 357 ALA B CA 1
ATOM 6055 C C . ALA B 1 357 ? 19.891 -31.688 -14.594 1 96.62 357 ALA B C 1
ATOM 6057 O O . ALA B 1 357 ? 20.359 -30.984 -15.484 1 96.62 357 ALA B O 1
ATOM 6058 N N . VAL B 1 358 ? 18.797 -32.312 -14.664 1 96.88 358 VAL B N 1
ATOM 6059 C CA . VAL B 1 358 ? 17.953 -32.156 -15.852 1 96.88 358 VAL B CA 1
ATOM 6060 C C . VAL B 1 358 ? 17.578 -30.672 -16.016 1 96.88 358 VAL B C 1
ATOM 6062 O O . VAL B 1 358 ? 17.781 -30.094 -17.078 1 96.88 358 VAL B O 1
ATOM 6065 N N . PHE B 1 359 ? 17.094 -30.047 -14.984 1 98 359 PHE B N 1
ATOM 6066 C CA . PHE B 1 359 ? 16.656 -28.656 -15.078 1 98 359 PHE B CA 1
ATOM 6067 C C . PHE B 1 359 ? 17.844 -27.734 -15.328 1 98 359 PHE B C 1
ATOM 6069 O O . PHE B 1 359 ? 17.734 -26.75 -16.062 1 98 359 PHE B O 1
ATOM 6076 N N . ARG B 1 360 ? 18.922 -27.969 -14.664 1 97.56 360 ARG B N 1
ATOM 6077 C CA . ARG B 1 360 ? 20.125 -27.188 -14.922 1 97.56 360 ARG B CA 1
ATOM 6078 C C . ARG B 1 360 ? 20.531 -27.25 -16.391 1 97.56 360 ARG B C 1
ATOM 6080 O O . ARG B 1 360 ? 20.922 -26.25 -16.984 1 97.56 360 ARG B O 1
ATOM 6087 N N . SER B 1 361 ? 20.469 -28.438 -16.969 1 98.19 361 SER B N 1
ATOM 6088 C CA . SER B 1 361 ? 20.781 -28.609 -18.375 1 98.19 361 SER B CA 1
ATOM 6089 C C . SER B 1 361 ? 19.812 -27.828 -19.266 1 98.19 361 SER B C 1
ATOM 6091 O O . SER B 1 361 ? 20.219 -27.297 -20.297 1 98.19 361 SER B O 1
ATOM 6093 N N . ILE B 1 362 ? 18.562 -27.859 -18.859 1 98.31 362 ILE B N 1
ATOM 6094 C CA . ILE B 1 362 ? 17.562 -27.094 -19.578 1 98.31 362 ILE B CA 1
ATOM 6095 C C . ILE B 1 362 ? 17.922 -25.609 -19.547 1 98.31 362 ILE B C 1
ATOM 6097 O O . ILE B 1 362 ? 17.859 -24.922 -20.562 1 98.31 362 ILE B O 1
ATOM 6101 N N . CYS B 1 363 ? 18.281 -25.047 -18.391 1 98.44 363 CYS B N 1
ATOM 6102 C CA . CYS B 1 363 ? 18.719 -23.656 -18.266 1 98.44 363 CYS B CA 1
ATOM 6103 C C . CYS B 1 363 ? 19.922 -23.375 -19.141 1 98.44 363 CYS B C 1
ATOM 6105 O O . CYS B 1 363 ? 19.984 -22.344 -19.812 1 98.44 363 CYS B O 1
ATOM 6107 N N . ASP B 1 364 ? 20.875 -24.312 -19.141 1 97.88 364 ASP B N 1
ATOM 6108 C CA . ASP B 1 364 ? 22.062 -24.172 -19.969 1 97.88 364 ASP B CA 1
ATOM 6109 C C . ASP B 1 364 ? 21.688 -24.062 -21.453 1 97.88 364 ASP B C 1
ATOM 6111 O O . ASP B 1 364 ? 22.188 -23.203 -22.172 1 97.88 364 ASP B O 1
ATOM 6115 N N . LYS B 1 365 ? 20.891 -24.969 -21.844 1 97.94 365 LYS B N 1
ATOM 6116 C CA . LYS B 1 365 ? 20.453 -24.969 -23.234 1 97.94 365 LYS B CA 1
ATOM 6117 C C . LYS B 1 365 ? 19.719 -23.672 -23.594 1 97.94 365 LYS B C 1
ATOM 6119 O O . LYS B 1 365 ? 19.828 -23.172 -24.719 1 97.94 365 LYS B O 1
ATOM 6124 N N . ALA B 1 366 ? 18.938 -23.156 -22.656 1 97.94 366 ALA B N 1
ATOM 6125 C CA . ALA B 1 366 ? 18.203 -21.906 -22.859 1 97.94 366 ALA B CA 1
ATOM 6126 C C . ALA B 1 366 ? 19.125 -20.703 -22.797 1 97.94 366 ALA B C 1
ATOM 6128 O O . ALA B 1 366 ? 18.734 -19.594 -23.172 1 97.94 366 ALA B O 1
ATOM 6129 N N . GLY B 1 367 ? 20.359 -20.859 -22.328 1 98 367 GLY B N 1
ATOM 6130 C CA . GLY B 1 367 ? 21.312 -19.766 -22.172 1 98 367 GLY B CA 1
ATOM 6131 C C . GLY B 1 367 ? 21 -18.875 -20.984 1 98 367 GLY B C 1
ATOM 6132 O O . GLY B 1 367 ? 21.203 -17.656 -21.047 1 98 367 GLY B O 1
ATOM 6133 N N . VAL B 1 368 ? 20.375 -19.406 -19.938 1 97.94 368 VAL B N 1
ATOM 6134 C CA . VAL B 1 368 ? 20.031 -18.594 -18.766 1 97.94 368 VAL B CA 1
ATOM 6135 C C . VAL B 1 368 ? 20.719 -19.156 -17.531 1 97.94 368 VAL B C 1
ATOM 6137 O O . VAL B 1 368 ? 21.062 -20.344 -17.484 1 97.94 368 VAL B O 1
ATOM 6140 N N . PRO B 1 369 ? 20.984 -18.266 -16.516 1 97.81 369 PRO B N 1
ATOM 6141 C CA . PRO B 1 369 ? 21.594 -18.766 -15.273 1 97.81 369 PRO B CA 1
ATOM 6142 C C . PRO B 1 369 ? 20.656 -19.656 -14.477 1 97.81 369 PRO B C 1
ATOM 6144 O O . PRO B 1 369 ? 19.469 -19.797 -14.82 1 97.81 369 PRO B O 1
ATOM 6147 N N . CYS B 1 370 ? 21.188 -20.328 -13.461 1 97.62 370 CYS B N 1
ATOM 6148 C CA . CYS B 1 370 ? 20.422 -21.203 -12.578 1 97.62 370 CYS B CA 1
ATOM 6149 C C . CYS B 1 370 ? 21 -21.188 -11.164 1 97.62 370 CYS B C 1
ATOM 6151 O O . CYS B 1 370 ? 22.219 -21.172 -10.992 1 97.62 370 CYS B O 1
ATOM 6153 N N . GLN B 1 371 ? 20.109 -21.109 -10.18 1 97.75 371 GLN B N 1
ATOM 6154 C CA . GLN B 1 371 ? 20.5 -21.016 -8.773 1 97.75 371 GLN B CA 1
ATOM 6155 C C . GLN B 1 371 ? 19.938 -22.188 -7.977 1 97.75 371 GLN B C 1
ATOM 6157 O O . GLN B 1 371 ? 19.156 -22.984 -8.492 1 97.75 371 GLN B O 1
ATOM 6162 N N . TYR B 1 372 ? 20.453 -22.344 -6.766 1 96 372 TYR B N 1
ATOM 6163 C CA . TYR B 1 372 ? 19.953 -23.344 -5.832 1 96 372 TYR B CA 1
ATOM 6164 C C . TYR B 1 372 ? 19.453 -22.703 -4.543 1 96 372 TYR B C 1
ATOM 6166 O O . TYR B 1 372 ? 20 -21.688 -4.105 1 96 372 TYR B O 1
ATOM 6174 N N . PHE B 1 373 ? 18.469 -23.281 -3.975 1 95.25 373 PHE B N 1
ATOM 6175 C CA . PHE B 1 373 ? 17.953 -22.906 -2.664 1 95.25 373 PHE B CA 1
ATOM 6176 C C . PHE B 1 373 ? 17.875 -24.109 -1.742 1 95.25 373 PHE B C 1
ATOM 6178 O O . PHE B 1 373 ? 17.281 -25.141 -2.098 1 95.25 373 PHE B O 1
ATOM 6185 N N . VAL B 1 374 ? 18.438 -23.969 -0.649 1 92.06 374 VAL B N 1
ATOM 6186 C CA . VAL B 1 374 ? 18.297 -24.891 0.474 1 92.06 374 VAL B CA 1
ATOM 6187 C C . VAL B 1 374 ? 17.969 -24.109 1.744 1 92.06 374 VAL B C 1
ATOM 6189 O O . VAL B 1 374 ? 18.547 -23.062 1.998 1 92.06 374 VAL B O 1
ATOM 6192 N N . ASN B 1 375 ? 17.016 -24.516 2.469 1 89.75 375 ASN B N 1
ATOM 6193 C CA . ASN B 1 375 ? 16.641 -23.828 3.697 1 89.75 375 ASN B CA 1
ATOM 6194 C C . ASN B 1 375 ? 17.781 -23.797 4.699 1 89.75 375 ASN B C 1
ATOM 6196 O O . ASN B 1 375 ? 18.641 -24.703 4.707 1 89.75 375 ASN B O 1
ATOM 6200 N N . HIS B 1 376 ? 17.703 -22.703 5.5 1 89.5 376 HIS B N 1
ATOM 6201 C CA . HIS B 1 376 ? 18.547 -22.75 6.695 1 89.5 376 HIS B CA 1
ATOM 6202 C C . HIS B 1 376 ? 18.297 -24.031 7.496 1 89.5 376 HIS B C 1
ATOM 6204 O O . HIS B 1 376 ? 17.141 -24.422 7.68 1 89.5 376 HIS B O 1
ATOM 6210 N N . SER B 1 377 ? 19.266 -24.625 7.945 1 86.88 377 SER B N 1
ATOM 6211 C CA . SER B 1 377 ? 19.141 -25.969 8.523 1 86.88 377 SER B CA 1
ATOM 6212 C C . SER B 1 377 ? 18.281 -25.938 9.781 1 86.88 377 SER B C 1
ATOM 6214 O O . SER B 1 377 ? 17.766 -26.984 10.203 1 86.88 377 SER B O 1
ATOM 6216 N N . ASP B 1 378 ? 18.141 -24.766 10.375 1 84.31 378 ASP B N 1
ATOM 6217 C CA . ASP B 1 378 ? 17.328 -24.656 11.586 1 84.31 378 ASP B CA 1
ATOM 6218 C C . ASP B 1 378 ? 15.859 -24.406 11.25 1 84.31 378 ASP B C 1
ATOM 6220 O O . ASP B 1 378 ? 15.008 -24.359 12.141 1 84.31 378 ASP B O 1
ATOM 6224 N N . VAL B 1 379 ? 15.57 -24.125 10.055 1 81.5 379 VAL B N 1
ATOM 6225 C CA . VAL B 1 379 ? 14.219 -23.766 9.641 1 81.5 379 VAL B CA 1
ATOM 6226 C C . VAL B 1 379 ? 13.633 -24.875 8.766 1 81.5 379 VAL B C 1
ATOM 6228 O O . VAL B 1 379 ? 14.281 -25.344 7.828 1 81.5 379 VAL B O 1
ATOM 6231 N N . ALA B 1 380 ? 12.391 -25.25 9.242 1 72.94 380 ALA B N 1
ATOM 6232 C CA . ALA B 1 380 ? 11.695 -26.25 8.438 1 72.94 380 ALA B CA 1
ATOM 6233 C C . ALA B 1 380 ? 11.188 -25.641 7.133 1 72.94 380 ALA B C 1
ATOM 6235 O O . ALA B 1 380 ? 10.758 -24.484 7.102 1 72.94 380 ALA B O 1
ATOM 6236 N N . GLY B 1 381 ? 11.555 -26.156 6.031 1 67.25 381 GLY B N 1
ATOM 6237 C CA . GLY B 1 381 ? 11.031 -25.672 4.762 1 67.25 381 GLY B CA 1
ATOM 6238 C C . GLY B 1 381 ? 9.578 -26.047 4.531 1 67.25 381 GLY B C 1
ATOM 6239 O O . GLY B 1 381 ? 8.992 -26.766 5.336 1 67.25 381 GLY B O 1
ATOM 6240 N N . GLY B 1 382 ? 8.82 -25.203 3.617 1 66.69 382 GLY B N 1
ATOM 6241 C CA . GLY B 1 382 ? 7.445 -25.516 3.252 1 66.69 382 GLY B CA 1
ATOM 6242 C C . GLY B 1 382 ? 7.344 -26.625 2.223 1 66.69 382 GLY B C 1
ATOM 6243 O O . GLY B 1 382 ? 8.359 -27.172 1.781 1 66.69 382 GLY B O 1
ATOM 6244 N N . SER B 1 383 ? 6.078 -27.172 2.111 1 73.25 383 SER B N 1
ATOM 6245 C CA . SER B 1 383 ? 5.793 -28.141 1.057 1 73.25 383 SER B CA 1
ATOM 6246 C C . SER B 1 383 ? 5.348 -27.453 -0.225 1 73.25 383 SER B C 1
ATOM 6248 O O . SER B 1 383 ? 4.914 -26.297 -0.192 1 73.25 383 SER B O 1
ATOM 6250 N N . THR B 1 384 ? 5.723 -28.109 -1.279 1 79.69 384 THR B N 1
ATOM 6251 C CA . THR B 1 384 ? 5.367 -27.531 -2.572 1 79.69 384 THR B CA 1
ATOM 6252 C C . THR B 1 384 ? 4.391 -28.438 -3.318 1 79.69 384 THR B C 1
ATOM 6254 O O . THR B 1 384 ? 4.051 -29.516 -2.84 1 79.69 384 THR B O 1
ATOM 6257 N N . LEU B 1 385 ? 3.936 -28 -4.445 1 84.94 385 LEU B N 1
ATOM 6258 C CA . LEU B 1 385 ? 3.084 -28.703 -5.391 1 84.94 385 LEU B CA 1
ATOM 6259 C C . LEU B 1 385 ? 3.709 -30.031 -5.793 1 84.94 385 LEU B C 1
ATOM 6261 O O . LEU B 1 385 ? 3.018 -31.062 -5.859 1 84.94 385 LEU B O 1
ATOM 6265 N N . GLY B 1 386 ? 4.965 -30.062 -6.004 1 83.88 386 GLY B N 1
ATOM 6266 C CA . GLY B 1 386 ? 5.66 -31.219 -6.559 1 83.88 386 GLY B CA 1
ATOM 6267 C C . GLY B 1 386 ? 5.586 -32.438 -5.672 1 83.88 386 GLY B C 1
ATOM 6268 O O . GLY B 1 386 ? 5.223 -33.531 -6.133 1 83.88 386 GLY B O 1
ATOM 6269 N N . ASN B 1 387 ? 5.879 -32.219 -4.449 1 82.56 387 ASN B N 1
ATOM 6270 C CA . ASN B 1 387 ? 5.887 -33.375 -3.535 1 82.56 387 ASN B CA 1
ATOM 6271 C C . ASN B 1 387 ? 4.484 -33.938 -3.324 1 82.56 387 ASN B C 1
ATOM 6273 O O . ASN B 1 387 ? 4.312 -35.125 -3.166 1 82.56 387 ASN B O 1
ATOM 6277 N N . ILE B 1 388 ? 3.533 -33.094 -3.402 1 84.75 388 ILE B N 1
ATOM 6278 C CA . ILE B 1 388 ? 2.152 -33.531 -3.229 1 84.75 388 ILE B CA 1
ATOM 6279 C C . ILE B 1 388 ? 1.694 -34.312 -4.465 1 84.75 388 ILE B C 1
ATOM 6281 O O . ILE B 1 388 ? 1.04 -35.344 -4.348 1 84.75 388 ILE B O 1
ATOM 6285 N N . LEU B 1 389 ? 2.074 -33.844 -5.543 1 87.31 389 LEU B N 1
ATOM 6286 C CA . LEU B 1 389 ? 1.668 -34.438 -6.805 1 87.31 389 LEU B CA 1
ATOM 6287 C C . LEU B 1 389 ? 2.287 -35.844 -6.973 1 87.31 389 LEU B C 1
ATOM 6289 O O . LEU B 1 389 ? 1.696 -36.719 -7.609 1 87.31 389 LEU B O 1
ATOM 6293 N N . THR B 1 390 ? 3.463 -36.062 -6.414 1 83.06 390 THR B N 1
ATOM 6294 C CA . THR B 1 390 ? 4.156 -37.312 -6.555 1 83.06 390 THR B CA 1
ATOM 6295 C C . THR B 1 390 ? 3.4 -38.438 -5.828 1 83.06 390 THR B C 1
ATOM 6297 O O . THR B 1 390 ? 3.611 -39.625 -6.102 1 83.06 390 THR B O 1
ATOM 6300 N N . SER B 1 391 ? 2.609 -38 -4.969 1 83.31 391 SER B N 1
ATOM 6301 C CA . SER B 1 391 ? 1.784 -39 -4.289 1 83.31 391 SER B CA 1
ATOM 6302 C C . SER B 1 391 ? 0.681 -39.531 -5.207 1 83.31 391 SER B C 1
ATOM 6304 O O . SER B 1 391 ? 0.117 -40.594 -4.961 1 83.31 391 SER B O 1
ATOM 6306 N N . GLN B 1 392 ? 0.383 -38.844 -6.23 1 86.69 392 GLN B N 1
ATOM 6307 C CA . GLN B 1 392 ? -0.682 -39.219 -7.16 1 86.69 392 GLN B CA 1
ATOM 6308 C C . GLN B 1 392 ? -0.115 -39.844 -8.422 1 86.69 392 GLN B C 1
ATOM 6310 O O . GLN B 1 392 ? -0.773 -40.688 -9.047 1 86.69 392 GLN B O 1
ATOM 6315 N N . ILE B 1 393 ? 0.998 -39.375 -8.82 1 91.12 393 ILE B N 1
ATOM 6316 C CA . ILE B 1 393 ? 1.617 -39.844 -10.062 1 91.12 393 ILE B CA 1
ATOM 6317 C C . ILE B 1 393 ? 3.107 -40.062 -9.836 1 91.12 393 ILE B C 1
ATOM 6319 O O . ILE B 1 393 ? 3.805 -39.219 -9.273 1 91.12 393 ILE B O 1
ATOM 6323 N N . ASP B 1 394 ? 3.604 -41.25 -10.211 1 89.62 394 ASP B N 1
ATOM 6324 C CA . ASP B 1 394 ? 5.027 -41.562 -10.125 1 89.62 394 ASP B CA 1
ATOM 6325 C C . ASP B 1 394 ? 5.809 -40.844 -11.234 1 89.62 394 ASP B C 1
ATOM 6327 O O . ASP B 1 394 ? 6.199 -41.469 -12.219 1 89.62 394 ASP B O 1
ATOM 6331 N N . LEU B 1 395 ? 6.078 -39.625 -11.078 1 90.62 395 LEU B N 1
ATOM 6332 C CA . LEU B 1 395 ? 6.672 -38.75 -12.086 1 90.62 395 LEU B CA 1
ATOM 6333 C C . LEU B 1 395 ? 8.023 -38.219 -11.617 1 90.62 395 LEU B C 1
ATOM 6335 O O . LEU B 1 395 ? 8.18 -37.844 -10.453 1 90.62 395 LEU B O 1
ATOM 6339 N N . ARG B 1 396 ? 8.992 -38.219 -12.547 1 93.62 396 ARG B N 1
ATOM 6340 C CA . ARG B 1 396 ? 10.211 -37.469 -12.305 1 93.62 396 ARG B CA 1
ATOM 6341 C C . ARG B 1 396 ? 9.953 -35.969 -12.43 1 93.62 396 ARG B C 1
ATOM 6343 O O . ARG B 1 396 ? 9.188 -35.531 -13.289 1 93.62 396 ARG B O 1
ATOM 6350 N N . GLY B 1 397 ? 10.586 -35.219 -11.539 1 94.81 397 GLY B N 1
ATOM 6351 C CA . GLY B 1 397 ? 10.367 -33.812 -11.672 1 94.81 397 GLY B CA 1
ATOM 6352 C C . GLY B 1 397 ? 11.273 -32.969 -10.773 1 94.81 397 GLY B C 1
ATOM 6353 O O . GLY B 1 397 ? 12.086 -33.531 -10.023 1 94.81 397 GLY B O 1
ATOM 6354 N N . VAL B 1 398 ? 11.188 -31.672 -10.93 1 96.5 398 VAL B N 1
ATOM 6355 C CA . VAL B 1 398 ? 12 -30.703 -10.188 1 96.5 398 VAL B CA 1
ATOM 6356 C C . VAL B 1 398 ? 11.117 -29.609 -9.625 1 96.5 398 VAL B C 1
ATOM 6358 O O . VAL B 1 398 ? 10.164 -29.156 -10.281 1 96.5 398 VAL B O 1
ATOM 6361 N N . ASP B 1 399 ? 11.352 -29.312 -8.359 1 96.56 399 ASP B N 1
ATOM 6362 C CA . ASP B 1 399 ? 10.766 -28.094 -7.797 1 96.56 399 ASP B CA 1
ATOM 6363 C C . ASP B 1 399 ? 11.656 -26.891 -8.062 1 96.56 399 ASP B C 1
ATOM 6365 O O . ASP B 1 399 ? 12.836 -26.875 -7.707 1 96.56 399 ASP B O 1
ATOM 6369 N N . MET B 1 400 ? 11.086 -25.953 -8.703 1 97.38 400 MET B N 1
ATOM 6370 C CA . MET B 1 400 ? 11.836 -24.734 -8.992 1 97.38 400 MET B CA 1
ATOM 6371 C C . MET B 1 400 ? 10.93 -23.516 -8.953 1 97.38 400 MET B C 1
ATOM 6373 O O . MET B 1 400 ? 9.703 -23.641 -8.953 1 97.38 400 MET B O 1
ATOM 6377 N N . GLY B 1 401 ? 11.461 -22.344 -8.891 1 97.62 401 GLY B N 1
ATOM 6378 C CA . GLY B 1 401 ? 10.719 -21.094 -8.938 1 97.62 401 GLY B CA 1
ATOM 6379 C C . GLY B 1 401 ? 11.609 -19.891 -9.156 1 97.62 401 GLY B C 1
ATOM 6380 O O . GLY B 1 401 ? 12.805 -20.031 -9.43 1 97.62 401 GLY B O 1
ATOM 6381 N N . GLU B 1 402 ? 11.023 -18.75 -9.227 1 98.12 402 GLU B N 1
ATOM 6382 C CA . GLU B 1 402 ? 11.75 -17.484 -9.273 1 98.12 402 GLU B CA 1
ATOM 6383 C C . GLU B 1 402 ? 12.031 -16.953 -7.867 1 98.12 402 GLU B C 1
ATOM 6385 O O . GLU B 1 402 ? 11.266 -17.219 -6.934 1 98.12 402 GLU B O 1
ATOM 6390 N N . ALA B 1 403 ? 13.164 -16.234 -7.711 1 97.81 403 ALA B N 1
ATOM 6391 C CA . ALA B 1 403 ? 13.516 -15.656 -6.418 1 97.81 403 ALA B CA 1
ATOM 6392 C C . ALA B 1 403 ? 12.688 -14.406 -6.133 1 97.81 403 ALA B C 1
ATOM 6394 O O . ALA B 1 403 ? 12.766 -13.422 -6.867 1 97.81 403 ALA B O 1
ATOM 6395 N N . ILE B 1 404 ? 11.906 -14.438 -5.051 1 98.31 404 ILE B N 1
ATOM 6396 C CA . ILE B 1 404 ? 11.086 -13.273 -4.738 1 98.31 404 ILE B CA 1
ATOM 6397 C C . ILE B 1 404 ? 11.281 -12.883 -3.275 1 98.31 404 ILE B C 1
ATOM 6399 O O . ILE B 1 404 ? 11.664 -13.719 -2.451 1 98.31 404 ILE B O 1
ATOM 6403 N N . TRP B 1 405 ? 11.148 -11.602 -2.986 1 98.12 405 TRP B N 1
ATOM 6404 C CA . TRP B 1 405 ? 11.094 -11.094 -1.622 1 98.12 405 TRP B CA 1
ATOM 6405 C C . TRP B 1 405 ? 9.656 -11.047 -1.115 1 98.12 405 TRP B C 1
ATOM 6407 O O . TRP B 1 405 ? 8.719 -10.922 -1.905 1 98.12 405 TRP B O 1
ATOM 6417 N N . ALA B 1 406 ? 9.492 -11.188 0.191 1 98.25 406 ALA B N 1
ATOM 6418 C CA . ALA B 1 406 ? 8.266 -10.891 0.929 1 98.25 406 ALA B CA 1
ATOM 6419 C C . ALA B 1 406 ? 7.141 -11.836 0.526 1 98.25 406 ALA B C 1
ATOM 6421 O O . ALA B 1 406 ? 5.98 -11.43 0.438 1 98.25 406 ALA B O 1
ATOM 6422 N N . MET B 1 407 ? 7.52 -13.117 0.227 1 97.31 407 MET B N 1
ATOM 6423 C CA . MET B 1 407 ? 6.512 -14.117 -0.118 1 97.31 407 MET B CA 1
ATOM 6424 C C . MET B 1 407 ? 5.395 -14.141 0.918 1 97.31 407 MET B C 1
ATOM 6426 O O . MET B 1 407 ? 5.656 -14.148 2.123 1 97.31 407 MET B O 1
ATOM 6430 N N . HIS B 1 408 ? 4.133 -14.125 0.504 1 97.12 408 HIS B N 1
ATOM 6431 C CA . HIS B 1 408 ? 2.898 -14.18 1.278 1 97.12 408 HIS B CA 1
ATOM 6432 C C . HIS B 1 408 ? 2.533 -12.812 1.841 1 97.12 408 HIS B C 1
ATOM 6434 O O . HIS B 1 408 ? 1.566 -12.688 2.596 1 97.12 408 HIS B O 1
ATOM 6440 N N . SER B 1 409 ? 3.318 -11.789 1.558 1 98.12 409 SER B N 1
ATOM 6441 C CA . SER B 1 409 ? 2.857 -10.422 1.745 1 98.12 409 SER B CA 1
ATOM 6442 C C . SER B 1 409 ? 1.751 -10.07 0.757 1 98.12 409 SER B C 1
ATOM 6444 O O . SER B 1 409 ? 1.566 -10.758 -0.248 1 98.12 409 SER B O 1
ATOM 6446 N N . ILE B 1 410 ? 0.965 -9.047 1.127 1 98.06 410 ILE B N 1
ATOM 6447 C CA . ILE B 1 410 ? -0.053 -8.586 0.188 1 98.06 410 ILE B CA 1
ATOM 6448 C C . ILE B 1 410 ? 0.612 -8.109 -1.101 1 98.06 410 ILE B C 1
ATOM 6450 O O . ILE B 1 410 ? -0.019 -8.086 -2.16 1 98.06 410 ILE B O 1
ATOM 6454 N N . ARG B 1 411 ? 1.886 -7.762 -1.044 1 98.31 411 ARG B N 1
ATOM 6455 C CA . ARG B 1 411 ? 2.707 -7.359 -2.182 1 98.31 411 ARG B CA 1
ATOM 6456 C C . ARG B 1 411 ? 4.102 -7.969 -2.094 1 98.31 411 ARG B C 1
ATOM 6458 O O . ARG B 1 411 ? 4.734 -7.934 -1.034 1 98.31 411 ARG B O 1
ATOM 6465 N N . GLU B 1 412 ? 4.539 -8.562 -3.172 1 98.69 412 GLU B N 1
ATOM 6466 C CA . GLU B 1 412 ? 5.828 -9.234 -3.293 1 98.69 412 GLU B CA 1
ATOM 6467 C C . GLU B 1 412 ? 6.695 -8.57 -4.359 1 98.69 412 GLU B C 1
ATOM 6469 O O . GLU B 1 412 ? 6.215 -7.727 -5.125 1 98.69 412 GLU B O 1
ATOM 6474 N N . THR B 1 413 ? 8.031 -8.898 -4.336 1 98.75 413 THR B N 1
ATOM 6475 C CA . THR B 1 413 ? 8.945 -8.258 -5.273 1 98.75 413 THR B CA 1
ATOM 6476 C C . THR B 1 413 ? 9.906 -9.266 -5.879 1 98.75 413 THR B C 1
ATOM 6478 O O . THR B 1 413 ? 10.414 -10.148 -5.18 1 98.75 413 THR B O 1
ATOM 6481 N N . MET B 1 414 ? 10.141 -9.164 -7.152 1 98.44 414 MET B N 1
ATOM 6482 C CA . MET B 1 414 ? 11.109 -9.984 -7.883 1 98.44 414 MET B CA 1
ATOM 6483 C C . MET B 1 414 ? 11.945 -9.125 -8.828 1 98.44 414 MET B C 1
ATOM 6485 O O . MET B 1 414 ? 11.633 -7.949 -9.039 1 98.44 414 MET B O 1
ATOM 6489 N N . ALA B 1 415 ? 13.039 -9.648 -9.312 1 98 415 ALA B N 1
ATOM 6490 C CA . ALA B 1 415 ? 13.758 -8.992 -10.406 1 98 415 ALA B CA 1
ATOM 6491 C C . ALA B 1 415 ? 13.07 -9.25 -11.742 1 98 415 ALA B C 1
ATOM 6493 O O . ALA B 1 415 ? 12.664 -10.375 -12.039 1 98 415 ALA B O 1
ATOM 6494 N N . THR B 1 416 ? 12.992 -8.219 -12.602 1 97.62 416 THR B N 1
ATOM 6495 C CA . THR B 1 416 ? 12.328 -8.344 -13.891 1 97.62 416 THR B CA 1
ATOM 6496 C C . THR B 1 416 ? 13.047 -9.367 -14.773 1 97.62 416 THR B C 1
ATOM 6498 O O . THR B 1 416 ? 12.406 -10.133 -15.492 1 97.62 416 THR B O 1
ATOM 6501 N N . LYS B 1 417 ? 14.312 -9.461 -14.68 1 97.06 417 LYS B N 1
ATOM 6502 C CA . LYS B 1 417 ? 15.086 -10.359 -15.539 1 97.06 417 LYS B CA 1
ATOM 6503 C C . LYS B 1 417 ? 14.812 -11.82 -15.188 1 97.06 417 LYS B C 1
ATOM 6505 O O . LYS B 1 417 ? 14.875 -12.695 -16.047 1 97.06 417 LYS B O 1
ATOM 6510 N N . ASP B 1 418 ? 14.523 -12.102 -13.945 1 98.25 418 ASP B N 1
ATOM 6511 C CA . ASP B 1 418 ? 14.305 -13.477 -13.516 1 98.25 418 ASP B CA 1
ATOM 6512 C C . ASP B 1 418 ? 13.109 -14.094 -14.242 1 98.25 418 ASP B C 1
ATOM 6514 O O . ASP B 1 418 ? 13.125 -15.281 -14.578 1 98.25 418 ASP B O 1
ATOM 6518 N N . HIS B 1 419 ? 12.086 -13.289 -14.438 1 98.56 419 HIS B N 1
ATOM 6519 C CA . HIS B 1 419 ? 10.914 -13.797 -15.133 1 98.56 419 HIS B CA 1
ATOM 6520 C C . HIS B 1 419 ? 11.234 -14.109 -16.594 1 98.56 419 HIS B C 1
ATOM 6522 O O . HIS B 1 419 ? 10.766 -15.117 -17.125 1 98.56 419 HIS B O 1
ATOM 6528 N N . ALA B 1 420 ? 11.992 -13.258 -17.203 1 98.31 420 ALA B N 1
ATOM 6529 C CA . ALA B 1 420 ? 12.414 -13.508 -18.578 1 98.31 420 ALA B CA 1
ATOM 6530 C C . ALA B 1 420 ? 13.25 -14.781 -18.688 1 98.31 420 ALA B C 1
ATOM 6532 O O . ALA B 1 420 ? 13.055 -15.586 -19.594 1 98.31 420 ALA B O 1
ATOM 6533 N N . TYR B 1 421 ? 14.172 -14.945 -17.766 1 98.5 421 TYR B N 1
ATOM 6534 C CA . TYR B 1 421 ? 14.984 -16.156 -17.734 1 98.5 421 TYR B CA 1
ATOM 6535 C C . TYR B 1 421 ? 14.109 -17.391 -17.578 1 98.5 421 TYR B C 1
ATOM 6537 O O . TYR B 1 421 ? 14.328 -18.406 -18.25 1 98.5 421 TYR B O 1
ATOM 6545 N N . THR B 1 422 ? 13.172 -17.328 -16.703 1 98.62 422 THR B N 1
ATOM 6546 C CA . THR B 1 422 ? 12.305 -18.469 -16.422 1 98.62 422 THR B CA 1
ATOM 6547 C C . THR B 1 422 ? 11.492 -18.844 -17.656 1 98.62 422 THR B C 1
ATOM 6549 O O . THR B 1 422 ? 11.375 -20.031 -17.984 1 98.62 422 THR B O 1
ATOM 6552 N N . ILE B 1 423 ? 10.938 -17.844 -18.328 1 98.69 423 ILE B N 1
ATOM 6553 C CA . ILE B 1 423 ? 10.156 -18.109 -19.531 1 98.69 423 ILE B CA 1
ATOM 6554 C C . ILE B 1 423 ? 11.031 -18.781 -20.578 1 98.69 423 ILE B C 1
ATOM 6556 O O . ILE B 1 423 ? 10.602 -19.719 -21.25 1 98.69 423 ILE B O 1
ATOM 6560 N N . ALA B 1 424 ? 12.266 -18.297 -20.719 1 98.62 424 ALA B N 1
ATOM 6561 C CA . ALA B 1 424 ? 13.188 -18.906 -21.672 1 98.62 424 ALA B CA 1
ATOM 6562 C C . ALA B 1 424 ? 13.438 -20.375 -21.328 1 98.62 424 ALA B C 1
ATOM 6564 O O . ALA B 1 424 ? 13.461 -21.219 -22.219 1 98.62 424 ALA B O 1
ATOM 6565 N N . ALA B 1 425 ? 13.602 -20.688 -20.078 1 98.81 425 ALA B N 1
ATOM 6566 C CA . ALA B 1 425 ? 13.797 -22.062 -19.641 1 98.81 425 ALA B CA 1
ATOM 6567 C C . ALA B 1 425 ? 12.562 -22.922 -19.906 1 98.81 425 ALA B C 1
ATOM 6569 O O . ALA B 1 425 ? 12.672 -24.047 -20.391 1 98.81 425 ALA B O 1
ATOM 6570 N N . PHE B 1 426 ? 11.383 -22.406 -19.625 1 98.88 426 PHE B N 1
ATOM 6571 C CA . PHE B 1 426 ? 10.133 -23.125 -19.828 1 98.88 426 PHE B CA 1
ATOM 6572 C C . PHE B 1 426 ? 9.914 -23.422 -21.312 1 98.88 426 PHE B C 1
ATOM 6574 O O . PHE B 1 426 ? 9.477 -24.516 -21.656 1 98.88 426 PHE B O 1
ATOM 6581 N N . LYS B 1 427 ? 10.227 -22.406 -22.156 1 98.81 427 LYS B N 1
ATOM 6582 C CA . LYS B 1 427 ? 10.094 -22.609 -23.594 1 98.81 427 LYS B CA 1
ATOM 6583 C C . LYS B 1 427 ? 11.031 -23.719 -24.078 1 98.81 427 LYS B C 1
ATOM 6585 O O . LYS B 1 427 ? 10.641 -24.578 -24.859 1 98.81 427 LYS B O 1
ATOM 6590 N N . THR B 1 428 ? 12.219 -23.672 -23.578 1 98.81 428 THR B N 1
ATOM 6591 C CA . THR B 1 428 ? 13.203 -24.688 -23.95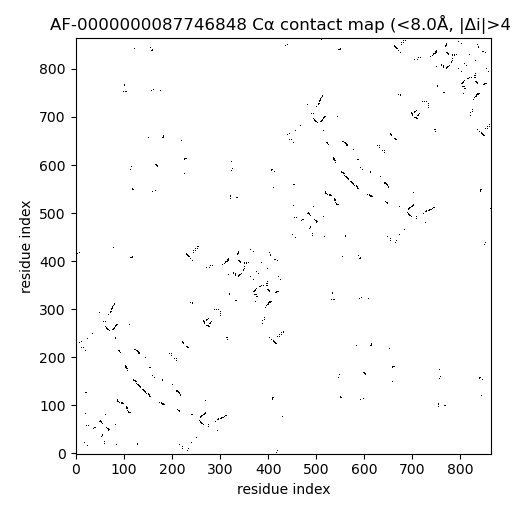3 1 98.81 428 THR B CA 1
ATOM 6592 C C . THR B 1 428 ? 12.727 -26.078 -23.516 1 98.81 428 THR B C 1
ATOM 6594 O O . THR B 1 428 ? 12.82 -27.031 -24.297 1 98.81 428 THR B O 1
ATOM 6597 N N . PHE B 1 429 ? 12.211 -26.25 -22.359 1 98.69 429 PHE B N 1
ATOM 6598 C CA . PHE B 1 429 ? 11.703 -27.5 -21.828 1 98.69 429 PHE B CA 1
ATOM 6599 C C . PHE B 1 429 ? 10.594 -28.062 -22.719 1 98.69 429 PHE B C 1
ATOM 6601 O O . PHE B 1 429 ? 10.641 -29.219 -23.125 1 98.69 429 PHE B O 1
ATOM 6608 N N . PHE B 1 430 ? 9.617 -27.156 -23.031 1 98.69 430 PHE B N 1
ATOM 6609 C CA . PHE B 1 430 ? 8.469 -27.594 -23.828 1 98.69 430 PHE B CA 1
ATOM 6610 C C . PHE B 1 430 ? 8.891 -27.953 -25.234 1 98.69 430 PHE B C 1
ATOM 6612 O O . PHE B 1 430 ? 8.25 -28.781 -25.891 1 98.69 430 PHE B O 1
ATOM 6619 N N . ASP B 1 431 ? 10.023 -27.484 -25.672 1 97.5 431 ASP B N 1
ATOM 6620 C CA . ASP B 1 431 ? 10.453 -27.703 -27.047 1 97.5 431 ASP B CA 1
ATOM 6621 C C . ASP B 1 431 ? 11.391 -28.891 -27.156 1 97.5 431 ASP B C 1
ATOM 6623 O O . ASP B 1 431 ? 11.82 -29.266 -28.25 1 97.5 431 ASP B O 1
ATOM 6627 N N . LEU B 1 432 ? 11.766 -29.406 -26.078 1 94.12 432 LEU B N 1
ATOM 6628 C CA . LEU B 1 432 ? 12.617 -30.594 -26.109 1 94.12 432 LEU B CA 1
ATOM 6629 C C . LEU B 1 432 ? 11.859 -31.781 -26.688 1 94.12 432 LEU B C 1
ATOM 6631 O O . LEU B 1 432 ? 10.641 -31.891 -26.531 1 94.12 432 LEU B O 1
#

Foldseek 3Di:
DVLLVVLLVVLLVLQLQQQFLLSNLVSLVVLLVVLPEDEDDPVDQDQDDQQHKYKYDDPSRWIKIKGAFPPFLLLAEEEEEAARGAKFKKFDFQFWDADPQQWTWGFIATAFDFPLVLQAPFQKWKWFKFWFDDPDPVDTDIDTDTDLGRQKHQHDDDCVVPVCVVVDDDDDRGPRRIITGDGDDDPVVRPCPVLVVVCVRVVHDSVRTPTITMTMAGNDGWDFDDPVSQKIKAFCVFPSLSVVLLSLLNSPARHNSHMYMYIYAYRQSPPQPDCRGLLHLVVVVVSQSSSVSRVHDPVSSLSNQVNYEYEHEGADAACDPVCNVFFDVPAHHHFPQAKEFEDDPVPLDLDDPVQVVVLCVLLVVLVHGYGYGDGDPVDDDHHGSHSSNCVNGVHHYTYMYFHWPPRSYSMIMGTSVRSVSSSSSSNSSSHD/DVLLVVLLVVLLVLQLQQQFLLSNLVSLVVLLVVLPEDEDDPVDQDQDDQQHKYKYDDPSRWIKIKGAFPPFLQLAEEEEEAARGAKFKKFDFQFWDADPQQWTWGFIATAFDFPQVLQAPFQKWKWFKFWFDDPDPVDTDIDTDTDLGRQKHQHDDDCVVPVCVVVDDDDDRGPRRIITGDGDDDPVVRPCPVLVVVCVRVVHDSVRTPTIIMTMAGNDGWDFDDPVSQKIKAFCVFPSLSVVLLSLLNSPARHNSHMYMYIYAYRQSPPQPDCRGLLHLVVVVVSQSSSVSRVHDPVSSLSNQVNYEYEHEGADAACDPVCNVFFDVPAHHHFPQAKEFEDDPVPLDLDDPVQVVVLCVLLVVLVHGYGYGDGDPVDDDHHGSHSSNCVNGVHHYTYMYFHWPPRSYSMIMGTSVRSVSSSSSSNSSSHD

pLDDT: mean 94.96, std 5.33, range [65.06, 98.94]

Radius of gyration: 30.52 Å; Cα contacts (8 Å, |Δi|>4): 2126; chains: 2; bounding box: 65×102×65 Å

Nearest PDB structures (foldseek):
  4dyo-assembly1_A  TM=9.587E-01  e=1.536E-56  Homo sapiens
  3vat-assembly1_A  TM=9.656E-01  e=1.311E-55  Bos taurus
  7dde-assembly1_C  TM=9.619E-01  e=7.701E-53  Schizosaccharomyces pombe 972h-
  5jh9-assembly1_D  TM=9.279E-01  e=1.798E-46  Saccharomyces cerevisiae S288C
  5jh9-assembly1_B  TM=9.376E-01  e=1.023E-45  Saccharomyces cerevisiae S288C